Protein AF-A0A2V8KY90-F1 (afdb_monomer_lite)

Structure (mmCIF, N/CA/C/O backbone):
data_AF-A0A2V8KY90-F1
#
_entry.id   AF-A0A2V8KY90-F1
#
loop_
_atom_site.group_PDB
_atom_site.id
_atom_site.type_symbol
_atom_site.label_atom_id
_atom_site.label_alt_id
_atom_site.label_comp_id
_atom_site.label_asym_id
_atom_site.label_entity_id
_atom_site.label_seq_id
_atom_site.pdbx_PDB_ins_code
_atom_site.Cartn_x
_atom_site.Cartn_y
_atom_site.Cartn_z
_atom_site.occupancy
_atom_site.B_iso_or_equiv
_atom_site.auth_seq_id
_atom_site.auth_comp_id
_atom_site.auth_asym_id
_atom_site.auth_atom_id
_atom_site.pdbx_PDB_model_num
ATOM 1 N N . MET A 1 1 ? -24.526 45.557 12.669 1.00 57.31 1 MET A N 1
ATOM 2 C CA . MET A 1 1 ? -23.939 46.901 12.485 1.00 57.31 1 MET A CA 1
ATOM 3 C C . MET A 1 1 ? -22.847 46.798 11.429 1.00 57.31 1 MET A C 1
ATOM 5 O O . MET A 1 1 ? -22.158 45.778 11.434 1.00 57.31 1 MET A O 1
ATOM 9 N N . PRO A 1 2 ? -22.718 47.756 10.496 1.00 69.75 2 PRO A N 1
ATOM 10 C CA . PRO A 1 2 ? -21.631 47.750 9.523 1.00 69.75 2 PRO A CA 1
ATOM 11 C C . PRO A 1 2 ? -20.271 47.929 10.214 1.00 69.75 2 PRO A C 1
ATOM 13 O O . PRO A 1 2 ? -20.158 48.574 11.260 1.00 69.75 2 PRO A O 1
ATOM 16 N N . ASN A 1 3 ? -19.237 47.310 9.644 1.00 78.56 3 ASN A N 1
ATOM 17 C CA . ASN A 1 3 ? -17.874 47.364 10.166 1.00 78.56 3 ASN A CA 1
ATOM 18 C C . ASN A 1 3 ? -17.046 48.286 9.264 1.00 78.56 3 ASN A C 1
ATOM 20 O O . ASN A 1 3 ? -16.980 48.077 8.051 1.00 78.56 3 ASN A O 1
ATOM 24 N N . PHE A 1 4 ? -16.435 49.314 9.844 1.00 81.50 4 PHE A N 1
ATOM 25 C CA . PHE A 1 4 ? -15.629 50.290 9.118 1.00 81.50 4 PHE A CA 1
ATOM 26 C C . PHE A 1 4 ? -14.148 50.059 9.411 1.00 81.50 4 PHE A C 1
ATOM 28 O O . PHE A 1 4 ? -13.755 49.978 10.578 1.00 81.50 4 PHE A O 1
ATOM 35 N N . SER A 1 5 ? -13.314 50.017 8.370 1.00 83.50 5 SER A N 1
ATOM 36 C CA . SER A 1 5 ? -11.869 50.189 8.547 1.00 83.50 5 SER A CA 1
ATOM 37 C C . SER A 1 5 ? -11.549 51.676 8.516 1.00 83.50 5 SER A C 1
ATOM 39 O O . SER A 1 5 ? -11.931 52.375 7.573 1.00 83.50 5 SER A O 1
ATOM 41 N N . PHE A 1 6 ? -10.850 52.157 9.539 1.00 85.12 6 PHE A N 1
ATOM 42 C CA . PHE A 1 6 ? -10.474 53.556 9.670 1.00 85.12 6 PHE A CA 1
ATOM 43 C C . PHE A 1 6 ? -8.957 53.733 9.670 1.00 85.12 6 PHE A C 1
ATOM 45 O O . PHE A 1 6 ? -8.216 52.908 10.206 1.00 85.12 6 PHE A O 1
ATOM 52 N N . LYS A 1 7 ? -8.507 54.865 9.129 1.00 85.06 7 LYS A N 1
ATOM 53 C CA . LYS A 1 7 ? -7.215 55.474 9.444 1.00 85.06 7 LYS A CA 1
ATOM 54 C C . LYS A 1 7 ? -7.483 56.815 10.102 1.00 85.06 7 LYS A C 1
ATOM 56 O O . LYS A 1 7 ? -8.262 57.627 9.598 1.00 85.06 7 LYS A O 1
ATOM 61 N N . GLY A 1 8 ? -6.839 57.057 11.229 1.00 85.44 8 GLY A N 1
ATOM 62 C CA . GLY A 1 8 ? -6.908 58.313 11.953 1.00 85.44 8 GLY A CA 1
ATOM 63 C C . GLY A 1 8 ? -5.538 58.755 12.440 1.00 85.44 8 GLY A C 1
ATOM 64 O O . GLY A 1 8 ? -4.544 58.050 12.278 1.00 85.44 8 GLY A O 1
ATOM 65 N N . ARG A 1 9 ? -5.490 59.945 13.030 1.00 86.75 9 ARG A N 1
ATOM 66 C CA . ARG A 1 9 ? -4.274 60.535 13.583 1.00 86.75 9 ARG A CA 1
ATOM 67 C C . ARG A 1 9 ? -4.475 60.884 15.050 1.00 86.75 9 ARG A C 1
ATOM 69 O O . ARG A 1 9 ? -5.457 61.547 15.384 1.00 86.75 9 ARG A O 1
ATOM 76 N N . THR A 1 10 ? -3.571 60.452 15.922 1.00 81.81 10 THR A N 1
ATOM 77 C CA . THR A 1 10 ? -3.588 60.869 17.332 1.00 81.81 10 THR A CA 1
ATOM 78 C C . THR A 1 10 ? -3.185 62.337 17.451 1.00 81.81 10 THR A C 1
ATOM 80 O O . THR A 1 10 ? -2.571 62.916 16.550 1.00 81.81 10 THR A O 1
ATOM 83 N N . ARG A 1 11 ? -3.474 62.952 18.602 1.00 78.94 11 ARG A N 1
ATOM 84 C CA . ARG A 1 11 ? -3.048 64.328 18.909 1.00 78.94 11 ARG A CA 1
ATOM 85 C C . ARG A 1 11 ? -1.519 64.523 18.900 1.00 78.94 11 ARG A C 1
ATOM 87 O O . ARG A 1 11 ? -1.067 65.649 18.733 1.00 78.94 11 ARG A O 1
ATOM 94 N N . GLN A 1 12 ? -0.741 63.446 19.043 1.00 77.56 12 GLN A N 1
ATOM 95 C CA . GLN A 1 12 ? 0.727 63.448 18.940 1.00 77.56 12 GLN A CA 1
ATOM 96 C C . GLN A 1 12 ? 1.236 63.303 17.492 1.00 77.56 12 GLN A C 1
ATOM 98 O O . GLN A 1 12 ? 2.432 63.398 17.243 1.00 77.56 12 GLN A O 1
ATOM 103 N N . GLY A 1 13 ? 0.338 63.125 16.517 1.00 73.50 13 GLY A N 1
ATOM 104 C CA . GLY A 1 13 ? 0.682 63.076 15.098 1.00 73.50 13 GLY A CA 1
ATOM 105 C C . GLY A 1 13 ? 0.955 61.676 14.543 1.00 73.50 13 GLY A C 1
ATOM 106 O O . GLY A 1 13 ? 1.253 61.570 13.350 1.00 73.50 13 GLY A O 1
ATOM 107 N N . GLU A 1 14 ? 0.802 60.621 15.342 1.00 79.62 14 GLU A N 1
ATOM 108 C CA . GLU A 1 14 ? 0.932 59.229 14.898 1.00 79.62 14 GLU A CA 1
ATOM 109 C C . GLU A 1 14 ? -0.298 58.782 14.103 1.00 79.62 14 GLU A C 1
ATOM 111 O O . GLU A 1 14 ? -1.426 59.170 14.417 1.00 79.62 14 GLU A O 1
ATOM 116 N N . GLN A 1 15 ? -0.092 57.960 13.072 1.00 83.81 15 GLN A N 1
ATOM 117 C CA . GLN A 1 15 ? -1.186 57.346 12.321 1.00 83.81 15 GLN A CA 1
ATOM 118 C C . GLN A 1 15 ? -1.618 56.044 12.998 1.00 83.81 15 GLN A C 1
ATOM 120 O O . GLN A 1 15 ? -0.809 55.142 13.194 1.00 83.81 15 GLN A O 1
ATOM 125 N N . VAL A 1 16 ? -2.907 55.935 13.312 1.00 80.12 16 VAL A N 1
ATOM 126 C CA . VAL A 1 16 ? -3.525 54.742 13.900 1.00 80.12 16 VAL A CA 1
ATOM 127 C C . VAL A 1 16 ? -4.562 54.214 12.922 1.00 80.12 16 VAL A C 1
ATOM 129 O O . VAL A 1 16 ? -5.424 54.961 12.458 1.00 80.12 16 VAL A O 1
ATOM 132 N N . SER A 1 17 ? -4.483 52.924 12.608 1.00 82.25 17 SER A N 1
ATOM 133 C CA . SER A 1 17 ? -5.432 52.246 11.725 1.00 82.25 17 SER A CA 1
ATOM 134 C C . SER A 1 17 ? -6.036 51.030 12.413 1.00 82.25 17 SER A C 1
ATOM 136 O O . SER A 1 17 ? -5.353 50.358 13.184 1.00 82.25 17 SER A O 1
ATOM 138 N N . GLY A 1 18 ? -7.313 50.757 12.157 1.00 79.25 18 GLY A N 1
ATOM 139 C CA . GLY A 1 18 ? -8.019 49.641 12.779 1.00 79.25 18 GLY A CA 1
ATOM 140 C C . GLY A 1 18 ? -9.434 49.457 12.244 1.00 79.25 18 GLY A C 1
ATOM 141 O O . GLY A 1 18 ? -9.874 50.170 11.344 1.00 79.25 18 GLY A O 1
ATOM 142 N N . GLU A 1 19 ? -10.160 48.498 12.817 1.00 82.44 19 GLU A N 1
ATOM 143 C CA . GLU A 1 19 ? -11.565 48.235 12.492 1.00 82.44 19 GLU A CA 1
ATOM 144 C C . GLU A 1 19 ? -12.468 48.520 13.698 1.00 82.44 19 GLU A C 1
ATOM 146 O O . GLU A 1 19 ? -12.129 48.207 14.847 1.00 82.44 19 GLU A O 1
ATOM 151 N N . ARG A 1 20 ? -13.622 49.140 13.439 1.00 80.69 20 ARG A N 1
ATOM 152 C CA . ARG A 1 20 ? -14.644 49.466 14.441 1.00 80.69 20 ARG A CA 1
ATOM 153 C C . ARG A 1 20 ? -16.040 49.332 13.835 1.00 80.69 20 ARG A C 1
ATOM 155 O O . ARG A 1 20 ? -16.292 49.789 12.719 1.00 80.69 20 ARG A O 1
ATOM 162 N N . GLN A 1 21 ? -16.958 48.767 14.614 1.00 80.44 21 GLN A N 1
ATOM 163 C CA . GLN A 1 21 ? -18.380 48.757 14.283 1.00 80.44 21 GLN A CA 1
ATOM 164 C C . GLN A 1 21 ? -18.995 50.114 14.626 1.00 80.44 21 GLN A C 1
ATOM 166 O O . GLN A 1 21 ? -18.732 50.670 15.692 1.00 80.44 21 GLN A O 1
ATOM 171 N N . ALA A 1 22 ? -19.795 50.647 13.709 1.00 79.69 22 ALA A N 1
ATOM 172 C CA . ALA A 1 22 ? -20.506 51.910 13.864 1.00 79.69 22 ALA A CA 1
ATOM 173 C C . ALA A 1 22 ? -21.684 51.933 12.885 1.00 79.69 22 ALA A C 1
ATOM 175 O O . ALA A 1 22 ? -21.568 51.389 11.792 1.00 79.69 22 ALA A O 1
ATOM 176 N N . ASP A 1 23 ? -22.797 52.579 13.226 1.00 80.12 23 ASP A N 1
ATOM 177 C CA . ASP A 1 23 ? -23.975 52.599 12.342 1.00 80.12 23 ASP A CA 1
ATOM 178 C C . ASP A 1 23 ? -23.810 53.547 11.146 1.00 80.12 23 ASP A C 1
ATOM 180 O O . ASP A 1 23 ? -24.405 53.352 10.091 1.00 80.12 23 ASP A O 1
ATOM 184 N N . THR A 1 24 ? -22.969 54.572 11.293 1.00 81.19 24 THR A N 1
ATOM 185 C CA . THR A 1 24 ? -22.617 55.533 10.237 1.00 81.19 24 THR A CA 1
ATOM 186 C C . THR A 1 24 ? -21.166 56.003 10.363 1.00 81.19 24 THR A C 1
ATOM 188 O O . THR A 1 24 ? -20.610 56.061 11.465 1.00 81.19 24 THR A O 1
ATOM 191 N N . ARG A 1 25 ? -20.577 56.489 9.259 1.00 80.12 25 ARG A N 1
ATOM 192 C CA . ARG A 1 25 ? -19.259 57.160 9.264 1.00 80.12 25 ARG A CA 1
ATOM 193 C C . ARG A 1 25 ? -19.189 58.342 10.248 1.00 80.12 25 ARG A C 1
ATOM 195 O O . ARG A 1 25 ? -18.125 58.612 10.798 1.00 80.12 25 ARG A O 1
ATOM 202 N N . GLN A 1 26 ? -20.310 59.021 10.509 1.00 80.62 26 GLN A N 1
ATOM 203 C CA . GLN A 1 26 ? -20.392 60.095 11.507 1.00 80.62 26 GLN A CA 1
ATOM 204 C C . GLN A 1 26 ? -20.322 59.556 12.944 1.00 80.62 26 GLN A C 1
ATOM 206 O O . GLN A 1 26 ? -19.550 60.077 13.747 1.00 80.62 26 GLN A O 1
ATOM 211 N N . SER A 1 27 ? -21.049 58.478 13.264 1.00 81.81 27 SER A N 1
ATOM 212 C CA . SER A 1 27 ? -20.951 57.827 14.582 1.00 81.81 27 SER A CA 1
ATOM 213 C C . SER A 1 27 ? -19.553 57.249 14.852 1.00 81.81 27 SER A C 1
ATOM 215 O O . SER A 1 27 ? -19.038 57.403 15.959 1.00 81.81 27 SER A O 1
ATOM 217 N N . LEU A 1 28 ? -18.883 56.708 13.825 1.00 82.56 28 LEU A N 1
ATOM 218 C CA . LEU A 1 28 ? -17.482 56.282 13.898 1.00 82.56 28 LEU A CA 1
ATOM 219 C C . LEU A 1 28 ? -16.544 57.455 14.215 1.00 82.56 28 LEU A C 1
ATOM 221 O O . LEU A 1 28 ? -15.723 57.365 15.124 1.00 82.56 28 LEU A O 1
ATOM 225 N N . ALA A 1 29 ? -16.681 58.572 13.491 1.00 81.62 29 ALA A N 1
ATOM 226 C CA . ALA A 1 29 ? -15.874 59.767 13.724 1.00 81.62 29 ALA A CA 1
ATOM 227 C C . ALA A 1 29 ? -16.068 60.328 15.144 1.00 81.62 29 ALA A C 1
ATOM 229 O O . ALA A 1 29 ? -15.104 60.771 15.765 1.00 81.62 29 ALA A O 1
ATOM 230 N N . LEU A 1 30 ? -17.292 60.279 15.682 1.00 83.31 30 LEU A N 1
ATOM 231 C CA . LEU A 1 30 ? -17.589 60.687 17.058 1.00 83.31 30 LEU A CA 1
ATOM 232 C C . LEU A 1 30 ? -16.983 59.734 18.099 1.00 83.31 30 LEU A C 1
ATOM 234 O O . LEU A 1 30 ? -16.443 60.213 19.096 1.00 83.31 30 LEU A O 1
ATOM 238 N N . ALA A 1 31 ? -17.030 58.418 17.871 1.00 83.06 31 ALA A N 1
ATOM 239 C CA . ALA A 1 31 ? -16.404 57.428 18.748 1.00 83.06 31 ALA A CA 1
ATOM 240 C C . ALA A 1 31 ? -14.876 57.609 18.801 1.00 83.06 31 ALA A C 1
ATOM 242 O O . ALA A 1 31 ? -14.312 57.801 19.876 1.00 83.06 31 ALA A O 1
ATOM 243 N N . LEU A 1 32 ? -14.219 57.679 17.641 1.00 84.19 32 LEU A N 1
ATOM 244 C CA . LEU A 1 32 ? -12.770 57.888 17.542 1.00 84.19 32 LEU A CA 1
ATOM 245 C C . LEU A 1 32 ? -12.327 59.236 18.130 1.00 84.19 32 LEU A C 1
ATOM 247 O O . LEU A 1 32 ? -11.290 59.322 18.786 1.00 84.19 32 LEU A O 1
ATOM 251 N N . ARG A 1 33 ? -13.146 60.287 17.988 1.00 81.94 33 ARG A N 1
ATOM 252 C CA . ARG A 1 33 ? -12.870 61.599 18.589 1.00 81.94 33 ARG A CA 1
ATOM 253 C C . ARG A 1 33 ? -12.944 61.582 20.121 1.00 81.94 33 ARG A C 1
ATOM 255 O O . ARG A 1 33 ? -12.224 62.358 20.748 1.00 81.94 33 ARG A O 1
ATOM 262 N N . ARG A 1 34 ? -13.749 60.700 20.736 1.00 84.38 34 ARG A N 1
ATOM 263 C CA . ARG A 1 34 ? -13.697 60.447 22.194 1.00 84.38 34 ARG A CA 1
ATOM 264 C C . ARG A 1 34 ? -12.370 59.794 22.591 1.00 84.38 34 ARG A C 1
ATOM 266 O O . ARG A 1 34 ? -11.787 60.196 23.591 1.00 84.38 34 ARG A O 1
ATOM 273 N N . GLU A 1 35 ? -11.850 58.891 21.760 1.00 81.38 35 GLU A N 1
ATOM 274 C CA . GLU A 1 35 ? -10.532 58.244 21.906 1.00 81.38 35 GLU A CA 1
ATOM 275 C C . GLU A 1 35 ? -9.339 59.161 21.512 1.00 81.38 35 GLU A C 1
ATOM 277 O O . GLU A 1 35 ? -8.209 58.696 21.419 1.00 81.38 35 GLU A O 1
ATOM 282 N N . GLN A 1 36 ? -9.549 60.473 21.292 1.00 82.75 36 GLN A N 1
ATOM 283 C CA . GLN A 1 36 ? -8.531 61.446 20.827 1.00 82.75 36 GLN A CA 1
ATOM 284 C C . GLN A 1 36 ? -7.892 61.119 19.454 1.00 82.75 36 GLN A C 1
ATOM 286 O O . GLN A 1 36 ? -6.832 61.655 19.113 1.00 82.75 36 GLN A O 1
ATOM 291 N N . ILE A 1 37 ? -8.553 60.293 18.637 1.00 84.81 37 ILE A N 1
ATOM 292 C CA . ILE A 1 37 ? -8.133 59.940 17.276 1.00 84.81 37 ILE A CA 1
ATOM 293 C C . ILE A 1 37 ? -8.954 60.755 16.270 1.00 84.81 37 ILE A C 1
ATOM 295 O O . ILE A 1 37 ? -10.178 60.644 16.187 1.00 84.81 37 ILE A O 1
ATOM 299 N N . PHE A 1 38 ? -8.280 61.576 15.466 1.00 83.94 38 PHE A N 1
ATOM 300 C CA . PHE A 1 38 ? -8.914 62.339 14.395 1.00 83.94 38 PHE A CA 1
ATOM 301 C C . PHE A 1 38 ? -9.042 61.473 13.141 1.00 83.94 38 PHE A C 1
ATOM 303 O O . PHE A 1 38 ? -8.036 61.048 12.577 1.00 83.94 38 PHE A O 1
ATOM 310 N N . LEU A 1 39 ? -10.269 61.196 12.700 1.00 82.12 39 LEU A N 1
ATOM 311 C CA . LEU A 1 39 ? -10.524 60.357 11.530 1.00 82.12 39 LEU A CA 1
ATOM 312 C C . LEU A 1 39 ? -10.030 61.036 10.238 1.00 82.12 39 LEU A C 1
ATOM 314 O O . LEU A 1 39 ? -10.493 62.125 9.908 1.00 82.12 39 LEU A O 1
ATOM 318 N N . LEU A 1 40 ? -9.140 60.371 9.496 1.00 83.00 40 LEU A N 1
ATOM 319 C CA . LEU A 1 40 ? -8.686 60.796 8.166 1.00 83.00 40 LEU A CA 1
ATOM 320 C C . LEU A 1 40 ? -9.510 60.100 7.075 1.00 83.00 40 LEU A C 1
ATOM 322 O O . LEU A 1 40 ? -10.089 60.740 6.202 1.00 83.00 40 LEU A O 1
ATOM 326 N N . GLU A 1 41 ? -9.602 58.775 7.162 1.00 77.12 41 GLU A N 1
ATOM 327 C CA . GLU A 1 41 ? -10.137 57.910 6.115 1.00 77.12 41 GLU A CA 1
ATOM 328 C C . GLU A 1 41 ? -11.004 56.827 6.767 1.00 77.12 41 GLU A C 1
ATOM 330 O O . GLU A 1 41 ? -10.594 56.225 7.757 1.00 77.12 41 GLU A O 1
ATOM 335 N N . ALA A 1 42 ? -12.215 56.604 6.254 1.00 79.25 42 ALA A N 1
ATOM 336 C CA . ALA A 1 42 ? -13.097 55.527 6.700 1.00 79.25 42 ALA A CA 1
ATOM 337 C C . ALA A 1 42 ? -13.794 54.916 5.493 1.00 79.25 42 ALA A C 1
ATOM 339 O O . ALA A 1 42 ? -14.561 55.603 4.811 1.00 79.25 42 ALA A O 1
ATOM 340 N N . GLU A 1 43 ? -13.555 53.627 5.285 1.00 78.38 43 GLU A N 1
ATOM 341 C CA . GLU A 1 43 ? -14.234 52.820 4.280 1.00 78.38 43 GLU A CA 1
ATOM 342 C C . GLU A 1 43 ? -15.200 51.855 4.966 1.00 78.38 43 GLU A C 1
ATOM 344 O O . GLU A 1 43 ? -14.864 51.198 5.955 1.00 78.38 43 GLU A O 1
ATOM 349 N N . GLU A 1 44 ? -16.423 51.783 4.444 1.00 75.25 44 GLU A N 1
ATOM 350 C CA . GLU A 1 44 ? -17.399 50.788 4.871 1.00 75.25 44 GLU A CA 1
ATOM 351 C C . GLU A 1 44 ? -17.040 49.447 4.232 1.00 75.25 44 GLU A C 1
ATOM 353 O O . GLU A 1 44 ? -17.085 49.294 3.006 1.00 75.25 44 GLU A O 1
ATOM 358 N N . LYS A 1 45 ? -16.694 48.455 5.057 1.00 63.97 45 LYS A N 1
ATOM 359 C CA . LYS A 1 45 ? -16.360 47.119 4.570 1.00 63.97 45 LYS A CA 1
ATOM 360 C C . LYS A 1 45 ? -17.655 46.413 4.163 1.00 63.97 45 LYS A C 1
ATOM 362 O O . LYS A 1 45 ? -18.294 45.734 4.968 1.00 63.97 45 LYS A O 1
ATOM 367 N N . LYS A 1 46 ? -18.056 46.582 2.897 1.00 55.34 46 LYS A N 1
ATOM 368 C CA . LYS A 1 46 ? -19.153 45.808 2.295 1.00 55.34 46 LYS A CA 1
ATOM 369 C C . LYS A 1 46 ? -18.890 44.315 2.545 1.00 55.34 46 LYS A C 1
ATOM 371 O O . LYS A 1 46 ? -17.767 43.868 2.299 1.00 55.34 46 LYS A O 1
ATOM 376 N N . PRO A 1 47 ? -19.880 43.531 3.008 1.00 46.00 47 PRO A N 1
ATOM 377 C CA . PRO A 1 47 ? -19.672 42.114 3.265 1.00 46.00 47 PRO A CA 1
ATOM 378 C C . PRO A 1 47 ? -19.284 41.413 1.960 1.00 46.00 47 PRO A C 1
ATOM 380 O O . PRO A 1 47 ? -20.048 41.413 0.990 1.00 46.00 47 PRO A O 1
ATOM 383 N N . SER A 1 48 ? -18.087 40.823 1.932 1.00 40.75 48 SER A N 1
ATOM 384 C CA . SER A 1 48 ? -17.648 40.016 0.796 1.00 40.75 48 SER A CA 1
ATOM 385 C C . SER A 1 48 ? -18.621 38.855 0.612 1.00 40.75 48 SER A C 1
ATOM 387 O O . SER A 1 48 ? -18.755 38.005 1.492 1.00 40.75 48 SER A O 1
ATOM 389 N N . ARG A 1 49 ? -19.270 38.776 -0.557 1.00 44.56 49 ARG A N 1
ATOM 390 C CA . ARG A 1 49 ? -20.060 37.592 -0.948 1.00 44.56 49 ARG A CA 1
ATOM 391 C C . ARG A 1 49 ? -19.192 36.341 -1.145 1.00 44.56 49 ARG A C 1
ATOM 393 O O . ARG A 1 49 ? -19.734 35.251 -1.270 1.00 44.56 49 ARG A O 1
ATOM 400 N N . PHE A 1 50 ? -17.868 36.496 -1.135 1.00 39.75 50 PHE A N 1
ATOM 401 C CA . PHE A 1 50 ? -16.885 35.422 -1.067 1.00 39.75 50 PHE A CA 1
ATOM 402 C C . PHE A 1 50 ? -16.136 35.489 0.270 1.00 39.75 50 PHE A C 1
ATOM 404 O O . PHE A 1 50 ? -14.949 35.811 0.332 1.00 39.75 50 PHE A O 1
ATOM 411 N N . ASN A 1 51 ? -16.830 35.153 1.359 1.00 35.97 51 ASN A N 1
ATOM 412 C CA . ASN A 1 51 ? -16.153 34.616 2.535 1.00 35.97 51 ASN A CA 1
ATOM 413 C C . ASN A 1 51 ? -15.864 33.136 2.250 1.00 35.97 51 ASN A C 1
ATOM 415 O O . ASN A 1 51 ? -16.633 32.243 2.603 1.00 35.97 51 ASN A O 1
ATOM 419 N N . MET A 1 52 ? -14.756 32.887 1.548 1.00 41.72 52 MET A N 1
ATOM 420 C CA . MET A 1 52 ? -14.176 31.553 1.427 1.00 41.72 52 MET A CA 1
ATOM 421 C C . MET A 1 52 ? -13.638 31.181 2.813 1.00 41.72 52 MET A C 1
ATOM 423 O O . MET A 1 52 ? -12.478 31.437 3.126 1.00 41.72 52 MET A O 1
ATOM 427 N N . GLU A 1 53 ? -14.504 30.663 3.687 1.00 43.31 53 GLU A N 1
ATOM 428 C CA . GLU A 1 53 ? -14.109 30.217 5.022 1.00 43.31 53 GLU A CA 1
ATOM 429 C C . GLU A 1 53 ? -13.089 29.082 4.897 1.00 43.31 53 GLU A C 1
ATOM 431 O O . GLU A 1 53 ? -13.459 27.912 4.753 1.00 43.31 53 GLU A O 1
ATOM 436 N N . PHE A 1 54 ? -11.806 29.446 4.992 1.00 40.91 54 PHE A N 1
ATOM 437 C CA . PHE A 1 54 ? -10.640 28.562 5.079 1.00 40.91 54 PHE A CA 1
ATOM 438 C C . PHE A 1 54 ? -10.599 27.826 6.435 1.00 40.91 54 PHE A C 1
ATOM 440 O O . PHE A 1 54 ? -9.646 27.893 7.204 1.00 40.91 54 PHE A O 1
ATOM 447 N N . GLY A 1 55 ? -11.684 27.117 6.728 1.00 51.47 55 GLY A N 1
ATOM 448 C CA . GLY A 1 55 ? -11.757 26.017 7.673 1.00 51.47 55 GLY A CA 1
ATOM 449 C C . GLY A 1 55 ? -12.296 24.814 6.910 1.00 51.47 55 GLY A C 1
ATOM 450 O O . GLY A 1 55 ? -13.400 24.878 6.356 1.00 51.47 55 GLY A O 1
ATOM 451 N N . GLY A 1 56 ? -11.516 23.736 6.840 1.00 65.62 56 GLY A N 1
ATOM 452 C CA . GLY A 1 56 ? -11.996 22.467 6.296 1.00 65.62 56 GLY A CA 1
ATOM 453 C C . GLY A 1 56 ? -13.186 21.946 7.105 1.00 65.62 56 GLY A C 1
ATOM 454 O O . GLY A 1 56 ? -13.370 22.318 8.266 1.00 65.62 56 GLY A O 1
ATOM 455 N N . ASN A 1 57 ? -14.004 21.077 6.510 1.00 75.19 57 ASN A N 1
ATOM 456 C CA . ASN A 1 57 ? -15.011 20.361 7.298 1.00 75.19 57 ASN A CA 1
ATOM 457 C C . ASN A 1 57 ? -14.310 19.558 8.416 1.00 75.19 57 ASN A C 1
ATOM 459 O O . ASN A 1 57 ? -13.194 19.086 8.178 1.00 75.19 57 ASN A O 1
ATOM 463 N N . PRO A 1 58 ? -14.927 19.400 9.603 1.00 80.75 58 PRO A N 1
ATOM 464 C CA . PRO A 1 58 ? -14.336 18.641 10.704 1.00 80.75 58 PRO A CA 1
ATOM 465 C C . PRO A 1 58 ? -13.923 17.241 10.256 1.00 80.75 58 PRO A C 1
ATOM 467 O O . PRO A 1 58 ? -14.669 16.554 9.552 1.00 80.75 58 PRO A O 1
ATOM 470 N N . THR A 1 59 ? -12.711 16.827 10.617 1.00 85.44 59 THR A N 1
ATOM 471 C CA . THR A 1 59 ? -12.213 15.500 10.266 1.00 85.44 59 THR A CA 1
ATOM 472 C C . THR A 1 59 ? -12.677 14.469 11.291 1.00 85.44 59 THR A C 1
ATOM 474 O O . THR A 1 59 ? -12.921 14.778 12.456 1.00 85.44 59 THR A O 1
ATOM 477 N N . ALA A 1 60 ? -12.733 13.198 10.886 1.00 84.81 60 ALA A N 1
ATOM 478 C CA . ALA A 1 60 ? -13.041 12.112 11.817 1.00 84.81 60 ALA A CA 1
ATOM 479 C C . ALA A 1 60 ? -11.995 11.987 12.950 1.00 84.81 60 ALA A C 1
ATOM 481 O O . ALA A 1 60 ? -12.322 11.495 14.025 1.00 84.81 60 ALA A O 1
ATOM 482 N N . LYS A 1 61 ? -10.754 12.467 12.742 1.00 87.06 61 LYS A N 1
ATOM 483 C CA . LYS A 1 61 ? -9.737 12.562 13.805 1.00 87.06 61 LYS A CA 1
ATOM 484 C C . LYS A 1 61 ? -10.142 13.606 14.846 1.00 87.06 61 LYS A C 1
ATOM 486 O O . LYS A 1 61 ? -10.017 13.331 16.032 1.00 87.06 61 LYS A O 1
ATOM 491 N N . ASP A 1 62 ? -10.620 14.766 14.402 1.00 89.75 62 ASP A N 1
ATOM 492 C CA . ASP A 1 62 ? -11.003 15.873 15.283 1.00 89.75 62 ASP A CA 1
ATOM 493 C C . ASP A 1 62 ? -12.143 15.415 16.205 1.00 89.75 62 ASP A C 1
ATOM 495 O O . ASP A 1 62 ? -12.051 15.565 17.421 1.00 89.75 62 ASP A O 1
ATOM 499 N N . LEU A 1 63 ? -13.164 14.753 15.638 1.00 91.50 63 LEU A N 1
ATOM 500 C CA . LEU A 1 63 ? -14.274 14.168 16.397 1.00 91.50 63 LEU A CA 1
ATOM 501 C C . LEU A 1 63 ? -13.803 13.092 17.392 1.00 91.50 63 LEU A C 1
ATOM 503 O O . LEU A 1 63 ? -14.277 13.074 18.527 1.00 91.50 63 LEU A O 1
ATOM 507 N N . ALA A 1 64 ? -12.857 12.226 17.009 1.00 90.88 64 ALA A N 1
ATOM 508 C CA . ALA A 1 64 ? -12.291 11.220 17.914 1.00 90.88 64 ALA A CA 1
ATOM 509 C C . ALA A 1 64 ? -11.589 11.863 19.123 1.00 90.88 64 ALA A C 1
ATOM 511 O O . ALA A 1 64 ? -11.839 11.472 20.260 1.00 90.88 64 ALA A O 1
ATOM 512 N N . VAL A 1 65 ? -10.751 12.880 18.882 1.00 91.12 65 VAL A N 1
ATOM 513 C CA . VAL A 1 65 ? -10.031 13.609 19.940 1.00 91.12 65 VAL A CA 1
ATOM 514 C C . VAL A 1 65 ? -11.007 14.355 20.850 1.00 91.12 65 VAL A C 1
ATOM 516 O O . VAL A 1 65 ? -10.913 14.216 22.067 1.00 91.12 65 VAL A O 1
ATOM 519 N N . PHE A 1 66 ? -11.980 15.069 20.272 1.00 94.50 66 PHE A N 1
ATOM 520 C CA . PHE A 1 66 ? -13.054 15.731 21.016 1.00 94.50 66 PHE A CA 1
ATOM 521 C C . PHE A 1 66 ? -13.790 14.745 21.929 1.00 94.50 66 PHE A C 1
ATOM 523 O O . PHE A 1 66 ? -13.882 14.977 23.129 1.00 94.50 66 PHE A O 1
ATOM 530 N N . THR A 1 67 ? -14.259 13.619 21.384 1.00 94.19 67 THR A N 1
ATOM 531 C CA . THR A 1 67 ? -15.049 12.632 22.139 1.00 94.19 67 THR A CA 1
ATOM 532 C C . THR A 1 67 ? -14.223 11.987 23.250 1.00 94.19 67 THR A C 1
ATOM 534 O O . THR A 1 67 ? -14.724 11.813 24.359 1.00 94.19 67 THR A O 1
ATOM 537 N N . ARG A 1 68 ? -12.938 11.696 22.995 1.00 93.62 68 ARG A N 1
ATOM 538 C CA . ARG A 1 68 ? -12.018 11.164 24.009 1.00 93.62 68 ARG A CA 1
ATOM 539 C C . ARG A 1 68 ? -11.810 12.144 25.160 1.00 93.62 68 ARG A C 1
ATOM 541 O O . ARG A 1 68 ? -11.902 11.750 26.318 1.00 93.62 68 ARG A O 1
ATOM 548 N N . GLN A 1 69 ? -11.539 13.412 24.855 1.00 94.00 69 GLN A N 1
ATOM 549 C CA . GLN A 1 69 ? -11.347 14.452 25.870 1.00 94.00 69 GLN A CA 1
ATOM 550 C C . GLN A 1 69 ? -12.642 14.735 26.644 1.00 94.00 69 GLN A C 1
ATOM 552 O O . GLN A 1 69 ? -12.607 14.875 27.864 1.00 94.00 69 GLN A O 1
ATOM 557 N N . PHE A 1 70 ? -13.787 14.761 25.957 1.00 95.06 70 PHE A N 1
ATOM 558 C CA . PHE A 1 70 ? -15.102 14.958 26.568 1.00 95.06 70 PHE A CA 1
ATOM 559 C C . PHE A 1 70 ? -15.459 13.824 27.532 1.00 95.06 70 PHE A C 1
ATOM 561 O O . PHE A 1 70 ? -15.856 14.092 28.662 1.00 95.06 70 PHE A O 1
ATOM 568 N N . SER A 1 71 ? -15.220 12.573 27.121 1.00 94.31 71 SER A N 1
ATOM 569 C CA . SER A 1 71 ? -15.372 11.392 27.974 1.00 94.31 71 SER A CA 1
ATOM 570 C C . SER A 1 71 ? -14.551 11.511 29.258 1.00 94.31 71 SER A C 1
ATOM 572 O O . SER A 1 71 ? -15.120 11.382 30.333 1.00 94.31 71 SER A O 1
ATOM 574 N N . VAL A 1 72 ? -13.253 11.830 29.165 1.00 93.50 72 VAL A N 1
ATOM 575 C CA . VAL A 1 72 ? -12.366 11.936 30.341 1.00 93.50 72 VAL A CA 1
ATOM 576 C C . VAL A 1 72 ? -12.802 13.045 31.307 1.00 93.50 72 VAL A C 1
ATOM 578 O O . VAL A 1 72 ? -12.721 12.862 32.519 1.00 93.50 72 VAL A O 1
ATOM 581 N N . MET A 1 73 ? -13.278 14.190 30.809 1.00 93.88 73 MET A N 1
ATOM 582 C CA . MET A 1 73 ? -13.734 15.278 31.685 1.00 93.88 73 MET A CA 1
ATOM 583 C C . MET A 1 73 ? -15.073 14.972 32.370 1.00 93.88 73 MET A C 1
ATOM 585 O O . MET A 1 73 ? -15.224 15.289 33.548 1.00 93.88 73 MET A O 1
ATOM 589 N N . ILE A 1 74 ? -16.014 14.324 31.671 1.00 92.75 74 ILE A N 1
ATOM 590 C CA . ILE A 1 74 ? -17.288 13.876 32.258 1.00 92.75 74 ILE A CA 1
ATOM 591 C C . ILE A 1 74 ? -17.040 12.789 33.314 1.00 92.75 74 ILE A C 1
ATOM 593 O O . ILE A 1 74 ? -17.588 12.875 34.408 1.00 92.75 74 ILE A O 1
ATOM 597 N N . ASP A 1 75 ? -16.157 11.831 33.025 1.00 90.44 75 ASP A N 1
ATOM 598 C CA . ASP A 1 75 ? -15.698 10.788 33.958 1.00 90.44 75 ASP A CA 1
ATOM 599 C C . ASP A 1 75 ? -15.024 11.389 35.210 1.00 90.44 75 ASP A C 1
ATOM 601 O O . ASP A 1 75 ? -15.205 10.914 36.328 1.00 90.44 75 ASP A O 1
ATOM 605 N N . SER A 1 76 ? -14.328 12.521 35.041 1.00 92.19 76 SER A N 1
ATOM 606 C CA . SER A 1 76 ? -13.742 13.318 36.133 1.00 92.19 76 SER A CA 1
ATOM 607 C C . SER A 1 76 ? -14.755 14.206 36.882 1.00 92.19 76 SER A C 1
ATOM 609 O O . SER A 1 76 ? -14.355 15.004 37.730 1.00 92.19 76 SER A O 1
ATOM 611 N N . GLY A 1 77 ? -16.053 14.127 36.564 1.00 88.44 77 GLY A N 1
ATOM 612 C CA . GLY A 1 77 ? -17.116 14.904 37.211 1.00 88.44 77 GLY A CA 1
ATOM 613 C C . GLY A 1 77 ? -17.154 16.395 36.851 1.00 88.44 77 GLY A C 1
ATOM 614 O O . GLY A 1 77 ? -17.800 17.176 37.554 1.00 88.44 77 GLY A O 1
ATOM 615 N N . VAL A 1 78 ? -16.475 16.826 35.781 1.00 92.56 78 VAL A N 1
ATOM 616 C CA . VAL A 1 78 ? -16.493 18.232 35.344 1.00 92.56 78 VAL A CA 1
ATOM 617 C C . VAL A 1 78 ? -17.872 18.568 34.742 1.00 92.56 78 VAL A C 1
ATOM 619 O O . VAL A 1 78 ? -18.378 17.803 33.917 1.00 92.56 78 VAL A O 1
ATOM 622 N N . PRO A 1 79 ? -18.502 19.710 35.091 1.00 92.62 79 PRO A N 1
ATOM 623 C CA . PRO A 1 79 ? -19.818 20.081 34.571 1.00 92.62 79 PRO A CA 1
ATOM 624 C C . PRO A 1 79 ? -19.896 20.094 33.038 1.00 92.62 79 PRO A C 1
ATOM 626 O O . PRO A 1 79 ? -19.032 20.650 32.357 1.00 92.62 79 PRO A O 1
ATOM 629 N N . LEU A 1 80 ? -20.981 19.537 32.491 1.00 90.62 80 LEU A N 1
ATOM 630 C CA . LEU A 1 80 ? -21.184 19.314 31.053 1.00 90.62 80 LEU A CA 1
ATOM 631 C C . LEU A 1 80 ? -20.952 20.569 30.190 1.00 90.62 80 LEU A C 1
ATOM 633 O O . LEU A 1 80 ? -20.231 20.524 29.193 1.00 90.62 80 LEU A O 1
ATOM 637 N N . VAL A 1 81 ? -21.532 21.703 30.595 1.00 92.94 81 VAL A N 1
ATOM 638 C CA . VAL A 1 81 ? -21.393 22.992 29.896 1.00 92.94 81 VAL A CA 1
ATOM 639 C C . VAL A 1 81 ? -19.938 23.473 29.910 1.00 92.94 81 VAL A C 1
ATOM 641 O O . VAL A 1 81 ? -19.419 23.892 28.878 1.00 92.94 81 VAL A O 1
ATOM 644 N N . GLN A 1 82 ? -19.246 23.339 31.045 1.00 92.88 82 GLN A N 1
ATOM 645 C CA . GLN A 1 82 ? -17.840 23.725 31.183 1.00 92.88 82 GLN A CA 1
ATOM 646 C C . GLN A 1 82 ? -16.930 22.857 30.299 1.00 92.88 82 GLN A C 1
ATOM 648 O O . GLN A 1 82 ? -16.040 23.382 29.631 1.00 92.88 82 GLN A O 1
ATOM 653 N N . CYS A 1 83 ? -17.199 21.550 30.218 1.00 93.19 83 CYS A N 1
ATOM 654 C CA . CYS A 1 83 ? -16.514 20.641 29.298 1.00 93.19 83 CYS A CA 1
ATOM 655 C C . CYS A 1 83 ? -16.663 21.089 27.833 1.00 93.19 83 CYS A C 1
ATOM 657 O O . CYS A 1 83 ? -15.678 21.142 27.095 1.00 93.19 83 CYS A O 1
ATOM 659 N N . LEU A 1 84 ? -17.885 21.442 27.412 1.00 93.62 84 LEU A N 1
ATOM 660 C CA . LEU A 1 84 ? -18.157 21.918 26.052 1.00 93.62 84 LEU A CA 1
ATOM 661 C C . LEU A 1 84 ? -17.470 23.263 25.759 1.00 93.62 84 LEU A C 1
ATOM 663 O O . LEU A 1 84 ? -16.937 23.436 24.665 1.00 93.62 84 LEU A O 1
ATOM 667 N N . GLN A 1 85 ? -17.434 24.195 26.719 1.00 93.50 85 GLN A N 1
ATOM 668 C CA . GLN A 1 85 ? -16.723 25.475 26.584 1.00 93.50 85 GLN A CA 1
ATOM 669 C C . GLN A 1 85 ? -15.205 25.270 26.413 1.00 93.50 85 GLN A C 1
ATOM 671 O O . GLN A 1 85 ? -14.628 25.759 25.441 1.00 93.50 85 GLN A O 1
ATOM 676 N N . ILE A 1 86 ? -14.568 24.472 27.282 1.00 93.50 86 ILE A N 1
ATOM 677 C CA . ILE A 1 86 ? -13.127 24.157 27.200 1.00 93.50 86 ILE A CA 1
ATOM 678 C C . ILE A 1 86 ? -12.779 23.506 25.851 1.00 93.50 86 ILE A C 1
ATOM 680 O O . ILE A 1 86 ? -11.777 23.858 25.222 1.00 93.50 86 ILE A O 1
ATOM 684 N N . LEU A 1 87 ? -13.615 22.584 25.364 1.00 93.06 87 LEU A N 1
ATOM 685 C CA . LEU A 1 87 ? -13.402 21.944 24.063 1.00 93.06 87 LEU A CA 1
ATOM 686 C C . LEU A 1 87 ? -13.621 22.909 22.897 1.00 93.06 87 LEU A C 1
ATOM 688 O O . LEU A 1 87 ? -12.838 22.907 21.952 1.00 93.06 87 LEU A O 1
ATOM 692 N N . ALA A 1 88 ? -14.632 23.774 22.959 1.00 92.31 88 ALA A N 1
ATOM 693 C CA . ALA A 1 88 ? -14.872 24.779 21.928 1.00 92.31 88 ALA A CA 1
ATOM 694 C C . ALA A 1 88 ? -13.702 25.764 21.750 1.00 92.31 88 ALA A C 1
ATOM 696 O O . ALA A 1 88 ? -13.448 26.212 20.629 1.00 92.31 88 ALA A O 1
ATOM 697 N N . ASP A 1 89 ? -12.997 26.097 22.832 1.00 90.75 89 ASP A N 1
ATOM 698 C CA . ASP A 1 89 ? -11.869 27.033 22.807 1.00 90.75 89 ASP A CA 1
ATOM 699 C C . ASP A 1 89 ? -10.524 26.357 22.486 1.00 90.75 89 ASP A C 1
ATOM 701 O O . ASP A 1 89 ? -9.626 27.012 21.958 1.00 90.75 89 ASP A O 1
ATOM 705 N N . THR A 1 90 ? -10.397 25.045 22.715 1.00 87.44 90 THR A N 1
ATOM 706 C CA . THR A 1 90 ? -9.209 24.251 22.336 1.00 87.44 90 THR A CA 1
ATOM 707 C C . THR A 1 90 ? -9.282 23.636 20.931 1.00 87.44 90 THR A C 1
ATOM 709 O O . THR A 1 90 ? -8.256 23.200 20.409 1.00 87.44 90 THR A O 1
ATOM 712 N N . GLN A 1 91 ? -10.449 23.611 20.274 1.00 88.81 91 GLN A N 1
ATOM 713 C CA . GLN A 1 91 ? -10.578 23.097 18.904 1.00 88.81 91 GLN A CA 1
ATOM 714 C C . GLN A 1 91 ? -9.935 24.015 17.849 1.00 88.81 91 GLN A C 1
ATOM 716 O O . GLN A 1 91 ? -10.425 25.106 17.557 1.00 88.81 91 GLN A O 1
ATOM 721 N N . GLU A 1 92 ? -8.902 23.504 17.170 1.00 86.94 92 GLU A N 1
ATOM 722 C CA . GLU A 1 92 ? -8.231 24.174 16.043 1.00 86.94 92 GLU A CA 1
ATOM 723 C C . GLU A 1 92 ? -9.176 24.436 14.854 1.00 86.94 92 GLU A C 1
ATOM 725 O O . GLU A 1 92 ? -9.088 25.463 14.170 1.00 86.94 92 GLU A O 1
ATOM 730 N N . ASN A 1 93 ? -10.107 23.511 14.585 1.00 88.62 93 ASN A N 1
ATOM 731 C CA . ASN A 1 93 ? -11.037 23.650 13.471 1.00 88.62 93 ASN A CA 1
ATOM 732 C C . ASN A 1 93 ? -12.172 24.621 13.827 1.00 88.62 93 ASN A C 1
ATOM 734 O O . ASN A 1 93 ? -13.139 24.259 14.495 1.00 88.62 93 ASN A O 1
ATOM 738 N N . LYS A 1 94 ? -12.105 25.840 13.279 1.00 86.94 94 LYS A N 1
ATOM 739 C CA . LYS A 1 94 ? -13.096 26.913 13.487 1.00 86.94 94 LYS A CA 1
ATOM 740 C C . LYS A 1 94 ? -14.552 26.492 13.240 1.00 86.94 94 LYS A C 1
ATOM 742 O O . LYS A 1 94 ? -15.433 26.964 13.954 1.00 86.94 94 LYS A O 1
ATOM 747 N N . LYS A 1 95 ? -14.822 25.608 12.269 1.00 87.56 95 LYS A N 1
ATOM 748 C CA . LYS A 1 95 ? -16.185 25.109 11.996 1.00 87.56 95 LYS A CA 1
ATOM 749 C C . LYS A 1 95 ? -16.645 24.096 13.040 1.00 87.56 95 LYS A C 1
ATOM 751 O O . LYS A 1 95 ? -17.821 24.093 13.391 1.00 87.56 95 LYS A O 1
ATOM 756 N N . PHE A 1 96 ? -15.731 23.281 13.569 1.00 91.38 96 PHE A N 1
ATOM 757 C CA . PHE A 1 96 ? -16.042 22.381 14.677 1.00 91.38 96 PHE A CA 1
ATOM 758 C C . PHE A 1 96 ? -16.252 23.168 15.976 1.00 91.38 96 PHE A C 1
ATOM 760 O O . PHE A 1 96 ? -17.284 23.012 16.618 1.00 91.38 96 PHE A O 1
ATOM 767 N N . ALA A 1 97 ? -15.347 24.097 16.296 1.00 90.56 97 ALA A N 1
ATOM 768 C CA . ALA A 1 97 ? -15.477 25.007 17.431 1.00 90.56 97 ALA A CA 1
ATOM 769 C C . ALA A 1 97 ? -16.815 25.771 17.408 1.00 90.56 97 ALA A C 1
ATOM 771 O O . ALA A 1 97 ? -17.496 25.853 18.425 1.00 90.56 97 ALA A O 1
ATOM 772 N N . ALA A 1 98 ? -17.240 26.284 16.246 1.00 89.94 98 ALA A N 1
ATOM 773 C CA . ALA A 1 98 ? -18.547 26.927 16.091 1.00 89.94 98 ALA A CA 1
ATOM 774 C C . ALA A 1 98 ? -19.725 25.965 16.341 1.00 89.94 98 ALA A C 1
ATOM 776 O O . ALA A 1 98 ? -20.678 26.343 17.019 1.00 89.94 98 ALA A O 1
ATOM 777 N N . ALA A 1 99 ? -19.654 24.722 15.851 1.00 91.25 99 ALA A N 1
ATOM 778 C CA . ALA A 1 99 ? -20.672 23.708 16.128 1.00 91.25 99 ALA A CA 1
ATOM 779 C C . ALA A 1 99 ? -20.746 23.359 17.626 1.00 91.25 99 ALA A C 1
ATOM 781 O O . ALA A 1 99 ? -21.844 23.284 18.168 1.00 91.25 99 ALA A O 1
ATOM 782 N N . ILE A 1 100 ? -19.605 23.225 18.314 1.00 93.44 100 ILE A N 1
ATOM 783 C CA . ILE A 1 100 ? -19.575 22.982 19.765 1.00 93.44 100 ILE A CA 1
ATOM 784 C C . ILE A 1 100 ? -20.162 24.184 20.513 1.00 93.44 100 ILE A C 1
ATOM 786 O O . ILE A 1 100 ? -21.041 23.974 21.335 1.00 93.44 100 ILE A O 1
ATOM 790 N N . ARG A 1 101 ? -19.790 25.435 20.185 1.00 93.88 101 ARG A N 1
ATOM 791 C CA . ARG A 1 101 ? -20.390 26.633 20.818 1.00 93.88 101 ARG A CA 1
ATOM 792 C C . ARG A 1 101 ? -21.905 26.714 20.621 1.00 93.88 101 ARG A C 1
ATOM 794 O O . ARG A 1 101 ? -22.604 27.132 21.539 1.00 93.88 101 ARG A O 1
ATOM 801 N N . ASN A 1 102 ? -22.420 26.295 19.462 1.00 92.88 102 ASN A N 1
ATOM 802 C CA . ASN A 1 102 ? -23.864 26.176 19.252 1.00 92.88 102 ASN A CA 1
ATOM 803 C C . ASN A 1 102 ? -24.473 25.120 20.189 1.00 92.88 102 ASN A C 1
ATOM 805 O O . ASN A 1 102 ? -25.465 25.413 20.844 1.00 92.88 102 ASN A O 1
ATOM 809 N N . VAL A 1 103 ? -23.863 23.933 20.310 1.00 94.31 103 VAL A N 1
ATOM 810 C CA . VAL A 1 103 ? -24.314 22.894 21.258 1.00 94.31 103 VAL A CA 1
ATOM 811 C C . VAL A 1 103 ? -24.285 23.409 22.701 1.00 94.31 103 VAL A C 1
ATOM 813 O O . VAL A 1 103 ? -25.281 23.263 23.401 1.00 94.31 103 VAL A O 1
ATOM 816 N N . THR A 1 104 ? -23.202 24.069 23.130 1.00 93.62 104 THR A N 1
ATOM 817 C CA . THR A 1 104 ? -23.093 24.694 24.458 1.00 93.62 104 THR A CA 1
ATOM 818 C C . THR A 1 104 ? -24.263 25.636 24.719 1.00 93.62 104 THR A C 1
ATOM 820 O O . THR A 1 104 ? -24.930 25.506 25.738 1.00 93.62 104 THR A O 1
ATOM 823 N N . LYS A 1 105 ? -24.549 26.543 23.778 1.00 94.25 105 LYS A N 1
ATOM 824 C CA . LYS A 1 105 ? -25.609 27.546 23.912 1.00 94.25 105 LYS A CA 1
ATOM 825 C C . LYS A 1 105 ? -27.006 26.922 24.008 1.00 94.25 105 LYS A C 1
ATOM 827 O O . LYS A 1 105 ? -27.836 27.405 24.772 1.00 94.25 105 LYS A O 1
ATOM 832 N N . GLU A 1 106 ? -27.275 25.866 23.243 1.00 94.44 106 GLU A N 1
ATOM 833 C CA . GLU A 1 106 ? -28.566 25.171 23.292 1.00 94.44 106 GLU A CA 1
ATOM 834 C C . GLU A 1 106 ? -28.751 24.415 24.622 1.00 94.44 106 GLU A C 1
ATOM 836 O O . GLU A 1 106 ? -29.831 24.474 25.214 1.00 94.44 106 GLU A O 1
ATOM 841 N N . VAL A 1 107 ? -27.686 23.800 25.152 1.00 93.38 107 VAL A N 1
ATOM 842 C CA . VAL A 1 107 ? -27.691 23.172 26.489 1.00 93.38 107 VAL A CA 1
ATOM 843 C C . VAL A 1 107 ? -27.837 24.226 27.597 1.00 93.38 107 VAL A C 1
ATOM 845 O O . VAL A 1 107 ? -28.625 24.038 28.520 1.00 93.38 107 VAL A O 1
ATOM 848 N N . GLU A 1 108 ? -27.168 25.377 27.480 1.00 92.25 108 GLU A N 1
ATOM 849 C CA . GLU A 1 108 ? -27.353 26.537 28.372 1.00 92.25 108 GLU A CA 1
ATOM 850 C C . GLU A 1 108 ? -28.786 27.101 28.323 1.00 92.25 108 GLU A C 1
ATOM 852 O O . GLU A 1 108 ? -29.279 27.595 29.336 1.00 92.25 108 GLU A O 1
ATOM 857 N N . SER A 1 109 ? -29.486 27.001 27.184 1.00 91.62 109 SER A N 1
ATOM 858 C CA . SER A 1 109 ? -30.909 27.367 27.076 1.00 91.62 109 SER A CA 1
ATOM 859 C C . SER A 1 109 ? -31.888 26.294 27.572 1.00 91.62 109 SER A C 1
ATOM 861 O O . SER A 1 109 ? -33.097 26.520 27.541 1.00 91.62 109 SER A O 1
ATOM 863 N N . GLY A 1 110 ? -31.388 25.149 28.048 1.00 89.69 110 GLY A N 1
ATOM 864 C CA . GLY A 1 110 ? -32.193 24.069 28.622 1.00 89.69 110 GLY A CA 1
ATOM 865 C C . GLY A 1 110 ? -32.647 22.988 27.636 1.00 89.69 110 GLY A C 1
ATOM 866 O O . GLY A 1 110 ? -33.470 22.153 28.007 1.00 89.69 110 GLY A O 1
ATOM 867 N N . ASN A 1 111 ? -32.128 22.968 26.402 1.00 91.88 111 ASN A N 1
ATOM 868 C CA . ASN A 1 111 ? -32.330 21.833 25.502 1.00 91.88 111 ASN A CA 1
ATOM 869 C C . ASN A 1 111 ? -31.453 20.646 25.930 1.00 91.88 111 ASN A C 1
ATOM 871 O O . ASN A 1 111 ? -30.347 20.820 26.440 1.00 91.88 111 ASN A O 1
ATOM 875 N N . SER A 1 112 ? -31.939 19.429 25.674 1.00 93.44 112 SER A N 1
ATOM 876 C CA . SER A 1 112 ? -31.170 18.201 25.906 1.00 93.44 112 SER A CA 1
ATOM 877 C C . SER A 1 112 ? -29.883 18.192 25.067 1.00 93.44 112 SER A C 1
ATOM 879 O O . SER A 1 112 ? -29.852 18.707 23.942 1.00 93.44 112 SER A O 1
ATOM 881 N N . LEU A 1 113 ? -28.820 17.575 25.585 1.00 93.56 113 LEU A N 1
ATOM 882 C CA . LEU A 1 113 ? -27.534 17.438 24.902 1.00 93.56 113 LEU A CA 1
ATOM 883 C C . LEU A 1 113 ? -27.695 16.735 23.548 1.00 93.56 113 LEU A C 1
ATOM 885 O O . LEU A 1 113 ? -27.129 17.177 22.545 1.00 93.56 113 LEU A O 1
ATOM 889 N N . ALA A 1 114 ? -28.510 15.678 23.500 1.00 92.00 114 ALA A N 1
ATOM 890 C CA . ALA A 1 114 ? -28.818 14.976 22.260 1.00 92.00 114 ALA A CA 1
ATOM 891 C C . ALA A 1 114 ? -29.551 15.871 21.244 1.00 92.00 114 ALA A C 1
ATOM 893 O O . ALA A 1 114 ? -29.202 15.873 20.060 1.00 92.00 114 ALA A O 1
ATOM 894 N N . ALA A 1 115 ? -30.528 16.667 21.694 1.00 91.88 115 ALA A N 1
ATOM 895 C CA . ALA A 1 115 ? -31.260 17.602 20.839 1.00 91.88 115 ALA A CA 1
ATOM 896 C C . ALA A 1 115 ? -30.337 18.694 20.267 1.00 91.88 115 ALA A C 1
ATOM 898 O O . ALA A 1 115 ? -30.334 18.931 19.056 1.00 91.88 115 ALA A O 1
ATOM 899 N N . ALA A 1 116 ? -29.489 19.286 21.111 1.00 93.81 116 ALA A N 1
ATOM 900 C CA . ALA A 1 116 ? -28.497 20.287 20.726 1.00 93.81 116 ALA A CA 1
ATOM 901 C C . ALA A 1 116 ? -27.488 19.747 19.690 1.00 93.81 116 ALA A C 1
ATOM 903 O O . ALA A 1 116 ? -27.200 20.396 18.676 1.00 93.81 116 ALA A O 1
ATOM 904 N N . MET A 1 117 ? -26.978 18.526 19.890 1.00 92.75 117 MET A N 1
ATOM 905 C CA . MET A 1 117 ? -26.075 17.866 18.937 1.00 92.75 117 MET A CA 1
ATOM 906 C C . MET A 1 117 ? -26.766 17.543 17.604 1.00 92.75 117 MET A C 1
ATOM 908 O O . MET A 1 117 ? -26.170 17.750 16.544 1.00 92.75 117 MET A O 1
ATOM 912 N N . LYS A 1 118 ? -28.042 17.132 17.628 1.00 91.81 118 LYS A N 1
ATOM 913 C CA . LYS A 1 118 ? -28.843 16.809 16.432 1.00 91.81 118 LYS A CA 1
ATOM 914 C C . LYS A 1 118 ? -29.075 18.001 15.497 1.00 91.81 118 LYS A C 1
ATOM 916 O O . LYS A 1 118 ? -29.266 17.802 14.298 1.00 91.81 118 LYS A O 1
ATOM 921 N N . MET A 1 119 ? -28.975 19.236 15.994 1.00 90.06 119 MET A N 1
ATOM 922 C CA . MET A 1 119 ? -28.992 20.450 15.162 1.00 90.06 119 MET A CA 1
ATOM 923 C C . MET A 1 119 ? -27.721 20.619 14.304 1.00 90.06 119 MET A C 1
ATOM 925 O O . MET A 1 119 ? -27.713 21.418 13.367 1.00 90.06 119 MET A O 1
ATOM 929 N N . ASN A 1 120 ? -26.656 19.851 14.573 1.00 89.62 120 ASN A N 1
ATOM 930 C CA . ASN A 1 120 ? -25.363 19.925 13.885 1.00 89.62 120 ASN A CA 1
ATOM 931 C C . ASN A 1 120 ? -24.981 18.587 13.189 1.00 89.62 120 ASN A C 1
ATOM 933 O O . ASN A 1 120 ? -23.877 18.073 13.402 1.00 89.62 120 ASN A O 1
ATOM 937 N N . PRO A 1 121 ? -25.824 18.036 12.283 1.00 84.31 121 PRO A N 1
ATOM 938 C CA . PRO A 1 121 ? -25.689 16.672 11.741 1.00 84.31 121 PRO A CA 1
ATOM 939 C C . PRO A 1 121 ? -24.478 16.452 10.814 1.00 84.31 121 PRO A C 1
ATOM 941 O O . PRO A 1 121 ? -24.215 15.342 10.363 1.00 84.31 121 PRO A O 1
ATOM 944 N N . LYS A 1 122 ? -23.735 17.517 10.484 1.00 83.31 122 LYS A N 1
ATOM 945 C CA . LYS A 1 122 ? -22.464 17.438 9.737 1.00 83.31 122 LYS A CA 1
ATOM 946 C C . LYS A 1 122 ? -21.266 17.086 10.626 1.00 83.31 122 LYS A C 1
ATOM 948 O O . LYS A 1 122 ? -20.169 16.910 10.101 1.00 83.31 122 LYS A O 1
ATOM 953 N N . VAL A 1 123 ? -21.464 17.074 11.944 1.00 86.56 123 VAL A N 1
ATOM 954 C CA . VAL A 1 123 ? -20.426 16.882 12.965 1.00 86.56 123 VAL A CA 1
ATOM 955 C C . VAL A 1 123 ? -20.769 15.685 13.843 1.00 86.56 123 VAL A C 1
ATOM 957 O O . VAL A 1 123 ? -19.939 14.796 14.002 1.00 86.56 123 VAL A O 1
ATOM 960 N N . PHE A 1 124 ? -21.999 15.648 14.356 1.00 90.06 124 PHE A N 1
ATOM 961 C CA . PHE A 1 124 ? -22.532 14.541 15.145 1.00 90.06 124 PHE A CA 1
ATOM 962 C C . PHE A 1 124 ? -23.500 13.754 14.265 1.00 90.06 124 PHE A C 1
ATOM 964 O O . PHE A 1 124 ? -24.480 14.317 13.779 1.00 90.06 124 PHE A O 1
ATOM 971 N N . ASP A 1 125 ? -23.201 12.483 14.004 1.00 86.25 125 ASP A N 1
ATOM 972 C CA . ASP A 1 125 ? -24.060 11.633 13.182 1.00 86.25 125 ASP A CA 1
ATOM 973 C C . ASP A 1 125 ? -25.255 11.073 13.979 1.00 86.25 125 ASP A C 1
ATOM 975 O O . ASP A 1 125 ? -25.390 11.268 15.190 1.00 86.25 125 ASP A O 1
ATOM 979 N N . GLU A 1 126 ? -26.163 10.395 13.275 1.00 82.56 126 GLU A N 1
ATOM 980 C CA . GLU A 1 126 ? -27.391 9.847 13.863 1.00 82.56 126 GLU A CA 1
ATOM 981 C C . GLU A 1 126 ? -27.085 8.833 14.982 1.00 82.56 126 GLU A C 1
ATOM 983 O O . GLU A 1 126 ? -27.744 8.845 16.022 1.00 82.56 126 GLU A O 1
ATOM 988 N N . LEU A 1 127 ? -26.014 8.044 14.828 1.00 83.56 127 LEU A N 1
ATOM 989 C CA . LEU A 1 127 ? -25.507 7.123 15.847 1.00 83.56 127 LEU A CA 1
ATOM 990 C C . LEU A 1 127 ? -25.049 7.867 17.110 1.00 83.56 127 LEU A C 1
ATOM 992 O O . LEU A 1 127 ? -25.504 7.536 18.205 1.00 83.56 127 LEU A O 1
ATOM 996 N N . TYR A 1 128 ? -24.205 8.892 16.961 1.00 89.56 128 TYR A N 1
ATOM 997 C CA . TYR A 1 128 ? -23.719 9.718 18.068 1.00 89.56 128 TYR A CA 1
ATOM 998 C C . TYR A 1 128 ? -24.888 10.330 18.846 1.00 89.56 128 TYR A C 1
ATOM 1000 O O . TYR A 1 128 ? -24.965 10.202 20.067 1.00 89.56 128 TYR A O 1
ATOM 1008 N N . THR A 1 129 ? -25.837 10.953 18.141 1.00 89.50 129 THR A N 1
ATOM 1009 C CA . THR A 1 129 ? -26.972 11.635 18.781 1.00 89.50 129 THR A CA 1
ATOM 1010 C C . THR A 1 129 ? -27.925 10.678 19.497 1.00 89.50 129 THR A C 1
ATOM 1012 O O . THR A 1 129 ? -28.374 10.995 20.596 1.00 89.50 129 THR A O 1
ATOM 1015 N N . ASN A 1 130 ? -28.193 9.494 18.935 1.00 84.31 130 ASN A N 1
ATOM 1016 C CA . ASN A 1 130 ? -29.089 8.515 19.554 1.00 84.31 130 ASN A CA 1
ATOM 1017 C C . ASN A 1 130 ? -28.436 7.808 20.755 1.00 84.31 130 ASN A C 1
ATOM 1019 O O . ASN A 1 130 ? -29.112 7.565 21.753 1.00 84.31 130 ASN A O 1
ATOM 1023 N N . MET A 1 131 ? -27.123 7.548 20.716 1.00 87.06 131 MET A N 1
ATOM 1024 C CA . MET A 1 131 ? -26.392 7.059 21.892 1.00 87.06 131 MET A CA 1
ATOM 1025 C C . MET A 1 131 ? -26.400 8.081 23.031 1.00 87.06 131 MET A C 1
ATOM 1027 O O . MET A 1 131 ? -26.673 7.716 24.173 1.00 87.06 131 MET A O 1
ATOM 1031 N N . VAL A 1 132 ? -26.157 9.363 22.730 1.00 91.75 132 VAL A N 1
ATOM 1032 C CA . VAL A 1 132 ? -26.240 10.437 23.733 1.00 91.75 132 VAL A CA 1
ATOM 1033 C C . VAL A 1 132 ? -27.658 10.566 24.292 1.00 91.75 132 VAL A C 1
ATOM 1035 O O . VAL A 1 132 ? -27.793 10.714 25.500 1.00 91.75 132 VAL A O 1
ATOM 1038 N N . ALA A 1 133 ? -28.706 10.425 23.473 1.00 88.38 133 ALA A N 1
ATOM 1039 C CA . ALA A 1 133 ? -30.094 10.443 23.949 1.00 88.38 133 ALA A CA 1
ATOM 1040 C C . ALA A 1 133 ? -30.388 9.310 24.948 1.00 88.38 133 ALA A C 1
ATOM 1042 O O . ALA A 1 133 ? -31.001 9.550 25.987 1.00 88.38 133 ALA A O 1
ATOM 1043 N N . ALA A 1 134 ? -29.916 8.090 24.668 1.00 85.50 134 ALA A N 1
ATOM 1044 C CA . ALA A 1 134 ? -30.051 6.959 25.586 1.00 85.50 134 ALA A CA 1
ATOM 1045 C C . ALA A 1 134 ? -29.248 7.167 26.884 1.00 85.50 134 ALA A C 1
ATOM 1047 O O . ALA A 1 134 ? -29.751 6.890 27.971 1.00 85.50 134 ALA A O 1
ATOM 1048 N N . GLY A 1 135 ? -28.034 7.723 26.791 1.00 86.75 135 GLY A N 1
ATOM 1049 C CA . GLY A 1 135 ? -27.215 8.071 27.956 1.00 86.75 135 GLY A CA 1
ATOM 1050 C C . GLY A 1 135 ? -27.803 9.182 28.820 1.00 86.75 135 GLY A C 1
ATOM 1051 O O . GLY A 1 135 ? -27.728 9.109 30.042 1.00 86.75 135 GLY A O 1
ATOM 1052 N N . GLU A 1 136 ? -28.414 10.185 28.193 1.00 89.31 136 GLU A N 1
ATOM 1053 C CA . GLU A 1 136 ? -29.081 11.312 28.846 1.00 89.31 136 GLU A CA 1
ATOM 1054 C C . GLU A 1 136 ? -30.367 10.859 29.555 1.00 89.31 136 GLU A C 1
ATOM 1056 O O . GLU A 1 136 ? -30.581 11.209 30.713 1.00 89.31 136 GLU A O 1
ATOM 1061 N N . ALA A 1 137 ? -31.173 10.004 28.915 1.00 84.50 137 ALA A N 1
ATOM 1062 C CA . ALA A 1 137 ? -32.361 9.405 29.525 1.00 84.50 137 ALA A CA 1
ATOM 1063 C C . ALA A 1 137 ? -32.028 8.388 30.637 1.00 84.50 137 ALA A C 1
ATOM 1065 O O . ALA A 1 137 ? -32.771 8.278 31.611 1.00 84.50 137 ALA A O 1
ATOM 1066 N N . GLY A 1 138 ? -30.924 7.646 30.496 1.00 81.38 138 GLY A N 1
ATOM 1067 C CA . GLY A 1 138 ? -30.460 6.651 31.468 1.00 81.38 138 GLY A CA 1
ATOM 1068 C C . GLY A 1 138 ? -29.563 7.197 32.586 1.00 81.38 138 GLY A C 1
ATOM 1069 O O . GLY A 1 138 ? -29.251 6.456 33.512 1.00 81.38 138 GLY A O 1
ATOM 1070 N N . GLY A 1 139 ? -29.126 8.459 32.511 1.00 85.00 139 GLY A N 1
ATOM 1071 C CA . GLY A 1 139 ? -28.209 9.070 33.483 1.00 85.00 139 GLY A CA 1
ATOM 1072 C C . GLY A 1 139 ? -26.766 8.537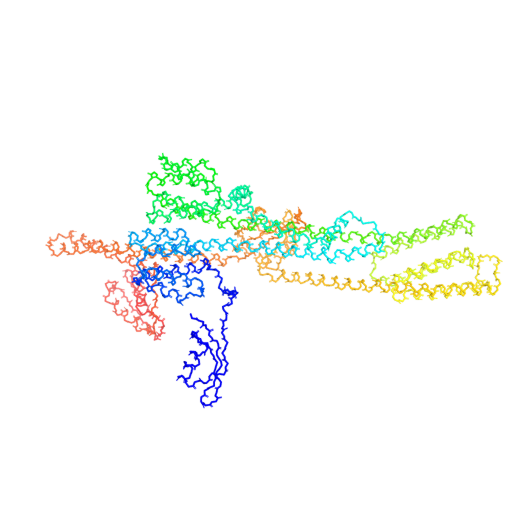 33.450 1.00 85.00 139 GLY A C 1
ATOM 1073 O O . GLY A 1 139 ? -26.048 8.715 34.427 1.00 85.00 139 GLY A O 1
ATOM 1074 N N . ILE A 1 140 ? -26.344 7.899 32.351 1.00 87.94 140 ILE A N 1
ATOM 1075 C CA . ILE A 1 140 ? -25.064 7.168 32.199 1.00 87.94 140 ILE A CA 1
ATOM 1076 C C . ILE A 1 140 ? -24.159 7.772 31.105 1.00 87.94 140 ILE A C 1
ATOM 1078 O O . ILE A 1 140 ? -23.549 7.066 30.293 1.00 87.94 140 ILE A O 1
ATOM 1082 N N . LEU A 1 141 ? -24.126 9.106 31.015 1.00 88.31 141 LEU A N 1
ATOM 1083 C CA . LEU A 1 141 ? -23.394 9.836 29.969 1.00 88.31 141 LEU A CA 1
ATOM 1084 C C . LEU A 1 141 ? -21.882 9.553 29.978 1.00 88.31 141 LEU A C 1
ATOM 1086 O O . LEU A 1 141 ? -21.281 9.486 28.909 1.00 88.31 141 LEU A O 1
ATOM 1090 N N . ASP A 1 142 ? -21.287 9.341 31.150 1.00 88.19 142 ASP A N 1
ATOM 1091 C CA . ASP A 1 142 ? -19.907 8.883 31.357 1.00 88.19 142 ASP A CA 1
ATOM 1092 C C . ASP A 1 142 ? -19.593 7.632 30.510 1.00 88.19 142 ASP A C 1
ATOM 1094 O O . ASP A 1 142 ? -18.762 7.665 29.596 1.00 88.19 142 ASP A O 1
ATOM 1098 N N . THR A 1 143 ? -20.348 6.558 30.736 1.00 86.75 143 THR A N 1
ATOM 1099 C CA . THR A 1 143 ? -20.199 5.250 30.106 1.00 86.75 143 THR A CA 1
ATOM 1100 C C . THR A 1 143 ? -20.511 5.324 28.610 1.00 86.75 143 THR A C 1
ATOM 1102 O O . THR A 1 143 ? -19.829 4.700 27.790 1.00 86.75 143 THR A O 1
ATOM 1105 N N . ILE A 1 144 ? -21.501 6.131 28.216 1.00 90.44 144 ILE A N 1
ATOM 1106 C CA . ILE A 1 144 ? -21.820 6.367 26.803 1.00 90.44 144 ILE A CA 1
ATOM 1107 C C . ILE A 1 144 ? -20.692 7.104 26.077 1.00 90.44 144 ILE A C 1
ATOM 1109 O O . ILE A 1 144 ? -20.326 6.689 24.974 1.00 90.44 144 ILE A O 1
ATOM 1113 N N . PHE A 1 145 ? -20.086 8.137 26.668 1.00 91.44 145 PHE A N 1
ATOM 1114 C CA . PHE A 1 145 ? -18.963 8.829 26.033 1.00 91.44 145 PHE A CA 1
ATOM 1115 C C . PHE A 1 145 ? -17.685 7.986 26.009 1.00 91.44 145 PHE A C 1
ATOM 1117 O O . PHE A 1 145 ? -16.963 8.044 25.011 1.00 91.44 145 PHE A O 1
ATOM 1124 N N . GLN A 1 146 ? -17.444 7.127 27.008 1.00 89.81 146 GLN A N 1
ATOM 1125 C CA . GLN A 1 146 ? -16.369 6.128 26.937 1.00 89.81 146 GLN A CA 1
ATOM 1126 C C . GLN A 1 146 ? -16.578 5.166 25.749 1.00 89.81 146 GLN A C 1
ATOM 1128 O O . GLN A 1 146 ? -15.661 4.939 24.954 1.00 89.81 146 GLN A O 1
ATOM 1133 N N . ARG A 1 147 ? -17.801 4.648 25.562 1.00 86.50 147 ARG A N 1
ATOM 1134 C CA . ARG A 1 147 ? -18.152 3.760 24.436 1.00 86.50 147 ARG A CA 1
ATOM 1135 C C . ARG A 1 147 ? -18.060 4.461 23.079 1.00 86.50 147 ARG A C 1
ATOM 1137 O O . ARG A 1 147 ? -17.473 3.897 22.156 1.00 86.50 147 ARG A O 1
ATOM 1144 N N . LEU A 1 148 ? -18.570 5.690 22.961 1.00 89.38 148 LEU A N 1
ATOM 1145 C CA . LEU A 1 148 ? -18.432 6.517 21.755 1.00 89.38 148 LEU A CA 1
ATOM 1146 C C . LEU A 1 148 ? -16.958 6.790 21.430 1.00 89.38 148 LEU A C 1
ATOM 1148 O O . LEU A 1 148 ? -16.561 6.650 20.277 1.00 89.38 148 LEU A O 1
ATOM 1152 N N . SER A 1 149 ? -16.128 7.106 22.430 1.00 91.12 149 SER A N 1
ATOM 1153 C CA . SER A 1 149 ? -14.681 7.288 22.254 1.00 91.12 149 SER A CA 1
ATOM 1154 C C . SER A 1 149 ? -14.033 6.041 21.647 1.00 91.12 149 SER A C 1
ATOM 1156 O O . SER A 1 149 ? -13.360 6.145 20.623 1.00 91.12 149 SER A O 1
ATOM 1158 N N . ILE A 1 150 ? -14.273 4.858 22.226 1.00 87.88 150 ILE A N 1
ATOM 1159 C CA . ILE A 1 150 ? -13.710 3.587 21.737 1.00 87.88 150 ILE A CA 1
ATOM 1160 C C . ILE A 1 150 ? -14.203 3.274 20.315 1.00 87.88 150 ILE A C 1
ATOM 1162 O O . ILE A 1 150 ? -13.403 2.906 19.450 1.00 87.88 150 ILE A O 1
ATOM 1166 N N . TYR A 1 151 ? -15.501 3.450 20.051 1.00 86.25 151 TYR A N 1
ATOM 1167 C CA . TYR A 1 151 ? -16.099 3.215 18.735 1.00 86.25 151 TYR A CA 1
ATOM 1168 C C . TYR A 1 151 ? -15.501 4.132 17.656 1.00 86.25 151 TYR A C 1
ATOM 1170 O O . TYR A 1 151 ? -15.050 3.647 16.616 1.00 86.25 151 TYR A O 1
ATOM 1178 N N . ILE A 1 152 ? -15.441 5.445 17.903 1.00 88.38 152 ILE A N 1
ATOM 1179 C CA . ILE A 1 152 ? -14.931 6.419 16.927 1.00 88.38 152 ILE A CA 1
ATOM 1180 C C . ILE A 1 152 ? -13.426 6.218 16.710 1.00 88.38 152 ILE A C 1
ATOM 1182 O O . ILE A 1 152 ? -12.963 6.278 15.571 1.00 88.38 152 ILE A O 1
ATOM 1186 N N . GLU A 1 153 ? -12.654 5.903 17.754 1.00 87.12 153 GLU A N 1
ATOM 1187 C CA . GLU A 1 153 ? -11.239 5.548 17.611 1.00 87.12 153 GLU A CA 1
ATOM 1188 C C . GLU A 1 153 ? -11.032 4.310 16.731 1.00 87.12 153 GLU A C 1
ATOM 1190 O O . GLU A 1 153 ? -10.204 4.354 15.816 1.00 87.12 153 GLU A O 1
ATOM 1195 N N . LYS A 1 154 ? -11.789 3.224 16.957 1.00 83.25 154 LYS A N 1
ATOM 1196 C CA . LYS A 1 154 ? -11.748 2.026 16.100 1.00 83.25 154 LYS A CA 1
ATOM 1197 C C . LYS A 1 154 ? -12.148 2.355 14.658 1.00 83.25 154 LYS A C 1
ATOM 1199 O O . LYS A 1 154 ? -11.420 2.001 13.733 1.00 83.25 154 LYS A O 1
ATOM 1204 N N . ALA A 1 155 ? -13.227 3.111 14.452 1.00 82.69 155 ALA A N 1
ATOM 1205 C CA . ALA A 1 155 ? -13.679 3.522 13.122 1.00 82.69 155 ALA A CA 1
ATOM 1206 C C . ALA A 1 155 ? -12.638 4.387 12.379 1.00 82.69 155 ALA A C 1
ATOM 1208 O O . ALA A 1 155 ? -12.429 4.217 11.175 1.00 82.69 155 ALA A O 1
ATOM 1209 N N . VAL A 1 156 ? -11.939 5.287 13.083 1.00 86.69 156 VAL A N 1
ATOM 1210 C CA . VAL A 1 156 ? -10.844 6.096 12.520 1.00 86.69 156 VAL A CA 1
ATOM 1211 C C . VAL A 1 156 ? -9.612 5.246 12.208 1.00 86.69 156 VAL A C 1
ATOM 1213 O O . VAL A 1 156 ? -9.003 5.461 11.159 1.00 86.69 156 VAL A O 1
ATOM 1216 N N . LYS A 1 157 ? -9.251 4.282 13.067 1.00 82.31 157 LYS A N 1
ATOM 1217 C CA . LYS A 1 157 ? -8.158 3.326 12.810 1.00 82.31 157 LYS A CA 1
ATOM 1218 C C . LYS A 1 157 ? -8.442 2.494 11.558 1.00 82.31 157 LYS A C 1
ATOM 1220 O O . LYS A 1 157 ? -7.643 2.545 10.628 1.00 82.31 157 LYS A O 1
ATOM 1225 N N . LEU A 1 158 ? -9.612 1.858 11.477 1.00 77.75 158 LEU A N 1
ATOM 1226 C CA . LEU A 1 158 ? -10.038 1.066 10.318 1.00 77.75 158 LEU A CA 1
ATOM 1227 C C . LEU A 1 158 ? -10.051 1.901 9.028 1.00 77.75 158 LEU A C 1
ATOM 1229 O O . LEU A 1 158 ? -9.489 1.504 8.007 1.00 77.75 158 LEU A O 1
ATOM 1233 N N . LYS A 1 159 ? -10.634 3.109 9.070 1.00 81.00 159 LYS A N 1
ATOM 1234 C CA . LYS A 1 159 ? -10.633 4.021 7.917 1.00 81.00 159 LYS A CA 1
ATOM 1235 C C . LYS A 1 159 ? -9.213 4.380 7.474 1.00 81.00 159 LYS A C 1
ATOM 1237 O O . LYS A 1 159 ? -8.965 4.450 6.273 1.00 81.00 159 LYS A O 1
ATOM 1242 N N . ARG A 1 160 ? -8.290 4.602 8.417 1.00 83.06 160 ARG A N 1
ATOM 1243 C CA . ARG A 1 160 ? -6.881 4.868 8.103 1.00 83.06 160 ARG A CA 1
ATOM 1244 C C . ARG A 1 160 ? -6.181 3.660 7.506 1.00 83.06 160 ARG A C 1
ATOM 1246 O O . ARG A 1 160 ? -5.497 3.869 6.519 1.00 83.06 160 ARG A O 1
ATOM 1253 N N . ALA A 1 161 ? -6.378 2.454 8.038 1.00 76.62 161 ALA A N 1
ATOM 1254 C CA . ALA A 1 161 ? -5.776 1.229 7.507 1.00 76.62 161 ALA A CA 1
ATOM 1255 C C . ALA A 1 161 ? -6.162 1.010 6.032 1.00 76.62 161 ALA A C 1
ATOM 1257 O O . ALA A 1 161 ? -5.293 0.872 5.169 1.00 76.62 161 ALA A O 1
ATOM 1258 N N . VAL A 1 162 ? -7.460 1.120 5.720 1.00 78.44 162 VAL A N 1
ATOM 1259 C CA . VAL A 1 162 ? -7.970 1.056 4.339 1.00 78.44 162 VAL A CA 1
ATOM 1260 C C . VAL A 1 162 ? -7.390 2.184 3.472 1.00 78.44 162 VAL A C 1
ATOM 1262 O O . VAL A 1 162 ? -6.990 1.944 2.335 1.00 78.44 162 VAL A O 1
ATOM 1265 N N . GLN A 1 163 ? -7.307 3.415 3.990 1.00 77.69 163 GLN A N 1
ATOM 1266 C CA . GLN A 1 163 ? -6.720 4.537 3.250 1.00 77.69 163 GLN A CA 1
ATOM 1267 C C . GLN A 1 163 ? -5.221 4.350 2.981 1.00 77.69 163 GLN A C 1
ATOM 1269 O O . GLN A 1 163 ? -4.803 4.557 1.847 1.00 77.69 163 GLN A O 1
ATOM 1274 N N . SER A 1 164 ? -4.419 3.948 3.972 1.00 78.12 164 SER A N 1
ATOM 1275 C CA . SER A 1 164 ? -2.973 3.748 3.817 1.00 78.12 164 SER A CA 1
ATOM 1276 C C . SER A 1 164 ? -2.651 2.608 2.862 1.00 78.12 164 SER A C 1
ATOM 1278 O O . SER A 1 164 ? -1.735 2.749 2.059 1.00 78.12 164 SER A O 1
ATOM 1280 N N . ALA A 1 165 ? -3.434 1.526 2.891 1.00 77.31 165 ALA A N 1
ATOM 1281 C CA . ALA A 1 165 ? -3.305 0.443 1.926 1.00 77.31 165 ALA A CA 1
ATOM 1282 C C . ALA A 1 165 ? -3.569 0.955 0.496 1.00 77.31 165 ALA A C 1
ATOM 1284 O O . ALA A 1 165 ? -2.734 0.803 -0.390 1.00 77.31 165 ALA A O 1
ATOM 1285 N N . MET A 1 166 ? -4.667 1.687 0.276 1.00 77.44 166 MET A N 1
ATOM 1286 C CA . MET A 1 166 ? -5.003 2.217 -1.053 1.00 77.44 166 MET A CA 1
ATOM 1287 C C . MET A 1 166 ? -4.014 3.255 -1.617 1.00 77.44 166 MET A C 1
ATOM 1289 O O . MET A 1 166 ? -4.008 3.461 -2.831 1.00 77.44 166 MET A O 1
ATOM 1293 N N . VAL A 1 167 ? -3.176 3.904 -0.796 1.00 83.69 167 VAL A N 1
ATOM 1294 C CA . VAL A 1 167 ? -2.196 4.899 -1.282 1.00 83.69 167 VAL A CA 1
ATOM 1295 C C . VAL A 1 167 ? -1.194 4.280 -2.257 1.00 83.69 167 VAL A C 1
ATOM 1297 O O . VAL A 1 167 ? -0.926 4.888 -3.294 1.00 83.69 167 VAL A O 1
ATOM 1300 N N . TYR A 1 168 ? -0.659 3.090 -1.965 1.00 81.31 168 TYR A N 1
ATOM 1301 C CA . TYR A 1 168 ? 0.402 2.493 -2.782 1.00 81.31 168 TYR A CA 1
ATOM 1302 C C . TYR A 1 168 ? -0.077 2.101 -4.197 1.00 81.31 168 TYR A C 1
ATOM 1304 O O . TYR A 1 168 ? 0.501 2.622 -5.155 1.00 81.31 168 TYR A O 1
ATOM 1312 N N . PRO A 1 169 ? -1.164 1.319 -4.389 1.00 83.12 169 PRO A N 1
ATOM 1313 C CA . PRO A 1 169 ? -1.650 0.991 -5.732 1.00 83.12 169 PRO A CA 1
ATOM 1314 C C . PRO A 1 169 ? -2.037 2.227 -6.551 1.00 83.12 169 PRO A C 1
ATOM 1316 O O . PRO A 1 169 ? -1.743 2.300 -7.742 1.00 83.12 169 PRO A O 1
ATOM 1319 N N . ILE A 1 170 ? -2.648 3.238 -5.919 1.00 86.19 170 ILE A N 1
ATOM 1320 C CA . ILE A 1 170 ? -3.006 4.489 -6.603 1.00 86.19 170 ILE A CA 1
ATOM 1321 C C . ILE A 1 170 ? -1.744 5.239 -7.052 1.00 86.19 170 ILE A C 1
ATOM 1323 O O . ILE A 1 170 ? -1.690 5.701 -8.191 1.00 86.19 170 ILE A O 1
ATOM 1327 N N . ALA A 1 171 ? -0.719 5.341 -6.200 1.00 86.75 171 ALA A N 1
ATOM 1328 C CA . ALA A 1 171 ? 0.538 5.999 -6.548 1.00 86.75 171 ALA A CA 1
ATOM 1329 C C . ALA A 1 171 ? 1.257 5.291 -7.709 1.00 86.75 171 ALA A C 1
ATOM 1331 O O . ALA A 1 171 ? 1.661 5.956 -8.665 1.00 86.75 171 ALA A O 1
ATOM 1332 N N . VAL A 1 172 ? 1.357 3.956 -7.668 1.00 85.75 172 VAL A N 1
ATOM 1333 C CA . VAL A 1 172 ? 1.972 3.150 -8.738 1.00 85.75 172 VAL A CA 1
ATOM 1334 C C . VAL A 1 172 ? 1.226 3.337 -10.058 1.00 85.75 172 VAL A C 1
ATOM 1336 O O . VAL A 1 172 ? 1.852 3.685 -11.057 1.00 85.75 172 VAL A O 1
ATOM 1339 N N . VAL A 1 173 ? -0.106 3.202 -10.071 1.00 86.62 173 VAL A N 1
ATOM 1340 C CA . VAL A 1 173 ? -0.919 3.370 -11.290 1.00 86.62 173 VAL A CA 1
ATOM 1341 C C . VAL A 1 173 ? -0.805 4.786 -11.865 1.00 86.62 173 VAL A C 1
ATOM 1343 O O . VAL A 1 173 ? -0.712 4.939 -13.085 1.00 86.62 173 VAL A O 1
ATOM 1346 N N . VAL A 1 174 ? -0.765 5.826 -11.024 1.00 89.56 174 VAL A N 1
ATOM 1347 C CA . VAL A 1 174 ? -0.593 7.219 -11.475 1.00 89.56 174 VAL A CA 1
ATOM 1348 C C . VAL A 1 174 ? 0.792 7.442 -12.092 1.00 89.56 174 VAL A C 1
ATOM 1350 O O . VAL A 1 174 ? 0.882 8.019 -13.177 1.00 89.56 174 VAL A O 1
ATOM 1353 N N . ILE A 1 175 ? 1.863 6.958 -11.452 1.00 88.12 175 ILE A N 1
ATOM 1354 C CA . ILE A 1 175 ? 3.237 7.087 -11.965 1.00 88.12 175 ILE A CA 1
ATOM 1355 C C . ILE A 1 175 ? 3.402 6.290 -13.267 1.00 88.12 175 ILE A C 1
ATOM 1357 O O . ILE A 1 175 ? 3.883 6.839 -14.258 1.00 88.12 175 ILE A O 1
ATOM 1361 N N . ALA A 1 176 ? 2.939 5.038 -13.304 1.00 84.19 176 ALA A N 1
ATOM 1362 C CA . ALA A 1 176 ? 2.939 4.194 -14.497 1.00 84.19 176 ALA A CA 1
ATOM 1363 C C . ALA A 1 176 ? 2.205 4.864 -15.669 1.00 84.19 176 ALA A C 1
ATOM 1365 O O . ALA A 1 176 ? 2.764 5.000 -16.758 1.00 84.19 176 ALA A O 1
ATOM 1366 N N . SER A 1 177 ? 0.987 5.364 -15.432 1.00 87.12 177 SER A N 1
ATOM 1367 C CA . SER A 1 177 ? 0.191 6.063 -16.448 1.00 87.12 177 SER A CA 1
ATOM 1368 C C . SER A 1 177 ? 0.897 7.318 -16.967 1.00 87.12 177 SER A C 1
ATOM 1370 O O . SER A 1 177 ? 0.870 7.582 -18.170 1.00 87.12 177 SER A O 1
ATOM 1372 N N . ALA A 1 178 ? 1.566 8.076 -16.092 1.00 87.50 178 ALA A N 1
ATOM 1373 C CA . ALA A 1 178 ? 2.344 9.250 -16.481 1.00 87.50 178 ALA A CA 1
ATOM 1374 C C . ALA A 1 178 ? 3.566 8.881 -17.343 1.00 87.50 178 ALA A C 1
ATOM 1376 O O . ALA A 1 178 ? 3.801 9.523 -18.367 1.00 87.50 178 ALA A O 1
ATOM 1377 N N . VAL A 1 179 ? 4.304 7.823 -16.985 1.00 87.12 179 VAL A N 1
ATOM 1378 C CA . VAL A 1 179 ? 5.458 7.324 -17.757 1.00 87.12 179 VAL A CA 1
ATOM 1379 C C . VAL A 1 179 ? 5.023 6.803 -19.130 1.00 87.12 179 VAL A C 1
ATOM 1381 O O . VAL A 1 179 ? 5.596 7.208 -20.140 1.00 87.12 179 VAL A O 1
ATOM 1384 N N . ILE A 1 180 ? 3.974 5.977 -19.195 1.00 88.69 180 ILE A N 1
ATOM 1385 C CA . ILE A 1 180 ? 3.419 5.464 -20.459 1.00 88.69 180 ILE A CA 1
ATOM 1386 C C . ILE A 1 180 ? 2.952 6.626 -21.347 1.00 88.69 180 ILE A C 1
ATOM 1388 O O . ILE A 1 180 ? 3.289 6.675 -22.531 1.00 88.69 180 ILE A O 1
ATOM 1392 N N . THR A 1 181 ? 2.245 7.607 -20.774 1.00 87.75 181 THR A N 1
ATOM 1393 C CA . THR A 1 181 ? 1.799 8.805 -21.505 1.00 87.75 181 THR A CA 1
ATOM 1394 C C . THR A 1 181 ? 2.986 9.610 -22.034 1.00 87.75 181 THR A C 1
ATOM 1396 O O . THR A 1 181 ? 2.963 10.020 -23.190 1.00 87.75 181 THR A O 1
ATOM 1399 N N . LEU A 1 182 ? 4.051 9.800 -21.246 1.00 87.19 182 LEU A N 1
ATOM 1400 C CA . LEU A 1 182 ? 5.262 10.510 -21.673 1.00 87.19 182 LEU A CA 1
ATOM 1401 C C . LEU A 1 182 ? 5.975 9.795 -22.834 1.00 87.19 182 LEU A C 1
ATOM 1403 O O . LEU A 1 182 ? 6.380 10.444 -23.802 1.00 87.19 182 LEU A O 1
ATOM 1407 N N . ILE A 1 183 ? 6.101 8.467 -22.761 1.00 86.94 183 ILE A N 1
ATOM 1408 C CA . ILE A 1 183 ? 6.710 7.647 -23.817 1.00 86.94 183 ILE A CA 1
ATOM 1409 C C . ILE A 1 183 ? 5.886 7.748 -25.110 1.00 86.94 183 ILE A C 1
ATOM 1411 O O . ILE A 1 183 ? 6.441 8.058 -26.167 1.00 86.94 183 ILE A O 1
ATOM 1415 N N . LEU A 1 184 ? 4.565 7.567 -25.033 1.00 89.00 184 LEU A N 1
ATOM 1416 C CA . LEU A 1 184 ? 3.670 7.653 -26.191 1.00 89.00 184 LEU A CA 1
ATOM 1417 C C . LEU A 1 184 ? 3.561 9.075 -26.764 1.00 89.00 184 LEU A C 1
ATOM 1419 O O . LEU A 1 184 ? 3.448 9.222 -27.977 1.00 89.00 184 LEU A O 1
ATOM 1423 N N . TRP A 1 185 ? 3.613 10.120 -25.937 1.00 87.56 185 TRP A N 1
ATOM 1424 C CA . TRP A 1 185 ? 3.465 11.508 -26.387 1.00 87.56 185 TRP A CA 1
ATOM 1425 C C . TRP A 1 185 ? 4.753 12.115 -26.953 1.00 87.56 185 TRP A C 1
ATOM 1427 O O . TRP A 1 185 ? 4.676 12.968 -27.834 1.00 87.56 185 TRP A O 1
ATOM 1437 N N . LYS A 1 186 ? 5.933 11.704 -26.464 1.00 85.19 186 LYS A N 1
ATOM 1438 C CA . LYS A 1 186 ? 7.209 12.352 -26.819 1.00 85.19 186 LYS A CA 1
ATOM 1439 C C . LYS A 1 186 ? 8.276 11.423 -27.395 1.00 85.19 186 LYS A C 1
ATOM 1441 O O . LYS A 1 186 ? 9.010 11.848 -28.281 1.00 85.19 186 LYS A O 1
ATOM 1446 N N . VAL A 1 187 ? 8.382 10.180 -26.922 1.00 85.88 187 VAL A N 1
ATOM 1447 C CA . VAL A 1 187 ? 9.449 9.262 -27.365 1.00 85.88 187 VAL A CA 1
ATOM 1448 C C . VAL A 1 187 ? 9.071 8.587 -28.684 1.00 85.88 187 VAL A C 1
ATOM 1450 O O . VAL A 1 187 ? 9.823 8.667 -29.652 1.00 85.88 187 VAL A O 1
ATOM 1453 N N . VAL A 1 188 ? 7.885 7.976 -28.759 1.00 88.56 188 VAL A N 1
ATOM 1454 C CA . VAL A 1 188 ? 7.426 7.260 -29.965 1.00 88.56 188 VAL A CA 1
ATOM 1455 C C . VAL A 1 188 ? 7.312 8.166 -31.208 1.00 88.56 188 VAL A C 1
ATOM 1457 O O . VAL A 1 188 ? 7.731 7.717 -32.278 1.00 88.56 188 VAL A O 1
ATOM 1460 N N . PRO A 1 189 ? 6.844 9.432 -31.134 1.00 86.56 189 PRO A N 1
ATOM 1461 C CA . PRO A 1 189 ? 6.820 10.318 -32.301 1.00 86.56 189 PRO A CA 1
ATOM 1462 C C . PRO A 1 189 ? 8.208 10.601 -32.886 1.00 86.56 189 PRO A C 1
ATOM 1464 O O . PRO A 1 189 ? 8.365 10.540 -34.101 1.00 86.56 189 PRO A O 1
ATOM 1467 N N . ALA A 1 190 ? 9.233 10.799 -32.049 1.00 84.00 190 ALA A N 1
ATOM 1468 C CA . ALA A 1 190 ? 10.600 11.042 -32.519 1.00 84.00 190 ALA A CA 1
ATOM 1469 C C . ALA A 1 190 ? 11.167 9.844 -33.310 1.00 84.00 190 ALA A C 1
ATOM 1471 O O . ALA A 1 190 ? 11.786 10.018 -34.360 1.00 84.00 190 ALA A O 1
ATOM 1472 N N . PHE A 1 191 ? 10.893 8.613 -32.860 1.00 78.69 191 PHE A N 1
ATOM 1473 C CA . PHE A 1 191 ? 11.213 7.405 -33.632 1.00 78.69 191 PHE A CA 1
ATOM 1474 C C . PHE A 1 191 ? 10.344 7.261 -34.891 1.00 78.69 191 PHE A C 1
ATOM 1476 O O . PHE A 1 191 ? 10.820 6.771 -35.912 1.00 78.69 191 PHE A O 1
ATOM 1483 N N . THR A 1 192 ? 9.088 7.715 -34.852 1.00 81.38 192 THR A N 1
ATOM 1484 C CA . THR A 1 192 ? 8.178 7.685 -36.009 1.00 81.38 192 THR A CA 1
ATOM 1485 C C . THR A 1 192 ? 8.687 8.574 -37.141 1.00 81.38 192 THR A C 1
ATOM 1487 O O . THR A 1 192 ? 8.757 8.111 -38.277 1.00 81.38 192 THR A O 1
ATOM 1490 N N . GLU A 1 193 ? 9.089 9.812 -36.842 1.00 80.38 193 GLU A N 1
ATOM 1491 C CA . GLU A 1 193 ? 9.689 10.737 -37.814 1.00 80.38 193 GLU A CA 1
ATOM 1492 C C . GLU A 1 193 ? 10.974 10.152 -38.420 1.00 80.38 193 GLU A C 1
ATOM 1494 O O . GLU A 1 193 ? 11.147 10.151 -39.642 1.00 80.38 193 GLU A O 1
ATOM 1499 N N . LEU A 1 194 ? 11.833 9.561 -37.579 1.00 75.75 194 LEU A N 1
ATOM 1500 C CA . LEU A 1 194 ? 13.048 8.881 -38.023 1.00 75.75 194 LEU A CA 1
ATOM 1501 C C . LEU A 1 194 ? 12.730 7.732 -38.992 1.00 75.75 194 LEU A C 1
ATOM 1503 O O . LEU A 1 194 ? 13.284 7.698 -40.089 1.00 75.75 194 LEU A O 1
ATOM 1507 N N . PHE A 1 195 ? 11.801 6.832 -38.662 1.00 78.56 195 PHE A N 1
ATOM 1508 C CA . PHE A 1 195 ? 11.459 5.715 -39.550 1.00 78.56 195 PHE A CA 1
ATOM 1509 C C . PHE A 1 195 ? 10.731 6.148 -40.832 1.00 78.56 195 PHE A C 1
ATOM 1511 O O . PHE A 1 195 ? 10.983 5.572 -41.893 1.00 78.56 195 PHE A O 1
ATOM 1518 N N . GLN A 1 196 ? 9.882 7.179 -40.770 1.00 74.56 196 GLN A N 1
ATOM 1519 C CA . GLN A 1 196 ? 9.241 7.758 -41.957 1.00 74.56 196 GLN A CA 1
ATOM 1520 C C . GLN A 1 196 ? 10.274 8.350 -42.923 1.00 74.56 196 GLN A C 1
ATOM 1522 O O . GLN A 1 196 ? 10.164 8.131 -44.129 1.00 74.56 196 GLN A O 1
ATOM 1527 N N . SER A 1 197 ? 11.326 9.006 -42.415 1.00 73.81 197 SER A N 1
ATOM 1528 C CA . SER A 1 197 ? 12.414 9.537 -43.254 1.00 73.81 197 SER A CA 1
ATOM 1529 C C . SER A 1 197 ? 13.186 8.457 -44.029 1.00 73.81 197 SER A C 1
ATOM 1531 O O . SER A 1 197 ? 13.754 8.738 -45.083 1.00 73.81 197 SER A O 1
ATOM 1533 N N . MET A 1 198 ? 13.181 7.211 -43.538 1.00 65.25 198 MET A N 1
ATOM 1534 C CA . MET A 1 198 ? 13.895 6.080 -44.143 1.00 65.25 198 MET A CA 1
ATOM 1535 C C . MET A 1 198 ? 13.035 5.254 -45.113 1.00 65.25 198 MET A C 1
ATOM 1537 O O . MET A 1 198 ? 13.568 4.374 -45.789 1.00 65.25 198 MET A O 1
ATOM 1541 N N . ASN A 1 199 ? 11.724 5.523 -45.186 1.00 67.75 199 ASN A N 1
ATOM 1542 C CA . ASN A 1 199 ? 10.752 4.843 -46.052 1.00 67.75 199 ASN A CA 1
ATOM 1543 C C . ASN A 1 199 ? 10.829 3.296 -45.970 1.00 67.75 199 ASN A C 1
ATOM 1545 O O . ASN A 1 199 ? 10.910 2.595 -46.982 1.00 67.75 199 ASN A O 1
ATOM 1549 N N . VAL A 1 200 ? 10.872 2.771 -44.739 1.00 68.19 200 VAL A N 1
ATOM 1550 C CA . VAL A 1 200 ? 10.982 1.333 -44.424 1.00 68.19 200 VAL A CA 1
ATOM 1551 C C . VAL A 1 200 ? 9.622 0.768 -44.016 1.00 68.19 200 VAL A C 1
ATOM 1553 O O . VAL A 1 200 ? 8.915 1.373 -43.212 1.00 68.19 200 VAL A O 1
ATOM 1556 N N . ASP A 1 201 ? 9.287 -0.430 -44.501 1.00 74.25 201 ASP A N 1
ATOM 1557 C CA . ASP A 1 201 ? 8.096 -1.164 -44.065 1.00 74.25 201 ASP A CA 1
ATOM 1558 C C . ASP A 1 201 ? 8.163 -1.510 -42.571 1.00 74.25 201 ASP A C 1
ATOM 1560 O O . ASP A 1 201 ? 9.004 -2.292 -42.119 1.00 74.25 201 ASP A O 1
ATOM 1564 N N . LEU A 1 202 ? 7.252 -0.928 -41.788 1.00 81.62 202 LEU A N 1
ATOM 1565 C CA . LEU A 1 202 ? 7.250 -1.085 -40.337 1.00 81.62 202 LEU A CA 1
ATOM 1566 C C . LEU A 1 202 ? 6.599 -2.410 -39.892 1.00 81.62 202 LEU A C 1
ATOM 1568 O O . LEU A 1 202 ? 5.475 -2.725 -40.318 1.00 81.62 202 LEU A O 1
ATOM 1572 N N . PRO A 1 203 ? 7.236 -3.162 -38.969 1.00 81.81 203 PRO A N 1
ATOM 1573 C CA . PRO A 1 203 ? 6.632 -4.329 -38.337 1.00 81.81 203 PRO A CA 1
ATOM 1574 C C . PRO A 1 203 ? 5.276 -4.018 -37.690 1.00 81.81 203 PRO A C 1
ATOM 1576 O O . PRO A 1 203 ? 4.986 -2.889 -37.287 1.00 81.81 203 PRO A O 1
ATOM 1579 N N . LEU A 1 204 ? 4.425 -5.039 -37.582 1.00 84.88 204 LEU A N 1
ATOM 1580 C CA . LEU A 1 204 ? 3.069 -4.890 -37.046 1.00 84.88 204 LEU A CA 1
ATOM 1581 C C . LEU A 1 204 ? 3.040 -4.360 -35.591 1.00 84.88 204 LEU A C 1
ATOM 1583 O O . LEU A 1 204 ? 2.263 -3.433 -35.351 1.00 84.88 204 LEU A O 1
ATOM 1587 N N . PRO A 1 205 ? 3.891 -4.825 -34.647 1.00 85.06 205 PRO A N 1
ATOM 1588 C CA . PRO A 1 205 ? 3.945 -4.260 -33.292 1.00 85.06 205 PRO A CA 1
ATOM 1589 C C . PRO A 1 205 ? 4.297 -2.764 -33.286 1.00 85.06 205 PRO A C 1
ATOM 1591 O O . PRO A 1 205 ? 3.601 -1.957 -32.670 1.00 85.06 205 PRO A O 1
ATOM 1594 N N . THR A 1 206 ? 5.303 -2.370 -34.077 1.00 85.81 206 THR A N 1
ATOM 1595 C CA . THR A 1 206 ? 5.721 -0.974 -34.274 1.00 85.81 206 THR A CA 1
ATOM 1596 C C . THR A 1 206 ? 4.563 -0.100 -34.756 1.00 85.81 206 THR A C 1
ATOM 1598 O O . THR A 1 206 ? 4.341 0.980 -34.214 1.00 85.81 206 THR A O 1
ATOM 1601 N N . ARG A 1 207 ? 3.759 -0.581 -35.717 1.00 86.62 207 ARG A N 1
ATOM 1602 C CA . ARG A 1 207 ? 2.582 0.151 -36.219 1.00 86.62 207 ARG A CA 1
ATOM 1603 C C . ARG A 1 207 ? 1.479 0.335 -35.172 1.00 86.62 207 ARG A C 1
ATOM 1605 O O . ARG A 1 207 ? 0.879 1.407 -35.139 1.00 86.62 207 ARG A O 1
ATOM 1612 N N . ILE A 1 208 ? 1.234 -0.651 -34.305 1.00 89.81 208 ILE A N 1
ATOM 1613 C CA . ILE A 1 208 ? 0.252 -0.523 -33.209 1.00 89.81 208 ILE A CA 1
ATOM 1614 C C . ILE A 1 208 ? 0.690 0.569 -32.223 1.00 89.81 208 ILE A C 1
ATOM 1616 O O . ILE A 1 208 ? -0.104 1.447 -31.885 1.00 89.81 208 ILE A O 1
ATOM 1620 N N . VAL A 1 209 ? 1.960 0.554 -31.806 1.00 89.62 209 VAL A N 1
ATOM 1621 C CA . VAL A 1 209 ? 2.511 1.532 -30.852 1.00 89.62 209 VAL A CA 1
ATOM 1622 C C . VAL A 1 209 ? 2.493 2.955 -31.424 1.00 89.62 209 VAL A C 1
ATOM 1624 O O . VAL A 1 209 ? 2.127 3.895 -30.718 1.00 89.62 209 VAL A O 1
ATOM 1627 N N . ILE A 1 210 ? 2.801 3.122 -32.714 1.00 89.06 210 ILE A N 1
ATOM 1628 C CA . ILE A 1 210 ? 2.701 4.417 -33.408 1.00 89.06 210 ILE A CA 1
ATOM 1629 C C . ILE A 1 210 ? 1.242 4.894 -33.490 1.00 89.06 210 ILE A C 1
ATOM 1631 O O . ILE A 1 210 ? 0.971 6.062 -33.221 1.00 89.06 210 ILE A O 1
ATOM 1635 N N . GLY A 1 211 ? 0.283 4.007 -33.782 1.00 88.44 211 GLY A N 1
ATOM 1636 C CA . GLY A 1 211 ? -1.144 4.353 -33.778 1.00 88.44 211 GLY A CA 1
ATOM 1637 C C . GLY A 1 211 ? -1.646 4.802 -32.399 1.00 88.44 211 GLY A C 1
ATOM 1638 O O . GLY A 1 211 ? -2.347 5.809 -32.290 1.00 88.44 211 GLY A O 1
ATOM 1639 N N . ALA A 1 212 ? -1.227 4.116 -31.331 1.00 88.25 212 ALA A N 1
ATOM 1640 C CA . ALA A 1 212 ? -1.523 4.514 -29.952 1.00 88.25 212 ALA A CA 1
ATOM 1641 C C . ALA A 1 212 ? -0.880 5.863 -29.577 1.00 88.25 212 ALA A C 1
ATOM 1643 O O . ALA A 1 212 ? -1.530 6.711 -28.966 1.00 88.25 212 ALA A O 1
ATOM 1644 N N . SER A 1 213 ? 0.367 6.096 -29.992 1.00 89.62 213 SER A N 1
ATOM 1645 C CA . SER A 1 213 ? 1.066 7.375 -29.825 1.00 89.62 213 SER A CA 1
ATOM 1646 C C . SER A 1 213 ? 0.335 8.528 -30.521 1.00 89.62 213 SER A C 1
ATOM 1648 O O . SER A 1 213 ? 0.062 9.553 -29.893 1.00 89.62 213 SER A O 1
ATOM 1650 N N . GLN A 1 214 ? -0.080 8.339 -31.778 1.00 87.19 214 GLN A N 1
ATOM 1651 C CA . GLN A 1 214 ? -0.864 9.327 -32.522 1.00 87.19 214 GLN A CA 1
ATOM 1652 C C . GLN A 1 214 ? -2.215 9.608 -31.854 1.00 87.19 214 GLN A C 1
ATOM 1654 O O . GLN A 1 214 ? -2.611 10.770 -31.757 1.00 87.19 214 GLN A O 1
ATOM 1659 N N . PHE A 1 215 ? -2.899 8.582 -31.336 1.00 86.88 215 PHE A N 1
ATOM 1660 C CA . PHE A 1 215 ? -4.144 8.749 -30.582 1.00 86.88 215 PHE A CA 1
ATOM 1661 C C . PHE A 1 215 ? -3.943 9.573 -29.299 1.00 86.88 215 PHE A C 1
ATOM 1663 O O . PHE A 1 215 ? -4.692 10.518 -29.061 1.00 86.88 215 PHE A O 1
ATOM 1670 N N . VAL A 1 216 ? -2.905 9.285 -28.506 1.00 87.25 216 VAL A N 1
ATOM 1671 C CA . VAL A 1 216 ? -2.578 10.061 -27.294 1.00 87.25 216 VAL A CA 1
ATOM 1672 C C . VAL A 1 216 ? -2.206 11.507 -27.642 1.00 87.25 216 VAL A C 1
ATOM 1674 O O . VAL A 1 216 ? -2.712 12.433 -27.010 1.00 87.25 216 VAL A O 1
ATOM 1677 N N . GLY A 1 217 ? -1.380 11.721 -28.670 1.00 82.00 217 GLY A N 1
ATOM 1678 C CA . GLY A 1 217 ? -0.935 13.055 -29.083 1.00 82.00 217 GLY A CA 1
ATOM 1679 C C . GLY A 1 217 ? -2.039 13.945 -29.666 1.00 82.00 217 GLY A C 1
ATOM 1680 O O . GLY A 1 217 ? -2.006 15.155 -29.458 1.00 82.00 217 GLY A O 1
ATOM 1681 N N . SER A 1 218 ? -3.026 13.366 -30.360 1.00 83.38 218 SER A N 1
ATOM 1682 C CA . SER A 1 218 ? -4.127 14.117 -30.992 1.00 83.38 218 SER A CA 1
ATOM 1683 C C . SER A 1 218 ? -5.403 14.192 -30.144 1.00 83.38 218 SER A C 1
ATOM 1685 O O . SER A 1 218 ? -6.058 15.235 -30.124 1.00 83.38 218 SER A O 1
ATOM 1687 N N . TYR A 1 219 ? -5.746 13.131 -29.405 1.00 85.75 219 TYR A N 1
ATOM 1688 C CA . TYR A 1 219 ? -6.991 13.038 -28.633 1.00 85.75 219 TYR A CA 1
ATOM 1689 C C . TYR A 1 219 ? -6.805 13.030 -27.109 1.00 85.75 219 TYR A C 1
ATOM 1691 O O . TYR A 1 219 ? -7.803 13.046 -26.392 1.00 85.75 219 TYR A O 1
ATOM 1699 N N . GLY A 1 220 ? -5.577 13.066 -26.577 1.00 78.19 220 GLY A N 1
ATOM 1700 C CA . GLY A 1 220 ? -5.314 12.950 -25.133 1.00 78.19 220 GLY A CA 1
ATOM 1701 C C . GLY A 1 220 ? -6.086 13.945 -24.251 1.00 78.19 220 GLY A C 1
ATOM 1702 O O . GLY A 1 220 ? -6.611 13.564 -23.205 1.00 78.19 220 GLY A O 1
ATOM 1703 N N . ILE A 1 221 ? -6.255 15.195 -24.701 1.00 83.00 221 ILE A N 1
ATOM 1704 C CA . ILE A 1 221 ? -7.069 16.205 -23.995 1.00 83.00 221 ILE A CA 1
ATOM 1705 C C . ILE A 1 221 ? -8.557 15.815 -23.987 1.00 83.00 221 ILE A C 1
ATOM 1707 O O . ILE A 1 221 ? -9.218 15.928 -22.954 1.00 83.00 221 ILE A O 1
ATOM 1711 N N . PHE A 1 222 ? -9.087 15.302 -25.101 1.00 86.31 222 PHE A N 1
ATOM 1712 C CA . PHE A 1 222 ? -10.471 14.826 -25.185 1.00 86.31 222 PHE A CA 1
ATOM 1713 C C . PHE A 1 222 ? -10.702 13.570 -24.335 1.00 86.31 222 PHE A C 1
ATOM 1715 O O . PHE A 1 222 ? -11.756 13.451 -23.716 1.00 86.31 222 PHE A O 1
ATOM 1722 N N . VAL A 1 223 ? -9.713 12.674 -24.232 1.00 84.38 223 VAL A N 1
ATOM 1723 C CA . VAL A 1 223 ? -9.754 11.511 -23.327 1.00 84.38 223 VAL A CA 1
ATOM 1724 C C . VAL A 1 223 ? -9.781 11.962 -21.863 1.00 84.38 223 VAL A C 1
ATOM 1726 O O . VAL A 1 223 ? -10.617 11.486 -21.098 1.00 84.38 223 VAL A O 1
ATOM 1729 N N . ALA A 1 224 ? -8.940 12.926 -21.474 1.00 82.69 224 ALA A N 1
ATOM 1730 C CA . ALA A 1 224 ? -8.934 13.476 -20.117 1.00 82.69 224 ALA A CA 1
ATOM 1731 C C . ALA A 1 224 ? -10.270 14.157 -19.755 1.00 82.69 224 ALA A C 1
ATOM 1733 O O . ALA A 1 224 ? -10.835 13.890 -18.694 1.00 82.69 224 ALA A O 1
ATOM 1734 N N . ILE A 1 225 ? -10.822 14.978 -20.657 1.00 87.31 225 ILE A N 1
ATOM 1735 C CA . ILE A 1 225 ? -12.152 15.589 -20.491 1.00 87.31 225 ILE A CA 1
ATOM 1736 C C . ILE A 1 225 ? -13.241 14.506 -20.419 1.00 87.31 225 ILE A C 1
ATOM 1738 O O . ILE A 1 225 ? -14.117 14.571 -19.556 1.00 87.31 225 ILE A O 1
ATOM 1742 N N . GLY A 1 226 ? -13.159 13.478 -21.267 1.00 90.19 226 GLY A N 1
ATOM 1743 C CA . GLY A 1 226 ? -14.065 12.331 -21.268 1.00 90.19 226 GLY A CA 1
ATOM 1744 C C . GLY A 1 226 ? -14.076 11.584 -19.935 1.00 90.19 226 GLY A C 1
ATOM 1745 O O . GLY A 1 226 ? -15.152 11.300 -19.416 1.00 90.19 226 GLY A O 1
ATOM 1746 N N . LEU A 1 227 ? -12.910 11.341 -19.328 1.00 86.62 227 LEU A N 1
ATOM 1747 C CA . LEU A 1 227 ? -12.792 10.723 -18.001 1.00 86.62 227 LEU A CA 1
ATOM 1748 C C . LEU A 1 227 ? -13.408 11.589 -16.890 1.00 86.62 227 LEU A C 1
ATOM 1750 O O . LEU A 1 227 ? -14.082 11.059 -16.007 1.00 86.62 227 LEU A O 1
ATOM 1754 N N . VAL A 1 228 ? -13.244 12.916 -16.946 1.00 88.88 228 VAL A N 1
ATOM 1755 C CA . VAL A 1 228 ? -13.877 13.842 -15.986 1.00 88.88 228 VAL A CA 1
ATOM 1756 C C . VAL A 1 228 ? -15.403 13.838 -16.132 1.00 88.88 228 VAL A C 1
ATOM 1758 O O . VAL A 1 228 ? -16.116 13.757 -15.128 1.00 88.88 228 VAL A O 1
ATOM 1761 N N . ILE A 1 229 ? -15.920 13.865 -17.366 1.00 90.88 229 ILE A N 1
ATOM 1762 C CA . ILE A 1 229 ? -17.362 13.777 -17.646 1.00 90.88 229 ILE A CA 1
ATOM 1763 C C . ILE A 1 229 ? -17.916 12.419 -17.196 1.00 90.88 229 ILE A C 1
ATOM 1765 O O . ILE A 1 229 ? -18.946 12.377 -16.526 1.00 90.88 229 ILE A O 1
ATOM 1769 N N . LEU A 1 230 ? -17.219 11.318 -17.491 1.00 91.31 230 LEU A N 1
ATOM 1770 C CA . LEU A 1 230 ? -17.592 9.971 -17.057 1.00 91.31 230 LEU A CA 1
ATOM 1771 C C . LEU A 1 230 ? -17.644 9.876 -15.525 1.00 91.31 230 LEU A C 1
ATOM 1773 O O . LEU A 1 230 ? -18.608 9.346 -14.979 1.00 91.31 230 LEU A O 1
ATOM 1777 N N . GLY A 1 231 ? -16.660 10.450 -14.825 1.00 89.12 231 GLY A N 1
ATOM 1778 C CA . GLY A 1 231 ? -16.645 10.529 -13.363 1.00 89.12 231 GLY A CA 1
ATOM 1779 C C . GLY A 1 231 ? -17.814 11.340 -12.792 1.00 89.12 231 GLY A C 1
ATOM 1780 O O . GLY A 1 231 ? -18.413 10.942 -11.790 1.00 89.12 231 GLY A O 1
ATOM 1781 N N . PHE A 1 232 ? -18.200 12.441 -13.445 1.00 91.00 232 PHE A N 1
ATOM 1782 C CA . PHE A 1 232 ? -19.377 13.224 -13.057 1.00 91.00 232 PHE A CA 1
ATOM 1783 C C . PHE A 1 232 ? -20.690 12.462 -13.301 1.00 91.00 232 PHE A C 1
ATOM 1785 O O . PHE A 1 232 ? -21.545 12.423 -12.415 1.00 91.00 232 PHE A O 1
ATOM 1792 N N . LEU A 1 233 ? -20.834 11.806 -14.457 1.00 91.00 233 LEU A N 1
ATOM 1793 C CA . LEU A 1 233 ? -21.990 10.964 -14.786 1.00 91.00 233 LEU A CA 1
ATOM 1794 C C . LEU A 1 233 ? -22.118 9.782 -13.819 1.00 91.00 233 LEU A C 1
ATOM 1796 O O . LEU A 1 233 ? -23.204 9.536 -13.301 1.00 91.00 233 LEU A O 1
ATOM 1800 N N . PHE A 1 234 ? -21.011 9.105 -13.503 1.00 90.94 234 PHE A N 1
ATOM 1801 C CA . PHE A 1 234 ? -20.977 8.022 -12.521 1.00 90.94 234 PHE A CA 1
ATOM 1802 C C . PHE A 1 234 ? -21.394 8.511 -11.129 1.00 90.94 234 PHE A C 1
ATOM 1804 O O . PHE A 1 234 ? -22.261 7.909 -10.499 1.00 90.94 234 PHE A O 1
ATOM 1811 N N . LYS A 1 235 ? -20.857 9.653 -10.674 1.00 90.38 235 LYS A N 1
ATOM 1812 C CA . LYS A 1 235 ? -21.255 10.287 -9.406 1.00 90.38 235 LYS A CA 1
ATOM 1813 C C . LYS A 1 235 ? -22.743 10.654 -9.384 1.00 90.38 235 LYS A C 1
ATOM 1815 O O . LYS A 1 235 ? -23.400 10.461 -8.364 1.00 90.38 235 LYS A O 1
ATOM 1820 N N . SER A 1 236 ? -23.277 11.174 -10.489 1.00 89.75 236 SER A N 1
ATOM 1821 C CA . SER A 1 236 ? -24.694 11.531 -10.616 1.00 89.75 236 SER A CA 1
ATOM 1822 C C . SER A 1 236 ? -25.601 10.296 -10.613 1.00 89.75 236 SER A C 1
ATOM 1824 O O . SER A 1 236 ? -26.618 10.301 -9.924 1.00 89.75 236 SER A O 1
ATOM 1826 N N . TYR A 1 237 ? -25.212 9.219 -11.299 1.00 91.19 237 TYR A N 1
ATOM 1827 C CA . TYR A 1 237 ? -25.935 7.947 -11.292 1.00 91.19 237 TYR A CA 1
ATOM 1828 C C . TYR A 1 237 ? -25.917 7.287 -9.905 1.00 91.19 237 TYR A C 1
ATOM 1830 O O . TYR A 1 237 ? -26.972 6.902 -9.400 1.00 91.19 237 TYR A O 1
ATOM 1838 N N . TYR A 1 238 ? -24.753 7.229 -9.250 1.00 89.25 238 TYR A N 1
ATOM 1839 C CA . TYR A 1 238 ? -24.588 6.670 -7.903 1.00 89.25 238 TYR A CA 1
ATOM 1840 C C . TYR A 1 238 ? -25.370 7.443 -6.826 1.00 89.25 238 TYR A C 1
ATOM 1842 O O . TYR A 1 238 ? -25.786 6.860 -5.831 1.00 89.25 238 TYR A O 1
ATOM 1850 N N . ALA A 1 239 ? -25.637 8.738 -7.031 1.00 87.31 239 ALA A N 1
ATOM 1851 C CA . ALA A 1 239 ? -26.503 9.519 -6.146 1.00 87.31 239 ALA A CA 1
ATOM 1852 C C . ALA A 1 239 ? -27.996 9.125 -6.228 1.00 87.31 239 ALA A C 1
ATOM 1854 O O . ALA A 1 239 ? -28.777 9.523 -5.365 1.00 87.31 239 ALA A O 1
ATOM 1855 N N . THR A 1 240 ? -28.417 8.355 -7.240 1.00 90.50 240 THR A N 1
ATOM 1856 C CA . THR A 1 240 ? -29.794 7.839 -7.328 1.00 90.50 240 THR A CA 1
ATOM 1857 C C . THR A 1 240 ? -29.950 6.543 -6.516 1.00 90.50 240 THR A C 1
ATOM 1859 O O . THR A 1 240 ? -29.036 5.717 -6.537 1.00 90.50 240 THR A O 1
ATOM 1862 N N . PRO A 1 241 ? -31.103 6.276 -5.865 1.00 86.12 241 PRO A N 1
ATOM 1863 C CA . PRO A 1 241 ? -31.282 5.063 -5.054 1.00 86.12 241 PRO A CA 1
ATOM 1864 C C . PRO A 1 241 ? -31.052 3.760 -5.837 1.00 86.12 241 PRO A C 1
ATOM 1866 O O . PRO A 1 241 ? -30.345 2.866 -5.378 1.00 86.12 241 PRO A O 1
ATOM 1869 N N . LYS A 1 242 ? -31.585 3.682 -7.067 1.00 86.12 242 LYS A N 1
ATOM 1870 C CA . LYS A 1 242 ? -31.384 2.532 -7.966 1.00 86.12 242 LYS A CA 1
ATOM 1871 C C . LYS A 1 242 ? -29.930 2.408 -8.431 1.00 86.12 242 LYS A C 1
ATOM 1873 O O . LYS A 1 242 ? -29.423 1.296 -8.535 1.00 86.12 242 LYS A O 1
ATOM 1878 N N . GLY A 1 243 ? -29.259 3.530 -8.702 1.00 88.50 243 GLY A N 1
ATOM 1879 C CA . GLY A 1 243 ? -27.853 3.538 -9.100 1.00 88.50 243 GLY A CA 1
ATOM 1880 C C . GLY A 1 243 ? -26.933 3.072 -7.977 1.00 88.50 243 GLY A C 1
ATOM 1881 O O . GLY A 1 243 ? -26.108 2.194 -8.218 1.00 88.50 243 GLY A O 1
ATOM 1882 N N . ARG A 1 244 ? -27.137 3.571 -6.748 1.00 87.88 244 ARG A N 1
ATOM 1883 C CA . ARG A 1 244 ? -26.429 3.115 -5.543 1.00 87.88 244 ARG A CA 1
ATOM 1884 C C . ARG A 1 244 ? -26.577 1.604 -5.356 1.00 87.88 244 ARG A C 1
ATOM 1886 O O . ARG A 1 244 ? -25.568 0.913 -5.323 1.00 87.88 244 ARG A O 1
ATOM 1893 N N . TYR A 1 245 ? -27.808 1.080 -5.348 1.00 88.75 245 TYR A N 1
ATOM 1894 C CA . TYR A 1 245 ? -28.057 -0.362 -5.207 1.00 88.75 245 TYR A CA 1
ATOM 1895 C C . TYR A 1 245 ? -27.376 -1.195 -6.305 1.00 88.75 245 TYR A C 1
ATOM 1897 O O . TYR A 1 245 ? -26.689 -2.168 -6.006 1.00 88.75 245 TYR A O 1
ATOM 1905 N N . ASN A 1 246 ? -27.516 -0.804 -7.577 1.00 90.88 246 ASN A N 1
ATOM 1906 C CA . ASN A 1 246 ? -26.932 -1.544 -8.701 1.00 90.88 246 ASN A CA 1
ATOM 1907 C C . ASN A 1 246 ? -25.395 -1.559 -8.668 1.00 90.88 246 ASN A C 1
ATOM 1909 O O . ASN A 1 246 ? -24.786 -2.590 -8.955 1.00 90.88 246 ASN A O 1
ATOM 1913 N N . VAL A 1 247 ? -24.767 -0.430 -8.325 1.00 88.50 247 VAL A N 1
ATOM 1914 C CA . VAL A 1 247 ? -23.307 -0.317 -8.202 1.00 88.50 247 VAL A CA 1
ATOM 1915 C C . VAL A 1 247 ? -22.811 -1.114 -6.996 1.00 88.50 247 VAL A C 1
ATOM 1917 O O . VAL A 1 247 ? -21.913 -1.940 -7.148 1.00 88.50 247 VAL A O 1
ATOM 1920 N N . ASP A 1 248 ? -23.442 -0.955 -5.833 1.00 88.25 248 ASP A N 1
ATOM 1921 C CA . ASP A 1 248 ? -23.093 -1.671 -4.602 1.00 88.25 248 ASP A CA 1
ATOM 1922 C C . ASP A 1 248 ? -23.241 -3.196 -4.757 1.00 88.25 248 ASP A C 1
ATOM 1924 O O . ASP A 1 248 ? -22.390 -3.954 -4.283 1.00 88.25 248 ASP A O 1
ATOM 1928 N N . ALA A 1 249 ? -24.269 -3.653 -5.482 1.00 87.56 249 ALA A N 1
ATOM 1929 C CA . ALA A 1 249 ? -24.488 -5.061 -5.812 1.00 87.56 249 ALA A CA 1
ATOM 1930 C C . ALA A 1 249 ? -23.469 -5.617 -6.820 1.00 87.56 249 ALA A C 1
ATOM 1932 O O . ALA A 1 249 ? -23.090 -6.786 -6.722 1.00 87.56 249 ALA A O 1
ATOM 1933 N N . LEU A 1 250 ? -23.021 -4.810 -7.789 1.00 87.69 250 LEU A N 1
ATOM 1934 C CA . LEU A 1 250 ? -21.967 -5.202 -8.730 1.00 87.69 250 LEU A CA 1
ATOM 1935 C C . LEU A 1 250 ? -20.615 -5.317 -8.014 1.00 87.69 250 LEU A C 1
ATOM 1937 O O . LEU A 1 250 ? -19.901 -6.301 -8.192 1.00 87.69 250 LEU A O 1
ATOM 1941 N N . ILE A 1 251 ? -20.298 -4.347 -7.154 1.00 86.56 251 ILE A N 1
ATOM 1942 C CA . ILE A 1 251 ? -19.069 -4.321 -6.359 1.00 86.56 251 ILE A CA 1
ATOM 1943 C C . ILE A 1 251 ? -19.021 -5.508 -5.379 1.00 86.56 251 ILE A C 1
ATOM 1945 O O . ILE A 1 251 ? -17.993 -6.177 -5.288 1.00 86.56 251 ILE A O 1
ATOM 1949 N N . LEU A 1 252 ? -20.133 -5.853 -4.714 1.00 85.31 252 LEU A N 1
ATOM 1950 C CA . LEU A 1 252 ? -20.227 -7.040 -3.844 1.00 85.31 252 LEU A CA 1
ATOM 1951 C C . LEU A 1 252 ? -20.040 -8.384 -4.574 1.00 85.31 252 LEU A C 1
ATOM 1953 O O . LEU A 1 252 ? -19.775 -9.396 -3.920 1.00 85.31 252 LEU A O 1
ATOM 1957 N N . LYS A 1 253 ? -20.182 -8.405 -5.906 1.00 84.75 253 LYS A N 1
ATOM 1958 C CA . LYS A 1 253 ? -19.934 -9.572 -6.769 1.00 84.75 253 LYS A CA 1
ATOM 1959 C C . LYS A 1 253 ? -18.524 -9.597 -7.368 1.00 84.75 253 LYS A C 1
ATOM 1961 O O . LYS A 1 253 ? -18.160 -10.599 -7.978 1.00 84.75 253 LYS A O 1
ATOM 1966 N N . ALA A 1 254 ? -17.729 -8.535 -7.216 1.00 84.44 254 ALA A N 1
ATOM 1967 C CA . ALA A 1 254 ? -16.352 -8.519 -7.699 1.00 84.44 254 ALA A CA 1
ATOM 1968 C C . ALA A 1 254 ? -15.508 -9.544 -6.912 1.00 84.44 254 ALA A C 1
ATOM 1970 O O . ALA A 1 254 ? -15.545 -9.519 -5.681 1.00 84.44 254 ALA A O 1
ATOM 1971 N N . PRO A 1 255 ? -14.722 -10.418 -7.569 1.00 76.19 255 PRO A N 1
ATOM 1972 C CA . PRO A 1 255 ? -14.061 -11.543 -6.896 1.00 76.19 255 PRO A CA 1
ATOM 1973 C C . PRO A 1 255 ? -13.025 -11.109 -5.849 1.00 76.19 255 PRO A C 1
ATOM 1975 O O . PRO A 1 255 ? -12.845 -11.796 -4.852 1.00 76.19 255 PRO A O 1
ATOM 1978 N N . ILE A 1 256 ? -12.382 -9.956 -6.058 1.00 73.94 256 ILE A N 1
ATOM 1979 C CA . ILE A 1 256 ? -11.325 -9.423 -5.187 1.00 73.94 256 ILE A CA 1
ATOM 1980 C C . ILE A 1 256 ? -11.913 -8.491 -4.109 1.00 73.94 256 ILE A C 1
ATOM 1982 O O . ILE A 1 256 ? -11.726 -8.707 -2.916 1.00 73.94 256 ILE A O 1
ATOM 1986 N N . PHE A 1 257 ? -12.678 -7.468 -4.509 1.00 80.38 257 PHE A N 1
ATOM 1987 C CA . PHE A 1 257 ? -13.206 -6.457 -3.578 1.00 80.38 257 PHE A CA 1
ATOM 1988 C C . PHE A 1 257 ? -14.498 -6.876 -2.855 1.00 80.38 257 PHE A C 1
ATOM 1990 O O . PHE A 1 257 ? -14.767 -6.396 -1.753 1.00 80.38 257 PHE A O 1
ATOM 1997 N N . GLY A 1 258 ? -15.303 -7.764 -3.444 1.00 84.19 258 GLY A N 1
ATOM 1998 C CA . GLY A 1 258 ? -16.597 -8.187 -2.904 1.00 84.19 258 GLY A CA 1
ATOM 1999 C C . GLY A 1 258 ? -16.508 -8.905 -1.551 1.00 84.19 258 GLY A C 1
ATOM 2000 O O . GLY A 1 258 ? -17.239 -8.519 -0.633 1.00 84.19 258 GLY A O 1
ATOM 2001 N N . PRO A 1 259 ? -15.610 -9.898 -1.367 1.00 84.94 259 PRO A N 1
ATOM 2002 C CA . PRO A 1 259 ? -15.394 -10.545 -0.072 1.00 84.94 259 PRO A CA 1
ATOM 2003 C C . PRO A 1 259 ? -14.954 -9.560 1.017 1.00 84.94 259 PRO A C 1
ATOM 2005 O O . PRO A 1 259 ? -15.528 -9.560 2.106 1.00 84.94 259 PRO A O 1
ATOM 2008 N N . LEU A 1 260 ? -14.004 -8.669 0.708 1.00 85.94 260 LEU A N 1
ATOM 2009 C CA . LEU A 1 260 ? -13.513 -7.645 1.635 1.00 85.94 260 LEU A CA 1
ATOM 2010 C C . LEU A 1 260 ? -14.632 -6.684 2.068 1.00 85.94 260 LEU A C 1
ATOM 2012 O O . LEU A 1 260 ? -14.838 -6.465 3.259 1.00 85.94 260 LEU A O 1
ATOM 2016 N N . LEU A 1 261 ? -15.405 -6.142 1.124 1.00 85.69 261 LEU A N 1
ATOM 2017 C CA . LEU A 1 261 ? -16.487 -5.199 1.436 1.00 85.69 261 LEU A CA 1
ATOM 2018 C C . LEU A 1 261 ? -17.638 -5.847 2.213 1.00 85.69 261 LEU A C 1
ATOM 2020 O O . LEU A 1 261 ? -18.255 -5.195 3.062 1.00 85.69 261 LEU A O 1
ATOM 2024 N N . ARG A 1 262 ? -17.887 -7.142 1.982 1.00 87.12 262 ARG A N 1
ATOM 2025 C CA . ARG A 1 262 ? -18.808 -7.944 2.792 1.00 87.12 262 ARG A CA 1
ATOM 2026 C C . ARG A 1 262 ? -18.299 -8.079 4.229 1.00 87.12 262 ARG A C 1
ATOM 2028 O O . ARG A 1 262 ? -19.059 -7.770 5.142 1.00 87.12 262 ARG A O 1
ATOM 2035 N N . LYS A 1 263 ? -17.025 -8.447 4.438 1.00 87.50 263 LYS A N 1
ATOM 2036 C CA . LYS A 1 263 ? -16.401 -8.493 5.775 1.00 87.50 263 LYS A CA 1
ATOM 2037 C C . LYS A 1 263 ? -16.483 -7.131 6.488 1.00 87.50 263 LYS A C 1
ATOM 2039 O O . LYS A 1 263 ? -16.968 -7.077 7.613 1.00 87.50 263 LYS A O 1
ATOM 2044 N N . ILE A 1 264 ? -16.128 -6.030 5.811 1.00 86.12 264 ILE A N 1
ATOM 2045 C CA . ILE A 1 264 ? -16.200 -4.652 6.351 1.00 86.12 264 ILE A CA 1
ATOM 2046 C C . ILE A 1 264 ? -17.616 -4.296 6.816 1.00 86.12 264 ILE A C 1
ATOM 2048 O O . ILE A 1 264 ? -17.797 -3.728 7.894 1.00 86.12 264 ILE A O 1
ATOM 2052 N N . SER A 1 265 ? -18.627 -4.605 6.003 1.00 88.00 265 SER A N 1
ATOM 2053 C CA . SER A 1 265 ? -20.013 -4.243 6.317 1.00 88.00 265 SER A CA 1
ATOM 2054 C C . SER A 1 265 ? -20.600 -5.122 7.423 1.00 88.00 265 SER A C 1
ATOM 2056 O O . SER A 1 265 ? -21.355 -4.618 8.249 1.00 88.00 265 SER A O 1
ATOM 2058 N N . VAL A 1 266 ? -20.211 -6.403 7.490 1.00 88.19 266 VAL A N 1
ATOM 2059 C CA . VAL A 1 266 ? -20.538 -7.306 8.607 1.00 88.19 266 VAL A CA 1
ATOM 2060 C C . VAL A 1 266 ? -19.910 -6.803 9.907 1.00 88.19 266 VAL A C 1
ATOM 2062 O O . VAL A 1 266 ? -20.642 -6.618 10.875 1.00 88.19 266 VAL A O 1
ATOM 2065 N N . ALA A 1 267 ? -18.603 -6.509 9.915 1.00 87.88 267 ALA A N 1
ATOM 2066 C CA . ALA A 1 267 ? -17.890 -5.978 11.080 1.00 87.88 267 ALA A CA 1
ATOM 2067 C C . ALA A 1 267 ? -18.539 -4.690 11.606 1.00 87.88 267 ALA A C 1
ATOM 2069 O O . ALA A 1 267 ? -18.778 -4.543 12.803 1.00 87.88 267 ALA A O 1
ATOM 2070 N N . ARG A 1 268 ? -18.880 -3.762 10.700 1.00 86.06 268 ARG A N 1
ATOM 2071 C CA . ARG A 1 268 ? -19.543 -2.508 11.070 1.00 86.06 268 ARG A CA 1
ATOM 2072 C C . ARG A 1 268 ? -20.956 -2.739 11.598 1.00 86.06 268 ARG A C 1
ATOM 2074 O O . ARG A 1 268 ? -21.301 -2.163 12.622 1.00 86.06 268 ARG A O 1
ATOM 2081 N N . PHE A 1 269 ? -21.751 -3.583 10.935 1.00 89.69 269 PHE A N 1
ATOM 2082 C CA . PHE A 1 269 ? -23.087 -3.947 11.406 1.00 89.69 269 PHE A CA 1
ATOM 2083 C C . PHE A 1 269 ? -23.030 -4.504 12.832 1.00 89.69 269 PHE A C 1
ATOM 2085 O O . PHE A 1 269 ? -23.690 -3.961 13.714 1.00 89.69 269 PHE A O 1
ATOM 2092 N N . THR A 1 270 ? -22.207 -5.525 13.089 1.00 90.50 270 THR A N 1
ATOM 2093 C CA . THR A 1 270 ? -22.155 -6.155 14.414 1.00 90.50 270 THR A CA 1
ATOM 2094 C C . THR A 1 270 ? -21.541 -5.247 15.472 1.00 90.50 270 THR A C 1
ATOM 2096 O O . THR A 1 270 ? -22.065 -5.210 16.584 1.00 90.50 270 THR A O 1
ATOM 2099 N N . ARG A 1 271 ? -20.514 -4.446 15.141 1.00 89.31 271 ARG A N 1
ATOM 2100 C CA . ARG A 1 271 ? -19.941 -3.449 16.062 1.00 89.31 271 ARG A CA 1
ATOM 2101 C C . ARG A 1 271 ? -20.980 -2.412 16.474 1.00 89.31 271 ARG A C 1
ATOM 2103 O O . ARG A 1 271 ? -21.190 -2.212 17.667 1.00 89.31 271 ARG A O 1
ATOM 2110 N N . THR A 1 272 ? -21.633 -1.765 15.509 1.00 88.31 272 THR A N 1
ATOM 2111 C CA . THR A 1 272 ? -22.618 -0.713 15.786 1.00 88.31 272 THR A CA 1
ATOM 2112 C C . THR A 1 272 ? -23.847 -1.286 16.500 1.00 88.31 272 THR A C 1
ATOM 2114 O O . THR A 1 272 ? -24.318 -0.680 17.460 1.00 88.31 272 THR A O 1
ATOM 2117 N N . MET A 1 273 ? -24.313 -2.482 16.118 1.00 90.25 273 MET A N 1
ATOM 2118 C CA . MET A 1 273 ? -25.427 -3.166 16.785 1.00 90.25 273 MET A CA 1
ATOM 2119 C C . MET A 1 273 ? -25.091 -3.516 18.243 1.00 90.25 273 MET A C 1
ATOM 2121 O O . MET A 1 273 ? -25.886 -3.222 19.133 1.00 90.25 273 MET A O 1
ATOM 2125 N N . ALA A 1 274 ? -23.902 -4.075 18.508 1.00 90.38 274 ALA A N 1
ATOM 2126 C CA . ALA A 1 274 ? -23.433 -4.361 19.865 1.00 90.38 274 ALA A CA 1
ATOM 2127 C C . ALA A 1 274 ? -23.381 -3.089 20.719 1.00 90.38 274 ALA A C 1
ATOM 2129 O O . ALA A 1 274 ? -23.925 -3.058 21.817 1.00 90.38 274 ALA A O 1
ATOM 2130 N N . THR A 1 275 ? -22.769 -2.019 20.199 1.00 86.44 275 THR A N 1
ATOM 2131 C CA . THR A 1 275 ? -22.611 -0.748 20.918 1.00 86.44 275 THR A CA 1
ATOM 2132 C C . THR A 1 275 ? -23.952 -0.073 21.234 1.00 86.44 275 THR A C 1
ATOM 2134 O O . THR A 1 275 ? -24.088 0.518 22.307 1.00 86.44 275 THR A O 1
ATOM 2137 N N . LEU A 1 276 ? -24.951 -0.184 20.353 1.00 87.19 276 LEU A N 1
ATOM 2138 C CA . LEU A 1 276 ? -26.298 0.344 20.587 1.00 87.19 276 LEU A CA 1
ATOM 2139 C C . LEU A 1 276 ? -27.086 -0.487 21.614 1.00 87.19 276 LEU A C 1
ATOM 2141 O O . LEU A 1 276 ? -27.626 0.092 22.556 1.00 87.19 276 LEU A O 1
ATOM 2145 N N . ILE A 1 277 ? -27.087 -1.823 21.493 1.00 89.25 277 ILE A N 1
ATOM 2146 C CA . ILE A 1 277 ? -27.741 -2.724 22.464 1.00 89.25 277 ILE A CA 1
ATOM 2147 C C . ILE A 1 277 ? -27.139 -2.538 23.861 1.00 89.25 277 ILE A C 1
ATOM 2149 O O . ILE A 1 277 ? -27.879 -2.332 24.819 1.00 89.25 277 ILE A O 1
ATOM 2153 N N . ALA A 1 278 ? -25.805 -2.522 23.966 1.00 84.81 278 ALA A N 1
ATOM 2154 C CA . ALA A 1 278 ? -25.089 -2.273 25.220 1.00 84.81 278 ALA A CA 1
ATOM 2155 C C . ALA A 1 278 ? -25.537 -0.975 25.904 1.00 84.81 278 ALA A C 1
ATOM 2157 O O . ALA A 1 278 ? -25.503 -0.845 27.129 1.00 84.81 278 ALA A O 1
ATOM 2158 N N . SER A 1 279 ? -25.908 0.018 25.093 1.00 83.31 279 SER A N 1
ATOM 2159 C CA . SER A 1 279 ? -26.316 1.365 25.498 1.00 83.31 279 SER A CA 1
ATOM 2160 C C . SER A 1 279 ? -27.817 1.491 25.772 1.00 83.31 279 SER A C 1
ATOM 2162 O O . SER A 1 279 ? -28.307 2.604 25.925 1.00 83.31 279 SER A O 1
ATOM 2164 N N . GLY A 1 280 ? -28.547 0.372 25.835 1.00 80.06 280 GLY A N 1
ATOM 2165 C CA . GLY A 1 280 ? -29.973 0.340 26.165 1.00 80.06 280 GLY A CA 1
ATOM 2166 C C . GLY A 1 280 ? -30.898 0.837 25.051 1.00 80.06 280 GLY A C 1
ATOM 2167 O O . GLY A 1 280 ? -32.078 1.069 25.306 1.00 80.06 280 GLY A O 1
ATOM 2168 N N . VAL A 1 281 ? -30.395 1.008 23.824 1.00 84.69 281 VAL A N 1
ATOM 2169 C CA . VAL A 1 281 ? -31.219 1.441 22.686 1.00 84.69 281 VAL A CA 1
ATOM 2170 C C . VAL A 1 281 ? -32.152 0.287 22.262 1.00 84.69 281 VAL A C 1
ATOM 2172 O O . VAL A 1 281 ? -31.692 -0.856 22.166 1.00 84.69 281 VAL A O 1
ATOM 2175 N N . PRO A 1 282 ? -33.455 0.534 22.003 1.00 87.31 282 PRO A N 1
ATOM 2176 C CA . P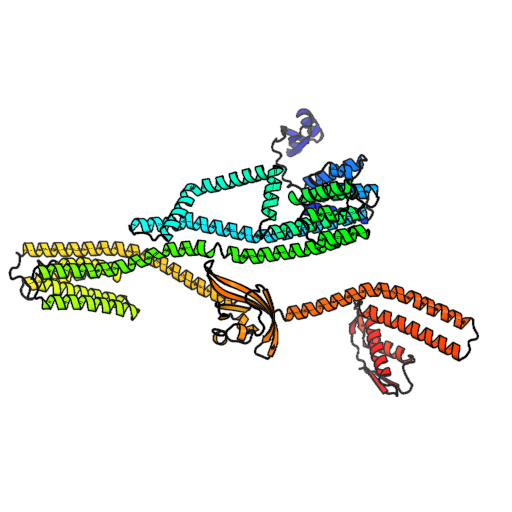RO A 1 282 ? -34.389 -0.509 21.581 1.00 87.31 282 PRO A CA 1
ATOM 2177 C C . PRO A 1 282 ? -33.971 -1.186 20.271 1.00 87.31 282 PRO A C 1
ATOM 2179 O O . PRO A 1 282 ? -33.537 -0.530 19.327 1.00 87.31 282 PRO A O 1
ATOM 2182 N N . ILE A 1 283 ? -34.159 -2.506 20.170 1.00 88.56 283 ILE A N 1
ATOM 2183 C CA . ILE A 1 283 ? -33.616 -3.302 19.054 1.00 88.56 283 ILE A CA 1
ATOM 2184 C C . ILE A 1 283 ? -34.101 -2.854 17.660 1.00 88.56 283 ILE A C 1
ATOM 2186 O O . ILE A 1 283 ? -33.340 -2.928 16.697 1.00 88.56 283 ILE A O 1
ATOM 2190 N N . LEU A 1 284 ? -35.328 -2.334 17.546 1.00 89.06 284 LEU A N 1
ATOM 2191 C CA . LEU A 1 284 ? -35.884 -1.809 16.289 1.00 89.06 284 LEU A CA 1
ATOM 2192 C C . LEU A 1 284 ? -35.231 -0.489 15.848 1.00 89.06 284 LEU A C 1
ATOM 2194 O O . LEU A 1 284 ? -35.091 -0.245 14.645 1.00 89.06 284 LEU A O 1
ATOM 2198 N N . ASP A 1 285 ? -34.797 0.334 16.804 1.00 87.44 285 ASP A N 1
ATOM 2199 C CA . ASP A 1 285 ? -34.028 1.555 16.550 1.00 87.44 285 ASP A CA 1
ATOM 2200 C C . ASP A 1 285 ? -32.567 1.205 16.247 1.00 87.44 285 ASP A C 1
ATOM 2202 O O . ASP A 1 285 ? -31.975 1.755 15.317 1.00 87.44 285 ASP A O 1
ATOM 2206 N N . CYS A 1 286 ? -32.006 0.206 16.944 1.00 89.81 286 CYS A N 1
ATOM 2207 C CA . CYS A 1 286 ? -30.690 -0.350 16.632 1.00 89.81 286 CYS A CA 1
ATOM 2208 C C . CYS A 1 286 ? -30.605 -0.830 15.177 1.00 89.81 286 CYS A C 1
ATOM 2210 O O . CYS A 1 286 ? -29.632 -0.525 14.486 1.00 89.81 286 CYS A O 1
ATOM 2212 N N . LEU A 1 287 ? -31.626 -1.539 14.684 1.00 90.00 287 LEU A N 1
ATOM 2213 C CA . LEU A 1 287 ? -31.685 -1.993 13.290 1.00 90.00 287 LEU A CA 1
ATOM 2214 C C . LEU A 1 287 ? -31.817 -0.833 12.295 1.00 90.00 287 LEU A C 1
ATOM 2216 O O . LEU A 1 287 ? -31.185 -0.870 11.244 1.00 90.00 287 LEU A O 1
ATOM 2220 N N . ASP A 1 288 ? -32.570 0.218 12.629 1.00 89.25 288 ASP A N 1
ATOM 2221 C CA . ASP A 1 288 ? -32.711 1.398 11.765 1.00 89.25 288 ASP A CA 1
ATOM 2222 C C . ASP A 1 288 ? -31.381 2.151 11.597 1.00 89.25 288 ASP A C 1
ATOM 2224 O O . ASP A 1 288 ? -30.950 2.452 10.481 1.00 89.25 288 ASP A O 1
ATOM 2228 N N . ILE A 1 289 ? -30.688 2.393 12.714 1.00 85.69 289 ILE A N 1
ATOM 2229 C CA . ILE A 1 289 ? -29.396 3.087 12.741 1.00 85.69 289 ILE A CA 1
ATOM 2230 C C . ILE A 1 289 ? -28.326 2.229 12.049 1.00 85.69 289 ILE A C 1
ATOM 2232 O O . ILE A 1 289 ? -27.585 2.726 11.198 1.00 85.69 289 ILE A O 1
ATOM 2236 N N . THR A 1 290 ? -28.261 0.929 12.363 1.00 88.25 290 THR A N 1
ATOM 2237 C CA . THR A 1 290 ? -27.257 0.024 11.777 1.00 88.25 290 THR A CA 1
ATOM 2238 C C . THR A 1 290 ? -27.449 -0.181 10.278 1.00 88.25 290 THR A C 1
ATOM 2240 O O . THR A 1 290 ? -26.443 -0.200 9.563 1.00 88.25 290 THR A O 1
ATOM 2243 N N . ALA A 1 291 ? -28.693 -0.245 9.781 1.00 87.12 291 ALA A N 1
ATOM 2244 C CA . ALA A 1 291 ? -28.993 -0.289 8.349 1.00 87.12 291 ALA A CA 1
ATOM 2245 C C . ALA A 1 291 ? -28.341 0.892 7.619 1.00 87.12 291 ALA A C 1
ATOM 2247 O O . ALA A 1 291 ? -27.514 0.685 6.725 1.00 87.12 291 ALA A O 1
ATOM 2248 N N . ARG A 1 292 ? -28.621 2.122 8.070 1.00 84.00 292 ARG A N 1
ATOM 2249 C CA . ARG A 1 292 ? -28.103 3.366 7.472 1.00 84.00 292 ARG A CA 1
ATOM 2250 C C . ARG A 1 292 ? -26.579 3.492 7.574 1.00 84.00 292 ARG A C 1
ATOM 2252 O O . ARG A 1 292 ? -25.941 4.024 6.666 1.00 84.00 292 ARG A O 1
ATOM 2259 N N . THR A 1 293 ? -25.962 2.991 8.650 1.00 80.81 293 THR A N 1
ATOM 2260 C CA . THR A 1 293 ? -24.497 3.067 8.837 1.00 80.81 293 THR A CA 1
ATOM 2261 C C . THR A 1 293 ? -23.707 1.937 8.165 1.00 80.81 293 THR A C 1
ATOM 2263 O O . THR A 1 293 ? -22.498 2.090 7.952 1.00 80.81 293 THR A O 1
ATOM 2266 N N . SER A 1 294 ? -24.359 0.826 7.790 1.00 78.75 294 SER A N 1
ATOM 2267 C CA . SER A 1 294 ? -23.735 -0.369 7.182 1.00 78.75 294 SER A CA 1
ATOM 2268 C C . SER A 1 294 ? -22.839 -0.045 5.977 1.00 78.75 294 SER A C 1
ATOM 2270 O O . SER A 1 294 ? -21.784 -0.651 5.799 1.00 78.75 294 SER A O 1
ATOM 2272 N N . GLY A 1 295 ? -23.198 0.990 5.209 1.00 75.75 295 GLY A N 1
ATOM 2273 C CA . GLY A 1 295 ? -22.370 1.591 4.163 1.00 75.75 295 GLY A CA 1
ATOM 2274 C C . GLY A 1 295 ? -22.523 0.987 2.769 1.00 75.75 295 GLY A C 1
ATOM 2275 O O . GLY A 1 295 ? -21.891 1.491 1.846 1.00 75.75 295 GLY A O 1
ATOM 2276 N N . ASN A 1 296 ? -23.364 -0.033 2.597 1.00 86.31 296 ASN A N 1
ATOM 2277 C CA . ASN A 1 296 ? -23.665 -0.655 1.307 1.00 86.31 296 ASN A CA 1
ATOM 2278 C C . ASN A 1 296 ? -25.183 -0.851 1.178 1.00 86.31 296 ASN A C 1
ATOM 2280 O O . ASN A 1 296 ? -25.799 -1.454 2.053 1.00 86.31 296 ASN A O 1
ATOM 2284 N N . ALA A 1 297 ? -25.782 -0.366 0.090 1.00 86.25 297 ALA A N 1
ATOM 2285 C CA . ALA A 1 297 ? -27.233 -0.332 -0.094 1.00 86.25 297 ALA A CA 1
ATOM 2286 C C . ALA A 1 297 ? -27.900 -1.721 -0.137 1.00 86.25 297 ALA A C 1
ATOM 2288 O O . ALA A 1 297 ? -29.065 -1.846 0.226 1.00 86.25 297 ALA A O 1
ATOM 2289 N N . VAL A 1 298 ? -27.181 -2.775 -0.541 1.00 87.06 298 VAL A N 1
ATOM 2290 C CA . VAL A 1 298 ? -27.708 -4.155 -0.522 1.00 87.06 298 VAL A CA 1
ATOM 2291 C C . VAL A 1 298 ? -27.835 -4.671 0.914 1.00 87.06 298 VAL A C 1
ATOM 2293 O O . VAL A 1 298 ? -28.738 -5.440 1.232 1.00 87.06 298 VAL A O 1
ATOM 2296 N N . ILE A 1 299 ? -26.925 -4.238 1.785 1.00 86.19 299 ILE A N 1
ATOM 2297 C CA . ILE A 1 299 ? -26.834 -4.663 3.185 1.00 86.19 299 ILE A CA 1
ATOM 2298 C C . ILE A 1 299 ? -27.785 -3.828 4.049 1.00 86.19 299 ILE A C 1
ATOM 2300 O O . ILE A 1 299 ? -28.458 -4.371 4.916 1.00 86.19 299 ILE A O 1
ATOM 2304 N N . GLU A 1 300 ? -27.910 -2.538 3.741 1.00 89.06 300 GLU A N 1
ATOM 2305 C CA . GLU A 1 300 ? -28.937 -1.635 4.264 1.00 89.06 300 GLU A CA 1
ATOM 2306 C C . GLU A 1 300 ? -30.353 -2.199 4.022 1.00 89.06 300 GLU A C 1
ATOM 2308 O O . GLU A 1 300 ? -31.095 -2.401 4.981 1.00 89.06 300 GLU A O 1
ATOM 2313 N N . GLU A 1 301 ? -30.690 -2.575 2.780 1.00 88.38 301 GLU A N 1
ATOM 2314 C CA . GLU A 1 301 ? -31.976 -3.212 2.436 1.00 88.38 301 GLU A CA 1
ATOM 2315 C C . GLU A 1 301 ? -32.182 -4.556 3.164 1.00 88.38 301 GLU A C 1
ATOM 2317 O O . GLU A 1 301 ? -33.264 -4.837 3.684 1.00 88.38 301 GLU A O 1
ATOM 2322 N N . ALA A 1 302 ? -31.132 -5.381 3.267 1.00 87.56 302 ALA A N 1
ATOM 2323 C CA . ALA A 1 302 ? -31.185 -6.635 4.018 1.00 87.56 302 ALA A CA 1
ATOM 2324 C C . ALA A 1 302 ? -31.520 -6.405 5.502 1.00 87.56 302 ALA A C 1
ATOM 2326 O O . ALA A 1 302 ? -32.396 -7.086 6.035 1.00 87.56 302 ALA A O 1
ATOM 2327 N N . ILE A 1 303 ? -30.889 -5.427 6.161 1.00 90.94 303 ILE A N 1
ATOM 2328 C CA . ILE A 1 303 ? -31.167 -5.094 7.566 1.00 90.94 303 ILE A CA 1
ATOM 2329 C C . ILE A 1 303 ? -32.586 -4.516 7.723 1.00 90.94 303 ILE A C 1
ATOM 2331 O O . ILE A 1 303 ? -33.284 -4.886 8.667 1.00 90.94 303 ILE A O 1
ATOM 2335 N N . PHE A 1 304 ? -33.074 -3.700 6.780 1.00 90.75 304 PHE A N 1
ATOM 2336 C CA . PHE A 1 304 ? -34.470 -3.238 6.794 1.00 90.75 304 PHE A CA 1
ATOM 2337 C C . PHE A 1 304 ? -35.479 -4.393 6.662 1.00 90.75 304 PHE A C 1
ATOM 2339 O O . PHE A 1 304 ? -36.496 -4.399 7.358 1.00 90.75 304 PHE A O 1
ATOM 2346 N N . SER A 1 305 ? -35.185 -5.415 5.849 1.00 87.94 305 SER A N 1
ATOM 2347 C CA . SER A 1 305 ? -36.024 -6.623 5.775 1.00 87.94 305 SER A CA 1
ATOM 2348 C C . SER A 1 305 ? -36.043 -7.422 7.088 1.00 87.94 305 SER A C 1
ATOM 2350 O O . SER A 1 305 ? -37.093 -7.932 7.480 1.00 87.94 305 SER A O 1
ATOM 2352 N N . VAL A 1 306 ? -34.915 -7.465 7.810 1.00 89.69 306 VAL A N 1
ATOM 2353 C CA . VAL A 1 306 ? -34.804 -8.081 9.144 1.00 89.69 306 VAL A CA 1
ATOM 2354 C C . VAL A 1 306 ? -35.625 -7.294 10.168 1.00 89.69 306 VAL A C 1
ATOM 2356 O O . VAL A 1 306 ? -36.407 -7.894 10.900 1.00 89.69 306 VAL A O 1
ATOM 2359 N N . LYS A 1 307 ? -35.522 -5.956 10.174 1.00 91.31 307 LYS A N 1
ATOM 2360 C CA . LYS A 1 307 ? -36.336 -5.078 11.031 1.00 91.31 307 LYS A CA 1
ATOM 2361 C C . LYS A 1 307 ? -37.829 -5.349 10.854 1.00 91.31 307 LYS A C 1
ATOM 2363 O O . LYS A 1 307 ? -38.511 -5.634 11.834 1.00 91.31 307 LYS A O 1
ATOM 2368 N N . LYS A 1 308 ? -38.312 -5.350 9.610 1.00 90.62 308 LYS A N 1
ATOM 2369 C CA . LYS A 1 308 ? -39.721 -5.628 9.305 1.00 90.62 308 LYS A CA 1
ATOM 2370 C C . LYS A 1 308 ? -40.162 -7.023 9.770 1.00 90.62 308 LYS A C 1
ATOM 2372 O O . LYS A 1 308 ? -41.258 -7.177 10.297 1.00 90.62 308 LYS A O 1
ATOM 2377 N N . ALA A 1 309 ? -39.318 -8.043 9.615 1.00 88.75 309 ALA A N 1
ATOM 2378 C CA . ALA A 1 309 ? -39.634 -9.391 10.086 1.00 88.75 309 ALA A CA 1
ATOM 2379 C C . ALA A 1 309 ? -39.773 -9.472 11.621 1.00 88.75 309 ALA A C 1
ATOM 2381 O O . ALA A 1 309 ? -40.605 -10.234 12.111 1.00 88.75 309 ALA A O 1
ATOM 2382 N N . ILE A 1 310 ? -39.013 -8.668 12.370 1.00 89.06 310 ILE A N 1
ATOM 2383 C CA . ILE A 1 310 ? -39.093 -8.585 13.839 1.00 89.06 310 ILE A CA 1
ATOM 2384 C C . ILE A 1 310 ? -40.316 -7.768 14.282 1.00 89.06 310 ILE A C 1
ATOM 2386 O O . ILE A 1 310 ? -40.975 -8.142 15.249 1.00 89.06 310 ILE A O 1
ATOM 2390 N N . GLU A 1 311 ? -40.689 -6.715 13.546 1.00 90.12 311 GLU A N 1
ATOM 2391 C CA . GLU A 1 311 ? -41.976 -6.014 13.721 1.00 90.12 311 GLU A CA 1
ATOM 2392 C C . GLU A 1 311 ? -43.178 -6.955 13.486 1.00 90.12 311 GLU A C 1
ATOM 2394 O O . GLU A 1 311 ? -44.196 -6.846 14.165 1.00 90.12 311 GLU A O 1
ATOM 2399 N N . GLU A 1 312 ? -43.041 -7.930 12.578 1.00 90.69 312 GLU A N 1
ATOM 2400 C CA . GLU A 1 312 ? -43.991 -9.034 12.357 1.00 90.69 312 GLU A CA 1
ATOM 2401 C C . GLU A 1 312 ? -43.878 -10.181 13.395 1.00 90.69 312 GLU A C 1
ATOM 2403 O O . GLU A 1 312 ? -44.600 -11.174 13.289 1.00 90.69 312 GLU A O 1
ATOM 2408 N N . GLY A 1 313 ? -42.993 -10.077 14.395 1.00 85.38 313 GLY A N 1
ATOM 2409 C CA . GLY A 1 313 ? -42.839 -11.055 15.481 1.00 85.38 313 GLY A CA 1
ATOM 2410 C C . GLY A 1 313 ? -42.001 -12.299 15.153 1.00 85.38 313 GLY A C 1
ATOM 2411 O O . GLY A 1 313 ? -42.107 -13.305 15.856 1.00 85.38 313 GLY A O 1
ATOM 2412 N N . ARG A 1 314 ? -41.182 -12.269 14.093 1.00 86.88 314 ARG A N 1
ATOM 2413 C CA . ARG A 1 314 ? -40.248 -13.357 13.736 1.00 86.88 314 ARG A CA 1
ATOM 2414 C C . ARG A 1 314 ? -38.879 -13.158 14.397 1.00 86.88 314 ARG A C 1
ATOM 2416 O O . ARG A 1 314 ? -38.518 -12.045 14.768 1.00 86.88 314 ARG A O 1
ATOM 2423 N N . THR A 1 315 ? -38.105 -14.238 14.500 1.00 87.12 315 THR A N 1
ATOM 2424 C CA . THR A 1 315 ? -36.720 -14.200 15.000 1.00 87.12 315 THR A CA 1
ATOM 2425 C C . THR A 1 315 ? -35.783 -13.481 14.026 1.00 87.12 315 THR A C 1
ATOM 2427 O O . THR A 1 315 ? -36.069 -13.354 12.832 1.00 87.12 315 THR A O 1
ATOM 2430 N N . ILE A 1 316 ? -34.624 -13.036 14.518 1.00 86.25 316 ILE A N 1
ATOM 2431 C CA . ILE A 1 316 ? -33.629 -12.309 13.707 1.00 86.25 316 ILE A CA 1
ATOM 2432 C C . ILE A 1 316 ? -32.939 -13.254 12.695 1.00 86.25 316 ILE A C 1
ATOM 2434 O O . ILE A 1 316 ? -32.522 -12.843 11.609 1.00 86.25 316 ILE A O 1
ATOM 2438 N N . VAL A 1 317 ? -32.828 -14.541 13.043 1.00 87.44 317 VAL A N 1
ATOM 2439 C CA . VAL A 1 317 ? -32.032 -15.563 12.335 1.00 87.44 317 VAL A CA 1
ATOM 2440 C C . VAL A 1 317 ? -32.503 -15.829 10.903 1.00 87.44 317 VAL A C 1
ATOM 2442 O O . VAL A 1 317 ? -31.693 -15.800 9.973 1.00 87.44 317 VAL A O 1
ATOM 2445 N N . ASP A 1 318 ? -33.794 -16.098 10.707 1.00 85.00 318 ASP A N 1
ATOM 2446 C CA . ASP A 1 318 ? -34.348 -16.487 9.405 1.00 85.00 318 ASP A CA 1
ATOM 2447 C C . ASP A 1 318 ? -34.214 -15.399 8.320 1.00 85.00 318 ASP A C 1
ATOM 2449 O O . ASP A 1 318 ? -33.702 -15.713 7.238 1.00 85.00 318 ASP A O 1
ATOM 2453 N N . PRO A 1 319 ? -34.589 -14.121 8.554 1.00 86.56 319 PRO A N 1
ATOM 2454 C CA . PRO A 1 319 ? -34.402 -13.065 7.558 1.00 86.56 319 PRO A CA 1
ATOM 2455 C C . PRO A 1 319 ? -32.915 -12.747 7.314 1.00 86.56 319 PRO A C 1
ATOM 2457 O O . PRO A 1 319 ? -32.525 -12.522 6.166 1.00 86.56 319 PRO A O 1
ATOM 2460 N N . LEU A 1 320 ? -32.052 -12.821 8.342 1.00 86.94 320 LEU A N 1
ATOM 2461 C CA . LEU A 1 320 ? -30.598 -12.699 8.158 1.00 86.94 320 LEU A CA 1
ATOM 2462 C C . LEU A 1 320 ? -30.064 -13.784 7.214 1.00 86.94 320 LEU A C 1
ATOM 2464 O O . LEU A 1 320 ? -29.300 -13.476 6.296 1.00 86.94 320 LEU A O 1
ATOM 2468 N N . LYS A 1 321 ? -30.494 -15.037 7.398 1.00 86.94 321 LYS A N 1
ATOM 2469 C CA . LYS A 1 321 ? -30.105 -16.170 6.549 1.00 86.94 321 LYS A CA 1
ATOM 2470 C C . LYS A 1 321 ? -30.619 -16.019 5.116 1.00 86.94 321 LYS A C 1
ATOM 2472 O O . LYS A 1 321 ? -29.864 -16.245 4.171 1.00 86.94 321 LYS A O 1
ATOM 2477 N N . ALA A 1 322 ? -31.876 -15.604 4.954 1.00 84.44 322 ALA A N 1
ATOM 2478 C CA . ALA A 1 322 ? -32.507 -15.403 3.650 1.00 84.44 322 ALA A CA 1
ATOM 2479 C C . ALA A 1 322 ? -31.826 -14.308 2.808 1.00 84.44 322 ALA A C 1
ATOM 2481 O O . ALA A 1 322 ? -31.847 -14.384 1.581 1.00 84.44 322 ALA A O 1
ATOM 2482 N N . SER A 1 323 ? -31.177 -13.324 3.443 1.00 82.50 323 SER A N 1
ATOM 2483 C CA . SER A 1 323 ? -30.473 -12.241 2.739 1.00 82.50 323 SER A CA 1
ATOM 2484 C C . SER A 1 323 ? -29.278 -12.698 1.885 1.00 82.50 323 SER A C 1
ATOM 2486 O O . SER A 1 323 ? -28.889 -11.995 0.954 1.00 82.50 323 SER A O 1
ATOM 2488 N N . GLY A 1 324 ? -28.634 -13.827 2.219 1.00 79.94 324 GLY A N 1
ATOM 2489 C CA . GLY A 1 324 ? -27.409 -14.311 1.557 1.00 79.94 324 GLY A CA 1
ATOM 2490 C C . GLY A 1 324 ? -26.163 -13.413 1.704 1.00 79.94 324 GLY A C 1
ATOM 2491 O O . GLY A 1 324 ? -25.092 -13.747 1.186 1.00 79.94 324 GLY A O 1
ATOM 2492 N N . VAL A 1 325 ? -26.277 -12.278 2.404 1.00 81.69 325 VAL A N 1
ATOM 2493 C CA . VAL A 1 325 ? -25.180 -11.332 2.663 1.00 81.69 325 VAL A CA 1
ATOM 2494 C C . VAL A 1 325 ? -24.323 -11.810 3.832 1.00 81.69 325 VAL A C 1
ATOM 2496 O O . VAL A 1 325 ? -23.095 -11.838 3.727 1.00 81.69 325 VAL A O 1
ATOM 2499 N N . PHE A 1 326 ? -24.965 -12.180 4.940 1.00 86.19 326 PHE A N 1
ATOM 2500 C CA . PHE A 1 326 ? -24.293 -12.517 6.191 1.00 86.19 326 PHE A CA 1
ATOM 2501 C C . PHE A 1 326 ? -23.750 -13.957 6.161 1.00 86.19 326 PHE A C 1
ATOM 2503 O O . PHE A 1 326 ? -24.500 -14.884 5.850 1.00 86.19 326 PHE A O 1
ATOM 2510 N N . PRO A 1 327 ? -22.463 -14.183 6.489 1.00 87.31 327 PRO A N 1
ATOM 2511 C CA . PRO A 1 327 ? -21.905 -15.529 6.597 1.00 87.31 327 PRO A CA 1
ATOM 2512 C C . PRO A 1 327 ? -22.634 -16.377 7.647 1.00 87.31 327 PRO A C 1
ATOM 2514 O O . PRO A 1 327 ? -23.045 -15.870 8.690 1.00 87.31 327 PRO A O 1
ATOM 2517 N N . GLN A 1 328 ? -22.729 -17.690 7.412 1.00 88.62 328 GLN A N 1
ATOM 2518 C CA . GLN A 1 328 ? -23.484 -18.610 8.276 1.00 88.62 328 GLN A CA 1
ATOM 2519 C C . GLN A 1 328 ? -23.025 -18.584 9.747 1.00 88.62 328 GLN A C 1
ATOM 2521 O O . GLN A 1 328 ? -23.856 -18.752 10.632 1.00 88.62 328 GLN A O 1
ATOM 2526 N N . MET A 1 329 ? -21.741 -18.317 10.022 1.00 90.00 329 MET A N 1
ATOM 2527 C CA . MET A 1 329 ? -21.229 -18.126 11.387 1.00 90.00 329 MET A CA 1
ATOM 2528 C C . MET A 1 329 ? -21.953 -16.983 12.120 1.00 90.00 329 MET A C 1
ATOM 2530 O O . MET A 1 329 ? -22.418 -17.173 13.240 1.00 90.00 329 MET A O 1
ATOM 2534 N N . VAL A 1 330 ? -22.095 -15.823 11.468 1.00 91.31 330 VAL A N 1
ATOM 2535 C CA . VAL A 1 330 ? -22.741 -14.622 12.026 1.00 91.31 330 VAL A CA 1
ATOM 2536 C C . VAL A 1 330 ? -24.200 -14.912 12.357 1.00 91.31 330 VAL A C 1
ATOM 2538 O O . VAL A 1 330 ? -24.649 -14.648 13.468 1.00 91.31 330 VAL A O 1
ATOM 2541 N N . VAL A 1 331 ? -24.914 -15.523 11.406 1.00 90.94 331 VAL A N 1
ATOM 2542 C CA . VAL A 1 331 ? -26.315 -15.939 11.554 1.00 90.94 331 VAL A CA 1
ATOM 2543 C C . VAL A 1 331 ? -26.483 -16.886 12.750 1.00 90.94 331 VAL A C 1
ATOM 2545 O O . VAL A 1 331 ? -27.373 -16.690 13.575 1.00 90.94 331 VAL A O 1
ATOM 2548 N N . SER A 1 332 ? -25.600 -17.882 12.882 1.00 90.19 332 SER A N 1
ATOM 2549 C CA . SER A 1 332 ? -25.647 -18.856 13.976 1.00 90.19 332 SER A CA 1
ATOM 2550 C C . SER A 1 332 ? -25.327 -18.234 15.341 1.00 90.19 332 SER A C 1
ATOM 2552 O O . SER A 1 332 ? -26.032 -18.505 16.309 1.00 90.19 332 SER A O 1
ATOM 2554 N N . MET A 1 333 ? -24.299 -17.383 15.439 1.00 91.25 333 MET A N 1
ATOM 2555 C CA . MET A 1 333 ? -23.932 -16.725 16.701 1.00 91.25 333 MET A CA 1
ATOM 2556 C C . MET A 1 333 ? -24.980 -15.702 17.157 1.00 91.25 333 MET A C 1
ATOM 2558 O O . MET A 1 333 ? -25.233 -15.595 18.356 1.00 91.25 333 MET A O 1
ATOM 2562 N N . ILE A 1 334 ? -25.633 -14.999 16.224 1.00 92.25 334 ILE A N 1
ATOM 2563 C CA . ILE A 1 334 ? -26.782 -14.136 16.533 1.00 92.25 334 ILE A CA 1
ATOM 2564 C C . ILE A 1 334 ? -27.942 -14.972 17.079 1.00 92.25 334 ILE A C 1
ATOM 2566 O O . ILE A 1 334 ? -28.482 -14.612 18.117 1.00 92.25 334 ILE A O 1
ATOM 2570 N N . GLY A 1 335 ? -28.267 -16.118 16.469 1.00 90.25 335 GLY A N 1
ATOM 2571 C CA . GLY A 1 335 ? -29.326 -17.004 16.971 1.00 90.25 335 GLY A CA 1
ATOM 2572 C C . GLY A 1 335 ? -29.056 -17.574 18.366 1.00 90.25 335 GLY A C 1
ATOM 2573 O O . GLY A 1 335 ? -29.958 -17.620 19.199 1.00 90.25 335 GLY A O 1
ATOM 2574 N N . VAL A 1 336 ? -27.805 -17.946 18.662 1.00 91.31 336 VAL A N 1
ATOM 2575 C CA . VAL A 1 336 ? -27.398 -18.350 20.020 1.00 91.31 336 VAL A CA 1
ATOM 2576 C C . VAL A 1 336 ? -27.498 -17.171 20.996 1.00 91.31 336 VAL A C 1
ATOM 2578 O O . VAL A 1 336 ? -27.985 -17.346 22.109 1.00 91.31 336 VAL A O 1
ATOM 2581 N N . GLY A 1 337 ? -27.085 -15.967 20.588 1.00 90.94 337 GLY A N 1
ATOM 2582 C CA . GLY A 1 337 ? -27.194 -14.751 21.400 1.00 90.94 337 GLY A CA 1
ATOM 2583 C C . GLY A 1 337 ? -28.638 -14.319 21.675 1.00 90.94 337 GLY A C 1
ATOM 2584 O O . GLY A 1 337 ? -28.938 -13.905 22.790 1.00 90.94 337 GLY A O 1
ATOM 2585 N N . GLU A 1 338 ? -29.529 -14.457 20.693 1.00 89.44 338 GLU A N 1
ATOM 2586 C CA . GLU A 1 338 ? -30.972 -14.204 20.798 1.00 89.44 338 GLU A CA 1
ATOM 2587 C C . GLU A 1 338 ? -31.620 -15.194 21.779 1.00 89.44 338 GLU A C 1
ATOM 2589 O O . GLU A 1 338 ? -32.242 -14.775 22.753 1.00 89.44 338 GLU A O 1
ATOM 2594 N N . ALA A 1 339 ? -31.386 -16.500 21.602 1.00 89.12 339 ALA A N 1
ATOM 2595 C CA . ALA A 1 339 ? -31.941 -17.542 22.469 1.00 89.12 339 ALA A CA 1
ATOM 2596 C C . ALA A 1 339 ? -31.396 -17.510 23.912 1.00 89.12 339 ALA A C 1
ATOM 2598 O O . ALA A 1 339 ? -32.114 -17.862 24.846 1.00 89.12 339 ALA A O 1
ATOM 2599 N N . ALA A 1 340 ? -30.140 -17.094 24.106 1.00 88.94 340 ALA A N 1
ATOM 2600 C CA . ALA A 1 340 ? -29.506 -16.991 25.423 1.00 88.94 340 ALA A CA 1
ATOM 2601 C C . ALA A 1 340 ? -29.663 -15.610 26.092 1.00 88.94 340 ALA A C 1
ATOM 2603 O O . ALA A 1 340 ? -29.143 -15.410 27.188 1.00 88.94 340 ALA A O 1
ATOM 2604 N N . GLY A 1 341 ? -30.304 -14.633 25.436 1.00 87.94 341 GLY A N 1
ATOM 2605 C CA . GLY A 1 341 ? -30.380 -13.245 25.918 1.00 87.94 341 GLY A CA 1
ATOM 2606 C C . GLY A 1 341 ? -29.033 -12.500 25.963 1.00 87.94 341 GLY A C 1
ATOM 2607 O O . GLY A 1 341 ? -28.948 -11.411 26.520 1.00 87.94 341 GLY A O 1
ATOM 2608 N N . ALA A 1 342 ? -27.977 -13.063 25.367 1.00 91.31 342 ALA A N 1
ATOM 2609 C CA . ALA A 1 342 ? -26.594 -12.576 25.408 1.00 91.31 342 ALA A CA 1
ATOM 2610 C C . ALA A 1 342 ? -26.147 -11.938 24.074 1.00 91.31 342 ALA A C 1
ATOM 2612 O O . ALA A 1 342 ? -24.984 -12.039 23.668 1.00 91.31 342 ALA A O 1
ATOM 2613 N N . LEU A 1 343 ? -27.083 -11.301 23.362 1.00 90.62 343 LEU A N 1
ATOM 2614 C CA . LEU A 1 343 ? -26.885 -10.798 21.999 1.00 90.62 343 LEU A CA 1
ATOM 2615 C C . LEU A 1 343 ? -25.752 -9.757 21.894 1.00 90.62 343 LEU A C 1
ATOM 2617 O O . LEU A 1 343 ? -24.969 -9.818 20.950 1.00 90.62 343 LEU A O 1
ATOM 2621 N N . GLU A 1 344 ? -25.602 -8.864 22.880 1.00 90.81 344 GLU A N 1
ATOM 2622 C CA . GLU A 1 344 ? -24.493 -7.893 22.958 1.00 90.81 344 GLU A CA 1
ATOM 2623 C C . GLU A 1 344 ? -23.116 -8.578 22.935 1.00 90.81 344 GLU A C 1
ATOM 2625 O O . GLU A 1 344 ? -22.232 -8.202 22.158 1.00 90.81 344 GLU A O 1
ATOM 2630 N N . VAL A 1 345 ? -22.939 -9.608 23.769 1.00 90.81 345 VAL A N 1
ATOM 2631 C CA . VAL A 1 345 ? -21.668 -10.330 23.923 1.00 90.81 345 VAL A CA 1
ATOM 2632 C C . VAL A 1 345 ? -21.321 -11.065 22.630 1.00 90.81 345 VAL A C 1
ATOM 2634 O O . VAL A 1 345 ? -20.187 -10.979 22.154 1.00 90.81 345 VAL A O 1
ATOM 2637 N N . MET A 1 346 ? -22.306 -11.734 22.020 1.00 93.62 346 MET A N 1
ATOM 2638 C CA . MET A 1 346 ? -22.112 -12.435 20.749 1.00 93.62 346 MET A CA 1
ATOM 2639 C C . MET A 1 346 ? -21.778 -11.462 19.616 1.00 93.62 346 MET A C 1
ATOM 2641 O O . MET A 1 346 ? -20.788 -11.670 18.919 1.00 93.62 346 MET A O 1
ATOM 2645 N N . LEU A 1 347 ? -22.525 -10.363 19.465 1.00 93.00 347 LEU A N 1
ATOM 2646 C CA . LEU A 1 347 ? -22.241 -9.342 18.450 1.00 93.00 347 LEU A CA 1
ATOM 2647 C C . LEU A 1 347 ? -20.862 -8.698 18.639 1.00 93.00 347 LEU A C 1
ATOM 2649 O O . LEU A 1 347 ? -20.168 -8.477 17.650 1.00 93.00 347 LEU A O 1
ATOM 2653 N N . THR A 1 348 ? -20.432 -8.464 19.883 1.00 91.31 348 THR A N 1
ATOM 2654 C CA . THR A 1 348 ? -19.090 -7.941 20.186 1.00 91.31 348 THR A CA 1
ATOM 2655 C C . THR A 1 348 ? -18.001 -8.910 19.726 1.00 91.31 348 THR A C 1
ATOM 2657 O O . THR A 1 348 ? -17.074 -8.493 19.036 1.00 91.31 348 THR A O 1
ATOM 2660 N N . LYS A 1 349 ? -18.141 -10.212 20.016 1.00 91.44 349 LYS A N 1
ATOM 2661 C CA . LYS A 1 349 ? -17.185 -11.236 19.560 1.00 91.44 349 LYS A CA 1
ATOM 2662 C C . LYS A 1 349 ? -17.157 -11.396 18.041 1.00 91.44 349 LYS A C 1
ATOM 2664 O O . LYS A 1 349 ? -16.076 -11.528 17.476 1.00 91.44 349 LYS A O 1
ATOM 2669 N N . ILE A 1 350 ? -18.312 -11.324 17.376 1.00 93.12 350 ILE A N 1
ATOM 2670 C CA . ILE A 1 350 ? -18.374 -11.318 15.907 1.00 93.12 350 ILE A CA 1
ATOM 2671 C C . ILE A 1 350 ? -17.690 -10.058 15.353 1.00 93.12 350 ILE A C 1
ATOM 2673 O O . ILE A 1 350 ? -16.966 -10.144 14.369 1.00 93.12 350 ILE A O 1
ATOM 2677 N N . ALA A 1 351 ? -17.898 -8.890 15.969 1.00 90.06 351 ALA A N 1
ATOM 2678 C CA . ALA A 1 351 ? -17.274 -7.636 15.549 1.00 90.06 351 ALA A CA 1
ATOM 2679 C C . ALA A 1 351 ? -15.747 -7.655 15.689 1.00 90.06 351 ALA A C 1
ATOM 2681 O O . ALA A 1 351 ? -15.063 -7.244 14.760 1.00 90.06 351 ALA A O 1
ATOM 2682 N N . ASP A 1 352 ? -15.215 -8.148 16.813 1.00 89.50 352 ASP A N 1
ATOM 2683 C CA . ASP A 1 352 ? -13.766 -8.289 17.011 1.00 89.50 352 ASP A CA 1
ATOM 2684 C C . ASP A 1 352 ? -13.159 -9.244 15.961 1.00 89.50 352 ASP A C 1
ATOM 2686 O O . ASP A 1 352 ? -12.221 -8.865 15.263 1.00 89.50 352 ASP A O 1
ATOM 2690 N N . PHE A 1 353 ? -13.758 -10.426 15.756 1.00 91.44 353 PHE A N 1
ATOM 2691 C CA . PHE A 1 353 ? -13.297 -11.400 14.756 1.00 91.44 353 PHE A CA 1
ATOM 2692 C C . PHE A 1 353 ? -13.349 -10.855 13.316 1.00 91.44 353 PHE A C 1
ATOM 2694 O O . PHE A 1 353 ? -12.397 -11.009 12.553 1.00 91.44 353 PHE A O 1
ATOM 2701 N N . TYR A 1 354 ? -14.447 -10.197 12.924 1.00 90.19 354 TYR A N 1
ATOM 2702 C CA . TYR A 1 354 ? -14.558 -9.640 11.573 1.00 90.19 354 TYR A CA 1
ATOM 2703 C C . TYR A 1 354 ? -13.734 -8.360 11.365 1.00 90.19 354 TYR A C 1
ATOM 2705 O O . TYR A 1 354 ? -13.429 -8.052 10.218 1.00 90.19 354 TYR A O 1
ATOM 2713 N N . GLU A 1 355 ? -13.345 -7.627 12.415 1.00 87.12 355 GLU A N 1
ATOM 2714 C CA . GLU A 1 355 ? -12.340 -6.555 12.309 1.00 87.12 355 GLU A CA 1
ATOM 2715 C C . GLU A 1 355 ? -10.953 -7.136 11.977 1.00 87.12 355 GLU A C 1
ATOM 2717 O O . GLU A 1 355 ? -10.328 -6.679 11.021 1.00 87.12 355 GLU A O 1
ATOM 2722 N N . GLU A 1 356 ? -10.517 -8.194 12.670 1.00 88.94 356 GLU A N 1
ATOM 2723 C CA . GLU A 1 356 ? -9.251 -8.891 12.376 1.00 88.94 356 GLU A CA 1
ATOM 2724 C C . GLU A 1 356 ? -9.240 -9.482 10.951 1.00 88.94 356 GLU A C 1
ATOM 2726 O O . GLU A 1 356 ? -8.322 -9.234 10.170 1.00 88.94 356 GLU A O 1
ATOM 2731 N N . GLU A 1 357 ? -10.315 -10.171 10.553 1.00 89.31 357 GLU A N 1
ATOM 2732 C CA . GLU A 1 357 ? -10.488 -10.716 9.196 1.00 89.31 357 GLU A CA 1
ATOM 2733 C C . GLU A 1 357 ? -10.513 -9.647 8.087 1.00 89.31 357 GLU A C 1
ATOM 2735 O O . GLU A 1 357 ? -10.269 -9.975 6.917 1.00 89.31 357 GLU A O 1
ATOM 2740 N N . VAL A 1 358 ? -10.860 -8.396 8.415 1.00 86.19 358 VAL A N 1
ATOM 2741 C CA . VAL A 1 358 ? -10.780 -7.250 7.497 1.00 86.19 358 VAL A CA 1
ATOM 2742 C C . VAL A 1 358 ? -9.346 -6.758 7.384 1.00 86.19 358 VAL A C 1
ATOM 2744 O O . VAL A 1 358 ? -8.885 -6.578 6.259 1.00 86.19 358 VAL A O 1
ATOM 2747 N N . ASP A 1 359 ? -8.639 -6.579 8.499 1.00 83.25 359 ASP A N 1
ATOM 2748 C CA . ASP A 1 359 ? -7.243 -6.131 8.487 1.00 83.25 359 ASP A CA 1
ATOM 2749 C C . ASP A 1 359 ? -6.346 -7.134 7.732 1.00 83.25 359 ASP A C 1
ATOM 2751 O O . ASP A 1 359 ? -5.561 -6.724 6.872 1.00 83.25 359 ASP A O 1
ATOM 2755 N N . SER A 1 360 ? -6.543 -8.447 7.930 1.00 86.12 360 SER A N 1
ATOM 2756 C CA . SER A 1 360 ? -5.886 -9.489 7.122 1.00 86.12 360 SER A CA 1
ATOM 2757 C C . SER A 1 360 ? -6.241 -9.387 5.635 1.00 86.12 360 SER A C 1
ATOM 2759 O O . SER A 1 360 ? -5.345 -9.313 4.798 1.00 86.12 360 SER A O 1
ATOM 2761 N N . ALA A 1 361 ? -7.530 -9.284 5.288 1.00 84.19 361 ALA A N 1
ATOM 2762 C CA . ALA A 1 361 ? -7.959 -9.213 3.887 1.00 84.19 361 ALA A CA 1
ATOM 2763 C C . ALA A 1 361 ? -7.500 -7.930 3.163 1.00 84.19 361 ALA A C 1
ATOM 2765 O O . ALA A 1 361 ? -7.346 -7.935 1.940 1.00 84.19 361 ALA A O 1
ATOM 2766 N N . VAL A 1 362 ? -7.266 -6.829 3.888 1.00 82.19 362 VAL A N 1
ATOM 2767 C CA . VAL A 1 362 ? -6.616 -5.624 3.346 1.00 82.19 362 VAL A CA 1
ATOM 2768 C C . VAL A 1 362 ? -5.136 -5.894 3.043 1.00 82.19 362 VAL A C 1
ATOM 2770 O O . VAL A 1 362 ? -4.647 -5.439 2.010 1.00 82.19 362 VAL A O 1
ATOM 2773 N N . GLY A 1 363 ? -4.436 -6.660 3.886 1.00 80.69 363 GLY A N 1
ATOM 2774 C CA . GLY A 1 363 ? -3.060 -7.107 3.635 1.00 80.69 363 GLY A CA 1
ATOM 2775 C C . GLY A 1 363 ? -2.939 -8.055 2.434 1.00 80.69 363 GLY A C 1
ATOM 2776 O O . GLY A 1 363 ? -2.106 -7.833 1.550 1.00 80.69 363 GLY A O 1
ATOM 2777 N N . ASP A 1 364 ? -3.814 -9.059 2.352 1.00 82.19 364 ASP A N 1
ATOM 2778 C CA . ASP A 1 364 ? -3.866 -10.014 1.235 1.00 82.19 364 ASP A CA 1
ATOM 2779 C C . ASP A 1 364 ? -4.111 -9.297 -0.101 1.00 82.19 364 ASP A C 1
ATOM 2781 O O . ASP A 1 364 ? -3.449 -9.572 -1.104 1.00 82.19 364 ASP A O 1
ATOM 2785 N N . LEU A 1 365 ? -5.018 -8.311 -0.104 1.00 79.25 365 LEU A N 1
ATOM 2786 C CA . LEU A 1 365 ? -5.316 -7.479 -1.269 1.00 79.25 365 LEU A CA 1
ATOM 2787 C C . LEU A 1 365 ? -4.085 -6.714 -1.777 1.00 79.25 365 LEU A C 1
ATOM 2789 O O . LEU A 1 365 ? -3.899 -6.608 -2.988 1.00 79.25 365 LEU A O 1
ATOM 2793 N N . MET A 1 366 ? -3.245 -6.188 -0.881 1.00 77.19 366 MET A N 1
ATOM 2794 C CA . MET A 1 366 ? -2.000 -5.513 -1.273 1.00 77.19 366 MET A CA 1
ATOM 2795 C C . MET A 1 366 ? -1.025 -6.493 -1.929 1.00 77.19 366 MET A C 1
ATOM 2797 O O . MET A 1 366 ? -0.524 -6.221 -3.020 1.00 77.19 366 MET A O 1
ATOM 2801 N N . THR A 1 367 ? -0.833 -7.658 -1.306 1.00 81.00 367 THR A N 1
ATOM 2802 C CA . THR A 1 367 ? 0.076 -8.712 -1.789 1.00 81.00 367 THR A CA 1
ATOM 2803 C C . THR A 1 367 ? -0.373 -9.287 -3.138 1.00 81.00 367 THR A C 1
ATOM 2805 O O . THR A 1 367 ? 0.462 -9.644 -3.962 1.00 81.00 367 THR A O 1
ATOM 2808 N N . ALA A 1 368 ? -1.682 -9.340 -3.408 1.00 79.19 368 ALA A N 1
ATOM 2809 C CA . ALA A 1 368 ? -2.225 -9.780 -4.694 1.00 79.19 368 ALA A CA 1
ATOM 2810 C C . ALA A 1 368 ? -2.153 -8.702 -5.797 1.00 79.19 368 ALA A C 1
ATOM 2812 O O . ALA A 1 368 ? -1.974 -9.032 -6.972 1.00 79.19 368 ALA A O 1
ATOM 2813 N N . LEU A 1 369 ? -2.299 -7.417 -5.447 1.00 81.12 369 LEU A N 1
ATOM 2814 C CA . LEU A 1 369 ? -2.243 -6.315 -6.415 1.00 81.12 369 LEU A CA 1
ATOM 2815 C C . LEU A 1 369 ? -0.819 -6.011 -6.896 1.00 81.12 369 LEU A C 1
ATOM 2817 O O . LEU A 1 369 ? -0.655 -5.610 -8.044 1.00 81.12 369 LEU A O 1
ATOM 2821 N N . GLU A 1 370 ? 0.202 -6.189 -6.056 1.00 78.94 370 GLU A N 1
ATOM 2822 C CA . GLU A 1 370 ? 1.592 -5.859 -6.403 1.00 78.94 370 GLU A CA 1
ATOM 2823 C C . GLU A 1 370 ? 2.120 -6.653 -7.620 1.00 78.94 370 GLU A C 1
ATOM 2825 O O . GLU A 1 370 ? 2.486 -6.007 -8.608 1.00 78.94 370 GLU A O 1
ATOM 2830 N N . PRO A 1 371 ? 2.057 -8.003 -7.669 1.00 83.38 371 PRO A N 1
ATOM 2831 C CA . PRO A 1 371 ? 2.397 -8.754 -8.876 1.00 83.38 371 PRO A CA 1
ATOM 2832 C C . PRO A 1 371 ? 1.546 -8.326 -10.069 1.00 83.38 371 PRO A C 1
ATOM 2834 O O . PRO A 1 371 ? 2.085 -8.130 -11.151 1.00 83.38 371 PRO A O 1
ATOM 2837 N N . ALA A 1 372 ? 0.241 -8.099 -9.872 1.00 83.50 372 ALA A N 1
ATOM 2838 C CA . ALA A 1 372 ? -0.688 -7.693 -10.926 1.00 83.50 372 ALA A CA 1
ATOM 2839 C C . ALA A 1 372 ? -0.379 -6.311 -11.554 1.00 83.50 372 ALA A C 1
ATOM 2841 O O . ALA A 1 372 ? -0.849 -6.054 -12.661 1.00 83.50 372 ALA A O 1
ATOM 2842 N N . MET A 1 373 ? 0.385 -5.447 -10.867 1.00 83.75 373 MET A N 1
ATOM 2843 C CA . MET A 1 373 ? 0.860 -4.133 -11.343 1.00 83.75 373 MET A CA 1
ATOM 2844 C C . MET A 1 373 ? 2.291 -4.143 -11.912 1.00 83.75 373 MET A C 1
ATOM 2846 O O . MET A 1 373 ? 2.687 -3.185 -12.579 1.00 83.75 373 MET A O 1
ATOM 2850 N N . ILE A 1 374 ? 3.062 -5.205 -11.664 1.00 84.06 374 ILE A N 1
ATOM 2851 C CA . ILE A 1 374 ? 4.334 -5.493 -12.354 1.00 84.06 374 ILE A CA 1
ATOM 2852 C C . ILE A 1 374 ? 4.024 -6.228 -13.676 1.00 84.06 374 ILE A C 1
ATOM 2854 O O . ILE A 1 374 ? 4.545 -5.880 -14.740 1.00 84.06 374 ILE A O 1
ATOM 2858 N N . VAL A 1 375 ? 3.050 -7.147 -13.616 1.00 87.25 375 VAL A N 1
ATOM 2859 C CA . VAL A 1 375 ? 2.058 -7.430 -14.672 1.00 87.25 375 VAL A CA 1
ATOM 2860 C C . VAL A 1 375 ? 1.327 -6.116 -15.051 1.00 87.25 375 VAL A C 1
ATOM 2862 O O . VAL A 1 375 ? 1.352 -5.161 -14.293 1.00 87.25 375 VAL A O 1
ATOM 2865 N N . VAL A 1 376 ? 0.717 -5.974 -16.229 1.00 84.00 376 VAL A N 1
ATOM 2866 C CA . VAL A 1 376 ? 0.177 -4.698 -16.777 1.00 84.00 376 VAL A CA 1
ATOM 2867 C C . VAL A 1 376 ? 1.213 -3.573 -17.039 1.00 84.00 376 VAL A C 1
ATOM 2869 O O . VAL A 1 376 ? 0.981 -2.756 -17.935 1.00 84.00 376 VAL A O 1
ATOM 2872 N N . LEU A 1 377 ? 2.364 -3.514 -16.348 1.00 83.25 377 LEU A N 1
ATOM 2873 C CA . LEU A 1 377 ? 3.452 -2.566 -16.647 1.00 83.25 377 LEU A CA 1
ATOM 2874 C C . LEU A 1 377 ? 4.540 -3.153 -17.567 1.00 83.25 377 LEU A C 1
ATOM 2876 O O . LEU A 1 377 ? 4.991 -2.463 -18.483 1.00 83.25 377 LEU A O 1
ATOM 2880 N N . GLY A 1 378 ? 4.975 -4.397 -17.338 1.00 83.19 378 GLY A N 1
ATOM 2881 C CA . GLY A 1 378 ? 6.143 -4.996 -18.003 1.00 83.19 378 GLY A CA 1
ATOM 2882 C C . GLY A 1 378 ? 6.047 -5.173 -19.530 1.00 83.19 378 GLY A C 1
ATOM 2883 O O . GLY A 1 378 ? 6.996 -4.854 -20.228 1.00 83.19 378 GLY A O 1
ATOM 2884 N N . VAL A 1 379 ? 4.904 -5.602 -20.069 1.00 88.94 379 VAL A N 1
ATOM 2885 C CA . VAL A 1 379 ? 4.598 -5.832 -21.496 1.00 88.94 379 VAL A CA 1
ATOM 2886 C C . VAL A 1 379 ? 4.057 -4.549 -22.092 1.00 88.94 379 VAL A C 1
ATOM 2888 O O . VAL A 1 379 ? 4.316 -4.282 -23.261 1.00 88.94 379 VAL A O 1
ATOM 2891 N N . THR A 1 380 ? 3.379 -3.702 -21.314 1.00 85.62 380 THR A N 1
ATOM 2892 C CA . THR A 1 380 ? 3.068 -2.350 -21.786 1.00 85.62 380 THR A CA 1
ATOM 2893 C C . THR A 1 380 ? 4.359 -1.581 -22.095 1.00 85.62 380 THR A C 1
ATOM 2895 O O . THR A 1 380 ? 4.508 -1.063 -23.199 1.00 85.62 380 THR A O 1
ATOM 2898 N N . VAL A 1 381 ? 5.337 -1.548 -21.182 1.00 84.50 381 VAL A N 1
ATOM 2899 C CA . VAL A 1 381 ? 6.619 -0.850 -21.404 1.00 84.50 381 VAL A CA 1
ATOM 2900 C C . VAL A 1 381 ? 7.559 -1.660 -22.303 1.00 84.50 381 VAL A C 1
ATOM 2902 O O . VAL A 1 381 ? 8.048 -1.137 -23.304 1.00 84.50 381 VAL A O 1
ATOM 2905 N N . GLY A 1 382 ? 7.785 -2.939 -22.004 1.00 79.00 382 GLY A N 1
ATOM 2906 C CA . GLY A 1 382 ? 8.649 -3.840 -22.773 1.00 79.00 382 GLY A CA 1
ATOM 2907 C C . GLY A 1 382 ? 8.159 -4.046 -24.204 1.00 79.00 382 GLY A C 1
ATOM 2908 O O . GLY A 1 382 ? 8.943 -3.950 -25.146 1.00 79.00 382 GLY A O 1
ATOM 2909 N N . GLY A 1 383 ? 6.848 -4.191 -24.407 1.00 85.69 383 GLY A N 1
ATOM 2910 C CA . GLY A 1 383 ? 6.229 -4.262 -25.730 1.00 85.69 383 GLY A CA 1
ATOM 2911 C C . GLY A 1 383 ? 6.405 -2.979 -26.544 1.00 85.69 383 GLY A C 1
ATOM 2912 O O . GLY A 1 383 ? 6.646 -3.066 -27.750 1.00 85.69 383 GLY A O 1
ATOM 2913 N N . ILE A 1 384 ? 6.380 -1.795 -25.913 1.00 85.00 384 ILE A N 1
ATOM 2914 C CA . ILE A 1 384 ? 6.761 -0.536 -26.576 1.00 85.00 384 ILE A CA 1
ATOM 2915 C C . ILE A 1 384 ? 8.246 -0.567 -26.971 1.00 85.00 384 ILE A C 1
ATOM 2917 O O . ILE A 1 384 ? 8.568 -0.292 -28.127 1.00 85.00 384 ILE A O 1
ATOM 2921 N N . VAL A 1 385 ? 9.147 -0.941 -26.057 1.00 81.25 385 VAL A N 1
ATOM 2922 C CA . VAL A 1 385 ? 10.602 -0.967 -26.302 1.00 81.25 385 VAL A CA 1
ATOM 2923 C C . VAL A 1 385 ? 10.974 -1.946 -27.423 1.00 81.25 385 VAL A C 1
ATOM 2925 O O . VAL A 1 385 ? 11.623 -1.549 -28.392 1.00 81.25 385 VAL A O 1
ATOM 2928 N N . ILE A 1 386 ? 10.511 -3.198 -27.358 1.00 81.31 386 ILE A N 1
ATOM 2929 C CA . ILE A 1 386 ? 10.743 -4.229 -28.385 1.00 81.31 386 ILE A CA 1
ATOM 2930 C C . ILE A 1 386 ? 10.233 -3.752 -29.753 1.00 81.31 386 ILE A C 1
ATOM 2932 O O . ILE A 1 386 ? 10.922 -3.897 -30.768 1.00 81.31 386 ILE A O 1
ATOM 2936 N N . SER A 1 387 ? 9.058 -3.114 -29.781 1.00 83.94 387 SER A N 1
ATOM 2937 C CA . SER A 1 387 ? 8.474 -2.555 -31.004 1.00 83.94 387 SER A CA 1
ATOM 2938 C C . SER A 1 387 ? 9.313 -1.432 -31.625 1.00 83.94 387 SER A C 1
ATOM 2940 O O . SER A 1 387 ? 9.259 -1.259 -32.843 1.00 83.94 387 SER A O 1
ATOM 2942 N N . MET A 1 388 ? 10.089 -0.681 -30.834 1.00 79.38 388 MET A N 1
ATOM 2943 C CA . MET A 1 388 ? 10.973 0.384 -31.331 1.00 79.38 388 MET A CA 1
ATOM 2944 C C . MET A 1 388 ? 12.334 -0.134 -31.825 1.00 79.38 388 MET A C 1
ATOM 2946 O O . MET A 1 388 ? 12.881 0.431 -32.768 1.00 79.38 388 MET A O 1
ATOM 2950 N N . TYR A 1 389 ? 12.879 -1.212 -31.249 1.00 74.06 389 TYR A N 1
ATOM 2951 C CA . TYR A 1 389 ? 14.183 -1.758 -31.666 1.00 74.06 389 TYR A CA 1
ATOM 2952 C C . TYR A 1 389 ? 14.127 -2.626 -32.933 1.00 74.06 389 TYR A C 1
ATOM 2954 O O . TYR A 1 389 ? 15.095 -2.663 -33.696 1.00 74.06 389 TYR A O 1
ATOM 2962 N N . MET A 1 390 ? 13.007 -3.313 -33.184 1.00 70.94 390 MET A N 1
ATOM 2963 C CA . MET A 1 390 ? 12.873 -4.280 -34.284 1.00 70.94 390 MET A CA 1
ATOM 2964 C C . MET A 1 390 ? 13.274 -3.751 -35.686 1.00 70.94 390 MET A C 1
ATOM 2966 O O . MET A 1 390 ? 13.942 -4.493 -36.411 1.00 70.94 390 MET A O 1
ATOM 2970 N N . PRO A 1 391 ? 12.956 -2.500 -36.095 1.00 70.06 391 PRO A N 1
ATOM 2971 C CA . PRO A 1 391 ? 13.351 -1.981 -37.410 1.00 70.06 391 PRO A CA 1
ATOM 2972 C C . PRO A 1 391 ? 14.866 -1.806 -37.606 1.00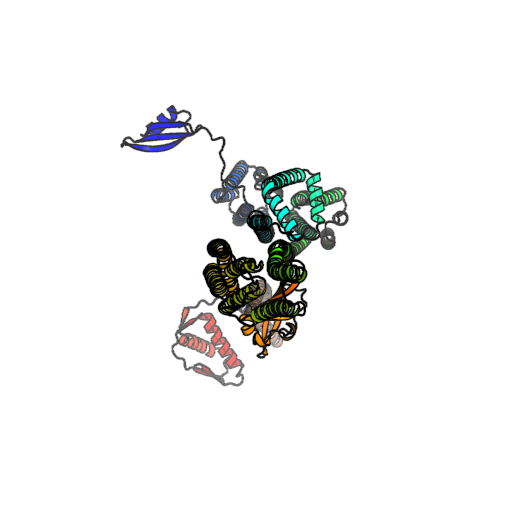 70.06 391 PRO A C 1
ATOM 2974 O O . PRO A 1 391 ? 15.335 -1.837 -38.739 1.00 70.06 391 PRO A O 1
ATOM 2977 N N . ILE A 1 392 ? 15.653 -1.636 -36.537 1.00 68.12 392 ILE A N 1
ATOM 2978 C CA . ILE A 1 392 ? 17.084 -1.289 -36.641 1.00 68.12 392 ILE A CA 1
ATOM 2979 C C . ILE A 1 392 ? 17.902 -2.454 -37.222 1.00 68.12 392 ILE A C 1
ATOM 2981 O O . ILE A 1 392 ? 18.771 -2.249 -38.071 1.00 68.12 392 ILE A O 1
ATOM 2985 N N . PHE A 1 393 ? 17.590 -3.693 -36.831 1.00 63.28 393 PHE A N 1
ATOM 2986 C CA . PHE A 1 393 ? 18.296 -4.882 -37.323 1.00 63.28 393 PHE A CA 1
ATOM 2987 C C . PHE A 1 393 ? 18.096 -5.135 -38.826 1.00 63.28 393 PHE A C 1
ATOM 2989 O O . PHE A 1 393 ? 19.004 -5.644 -39.486 1.00 63.28 393 PHE A O 1
ATOM 2996 N N . SER A 1 394 ? 16.943 -4.755 -39.393 1.00 63.72 394 SER A N 1
ATOM 2997 C CA . SER A 1 394 ? 16.661 -4.966 -40.822 1.00 63.72 394 SER A CA 1
ATOM 2998 C C . SER A 1 394 ? 17.514 -4.070 -41.732 1.00 63.72 394 SER A C 1
ATOM 3000 O O . SER A 1 394 ? 17.847 -4.460 -42.852 1.00 63.72 394 SER A O 1
ATOM 3002 N N . LEU A 1 395 ? 17.929 -2.899 -41.237 1.00 63.12 395 LEU A N 1
ATOM 3003 C CA . LEU A 1 395 ? 18.720 -1.917 -41.981 1.00 63.12 395 LEU A CA 1
ATOM 3004 C C . LEU A 1 395 ? 20.171 -2.366 -42.205 1.00 63.12 395 LEU A C 1
ATOM 3006 O O . LEU A 1 395 ? 20.675 -2.271 -43.324 1.00 63.12 395 LEU A O 1
ATOM 3010 N N . ILE A 1 396 ? 20.831 -2.895 -41.170 1.00 59.81 396 ILE A N 1
ATOM 3011 C CA . ILE A 1 396 ? 22.251 -3.292 -41.227 1.00 59.81 396 ILE A CA 1
ATOM 3012 C C . ILE A 1 396 ? 22.464 -4.428 -42.242 1.00 59.81 396 ILE A C 1
ATOM 3014 O O . ILE A 1 396 ? 23.374 -4.369 -43.071 1.00 59.81 396 ILE A O 1
ATOM 3018 N N . LEU A 1 397 ? 21.579 -5.430 -42.233 1.00 62.84 397 LEU A N 1
ATOM 3019 C CA . LEU A 1 397 ? 21.607 -6.548 -43.184 1.00 62.84 397 LEU A CA 1
ATOM 3020 C C . LEU A 1 397 ? 21.422 -6.082 -44.639 1.00 62.84 397 LEU A C 1
ATOM 3022 O O . LEU A 1 397 ? 22.051 -6.624 -45.552 1.00 62.84 397 LEU A O 1
ATOM 3026 N N . ARG A 1 398 ? 20.603 -5.045 -44.862 1.00 62.78 398 ARG A N 1
ATOM 3027 C CA . ARG A 1 398 ? 20.312 -4.501 -46.197 1.00 62.78 398 ARG A CA 1
ATOM 3028 C C . ARG A 1 398 ? 21.546 -3.870 -46.854 1.00 62.78 398 ARG A C 1
ATOM 3030 O O . ARG A 1 398 ? 21.719 -4.019 -48.061 1.00 62.78 398 ARG A O 1
ATOM 3037 N N . LEU A 1 399 ? 22.424 -3.221 -46.083 1.00 60.91 399 LEU A N 1
ATOM 3038 C CA . LEU A 1 399 ? 23.628 -2.555 -46.607 1.00 60.91 399 LEU A CA 1
ATOM 3039 C C . LEU A 1 399 ? 24.667 -3.546 -47.157 1.00 60.91 399 LEU A C 1
ATOM 3041 O O . LEU A 1 399 ? 25.181 -3.353 -48.260 1.00 60.91 399 LEU A O 1
ATOM 3045 N N . ILE A 1 400 ? 24.935 -4.637 -46.430 1.00 63.97 400 ILE A N 1
ATOM 3046 C CA . ILE A 1 400 ? 25.875 -5.689 -46.863 1.00 63.97 400 ILE A CA 1
ATOM 3047 C C . ILE A 1 400 ? 25.381 -6.344 -48.162 1.00 63.97 400 ILE A C 1
ATOM 3049 O O . ILE A 1 400 ? 26.160 -6.568 -49.091 1.00 63.97 400 ILE A O 1
ATOM 3053 N N . TYR A 1 401 ? 24.073 -6.599 -48.246 1.00 67.12 401 TYR A N 1
ATOM 3054 C CA . TYR A 1 401 ? 23.434 -7.174 -49.426 1.00 67.12 401 TYR A CA 1
ATOM 3055 C C . TYR A 1 401 ? 23.572 -6.275 -50.667 1.00 67.12 401 TYR A C 1
ATOM 3057 O O . TYR A 1 401 ? 23.951 -6.759 -51.734 1.00 67.12 401 TYR A O 1
ATOM 3065 N N . VAL A 1 402 ? 23.344 -4.960 -50.532 1.00 64.56 402 VAL A N 1
ATOM 3066 C CA . VAL A 1 402 ? 23.458 -4.002 -51.649 1.00 64.56 402 VAL A CA 1
ATOM 3067 C C . VAL A 1 402 ? 24.864 -3.997 -52.262 1.00 64.56 402 VAL A C 1
ATOM 3069 O O . VAL A 1 402 ? 24.971 -4.056 -53.487 1.00 64.56 402 VAL A O 1
ATOM 3072 N N . ARG A 1 403 ? 25.937 -4.007 -51.453 1.00 67.94 403 ARG A N 1
ATOM 3073 C CA . ARG A 1 403 ? 27.328 -4.062 -51.956 1.00 67.94 403 ARG A CA 1
ATOM 3074 C C . ARG A 1 403 ? 27.559 -5.277 -52.862 1.00 67.94 403 ARG A C 1
ATOM 3076 O O . ARG A 1 403 ? 28.075 -5.132 -53.969 1.00 67.94 403 ARG A O 1
ATOM 3083 N N . LEU A 1 404 ? 27.160 -6.464 -52.397 1.00 69.44 404 LEU A N 1
ATOM 3084 C CA . LEU A 1 404 ? 27.347 -7.720 -53.131 1.00 69.44 404 LEU A CA 1
ATOM 3085 C C . LEU A 1 404 ? 26.523 -7.753 -54.423 1.00 69.44 404 LEU A C 1
ATOM 3087 O O . LEU A 1 404 ? 27.037 -8.160 -55.465 1.00 69.44 404 LEU A O 1
ATOM 3091 N N . VAL A 1 405 ? 25.270 -7.287 -54.383 1.00 71.94 405 VAL A N 1
ATOM 3092 C CA . VAL A 1 405 ? 24.408 -7.218 -55.573 1.00 71.94 405 VAL A CA 1
ATOM 3093 C C . VAL A 1 405 ? 24.992 -6.274 -56.621 1.00 71.94 405 VAL A C 1
ATOM 3095 O O . VAL A 1 405 ? 25.113 -6.675 -57.775 1.00 71.94 405 VAL A O 1
ATOM 3098 N N . VAL A 1 406 ? 25.408 -5.060 -56.240 1.00 69.00 406 VAL A N 1
ATOM 3099 C CA . VAL A 1 406 ? 25.986 -4.088 -57.186 1.00 69.00 406 VAL A CA 1
ATOM 3100 C C . VAL A 1 406 ? 27.226 -4.668 -57.866 1.00 69.00 406 VAL A C 1
ATOM 3102 O O . VAL A 1 406 ? 27.285 -4.680 -59.095 1.00 69.00 406 VAL A O 1
ATOM 3105 N N . PHE A 1 407 ? 28.171 -5.235 -57.108 1.00 68.31 407 PHE A N 1
ATOM 3106 C CA . PHE A 1 407 ? 29.371 -5.841 -57.695 1.00 68.31 407 PHE A CA 1
ATOM 3107 C C . PHE A 1 407 ? 29.033 -6.975 -58.681 1.00 68.31 407 PHE A C 1
ATOM 3109 O O . PHE A 1 407 ? 29.582 -7.043 -59.782 1.00 68.31 407 PHE A O 1
ATOM 3116 N N . THR A 1 408 ? 28.069 -7.828 -58.323 1.00 72.44 408 THR A N 1
ATOM 3117 C CA . THR A 1 408 ? 27.630 -8.961 -59.156 1.00 72.44 408 THR A CA 1
ATOM 3118 C C . THR A 1 408 ? 26.947 -8.505 -60.444 1.00 72.44 408 THR A C 1
ATOM 3120 O O . THR A 1 408 ? 27.185 -9.085 -61.501 1.00 72.44 408 THR A O 1
ATOM 3123 N N . VAL A 1 409 ? 26.132 -7.446 -60.387 1.00 72.25 409 VAL A N 1
ATOM 3124 C CA . VAL A 1 409 ? 25.458 -6.868 -61.562 1.00 72.25 409 VAL A CA 1
ATOM 3125 C C . VAL A 1 409 ? 26.473 -6.269 -62.538 1.00 72.25 409 VAL A C 1
ATOM 3127 O O . VAL A 1 409 ? 26.388 -6.545 -63.733 1.00 72.25 409 VAL A O 1
ATOM 3130 N N . PHE A 1 410 ? 27.462 -5.514 -62.048 1.00 67.12 410 PHE A N 1
ATOM 3131 C CA . PHE A 1 410 ? 28.526 -4.963 -62.896 1.00 67.12 410 PHE A CA 1
ATOM 3132 C C . PHE A 1 410 ? 29.390 -6.065 -63.533 1.00 67.12 410 PHE A C 1
ATOM 3134 O O . PHE A 1 410 ? 29.692 -5.989 -64.723 1.00 67.12 410 PHE A O 1
ATOM 3141 N N . ALA A 1 411 ? 29.724 -7.125 -62.791 1.00 68.06 411 ALA A N 1
ATOM 3142 C CA . ALA A 1 411 ? 30.437 -8.276 -63.345 1.00 68.06 411 ALA A CA 1
ATOM 3143 C C . ALA A 1 411 ? 29.612 -9.018 -64.420 1.00 68.06 411 ALA A C 1
ATOM 3145 O O . ALA A 1 411 ? 30.128 -9.325 -65.496 1.00 68.06 411 ALA A O 1
ATOM 3146 N N . ALA A 1 412 ? 28.320 -9.264 -64.171 1.00 67.75 412 ALA A N 1
ATOM 3147 C CA . ALA A 1 412 ? 27.433 -9.954 -65.111 1.00 67.75 412 ALA A CA 1
ATOM 3148 C C . ALA A 1 412 ? 27.202 -9.158 -66.408 1.00 67.75 412 ALA A C 1
ATOM 3150 O O . ALA A 1 412 ? 27.240 -9.737 -67.496 1.00 67.75 412 ALA A O 1
ATOM 3151 N N . ALA A 1 413 ? 27.020 -7.836 -66.309 1.00 67.69 413 ALA A N 1
ATOM 3152 C CA . ALA A 1 413 ? 26.870 -6.950 -67.465 1.00 67.69 413 ALA A CA 1
ATOM 3153 C C . ALA A 1 413 ? 28.078 -7.011 -68.417 1.00 67.69 413 ALA A C 1
ATOM 3155 O O . ALA A 1 413 ? 27.921 -6.875 -69.630 1.00 67.69 413 ALA A O 1
ATOM 3156 N N . GLU A 1 414 ? 29.274 -7.262 -67.883 1.00 64.88 414 GLU A N 1
ATOM 3157 C CA . GLU A 1 414 ? 30.501 -7.325 -68.673 1.00 64.88 414 GLU A CA 1
ATOM 3158 C C . GLU A 1 414 ? 30.773 -8.708 -69.278 1.00 64.88 414 GLU A C 1
ATOM 3160 O O . GLU A 1 414 ? 31.243 -8.791 -70.415 1.00 64.88 414 GLU A O 1
ATOM 3165 N N . VAL A 1 415 ? 30.390 -9.795 -68.591 1.00 65.31 415 VAL A N 1
ATOM 3166 C CA . VAL A 1 415 ? 30.376 -11.150 -69.183 1.00 65.31 415 VAL A CA 1
ATOM 3167 C C . VAL A 1 415 ? 29.525 -11.170 -70.456 1.00 65.31 415 VAL A C 1
ATOM 3169 O O . VAL A 1 415 ? 29.937 -11.739 -71.461 1.00 65.31 415 VAL A O 1
ATOM 3172 N N . ILE A 1 416 ? 28.374 -10.490 -70.444 1.00 68.12 416 ILE A N 1
ATOM 3173 C CA . ILE A 1 416 ? 27.467 -10.390 -71.600 1.00 68.12 416 ILE A CA 1
ATOM 3174 C C . ILE A 1 416 ? 28.116 -9.650 -72.786 1.00 68.12 416 ILE A C 1
ATOM 3176 O O . ILE A 1 416 ? 27.795 -9.941 -73.938 1.00 68.12 416 ILE A O 1
ATOM 3180 N N . ARG A 1 417 ? 29.045 -8.717 -72.533 1.00 64.62 417 ARG A N 1
ATOM 3181 C CA . ARG A 1 417 ? 29.715 -7.919 -73.576 1.00 64.62 417 ARG A CA 1
ATOM 3182 C C . ARG A 1 417 ? 31.021 -8.528 -74.103 1.00 64.62 417 ARG A C 1
ATOM 3184 O O . ARG A 1 417 ? 31.610 -7.954 -75.013 1.00 64.62 417 ARG A O 1
ATOM 3191 N N . ASN A 1 418 ? 31.458 -9.686 -73.591 1.00 59.75 418 ASN A N 1
ATOM 3192 C CA . ASN A 1 418 ? 32.662 -10.415 -74.035 1.00 59.75 418 ASN A CA 1
ATOM 3193 C C . ASN A 1 418 ? 33.973 -9.588 -74.036 1.00 59.75 418 ASN A C 1
ATOM 3195 O O . ASN A 1 418 ? 34.897 -9.884 -74.792 1.00 59.75 418 ASN A O 1
ATOM 3199 N N . VAL A 1 419 ? 34.079 -8.563 -73.181 1.00 58.09 419 VAL A N 1
ATOM 3200 C CA . VAL A 1 419 ? 35.252 -7.662 -73.120 1.00 58.09 419 VAL A CA 1
ATOM 3201 C C . VAL A 1 419 ? 36.438 -8.297 -72.371 1.00 58.09 419 VAL A C 1
ATOM 3203 O O . VAL A 1 419 ? 37.597 -8.007 -72.670 1.00 58.09 419 VAL A O 1
ATOM 3206 N N . MET A 1 420 ? 36.167 -9.205 -71.424 1.00 57.44 420 MET A N 1
ATOM 3207 C CA . MET A 1 420 ? 37.178 -9.967 -70.677 1.00 57.44 420 MET A CA 1
ATOM 3208 C C . MET A 1 420 ? 37.280 -11.433 -71.134 1.00 57.44 420 MET A C 1
ATOM 3210 O O . MET A 1 420 ? 36.265 -12.040 -71.485 1.00 57.44 420 MET A O 1
ATOM 3214 N N . PRO A 1 421 ? 38.458 -12.076 -70.990 1.00 60.50 421 PRO A N 1
ATOM 3215 C CA . PRO A 1 421 ? 38.555 -13.533 -70.964 1.00 60.50 421 PRO A CA 1
ATOM 3216 C C . PRO A 1 421 ? 37.703 -14.096 -69.817 1.00 60.50 421 PRO A C 1
ATOM 3218 O O . PRO A 1 421 ? 37.846 -13.666 -68.671 1.00 60.50 421 PRO A O 1
ATOM 3221 N N . SER A 1 422 ? 36.866 -15.101 -70.095 1.00 62.16 422 SER A N 1
ATOM 3222 C CA . SER A 1 422 ? 35.942 -15.692 -69.107 1.00 62.16 422 SER A CA 1
ATOM 3223 C C . SER A 1 422 ? 36.633 -16.117 -67.803 1.00 62.16 422 SER A C 1
ATOM 3225 O O . SER A 1 422 ? 36.096 -15.913 -66.715 1.00 62.16 422 SER A O 1
ATOM 3227 N N . ARG A 1 423 ? 37.864 -16.634 -67.905 1.00 69.19 423 ARG A N 1
ATOM 3228 C CA . ARG A 1 423 ? 38.706 -17.020 -66.768 1.00 69.19 423 ARG A CA 1
ATOM 3229 C C . ARG A 1 423 ? 39.029 -15.846 -65.836 1.00 69.19 423 ARG A C 1
ATOM 3231 O O . ARG A 1 423 ? 38.857 -15.985 -64.627 1.00 69.19 423 ARG A O 1
ATOM 3238 N N . ASP A 1 424 ? 39.453 -14.704 -66.373 1.00 68.69 424 ASP A N 1
ATOM 3239 C CA . ASP A 1 424 ? 39.893 -13.557 -65.565 1.00 68.69 424 ASP A CA 1
ATOM 3240 C C . ASP A 1 424 ? 38.716 -12.956 -64.779 1.00 68.69 424 ASP A C 1
ATOM 3242 O O . ASP A 1 424 ? 38.860 -12.652 -63.594 1.00 68.69 424 ASP A O 1
ATOM 3246 N N . MET A 1 425 ? 37.524 -12.909 -65.385 1.00 68.19 425 MET A N 1
ATOM 3247 C CA . MET A 1 425 ? 36.298 -12.485 -64.701 1.00 68.19 425 MET A CA 1
ATOM 3248 C C . MET A 1 425 ? 35.864 -13.472 -63.603 1.00 68.19 425 MET A C 1
ATOM 3250 O O . MET A 1 425 ? 35.491 -13.046 -62.512 1.00 68.19 425 MET A O 1
ATOM 3254 N N . THR A 1 426 ? 35.946 -14.792 -63.832 1.00 70.88 426 THR A N 1
ATOM 3255 C CA . THR A 1 426 ? 35.626 -15.772 -62.770 1.00 70.88 426 THR A CA 1
ATOM 3256 C C . THR A 1 426 ? 36.588 -15.696 -61.583 1.00 70.88 426 THR A C 1
ATOM 3258 O O . THR A 1 426 ? 36.157 -15.852 -60.441 1.00 70.88 426 THR A O 1
ATOM 3261 N N . ILE A 1 427 ? 37.870 -15.401 -61.832 1.00 76.00 427 ILE A N 1
ATOM 3262 C CA . ILE A 1 427 ? 38.872 -15.189 -60.779 1.00 76.00 427 ILE A CA 1
ATOM 3263 C C . ILE A 1 427 ? 38.566 -13.902 -60.005 1.00 76.00 427 ILE A C 1
ATOM 3265 O O . ILE A 1 427 ? 38.590 -13.928 -58.779 1.00 76.00 427 ILE A O 1
ATOM 3269 N N . LEU A 1 428 ? 38.223 -12.808 -60.693 1.00 75.38 428 LEU A N 1
ATOM 3270 C CA . LEU A 1 428 ? 37.838 -11.537 -60.071 1.00 75.38 428 LEU A CA 1
ATOM 3271 C C . LEU A 1 428 ? 36.602 -11.681 -59.172 1.00 75.38 428 LEU A C 1
ATOM 3273 O O . LEU A 1 428 ? 36.620 -11.263 -58.015 1.00 75.38 428 LEU A O 1
ATOM 3277 N N . LEU A 1 429 ? 35.543 -12.311 -59.689 1.00 72.81 429 LEU A N 1
ATOM 3278 C CA . LEU A 1 429 ? 34.304 -12.541 -58.947 1.00 72.81 429 LEU A CA 1
ATOM 3279 C C . LEU A 1 429 ? 34.565 -13.423 -57.714 1.00 72.81 429 LEU A C 1
ATOM 3281 O O . LEU A 1 429 ? 34.170 -13.070 -56.603 1.00 72.81 429 LEU A O 1
ATOM 3285 N N . GLY A 1 430 ? 35.291 -14.533 -57.895 1.00 76.19 430 GLY A N 1
ATOM 3286 C CA . GLY A 1 430 ? 35.697 -15.415 -56.802 1.00 76.19 430 GLY A CA 1
ATOM 3287 C C . GLY A 1 430 ? 36.539 -14.693 -55.748 1.00 76.19 430 GLY A C 1
ATOM 3288 O O . GLY A 1 430 ? 36.269 -14.835 -54.557 1.00 76.19 430 GLY A O 1
ATOM 3289 N N . ALA A 1 431 ? 37.498 -13.863 -56.168 1.00 79.62 431 ALA A N 1
ATOM 3290 C CA . ALA A 1 431 ? 38.324 -13.066 -55.270 1.00 79.62 431 ALA A CA 1
ATOM 3291 C C . ALA A 1 431 ? 37.488 -12.087 -54.437 1.00 79.62 431 ALA A C 1
ATOM 3293 O O . ALA A 1 431 ? 37.681 -12.034 -53.229 1.00 79.62 431 ALA A O 1
ATOM 3294 N N . VAL A 1 432 ? 36.523 -11.368 -55.022 1.00 79.12 432 VAL A N 1
ATOM 3295 C CA . VAL A 1 432 ? 35.687 -10.417 -54.262 1.00 79.12 432 VAL A CA 1
ATOM 3296 C C . VAL A 1 432 ? 34.717 -11.114 -53.311 1.00 79.12 432 VAL A C 1
ATOM 3298 O O . VAL A 1 432 ? 34.537 -10.640 -52.187 1.00 79.12 432 VAL A O 1
ATOM 3301 N N . TYR A 1 433 ? 34.140 -12.259 -53.684 1.00 80.50 433 TYR A N 1
ATOM 3302 C CA . TYR A 1 433 ? 33.326 -13.049 -52.752 1.00 80.50 433 TYR A CA 1
ATOM 3303 C C . TYR A 1 433 ? 34.158 -13.628 -51.602 1.00 80.50 433 TYR A C 1
ATOM 3305 O O . TYR A 1 433 ? 33.745 -13.524 -50.446 1.00 80.50 433 TYR A O 1
ATOM 3313 N N . VAL A 1 434 ? 35.340 -14.185 -51.890 1.00 82.31 434 VAL A N 1
ATOM 3314 C CA . VAL A 1 434 ? 36.246 -14.724 -50.864 1.00 82.31 434 VAL A CA 1
ATOM 3315 C C . VAL A 1 434 ? 36.783 -13.609 -49.971 1.00 82.31 434 VAL A C 1
ATOM 3317 O O . VAL A 1 434 ? 36.723 -13.752 -48.758 1.00 82.31 434 VAL A O 1
ATOM 3320 N N . LEU A 1 435 ? 37.222 -12.473 -50.520 1.00 81.81 435 LEU A N 1
ATOM 3321 C CA . LEU A 1 435 ? 37.646 -11.311 -49.733 1.00 81.81 435 LEU A CA 1
ATOM 3322 C C . LEU A 1 435 ? 36.498 -10.776 -48.873 1.00 81.81 435 LEU A C 1
ATOM 3324 O O . LEU A 1 435 ? 36.702 -10.541 -47.690 1.00 81.81 435 LEU A O 1
ATOM 3328 N N . SER A 1 436 ? 35.277 -10.665 -49.403 1.00 79.69 436 SER A N 1
ATOM 3329 C CA . SER A 1 436 ? 34.106 -10.243 -48.616 1.00 79.69 436 SER A CA 1
ATOM 3330 C C . SER A 1 436 ? 33.787 -11.213 -47.472 1.00 79.69 436 SER A C 1
ATOM 3332 O O . SER A 1 436 ? 33.485 -10.772 -46.364 1.00 79.69 436 SER A O 1
ATOM 3334 N N . ALA A 1 437 ? 33.896 -12.525 -47.706 1.00 78.62 437 ALA A N 1
ATOM 3335 C CA . ALA A 1 437 ? 33.727 -13.545 -46.672 1.00 78.62 437 ALA A CA 1
ATOM 3336 C C . ALA A 1 437 ? 34.872 -13.525 -45.641 1.00 78.62 437 ALA A C 1
ATOM 3338 O O . ALA A 1 437 ? 34.616 -13.637 -44.443 1.00 78.62 437 ALA A O 1
ATOM 3339 N N . CYS A 1 438 ? 36.116 -13.319 -46.080 1.00 79.19 438 CYS A N 1
ATOM 3340 C CA . CYS A 1 438 ? 37.282 -13.153 -45.216 1.00 79.19 438 CYS A CA 1
ATOM 3341 C C . CYS A 1 438 ? 37.177 -11.888 -44.363 1.00 79.19 438 CYS A C 1
ATOM 3343 O O . CYS A 1 438 ? 37.430 -11.962 -43.169 1.00 79.19 438 CYS A O 1
ATOM 3345 N N . TRP A 1 439 ? 36.737 -10.753 -44.913 1.00 77.81 439 TRP A N 1
ATOM 3346 C CA . TRP A 1 439 ? 36.488 -9.536 -44.137 1.00 77.81 439 TRP A CA 1
ATOM 3347 C C . TRP A 1 439 ? 35.335 -9.723 -43.144 1.00 77.81 439 TRP A C 1
ATOM 3349 O O . TRP A 1 439 ? 35.459 -9.299 -41.998 1.00 77.81 439 TRP A O 1
ATOM 3359 N N . PHE A 1 440 ? 34.262 -10.429 -43.520 1.00 74.69 440 PHE A N 1
ATOM 3360 C CA . PHE A 1 440 ? 33.183 -10.811 -42.599 1.00 74.69 440 PHE A CA 1
ATOM 3361 C C . PHE A 1 440 ? 33.649 -11.768 -41.485 1.00 74.69 440 PHE A C 1
ATOM 3363 O O . PHE A 1 440 ? 33.149 -11.696 -40.364 1.00 74.69 440 PHE A O 1
ATOM 3370 N N . ALA A 1 441 ? 34.621 -12.641 -41.763 1.00 73.38 441 ALA A N 1
ATOM 3371 C CA . ALA A 1 441 ? 35.247 -13.503 -40.763 1.00 73.38 441 ALA A CA 1
ATOM 3372 C C . ALA A 1 441 ? 36.253 -12.742 -39.877 1.00 73.38 441 ALA A C 1
ATOM 3374 O O . ALA A 1 441 ? 36.240 -12.933 -38.665 1.00 73.38 441 ALA A O 1
ATOM 3375 N N . LEU A 1 442 ? 37.067 -11.836 -40.434 1.00 70.19 442 LEU A N 1
ATOM 3376 C CA . LEU A 1 442 ? 37.973 -10.967 -39.670 1.00 70.19 442 LEU A CA 1
ATOM 3377 C C . LEU A 1 442 ? 37.210 -10.014 -38.742 1.00 70.19 442 LEU A C 1
ATOM 3379 O O . LEU A 1 442 ? 37.630 -9.827 -37.604 1.00 70.19 442 LEU A O 1
ATOM 3383 N N . LEU A 1 443 ? 36.044 -9.515 -39.173 1.00 67.00 443 LEU A N 1
ATOM 3384 C CA . LEU A 1 443 ? 35.106 -8.759 -38.331 1.00 67.00 443 LEU A CA 1
ATOM 3385 C C . LEU A 1 443 ? 34.601 -9.555 -37.109 1.00 67.00 443 LEU A C 1
ATOM 3387 O O . LEU A 1 443 ? 34.049 -8.960 -36.188 1.00 67.00 443 LEU A O 1
ATOM 3391 N N . LYS A 1 444 ? 34.780 -10.885 -37.077 1.00 65.12 444 LYS A N 1
ATOM 3392 C CA . LYS A 1 444 ? 34.519 -11.737 -35.903 1.00 65.12 444 LYS A CA 1
ATOM 3393 C C . LYS A 1 444 ? 35.777 -12.085 -35.090 1.00 65.12 444 LYS A C 1
ATOM 3395 O O . LYS A 1 444 ? 35.642 -12.764 -34.075 1.00 65.12 444 LYS A O 1
ATOM 3400 N N . LEU A 1 445 ? 36.975 -11.691 -35.533 1.00 63.97 445 LEU A N 1
ATOM 3401 C CA . LEU A 1 445 ? 38.261 -12.160 -34.994 1.00 63.97 445 LEU A CA 1
ATOM 3402 C C . LEU A 1 445 ? 39.140 -11.049 -34.398 1.00 63.97 445 LEU A C 1
ATOM 3404 O O . LEU A 1 445 ? 39.730 -11.271 -33.344 1.00 63.97 445 LEU A O 1
ATOM 3408 N N . ASP A 1 446 ? 39.243 -9.881 -35.040 1.00 51.34 446 ASP A N 1
ATOM 3409 C CA . ASP A 1 446 ? 40.100 -8.773 -34.582 1.00 51.34 446 ASP A CA 1
ATOM 3410 C C . ASP A 1 446 ? 39.263 -7.606 -34.021 1.00 51.34 446 ASP A C 1
ATOM 3412 O O . ASP A 1 446 ? 38.125 -7.383 -34.425 1.00 51.34 446 ASP A O 1
ATOM 3416 N N . LYS A 1 447 ? 39.828 -6.856 -33.070 1.00 54.44 447 LYS A N 1
ATOM 3417 C CA . LYS A 1 447 ? 39.228 -5.660 -32.459 1.00 54.44 447 LYS A CA 1
ATOM 3418 C C . LYS A 1 447 ? 39.668 -4.354 -33.132 1.00 54.44 447 LYS A C 1
ATOM 3420 O O . LYS A 1 447 ? 39.035 -3.325 -32.904 1.00 54.44 447 LYS A O 1
ATOM 3425 N N . SER A 1 448 ? 40.741 -4.359 -33.931 1.00 56.28 448 SER A N 1
ATOM 3426 C CA . SER A 1 448 ? 41.274 -3.151 -34.585 1.00 56.28 448 SER A CA 1
ATOM 3427 C C . SER A 1 448 ? 40.764 -2.980 -36.021 1.00 56.28 448 SER A C 1
ATOM 3429 O O . SER A 1 448 ? 41.517 -3.031 -36.998 1.00 56.28 448 SER A O 1
ATOM 3431 N N . TYR A 1 449 ? 39.462 -2.717 -36.157 1.00 70.06 449 TYR A N 1
ATOM 3432 C CA . TYR A 1 449 ? 38.796 -2.559 -37.459 1.00 70.06 449 TYR A CA 1
ATOM 3433 C C . TYR A 1 449 ? 39.385 -1.441 -38.333 1.00 70.06 449 TYR A C 1
ATOM 3435 O O . TYR A 1 449 ? 39.214 -1.453 -39.545 1.00 70.06 449 TYR A O 1
ATOM 3443 N N . VAL A 1 450 ? 40.103 -0.478 -37.749 1.00 70.44 450 VAL A N 1
ATOM 3444 C CA . VAL A 1 450 ? 40.688 0.655 -38.480 1.00 70.44 450 VAL A CA 1
ATOM 3445 C C . VAL A 1 450 ? 41.770 0.190 -39.458 1.00 70.44 450 VAL A C 1
ATOM 3447 O O . VAL A 1 450 ? 41.710 0.532 -40.637 1.00 70.44 450 VAL A O 1
ATOM 3450 N N . LEU A 1 451 ? 42.738 -0.622 -39.009 1.00 73.19 451 LEU A N 1
ATOM 3451 C CA . LEU A 1 451 ? 43.794 -1.139 -39.891 1.00 73.19 451 LEU A CA 1
ATOM 3452 C C . LEU A 1 451 ? 43.216 -2.112 -40.928 1.00 73.19 451 LEU A C 1
ATOM 3454 O O . LEU A 1 451 ? 43.622 -2.076 -42.089 1.00 73.19 451 LEU A O 1
ATOM 3458 N N . GLN A 1 452 ? 42.226 -2.917 -40.525 1.00 76.75 452 GLN A N 1
ATOM 3459 C CA . GLN A 1 452 ? 41.474 -3.791 -41.424 1.00 76.75 452 GLN A CA 1
ATOM 3460 C C . GLN A 1 452 ? 40.783 -2.989 -42.538 1.00 76.75 452 GLN A C 1
ATOM 3462 O O . GLN A 1 452 ? 40.947 -3.324 -43.705 1.00 76.75 452 GLN A O 1
ATOM 3467 N N . SER A 1 453 ? 40.070 -1.910 -42.205 1.00 76.81 453 SER A N 1
ATOM 3468 C CA . SER A 1 453 ? 39.396 -1.050 -43.182 1.00 76.81 453 SER A CA 1
ATOM 3469 C C . SER A 1 453 ? 40.384 -0.343 -44.115 1.00 76.81 453 SER A C 1
ATOM 3471 O O . SER A 1 453 ? 40.145 -0.309 -45.318 1.00 76.81 453 SER A O 1
ATOM 3473 N N . TYR A 1 454 ? 41.526 0.157 -43.616 1.00 81.38 454 TYR A N 1
ATOM 3474 C CA . TYR A 1 454 ? 42.588 0.699 -44.483 1.00 81.38 454 TYR A CA 1
ATOM 3475 C C . TYR A 1 454 ? 43.130 -0.359 -45.457 1.00 81.38 454 TYR A C 1
ATOM 3477 O O . TYR A 1 454 ? 43.316 -0.058 -46.635 1.00 81.38 454 TYR A O 1
ATOM 3485 N N . ALA A 1 455 ? 43.350 -1.593 -44.994 1.00 82.19 455 ALA A N 1
ATOM 3486 C CA . ALA A 1 455 ? 43.796 -2.692 -45.847 1.00 82.19 455 ALA A CA 1
ATOM 3487 C C . ALA A 1 455 ? 42.721 -3.112 -46.864 1.00 82.19 455 ALA A C 1
ATOM 3489 O O . ALA A 1 455 ? 43.045 -3.313 -48.032 1.00 82.19 455 ALA A O 1
ATOM 3490 N N . GLN A 1 456 ? 41.452 -3.190 -46.452 1.00 82.88 456 GLN A N 1
ATOM 3491 C CA . GLN A 1 456 ? 40.322 -3.478 -47.334 1.00 82.88 456 GLN A CA 1
ATOM 3492 C C . GLN A 1 456 ? 40.220 -2.441 -48.451 1.00 82.88 456 GLN A C 1
ATOM 3494 O O . GLN A 1 456 ? 40.225 -2.821 -49.613 1.00 82.88 456 GLN A O 1
ATOM 3499 N N . ILE A 1 457 ? 40.200 -1.152 -48.114 1.00 83.94 457 ILE A N 1
ATOM 3500 C CA . ILE A 1 457 ? 40.057 -0.067 -49.093 1.00 83.94 457 ILE A CA 1
ATOM 3501 C C . ILE A 1 457 ? 41.270 -0.015 -50.030 1.00 83.94 457 ILE A C 1
ATOM 3503 O O . ILE A 1 457 ? 41.114 0.176 -51.232 1.00 83.94 457 ILE A O 1
ATOM 3507 N N . ALA A 1 458 ? 42.487 -0.263 -49.532 1.00 84.75 458 ALA A N 1
ATOM 3508 C CA . ALA A 1 458 ? 43.667 -0.370 -50.390 1.00 84.75 458 ALA A CA 1
ATOM 3509 C C . ALA A 1 458 ? 43.583 -1.561 -51.369 1.00 84.75 458 ALA A C 1
ATOM 3511 O O . ALA A 1 458 ? 43.919 -1.412 -52.544 1.00 84.75 458 ALA A O 1
ATOM 3512 N N . VAL A 1 459 ? 43.118 -2.729 -50.910 1.00 86.31 459 VAL A N 1
ATOM 3513 C CA . VAL A 1 459 ? 42.926 -3.922 -51.754 1.00 86.31 459 VAL A CA 1
ATOM 3514 C C . VAL A 1 459 ? 41.799 -3.713 -52.765 1.00 86.31 459 VAL A C 1
ATOM 3516 O O . VAL A 1 459 ? 41.995 -4.009 -53.942 1.00 86.31 459 VAL A O 1
ATOM 3519 N N . ASP A 1 460 ? 40.663 -3.159 -52.345 1.00 85.00 460 ASP A N 1
ATOM 3520 C CA . ASP A 1 460 ? 39.505 -2.907 -53.202 1.00 85.00 460 ASP A CA 1
ATOM 3521 C C . ASP A 1 460 ? 39.846 -1.838 -54.265 1.00 85.00 460 ASP A C 1
ATOM 3523 O O . ASP A 1 460 ? 39.568 -2.047 -55.446 1.00 85.00 460 ASP A O 1
ATOM 3527 N N . LEU A 1 461 ? 40.584 -0.770 -53.920 1.00 86.62 461 LEU A N 1
ATOM 3528 C CA . LEU A 1 461 ? 41.113 0.202 -54.894 1.00 86.62 461 LEU A CA 1
ATOM 3529 C C . LEU A 1 461 ? 42.085 -0.430 -55.903 1.00 86.62 461 LEU A C 1
ATOM 3531 O O . LEU A 1 461 ? 41.996 -0.146 -57.102 1.00 86.62 461 LEU A O 1
ATOM 3535 N N . LEU A 1 462 ? 43.005 -1.294 -55.462 1.00 87.12 462 LEU A N 1
ATOM 3536 C CA . LEU A 1 462 ? 43.915 -2.012 -56.366 1.00 87.12 462 LEU A CA 1
ATOM 3537 C C . LEU A 1 462 ? 43.155 -2.979 -57.285 1.00 87.12 462 LEU A C 1
ATOM 3539 O O . LEU A 1 462 ? 43.467 -3.067 -58.472 1.00 87.12 462 LEU A O 1
ATOM 3543 N N . LEU A 1 463 ? 42.132 -3.658 -56.766 1.00 83.00 463 LEU A N 1
ATOM 3544 C CA . LEU A 1 463 ? 41.283 -4.589 -57.506 1.00 83.00 463 LEU A CA 1
ATOM 3545 C C . LEU A 1 463 ? 40.402 -3.866 -58.537 1.00 83.00 463 LEU A C 1
ATOM 3547 O O . LEU A 1 463 ? 40.299 -4.325 -59.677 1.00 83.00 463 LEU A O 1
ATOM 3551 N N . ILE A 1 464 ? 39.844 -2.699 -58.198 1.00 83.75 464 ILE A N 1
ATOM 3552 C CA . ILE A 1 464 ? 39.152 -1.815 -59.149 1.00 83.75 464 ILE A CA 1
ATOM 3553 C C . ILE A 1 464 ? 40.131 -1.353 -60.238 1.00 83.75 464 ILE A C 1
ATOM 3555 O O . ILE A 1 464 ? 39.828 -1.492 -61.420 1.00 83.75 464 ILE A O 1
ATOM 3559 N N . THR A 1 465 ? 41.335 -0.901 -59.870 1.00 85.94 465 THR A N 1
ATOM 3560 C CA . THR A 1 465 ? 42.367 -0.451 -60.830 1.00 85.94 465 THR A CA 1
ATOM 3561 C C . THR A 1 465 ? 42.795 -1.567 -61.788 1.00 85.94 465 THR A C 1
ATOM 3563 O O . THR A 1 465 ? 42.888 -1.363 -62.999 1.00 85.94 465 THR A O 1
ATOM 3566 N N . TRP A 1 466 ? 42.999 -2.779 -61.267 1.00 82.94 466 TRP A N 1
ATOM 3567 C CA . TRP A 1 466 ? 43.299 -3.972 -62.059 1.00 82.94 466 TRP A CA 1
ATOM 3568 C C . TRP A 1 466 ? 42.147 -4.335 -63.007 1.00 82.94 466 TRP A C 1
ATOM 3570 O O . TRP A 1 466 ? 42.374 -4.651 -64.176 1.00 82.94 466 TRP A O 1
ATOM 3580 N N . THR A 1 467 ? 40.903 -4.216 -62.538 1.00 77.31 467 THR A N 1
ATOM 3581 C CA . THR A 1 467 ? 39.704 -4.443 -63.357 1.00 77.31 467 THR A CA 1
ATOM 3582 C C . THR A 1 467 ? 39.616 -3.415 -64.486 1.00 77.31 467 THR A C 1
ATOM 3584 O O . THR A 1 467 ? 39.463 -3.797 -65.645 1.00 77.31 467 THR A O 1
ATOM 3587 N N . VAL A 1 468 ? 39.801 -2.126 -64.184 1.00 78.25 468 VAL A N 1
ATOM 3588 C CA . VAL A 1 468 ? 39.818 -1.014 -65.152 1.00 78.25 468 VAL A CA 1
ATOM 3589 C C . VAL A 1 468 ? 40.901 -1.213 -66.217 1.00 78.25 468 VAL A C 1
ATOM 3591 O O . VAL A 1 468 ? 40.621 -1.104 -67.411 1.00 78.25 468 VAL A O 1
ATOM 3594 N N . ASN A 1 469 ? 42.115 -1.612 -65.819 1.00 78.25 469 ASN A N 1
ATOM 3595 C CA . ASN A 1 469 ? 43.207 -1.943 -66.742 1.00 78.25 469 ASN A CA 1
ATOM 3596 C C . ASN A 1 469 ? 42.843 -3.037 -67.759 1.00 78.25 469 ASN A C 1
ATOM 3598 O O . ASN A 1 469 ? 43.254 -2.960 -68.919 1.00 78.25 469 ASN A O 1
ATOM 3602 N N . ARG A 1 470 ? 42.088 -4.051 -67.324 1.00 74.62 470 ARG A N 1
ATOM 3603 C CA . ARG A 1 470 ? 41.726 -5.218 -68.137 1.00 74.62 470 ARG A CA 1
ATOM 3604 C C . ARG A 1 470 ? 40.444 -5.053 -68.964 1.00 74.62 470 ARG A C 1
ATOM 3606 O O . ARG A 1 470 ? 40.236 -5.863 -69.861 1.00 74.62 470 ARG A O 1
ATOM 3613 N N . THR A 1 471 ? 39.614 -4.042 -68.692 1.00 70.38 471 THR A N 1
ATOM 3614 C CA . THR A 1 471 ? 38.250 -3.888 -69.263 1.00 70.38 471 THR A CA 1
ATOM 3615 C C . THR A 1 471 ? 38.061 -2.702 -70.211 1.00 70.38 471 THR A C 1
ATOM 3617 O O . THR A 1 471 ? 36.952 -2.488 -70.682 1.00 70.38 471 THR A O 1
ATOM 3620 N N . GLY A 1 472 ? 39.096 -1.912 -70.502 1.00 69.62 472 GLY A N 1
ATOM 3621 C CA . GLY A 1 472 ? 38.952 -0.754 -71.400 1.00 69.62 472 GLY A CA 1
ATOM 3622 C C . GLY A 1 472 ? 39.790 0.468 -71.039 1.00 69.62 472 GLY A C 1
ATOM 3623 O O . GLY A 1 472 ? 39.758 1.445 -71.779 1.00 69.62 472 GLY A O 1
ATOM 3624 N N . GLY A 1 473 ? 40.517 0.459 -69.913 1.00 73.44 473 GLY A N 1
ATOM 3625 C CA . GLY A 1 473 ? 41.313 1.608 -69.482 1.00 73.44 473 GLY A CA 1
ATOM 3626 C C . GLY A 1 473 ? 40.445 2.861 -69.350 1.00 73.44 473 GLY A C 1
ATOM 3627 O O . GLY A 1 473 ? 39.613 2.934 -68.448 1.00 73.44 473 GLY A O 1
ATOM 3628 N N . VAL A 1 474 ? 40.630 3.810 -70.272 1.00 67.94 474 VAL A N 1
ATOM 3629 C CA . VAL A 1 474 ? 39.882 5.076 -70.355 1.00 67.94 474 VAL A CA 1
ATOM 3630 C C . VAL A 1 474 ? 38.373 4.854 -70.522 1.00 67.94 474 VAL A C 1
ATOM 3632 O O . VAL A 1 474 ? 37.586 5.537 -69.872 1.00 67.94 474 VAL A O 1
ATOM 3635 N N . ASP A 1 475 ? 37.969 3.859 -71.319 1.00 68.06 475 ASP A N 1
ATOM 3636 C CA . ASP A 1 475 ? 36.558 3.561 -71.619 1.00 68.06 475 ASP A CA 1
ATOM 3637 C C . ASP A 1 475 ? 35.927 2.557 -70.632 1.00 68.06 475 ASP A C 1
ATOM 3639 O O . ASP A 1 475 ? 34.792 2.108 -70.809 1.00 68.06 475 ASP A O 1
ATOM 3643 N N . SER A 1 476 ? 36.650 2.163 -69.576 1.00 75.00 476 SER A N 1
ATOM 3644 C CA . SER A 1 476 ? 36.154 1.166 -68.627 1.00 75.00 476 SER A CA 1
ATOM 3645 C C . SER A 1 476 ? 35.028 1.719 -67.750 1.00 75.00 476 SER A C 1
ATOM 3647 O O . SER A 1 476 ? 35.237 2.596 -66.908 1.00 75.00 476 SER A O 1
ATOM 3649 N N . TYR A 1 477 ? 33.850 1.099 -67.836 1.00 71.62 477 TYR A N 1
ATOM 3650 C CA . TYR A 1 477 ? 32.722 1.350 -66.928 1.00 71.62 477 TYR A CA 1
ATOM 3651 C C . TYR A 1 477 ? 33.058 1.085 -65.449 1.00 71.62 477 TYR A C 1
ATOM 3653 O O . TYR A 1 477 ? 32.434 1.667 -64.562 1.00 71.62 477 TYR A O 1
ATOM 3661 N N . PHE A 1 478 ? 34.068 0.255 -65.162 1.00 74.12 478 PHE A N 1
ATOM 3662 C CA . PHE A 1 478 ? 34.508 -0.043 -63.796 1.00 74.12 478 PHE A CA 1
ATOM 3663 C C . PHE A 1 478 ? 35.224 1.136 -63.123 1.00 74.12 478 PHE A C 1
ATOM 3665 O O . PHE A 1 478 ? 35.352 1.137 -61.901 1.00 74.12 478 PHE A O 1
ATOM 3672 N N . SER A 1 479 ? 35.578 2.189 -63.871 1.00 73.75 479 SER A N 1
ATOM 3673 C CA . SER A 1 479 ? 35.956 3.492 -63.301 1.00 73.75 479 SER A CA 1
ATOM 3674 C C . SER A 1 479 ? 34.864 4.060 -62.380 1.00 73.75 479 SER A C 1
ATOM 3676 O O . SER A 1 479 ? 35.162 4.757 -61.412 1.00 73.75 479 SER A O 1
ATOM 3678 N N . SER A 1 480 ? 33.598 3.684 -62.598 1.00 77.38 480 SER A N 1
ATOM 3679 C CA . SER A 1 480 ? 32.498 4.079 -61.717 1.00 77.38 480 SER A CA 1
ATOM 3680 C C . SER A 1 480 ? 32.550 3.415 -60.332 1.00 77.38 480 SER A C 1
ATOM 3682 O O . SER A 1 480 ? 31.972 3.944 -59.382 1.00 77.38 480 SER A O 1
ATOM 3684 N N . LEU A 1 481 ? 33.259 2.288 -60.169 1.00 80.94 481 LEU A N 1
ATOM 3685 C CA . LEU A 1 481 ? 33.382 1.620 -58.867 1.00 80.94 481 LEU A CA 1
ATOM 3686 C C . LEU A 1 481 ? 34.254 2.403 -57.877 1.00 80.94 481 LEU A C 1
ATOM 3688 O O . LEU A 1 481 ? 34.033 2.275 -56.675 1.00 80.94 481 LEU A O 1
ATOM 3692 N N . TYR A 1 482 ? 35.166 3.268 -58.341 1.00 82.94 482 TYR A N 1
ATOM 3693 C CA . TYR A 1 482 ? 35.903 4.169 -57.446 1.00 82.94 482 TYR A CA 1
ATOM 3694 C C . TYR A 1 482 ? 34.953 5.077 -56.648 1.00 82.94 482 TYR A C 1
ATOM 3696 O O . TYR A 1 482 ? 35.174 5.288 -55.460 1.00 82.94 482 TYR A O 1
ATOM 3704 N N . PHE A 1 483 ? 33.848 5.558 -57.237 1.00 82.12 483 PHE A N 1
ATOM 3705 C CA . PHE A 1 483 ? 32.850 6.344 -56.497 1.00 82.12 483 PHE A CA 1
ATOM 3706 C C . PHE A 1 483 ? 32.186 5.537 -55.379 1.00 82.12 483 PHE A C 1
ATOM 3708 O O . PHE A 1 483 ? 32.007 6.050 -54.274 1.00 82.12 483 PHE A O 1
ATOM 3715 N N . LEU A 1 484 ? 31.839 4.275 -55.654 1.00 80.88 484 LEU A N 1
ATOM 3716 C CA . LEU A 1 484 ? 31.260 3.379 -54.654 1.00 80.88 484 LEU A CA 1
ATOM 3717 C C . LEU A 1 484 ? 32.259 3.126 -53.519 1.00 80.88 484 LEU A C 1
ATOM 3719 O O . LEU A 1 484 ? 31.884 3.206 -52.353 1.00 80.88 484 LEU A O 1
ATOM 3723 N N . GLU A 1 485 ? 33.531 2.906 -53.852 1.00 84.50 485 GLU A N 1
ATOM 3724 C CA . GLU A 1 485 ? 34.590 2.675 -52.869 1.00 84.50 485 GLU A CA 1
ATOM 3725 C C . GLU A 1 485 ? 34.877 3.917 -52.013 1.00 84.50 485 GLU A C 1
ATOM 3727 O O . GLU A 1 485 ? 35.056 3.806 -50.804 1.00 84.50 485 GLU A O 1
ATOM 3732 N N . ILE A 1 486 ? 34.813 5.123 -52.586 1.00 82.88 486 ILE A N 1
ATOM 3733 C CA . ILE A 1 486 ? 34.917 6.394 -51.847 1.00 82.88 486 ILE A CA 1
ATOM 3734 C C . ILE A 1 486 ? 33.752 6.568 -50.853 1.00 82.88 486 ILE A C 1
ATOM 3736 O O . ILE A 1 486 ? 33.961 7.042 -49.733 1.00 82.88 486 ILE A O 1
ATOM 3740 N N . VAL A 1 487 ? 32.528 6.177 -51.227 1.00 80.81 487 VAL A N 1
ATOM 3741 C CA . VAL A 1 487 ? 31.361 6.200 -50.322 1.00 80.81 487 VAL A CA 1
ATOM 3742 C C . VAL A 1 487 ? 31.493 5.139 -49.225 1.00 80.81 487 VAL A C 1
ATOM 3744 O O . VAL A 1 487 ? 31.285 5.446 -48.054 1.00 80.81 487 VAL A O 1
ATOM 3747 N N . MET A 1 488 ? 31.908 3.916 -49.562 1.00 77.62 488 MET A N 1
ATOM 3748 C CA . MET A 1 488 ? 32.187 2.872 -48.568 1.00 77.62 488 MET A CA 1
ATOM 3749 C C . MET A 1 488 ? 33.306 3.300 -47.605 1.00 77.62 488 MET A C 1
ATOM 3751 O O . MET A 1 488 ? 33.200 3.095 -46.396 1.00 77.62 488 MET A O 1
ATOM 3755 N N . SER A 1 489 ? 34.330 3.987 -48.110 1.00 80.25 489 SER A N 1
ATOM 3756 C CA . SER A 1 489 ? 35.440 4.525 -47.318 1.00 80.25 489 SER A CA 1
ATOM 3757 C C . SER A 1 489 ? 35.017 5.613 -46.331 1.00 80.25 489 SER A C 1
ATOM 3759 O O . SER A 1 489 ? 35.605 5.705 -45.253 1.00 80.25 489 SER A O 1
ATOM 3761 N N . SER A 1 490 ? 33.998 6.424 -46.644 1.00 78.00 490 SER A N 1
ATOM 3762 C CA . SER A 1 490 ? 33.471 7.408 -45.685 1.00 78.00 490 SER A CA 1
ATOM 3763 C C . SER A 1 490 ? 32.754 6.742 -44.510 1.00 78.00 490 SER A C 1
ATOM 3765 O O . SER A 1 490 ? 32.869 7.201 -43.373 1.00 78.00 490 SER A O 1
ATOM 3767 N N . ILE A 1 491 ? 32.072 5.626 -44.776 1.00 74.81 491 ILE A N 1
ATOM 3768 C CA . ILE A 1 491 ? 31.354 4.827 -43.779 1.00 74.81 491 ILE A CA 1
ATOM 3769 C C . ILE A 1 491 ? 32.338 4.017 -42.912 1.00 74.81 491 ILE A C 1
ATOM 3771 O O . ILE A 1 491 ? 32.137 3.911 -41.704 1.00 74.81 491 ILE A O 1
ATOM 3775 N N . LEU A 1 492 ? 33.410 3.472 -43.502 1.00 75.50 492 LEU A N 1
ATOM 3776 C CA . LEU A 1 492 ? 34.343 2.545 -42.838 1.00 75.50 492 LEU A CA 1
ATOM 3777 C C . LEU A 1 492 ? 35.537 3.204 -42.122 1.00 75.50 492 LEU A C 1
ATOM 3779 O O . LEU A 1 492 ? 36.053 2.630 -41.165 1.00 75.50 492 LEU A O 1
ATOM 3783 N N . LEU A 1 493 ? 36.011 4.366 -42.590 1.00 73.19 493 LEU A N 1
ATOM 3784 C CA . LEU A 1 493 ? 37.243 5.022 -42.107 1.00 73.19 493 LEU A CA 1
ATOM 3785 C C . LEU A 1 493 ? 37.035 6.459 -41.604 1.00 73.19 493 LEU A C 1
ATOM 3787 O O . LEU A 1 493 ? 37.986 7.238 -41.461 1.00 73.19 493 LEU A O 1
ATOM 3791 N N . GLU A 1 494 ? 35.792 6.804 -41.275 1.00 68.62 494 GLU A N 1
ATOM 3792 C CA . GLU A 1 494 ? 35.457 8.034 -40.562 1.00 68.62 494 GLU A CA 1
ATOM 3793 C C . GLU A 1 494 ? 35.941 9.306 -41.303 1.00 68.62 494 GLU A C 1
ATOM 3795 O O . GLU A 1 494 ? 36.054 9.347 -42.528 1.00 68.62 494 GLU A O 1
ATOM 3800 N N . ARG A 1 495 ? 36.270 10.363 -40.545 1.00 62.50 495 ARG A N 1
ATOM 3801 C CA . ARG A 1 495 ? 36.563 11.730 -41.018 1.00 62.50 495 ARG A CA 1
ATOM 3802 C C . ARG A 1 495 ? 37.743 11.873 -41.993 1.00 62.50 495 ARG A C 1
ATOM 3804 O O . ARG A 1 495 ? 37.971 12.951 -42.535 1.00 62.50 495 ARG A O 1
ATOM 3811 N N . ARG A 1 496 ? 38.568 10.833 -42.136 1.00 68.81 496 ARG A N 1
ATOM 3812 C CA . ARG A 1 496 ? 39.722 10.811 -43.053 1.00 68.81 496 ARG A CA 1
ATOM 3813 C C . ARG A 1 496 ? 39.528 9.826 -44.202 1.00 68.81 496 ARG A C 1
ATOM 3815 O O . ARG A 1 496 ? 40.156 10.012 -45.239 1.00 68.81 496 ARG A O 1
ATOM 3822 N N . GLY A 1 497 ? 38.648 8.837 -44.041 1.00 75.25 497 GLY A N 1
ATOM 3823 C CA . GLY A 1 497 ? 38.423 7.751 -44.990 1.00 75.25 497 GLY A CA 1
ATOM 3824 C C . GLY A 1 497 ? 38.031 8.220 -46.379 1.00 75.25 497 GLY A C 1
ATOM 3825 O O . GLY A 1 497 ? 38.742 7.945 -47.340 1.00 75.25 497 GLY A O 1
ATOM 3826 N N . ALA A 1 498 ? 36.941 8.983 -46.483 1.00 80.25 498 ALA A N 1
ATOM 3827 C CA . ALA A 1 498 ? 36.437 9.452 -47.773 1.00 80.25 498 ALA A CA 1
ATOM 3828 C C . ALA A 1 498 ? 37.462 10.315 -48.521 1.00 80.25 498 ALA A C 1
ATOM 3830 O O . ALA A 1 498 ? 37.691 10.119 -49.710 1.00 80.25 498 ALA A O 1
ATOM 3831 N N . PHE A 1 499 ? 38.104 11.254 -47.816 1.00 83.06 499 PHE A N 1
ATOM 3832 C CA . PHE A 1 499 ? 39.111 12.140 -48.400 1.00 83.06 499 PHE A CA 1
ATOM 3833 C C . PHE A 1 499 ? 40.353 11.374 -48.855 1.00 83.06 499 PHE A C 1
ATOM 3835 O O . PHE A 1 499 ? 40.840 11.631 -49.951 1.00 83.06 499 PHE A O 1
ATOM 3842 N N . LEU A 1 500 ? 40.846 10.427 -48.052 1.00 85.31 500 LEU A N 1
ATOM 3843 C CA . LEU A 1 500 ? 42.015 9.616 -48.392 1.00 85.31 500 LEU A CA 1
ATOM 3844 C C . LEU A 1 500 ? 41.717 8.647 -49.543 1.00 85.31 500 LEU A C 1
ATOM 3846 O O . LEU A 1 500 ? 42.535 8.516 -50.447 1.00 85.31 500 LEU A O 1
ATOM 3850 N N . ALA A 1 501 ? 40.537 8.026 -49.565 1.00 85.25 501 ALA A N 1
ATOM 3851 C CA . ALA A 1 501 ? 40.098 7.200 -50.686 1.00 85.25 501 ALA A CA 1
ATOM 3852 C C . ALA A 1 501 ? 39.857 8.032 -51.954 1.00 85.25 501 ALA A C 1
ATOM 3854 O O . ALA A 1 501 ? 40.207 7.590 -53.044 1.00 85.25 501 ALA A O 1
ATOM 3855 N N . GLY A 1 502 ? 39.317 9.248 -51.834 1.00 85.94 502 GLY A N 1
ATOM 3856 C CA . GLY A 1 502 ? 39.102 10.170 -52.951 1.00 85.94 502 GLY A CA 1
ATOM 3857 C C . GLY A 1 502 ? 40.404 10.657 -53.583 1.00 85.94 502 GLY A C 1
ATOM 3858 O O . GLY A 1 502 ? 40.547 10.610 -54.806 1.00 85.94 502 GLY A O 1
ATOM 3859 N N . THR A 1 503 ? 41.385 11.064 -52.770 1.00 88.31 503 THR A N 1
ATOM 3860 C CA . THR A 1 503 ? 42.712 11.461 -53.267 1.00 88.31 503 THR A CA 1
ATOM 3861 C C . THR A 1 503 ? 43.496 10.269 -53.808 1.00 88.31 503 THR A C 1
ATOM 3863 O O . THR A 1 503 ? 44.083 10.390 -54.881 1.00 88.31 503 THR A O 1
ATOM 3866 N N . ALA A 1 504 ? 43.453 9.107 -53.146 1.00 89.00 504 ALA A N 1
ATOM 3867 C CA . ALA A 1 504 ? 44.076 7.882 -53.647 1.00 89.00 504 ALA A CA 1
ATOM 3868 C C . ALA A 1 504 ? 43.449 7.422 -54.972 1.00 89.00 504 ALA A C 1
ATOM 3870 O O . ALA A 1 504 ? 44.186 7.163 -55.915 1.00 89.00 504 ALA A O 1
ATOM 3871 N N . SER A 1 505 ? 42.116 7.396 -55.090 1.00 88.44 505 SER A N 1
ATOM 3872 C CA . SER A 1 505 ? 41.418 7.065 -56.345 1.00 88.44 505 SER A CA 1
ATOM 3873 C C . SER A 1 505 ? 41.805 8.026 -57.464 1.00 88.44 505 SER A C 1
ATOM 3875 O O . SER A 1 505 ? 42.140 7.588 -58.558 1.00 88.44 505 SER A O 1
ATOM 3877 N N . SER A 1 506 ? 41.830 9.331 -57.176 1.00 88.31 506 SER A N 1
ATOM 3878 C CA . SER A 1 506 ? 42.221 10.368 -58.139 1.00 88.31 506 SER A CA 1
ATOM 3879 C C . SER A 1 506 ? 43.659 10.192 -58.627 1.00 88.31 506 SER A C 1
ATOM 3881 O O . SER A 1 506 ? 43.911 10.244 -59.827 1.00 88.31 506 SER A O 1
ATOM 3883 N N . LEU A 1 507 ? 44.597 9.949 -57.709 1.00 90.12 507 LEU A N 1
ATOM 3884 C CA . LEU A 1 507 ? 46.022 9.820 -58.010 1.00 90.12 507 LEU A CA 1
ATOM 3885 C C . LEU A 1 507 ? 46.353 8.484 -58.692 1.00 90.12 507 LEU A C 1
ATOM 3887 O O . LEU A 1 507 ? 47.118 8.467 -59.652 1.00 90.12 507 LEU A O 1
ATOM 3891 N N . ILE A 1 508 ? 45.747 7.378 -58.251 1.00 88.81 508 ILE A N 1
ATOM 3892 C CA . ILE A 1 508 ? 45.908 6.060 -58.878 1.00 88.81 508 ILE A CA 1
ATOM 3893 C C . ILE A 1 508 ? 45.290 6.063 -60.278 1.00 88.81 508 ILE A C 1
ATOM 3895 O O . ILE A 1 508 ? 45.945 5.616 -61.213 1.00 88.81 508 ILE A O 1
ATOM 3899 N N . HIS A 1 509 ? 44.080 6.608 -60.452 1.00 85.75 509 HIS A N 1
ATOM 3900 C CA . HIS A 1 509 ? 43.446 6.715 -61.767 1.00 85.75 509 HIS A CA 1
ATOM 3901 C C . HIS A 1 509 ? 44.260 7.612 -62.711 1.00 85.75 509 HIS A C 1
ATOM 3903 O O . HIS A 1 509 ? 44.525 7.206 -63.839 1.00 85.75 509 HIS A O 1
ATOM 3909 N N . PHE A 1 510 ? 44.739 8.772 -62.242 1.00 87.38 510 PHE A N 1
ATOM 3910 C CA . PHE A 1 510 ? 45.634 9.646 -63.011 1.00 87.38 510 PHE A CA 1
ATOM 3911 C C . PHE A 1 510 ? 46.888 8.900 -63.492 1.00 87.38 510 PHE A C 1
ATOM 3913 O O . PHE A 1 510 ? 47.129 8.816 -64.694 1.00 87.38 510 PHE A O 1
ATOM 3920 N N . ILE A 1 511 ? 47.653 8.307 -62.566 1.00 86.62 511 ILE A N 1
ATOM 3921 C CA . ILE A 1 511 ? 48.900 7.589 -62.878 1.00 86.62 511 ILE A CA 1
ATOM 3922 C C . ILE A 1 511 ? 48.634 6.393 -63.800 1.00 86.62 511 ILE A C 1
ATOM 3924 O O . ILE A 1 511 ? 49.429 6.108 -64.692 1.00 86.62 511 ILE A O 1
ATOM 3928 N N . HIS A 1 512 ? 47.517 5.690 -63.605 1.00 85.44 512 HIS A N 1
ATOM 3929 C CA . HIS A 1 512 ? 47.145 4.532 -64.414 1.00 85.44 512 HIS A CA 1
ATOM 3930 C C . HIS A 1 512 ? 46.800 4.905 -65.861 1.00 85.44 512 HIS A C 1
ATOM 3932 O O . HIS A 1 512 ? 47.247 4.218 -66.781 1.00 85.44 512 HIS A O 1
ATOM 3938 N N . MET A 1 513 ? 46.059 5.997 -66.069 1.00 82.88 513 MET A N 1
ATOM 3939 C CA . MET A 1 513 ? 45.755 6.511 -67.408 1.00 82.88 513 MET A CA 1
ATOM 3940 C C . MET A 1 513 ? 47.012 7.062 -68.100 1.00 82.88 513 MET A C 1
ATOM 3942 O O . MET A 1 513 ? 47.247 6.747 -69.264 1.00 82.88 513 MET A O 1
ATOM 3946 N N . ASP A 1 514 ? 47.847 7.821 -67.386 1.00 82.75 514 ASP A N 1
ATOM 3947 C CA . ASP A 1 514 ? 49.062 8.448 -67.928 1.00 82.75 514 ASP A CA 1
ATOM 3948 C C . ASP A 1 514 ? 50.127 7.407 -68.336 1.00 82.75 514 ASP A C 1
ATOM 3950 O O . ASP A 1 514 ? 50.578 7.375 -69.484 1.00 82.75 514 ASP A O 1
ATOM 3954 N N . LEU A 1 515 ? 50.448 6.451 -67.452 1.00 82.94 515 LEU A N 1
ATOM 3955 C CA . LEU A 1 515 ? 51.369 5.346 -67.764 1.00 82.94 515 LEU A CA 1
ATOM 3956 C C . LEU A 1 515 ? 50.834 4.403 -68.851 1.00 82.94 515 LEU A C 1
ATOM 3958 O O . LEU A 1 515 ? 51.623 3.755 -69.544 1.00 82.94 515 LEU A O 1
ATOM 3962 N N . GLY A 1 516 ? 49.511 4.301 -68.995 1.00 77.50 516 GLY A N 1
ATOM 3963 C CA . GLY A 1 516 ? 48.884 3.594 -70.106 1.00 77.50 516 GLY A CA 1
ATOM 3964 C C . GLY A 1 516 ? 49.095 4.325 -71.436 1.00 77.50 516 GLY A C 1
ATOM 3965 O O . GLY A 1 516 ? 49.526 3.701 -72.405 1.00 77.50 516 GLY A O 1
ATOM 3966 N N . TYR A 1 517 ? 48.856 5.640 -71.470 1.00 80.19 517 TYR A N 1
ATOM 3967 C CA . TYR A 1 517 ? 48.977 6.470 -72.674 1.00 80.19 517 TYR A CA 1
ATOM 3968 C C . TYR A 1 517 ? 50.407 6.486 -73.229 1.00 80.19 517 TYR A C 1
ATOM 3970 O O . TYR A 1 517 ? 50.614 6.331 -74.431 1.00 80.19 517 TYR A O 1
ATOM 3978 N N . PHE A 1 518 ? 51.411 6.572 -72.350 1.00 79.94 518 PHE A N 1
ATOM 3979 C CA . PHE A 1 518 ? 52.824 6.452 -72.730 1.00 79.94 518 PHE A CA 1
ATOM 3980 C C . PHE A 1 518 ? 53.295 5.002 -72.978 1.00 79.94 518 PHE A C 1
ATOM 3982 O O . PHE A 1 518 ? 54.471 4.774 -73.259 1.00 79.94 518 PHE A O 1
ATOM 3989 N N . GLY A 1 519 ? 52.404 4.008 -72.897 1.00 72.94 519 GLY A N 1
ATOM 3990 C CA . GLY A 1 519 ? 52.686 2.611 -73.244 1.00 72.94 519 GLY A CA 1
ATOM 3991 C C . GLY A 1 519 ? 53.513 1.823 -72.220 1.00 72.94 519 GLY A C 1
ATOM 3992 O O . GLY A 1 519 ? 53.898 0.685 -72.499 1.00 72.94 519 GLY A O 1
ATOM 3993 N N . TYR A 1 520 ? 53.774 2.379 -71.031 1.00 78.00 520 TYR A N 1
ATOM 3994 C CA . TYR A 1 520 ? 54.496 1.689 -69.953 1.00 78.00 520 TYR A CA 1
ATOM 3995 C C . TYR A 1 520 ? 53.674 0.560 -69.317 1.00 78.00 520 TYR A C 1
ATOM 3997 O O . TYR A 1 520 ? 54.240 -0.425 -68.840 1.00 78.00 520 TYR A O 1
ATOM 4005 N N . ILE A 1 521 ? 52.343 0.676 -69.324 1.00 74.00 521 ILE A N 1
ATOM 4006 C CA . ILE A 1 521 ? 51.420 -0.358 -68.847 1.00 74.00 521 ILE A CA 1
ATOM 4007 C C . ILE A 1 521 ? 50.594 -0.868 -70.027 1.00 74.00 521 ILE A C 1
ATOM 4009 O O . ILE A 1 521 ? 49.958 -0.091 -70.732 1.00 74.00 521 ILE A O 1
ATOM 4013 N N . ARG A 1 522 ? 50.539 -2.195 -70.214 1.00 66.12 522 ARG A N 1
ATOM 4014 C CA . ARG A 1 522 ? 49.622 -2.795 -71.191 1.00 66.12 522 ARG A CA 1
ATOM 4015 C C . ARG A 1 522 ? 48.178 -2.582 -70.743 1.00 66.12 522 ARG A C 1
ATOM 4017 O O . ARG A 1 522 ? 47.750 -3.115 -69.720 1.00 66.12 522 ARG A O 1
ATOM 4024 N N . THR A 1 523 ? 47.436 -1.835 -71.540 1.00 63.72 523 THR A N 1
ATOM 4025 C CA . THR A 1 523 ? 45.992 -1.616 -71.443 1.00 63.72 523 THR A CA 1
ATOM 4026 C C . THR A 1 523 ? 45.315 -2.197 -72.677 1.00 63.72 523 THR A C 1
ATOM 4028 O O . THR A 1 523 ? 45.877 -2.176 -73.769 1.00 63.72 523 THR A O 1
ATOM 4031 N N . ASN A 1 524 ? 44.092 -2.685 -72.512 1.00 58.91 524 ASN A N 1
ATOM 4032 C CA . ASN A 1 524 ? 43.148 -2.872 -73.613 1.00 58.91 524 ASN A CA 1
ATOM 4033 C C . ASN A 1 524 ? 42.242 -1.624 -73.541 1.00 58.91 524 ASN A C 1
ATOM 4035 O O . ASN A 1 524 ? 41.701 -1.413 -72.454 1.00 58.91 524 ASN A O 1
ATOM 4039 N N . PRO A 1 525 ? 42.171 -0.742 -74.562 1.00 56.16 525 PRO A N 1
ATOM 4040 C CA . PRO A 1 525 ? 42.087 -1.043 -75.991 1.00 56.16 525 PRO A CA 1
ATOM 4041 C C . PRO A 1 525 ? 43.310 -0.578 -76.810 1.00 56.16 525 PRO A C 1
ATOM 4043 O O . PRO A 1 525 ? 44.166 0.162 -76.335 1.00 56.16 525 PRO A O 1
ATOM 4046 N N . ASN A 1 526 ? 43.364 -0.979 -78.087 1.00 55.22 526 ASN A N 1
ATOM 4047 C CA . ASN A 1 526 ? 44.450 -0.642 -79.027 1.00 55.22 526 ASN A CA 1
ATOM 4048 C C . ASN A 1 526 ? 44.428 0.809 -79.565 1.00 55.22 526 ASN A C 1
ATOM 4050 O O . ASN A 1 526 ? 45.238 1.142 -80.429 1.00 55.22 526 ASN A O 1
ATOM 4054 N N . VAL A 1 527 ? 43.498 1.657 -79.119 1.00 63.19 527 VAL A N 1
ATOM 4055 C CA . VAL A 1 527 ? 43.351 3.046 -79.582 1.00 63.19 527 VAL A CA 1
ATOM 4056 C C . VAL A 1 527 ? 43.187 3.944 -78.366 1.00 63.19 527 VAL A C 1
ATOM 4058 O O . VAL A 1 527 ? 42.240 3.780 -77.603 1.00 63.19 527 VAL A O 1
ATOM 4061 N N . TRP A 1 528 ? 44.109 4.889 -78.197 1.00 73.12 528 TRP A N 1
ATOM 4062 C CA . TRP A 1 528 ? 44.008 5.933 -77.182 1.00 73.12 528 TRP A CA 1
ATOM 4063 C C . TRP A 1 528 ? 43.322 7.177 -77.764 1.00 73.12 528 TRP A C 1
ATOM 4065 O O . TRP A 1 528 ? 43.573 7.510 -78.926 1.00 73.12 528 TRP A O 1
ATOM 4075 N N . PRO A 1 529 ? 42.466 7.870 -76.989 1.00 74.62 529 PRO A N 1
ATOM 4076 C CA . PRO A 1 529 ? 41.908 9.151 -77.401 1.00 74.62 529 PRO A CA 1
ATOM 4077 C C . PRO A 1 529 ? 42.998 10.227 -77.506 1.00 74.62 529 PRO A C 1
ATOM 4079 O O . PRO A 1 529 ? 44.066 10.110 -76.904 1.00 74.62 529 PRO A O 1
ATOM 4082 N N . ASP A 1 530 ? 42.702 11.298 -78.248 1.00 80.44 530 ASP A N 1
ATOM 4083 C CA . ASP A 1 530 ? 43.578 12.471 -78.331 1.00 80.44 530 ASP A CA 1
ATOM 4084 C C . ASP A 1 530 ? 43.866 13.059 -76.938 1.00 80.44 530 ASP A C 1
ATOM 4086 O O . ASP A 1 530 ? 43.020 13.012 -76.038 1.00 80.44 530 ASP A O 1
ATOM 4090 N N . LEU A 1 531 ? 45.053 13.645 -76.770 1.00 80.44 531 LEU A N 1
ATOM 4091 C CA . LEU A 1 531 ? 45.574 14.110 -75.486 1.00 80.44 531 LEU A CA 1
ATOM 4092 C C . LEU A 1 531 ? 44.616 15.088 -74.789 1.00 80.44 531 LEU A C 1
ATOM 4094 O O . LEU A 1 531 ? 44.449 15.013 -73.572 1.00 80.44 531 LEU A O 1
ATOM 4098 N N . GLY A 1 532 ? 43.940 15.961 -75.544 1.00 81.38 532 GLY A N 1
ATOM 4099 C CA . GLY A 1 532 ? 42.943 16.885 -74.994 1.00 81.38 532 GLY A CA 1
ATOM 4100 C C . GLY A 1 532 ? 41.698 16.180 -74.441 1.00 81.38 532 GLY A C 1
ATOM 4101 O O . GLY A 1 532 ? 41.188 16.562 -73.387 1.00 81.38 532 GLY A O 1
ATOM 4102 N N . LEU A 1 533 ? 41.232 15.115 -75.102 1.00 79.88 533 LEU A N 1
ATOM 4103 C CA . LEU A 1 533 ? 40.094 14.317 -74.637 1.00 79.88 533 LEU A CA 1
ATOM 4104 C C . LEU A 1 533 ? 40.483 13.436 -73.439 1.00 79.88 533 LEU A C 1
ATOM 4106 O O . LEU A 1 533 ? 39.715 13.335 -72.484 1.00 79.88 533 LEU A O 1
ATOM 4110 N N . LEU A 1 534 ? 41.695 12.870 -73.439 1.00 82.56 534 LEU A N 1
ATOM 4111 C CA . LEU A 1 534 ? 42.233 12.135 -72.293 1.00 82.56 534 LEU A CA 1
ATOM 4112 C C . LEU A 1 534 ? 42.353 13.038 -71.054 1.00 82.56 534 LEU A C 1
ATOM 4114 O O . LEU A 1 534 ? 41.863 12.684 -69.982 1.00 82.56 534 LEU A O 1
ATOM 4118 N N . GLN A 1 535 ? 42.940 14.230 -71.206 1.00 82.06 535 GLN A N 1
ATOM 4119 C CA . GLN A 1 535 ? 43.038 15.226 -70.133 1.00 82.06 535 GLN A CA 1
ATOM 4120 C C . GLN A 1 535 ? 41.658 15.649 -69.614 1.00 82.06 535 GLN A C 1
ATOM 4122 O O . GLN A 1 535 ? 41.487 15.801 -68.403 1.00 82.06 535 GLN A O 1
ATOM 4127 N N . TYR A 1 536 ? 40.664 15.795 -70.497 1.00 83.50 536 TYR A N 1
ATOM 4128 C CA . TYR A 1 536 ? 39.285 16.090 -70.106 1.00 83.50 536 TYR A CA 1
ATOM 4129 C C . TYR A 1 536 ? 38.663 14.966 -69.260 1.00 83.50 536 TYR A C 1
ATOM 4131 O O . TYR A 1 536 ? 38.145 15.246 -68.179 1.00 83.50 536 TYR A O 1
ATOM 4139 N N . ILE A 1 537 ? 38.764 13.703 -69.695 1.00 80.94 537 ILE A N 1
ATOM 4140 C CA . ILE A 1 537 ? 38.217 12.538 -68.972 1.00 80.94 537 ILE A CA 1
ATOM 4141 C C . ILE A 1 537 ? 38.876 12.391 -67.594 1.00 80.94 537 ILE A C 1
ATOM 4143 O O . ILE A 1 537 ? 38.184 12.262 -66.584 1.00 80.94 537 ILE A O 1
ATOM 4147 N N . ILE A 1 538 ? 40.207 12.490 -67.536 1.00 83.12 538 ILE A N 1
ATOM 4148 C CA . ILE A 1 538 ? 40.974 12.454 -66.285 1.00 83.12 538 ILE A CA 1
ATOM 4149 C C . ILE A 1 538 ? 40.532 13.588 -65.344 1.00 83.12 538 ILE A C 1
ATOM 4151 O O . ILE A 1 538 ? 40.246 13.338 -64.173 1.00 83.12 538 ILE A O 1
ATOM 4155 N N . SER A 1 539 ? 40.418 14.821 -65.848 1.00 81.31 539 SER A N 1
ATOM 4156 C CA . SER A 1 539 ? 40.001 15.983 -65.044 1.00 81.31 539 SER A CA 1
ATOM 4157 C C . SER A 1 539 ? 38.576 15.837 -64.505 1.00 81.31 539 SER A C 1
ATOM 4159 O O . SER A 1 539 ? 38.320 16.153 -63.342 1.00 81.31 539 SER A O 1
ATOM 4161 N N . LEU A 1 540 ? 37.655 15.325 -65.328 1.00 84.69 540 LEU A N 1
ATOM 4162 C CA . LEU A 1 540 ? 36.261 15.087 -64.955 1.00 84.69 540 LEU A CA 1
ATOM 4163 C C . LEU A 1 540 ? 36.146 14.017 -63.858 1.00 84.69 540 LEU A C 1
ATOM 4165 O O . LEU A 1 540 ? 35.440 14.230 -62.871 1.00 84.69 540 LEU A O 1
ATOM 4169 N N . ASN A 1 541 ? 36.882 12.909 -63.987 1.00 82.94 541 ASN A N 1
ATOM 4170 C CA . ASN A 1 541 ? 36.906 11.844 -62.983 1.00 82.94 541 ASN A CA 1
ATOM 4171 C C . ASN A 1 541 ? 37.535 12.315 -61.664 1.00 82.94 541 ASN A C 1
ATOM 4173 O O . ASN A 1 541 ? 36.949 12.088 -60.608 1.00 82.94 541 ASN A O 1
ATOM 4177 N N . ILE A 1 542 ? 38.656 13.047 -61.698 1.00 84.81 542 ILE A N 1
ATOM 4178 C CA . ILE A 1 542 ? 39.272 13.635 -60.492 1.00 84.81 542 ILE A CA 1
ATOM 4179 C C . ILE A 1 542 ? 38.303 14.600 -59.791 1.00 84.81 542 ILE A C 1
ATOM 4181 O O . ILE A 1 542 ? 38.123 14.526 -58.573 1.00 84.81 542 ILE A O 1
ATOM 4185 N N . PHE A 1 543 ? 37.636 15.484 -60.543 1.00 83.88 543 PHE A N 1
ATOM 4186 C CA . PHE A 1 543 ? 36.630 16.391 -59.982 1.00 83.88 543 PHE A CA 1
ATOM 4187 C C . PHE A 1 543 ? 35.463 15.622 -59.346 1.00 83.88 543 PHE A C 1
ATOM 4189 O O . PHE A 1 543 ? 35.033 15.948 -58.234 1.00 83.88 543 PHE A O 1
ATOM 4196 N N . GLY A 1 544 ? 34.988 14.568 -60.012 1.00 80.06 544 GLY A N 1
ATOM 4197 C CA . GLY A 1 544 ? 33.960 13.674 -59.494 1.00 80.06 544 GLY A CA 1
ATOM 4198 C C . GLY A 1 544 ? 34.378 12.995 -58.188 1.00 80.06 544 GLY A C 1
ATOM 4199 O O . GLY A 1 544 ? 33.643 13.070 -57.203 1.00 80.06 544 GLY A O 1
ATOM 4200 N N . PHE A 1 545 ? 35.541 12.339 -58.158 1.00 86.56 545 PHE A N 1
ATOM 4201 C CA . PHE A 1 545 ? 36.033 11.607 -56.987 1.00 86.56 545 PHE A CA 1
ATOM 4202 C C . PHE A 1 545 ? 36.194 12.530 -55.775 1.00 86.56 545 PHE A C 1
ATOM 4204 O O . PHE A 1 545 ? 35.721 12.200 -54.687 1.00 86.56 545 PHE A O 1
ATOM 4211 N N . CYS A 1 546 ? 36.769 13.722 -55.965 1.00 83.25 546 CYS A N 1
ATOM 4212 C CA . CYS A 1 546 ? 36.866 14.741 -54.918 1.00 83.25 546 CYS A CA 1
ATOM 4213 C C . CYS A 1 546 ? 35.488 15.227 -54.430 1.00 83.25 546 CYS A C 1
ATOM 4215 O O . CYS A 1 546 ? 35.281 15.379 -53.224 1.00 83.25 546 CYS A O 1
ATOM 4217 N N . SER A 1 547 ? 34.529 15.428 -55.340 1.00 78.88 547 SER A N 1
ATOM 4218 C CA . SER A 1 547 ? 33.170 15.871 -54.994 1.00 78.88 547 SER A CA 1
ATOM 4219 C C . SER A 1 547 ? 32.406 14.815 -54.187 1.00 78.88 547 SER A C 1
ATOM 4221 O O . SER A 1 547 ? 31.790 15.132 -53.168 1.00 78.88 547 SER A O 1
ATOM 4223 N N . VAL A 1 548 ? 32.487 13.545 -54.599 1.00 83.75 548 VAL A N 1
ATOM 4224 C CA . VAL A 1 548 ? 31.856 12.427 -53.883 1.00 83.75 548 VAL A CA 1
ATOM 4225 C C . VAL A 1 548 ? 32.533 12.183 -52.535 1.00 83.75 548 VAL A C 1
ATOM 4227 O O . VAL A 1 548 ? 31.822 11.984 -51.556 1.00 83.75 548 VAL A O 1
ATOM 4230 N N . ALA A 1 549 ? 33.863 12.294 -52.441 1.00 84.00 549 ALA A N 1
ATOM 4231 C CA . ALA A 1 549 ? 34.596 12.210 -51.175 1.00 84.00 549 ALA A CA 1
ATOM 4232 C C . ALA A 1 549 ? 34.161 13.283 -50.166 1.00 84.00 549 ALA A C 1
ATOM 4234 O O . ALA A 1 549 ? 33.950 12.985 -48.990 1.00 84.00 549 ALA A O 1
ATOM 4235 N N . PHE A 1 550 ? 33.988 14.529 -50.618 1.00 82.62 550 PHE A N 1
ATOM 4236 C CA . PHE A 1 550 ? 33.513 15.616 -49.764 1.00 82.62 550 PHE A CA 1
ATOM 4237 C C . PHE A 1 550 ? 32.087 15.355 -49.249 1.00 82.62 550 PHE A C 1
ATOM 4239 O O . PHE A 1 550 ? 31.831 15.432 -48.043 1.00 82.62 550 PHE A O 1
ATOM 4246 N N . LEU A 1 551 ? 31.162 15.008 -50.151 1.00 79.31 551 LEU A N 1
ATOM 4247 C CA . LEU A 1 551 ? 29.749 14.824 -49.814 1.00 79.31 551 LEU A CA 1
ATOM 4248 C C . LEU A 1 551 ? 29.515 13.580 -48.939 1.00 79.31 551 LEU A C 1
ATOM 4250 O O . LEU A 1 551 ? 28.752 13.637 -47.971 1.00 79.31 551 LEU A O 1
ATOM 4254 N N . SER A 1 552 ? 30.204 12.472 -49.230 1.00 79.06 552 SER A N 1
ATOM 4255 C CA . SER A 1 552 ? 30.101 11.234 -48.451 1.00 79.06 552 SER A CA 1
ATOM 4256 C C . SER A 1 552 ? 30.746 11.358 -47.068 1.00 79.06 552 SER A C 1
ATOM 4258 O O . SER A 1 552 ? 30.225 10.777 -46.113 1.00 79.06 552 SER A O 1
ATOM 4260 N N . ASN A 1 553 ? 31.817 12.153 -46.916 1.00 81.81 553 ASN A N 1
ATOM 4261 C CA . ASN A 1 553 ? 32.375 12.494 -45.603 1.00 81.81 553 ASN A CA 1
ATOM 4262 C C . ASN A 1 553 ? 31.386 13.302 -44.757 1.00 81.81 553 ASN A C 1
ATOM 4264 O O . ASN A 1 553 ? 31.204 13.005 -43.578 1.00 81.81 553 ASN A O 1
ATOM 4268 N N . TYR A 1 554 ? 30.751 14.322 -45.344 1.00 78.12 554 TYR A N 1
ATOM 4269 C CA . TYR A 1 554 ? 29.794 15.176 -44.634 1.00 78.12 554 TYR A CA 1
ATOM 4270 C C . TYR A 1 554 ? 28.616 14.366 -44.068 1.00 78.12 554 TYR A C 1
ATOM 4272 O O . TYR A 1 554 ? 28.278 14.495 -42.889 1.00 78.12 554 TYR A O 1
ATOM 4280 N N . LEU A 1 555 ? 28.045 13.471 -44.882 1.00 74.94 555 LEU A N 1
ATOM 4281 C CA . LEU A 1 555 ? 26.964 12.575 -44.463 1.00 74.94 555 LEU A CA 1
ATOM 4282 C C . LEU A 1 555 ? 27.417 11.587 -43.373 1.00 74.94 555 LEU A C 1
ATOM 4284 O O . LEU A 1 555 ? 26.735 11.451 -42.355 1.00 74.94 555 LEU A O 1
ATOM 4288 N N . ALA A 1 556 ? 28.582 10.951 -43.533 1.00 70.25 556 ALA A N 1
ATOM 4289 C CA . ALA A 1 556 ? 29.110 10.004 -42.548 1.00 70.25 556 ALA A CA 1
ATOM 4290 C C . ALA A 1 556 ? 29.459 10.667 -41.199 1.00 70.25 556 ALA A C 1
ATOM 4292 O O . ALA A 1 556 ? 29.166 10.108 -40.139 1.00 70.25 556 ALA A O 1
ATOM 4293 N N . GLU A 1 557 ? 30.032 11.878 -41.203 1.00 72.50 557 GLU A N 1
ATOM 4294 C CA . GLU A 1 557 ? 30.327 12.617 -39.966 1.00 72.50 557 GLU A CA 1
ATOM 4295 C C . GLU A 1 557 ? 29.041 13.006 -39.218 1.00 72.50 557 GLU A C 1
ATOM 4297 O O . GLU A 1 557 ? 29.011 12.943 -37.987 1.00 72.50 557 GLU A O 1
ATOM 4302 N N . SER A 1 558 ? 27.968 13.353 -39.940 1.00 72.00 558 SER A N 1
ATOM 4303 C CA . SER A 1 558 ? 26.660 13.636 -39.337 1.00 72.00 558 SER A CA 1
ATOM 4304 C C . SER A 1 558 ? 26.078 12.404 -38.633 1.00 72.00 558 SER A C 1
ATOM 4306 O O . SER A 1 558 ? 25.730 12.500 -37.457 1.00 72.00 558 SER A O 1
ATOM 4308 N N . TRP A 1 559 ? 26.072 11.240 -39.293 1.00 63.78 559 TRP A N 1
ATOM 4309 C CA . TRP A 1 559 ? 25.605 9.973 -38.708 1.00 63.78 559 TRP A CA 1
ATOM 4310 C C . TRP A 1 559 ? 26.414 9.556 -37.475 1.00 63.78 559 TRP A C 1
ATOM 4312 O O . TRP A 1 559 ? 25.860 9.105 -36.470 1.00 63.78 559 TRP A O 1
ATOM 4322 N N . ARG A 1 560 ? 27.741 9.720 -37.518 1.00 66.50 560 ARG A N 1
ATOM 4323 C CA . ARG A 1 560 ? 28.607 9.264 -36.428 1.00 66.50 560 ARG A CA 1
ATOM 4324 C C . ARG A 1 560 ? 28.469 10.093 -35.151 1.00 66.50 560 ARG A C 1
ATOM 4326 O O . ARG A 1 560 ? 28.617 9.532 -34.068 1.00 66.50 560 ARG A O 1
ATOM 4333 N N . ARG A 1 561 ? 28.149 11.391 -35.236 1.00 68.50 561 ARG A N 1
ATOM 4334 C CA . ARG A 1 561 ? 27.871 12.207 -34.035 1.00 68.50 561 ARG A CA 1
ATOM 4335 C C . ARG A 1 561 ? 26.708 11.629 -33.225 1.00 68.50 561 ARG A C 1
ATOM 4337 O O . ARG A 1 561 ? 26.838 11.487 -32.014 1.00 68.50 561 ARG A O 1
ATOM 4344 N N . THR A 1 562 ? 25.644 11.201 -33.903 1.00 64.38 562 THR A N 1
ATOM 4345 C CA . THR A 1 562 ? 24.506 10.500 -33.290 1.00 64.38 562 THR A CA 1
ATOM 4346 C C . THR A 1 562 ? 24.924 9.156 -32.674 1.00 64.38 562 THR A C 1
ATOM 4348 O O . THR A 1 562 ? 24.461 8.800 -31.594 1.00 64.38 562 THR A O 1
ATOM 4351 N N . GLY A 1 563 ? 25.858 8.433 -33.304 1.00 66.50 563 GLY A N 1
ATOM 4352 C CA . GLY A 1 563 ? 26.428 7.192 -32.760 1.00 66.50 563 GLY A CA 1
ATOM 4353 C C . GLY A 1 563 ? 27.234 7.377 -31.465 1.00 66.50 563 GLY A C 1
ATOM 4354 O O . GLY A 1 563 ? 27.088 6.584 -30.541 1.00 66.50 563 GLY A O 1
ATOM 4355 N N . VAL A 1 564 ? 28.034 8.443 -31.350 1.00 66.00 564 VAL A N 1
ATOM 4356 C CA . VAL A 1 564 ? 28.795 8.753 -30.117 1.00 66.00 564 VAL A CA 1
ATOM 4357 C C . VAL A 1 564 ? 27.860 9.135 -28.960 1.00 66.00 564 VAL A C 1
ATOM 4359 O O . VAL A 1 564 ? 28.119 8.810 -27.801 1.00 66.00 564 VAL A O 1
ATOM 4362 N N . GLU A 1 565 ? 26.741 9.795 -29.258 1.00 66.94 565 GLU A N 1
ATOM 4363 C CA . GLU A 1 565 ? 25.700 10.111 -28.273 1.00 66.94 565 GLU A CA 1
ATOM 4364 C C . GLU A 1 565 ? 24.957 8.850 -27.783 1.00 66.94 565 GLU A C 1
ATOM 4366 O O . GLU A 1 565 ? 24.632 8.729 -26.596 1.00 66.94 565 GLU A O 1
ATOM 4371 N N . LEU A 1 566 ? 24.797 7.854 -28.662 1.00 61.97 566 LEU A N 1
ATOM 4372 C CA . LEU A 1 566 ? 24.313 6.521 -28.302 1.00 61.97 566 LEU A CA 1
AT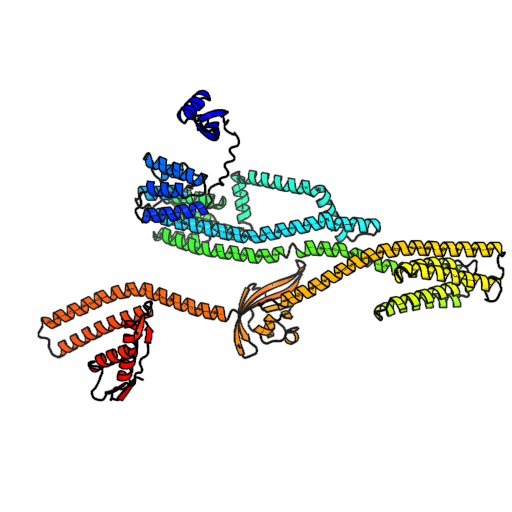OM 4373 C C . LEU A 1 566 ? 25.325 5.757 -27.427 1.00 61.97 566 LEU A C 1
ATOM 4375 O O . LEU A 1 566 ? 24.941 5.235 -26.385 1.00 61.97 566 LEU A O 1
ATOM 4379 N N . GLU A 1 567 ? 26.615 5.747 -27.781 1.00 61.59 567 GLU A N 1
ATOM 4380 C CA . GLU A 1 567 ? 27.677 5.084 -27.000 1.00 61.59 567 GLU A CA 1
ATOM 4381 C C . GLU A 1 567 ? 27.807 5.678 -25.588 1.00 61.59 567 GLU A C 1
ATOM 4383 O O . GLU A 1 567 ? 27.919 4.947 -24.601 1.00 61.59 567 GLU A O 1
ATOM 4388 N N . LYS A 1 568 ? 27.684 7.005 -25.459 1.00 64.69 568 LYS A N 1
ATOM 4389 C CA . LYS A 1 568 ? 27.614 7.693 -24.162 1.00 64.69 568 LYS A CA 1
ATOM 4390 C C . LYS A 1 568 ? 26.425 7.214 -23.317 1.00 64.69 568 LYS A C 1
ATOM 4392 O O . LYS A 1 568 ? 26.554 7.088 -22.100 1.00 64.69 568 LYS A O 1
ATOM 4397 N N . SER A 1 569 ? 25.297 6.906 -23.958 1.00 59.78 569 SER A N 1
ATOM 4398 C CA . SER A 1 569 ? 24.112 6.336 -23.305 1.00 59.78 569 SER A CA 1
ATOM 4399 C C . SER A 1 569 ? 24.325 4.860 -22.924 1.00 59.78 569 SER A C 1
ATOM 4401 O O . SER A 1 569 ? 23.935 4.442 -21.838 1.00 59.78 569 SER A O 1
ATOM 4403 N N . THR A 1 570 ? 25.033 4.070 -23.740 1.00 68.44 570 THR A N 1
ATOM 4404 C CA . THR A 1 570 ? 25.458 2.703 -23.375 1.00 68.44 570 THR A CA 1
ATOM 4405 C C . THR A 1 570 ? 26.428 2.704 -22.189 1.00 68.44 570 THR A C 1
ATOM 4407 O O . THR A 1 570 ? 26.296 1.882 -21.286 1.00 68.44 570 THR A O 1
ATOM 4410 N N . GLY A 1 571 ? 27.349 3.670 -22.125 1.00 70.69 571 GLY A N 1
ATOM 4411 C CA . GLY A 1 571 ? 28.222 3.881 -20.967 1.00 70.69 571 GLY A CA 1
ATOM 4412 C C . GLY A 1 571 ? 27.448 4.226 -19.688 1.00 70.69 571 GLY A C 1
ATOM 4413 O O . GLY A 1 571 ? 27.808 3.759 -18.608 1.00 70.69 571 GLY A O 1
ATOM 4414 N N . GLN A 1 572 ? 26.342 4.973 -19.799 1.00 69.94 572 GLN A N 1
ATOM 4415 C CA . GLN A 1 572 ? 25.419 5.194 -18.679 1.00 69.94 572 GLN A CA 1
ATOM 4416 C C . GLN A 1 572 ? 24.711 3.903 -18.246 1.00 69.94 572 GLN A C 1
ATOM 4418 O O . GLN A 1 572 ? 24.567 3.691 -17.046 1.00 69.94 572 GLN A O 1
ATOM 4423 N N . ILE A 1 573 ? 24.325 3.021 -19.177 1.00 70.31 573 ILE A N 1
ATOM 4424 C CA . ILE A 1 573 ? 23.749 1.701 -18.850 1.00 70.31 573 ILE A CA 1
ATOM 4425 C C . ILE A 1 573 ? 24.774 0.825 -18.115 1.00 70.31 573 ILE A C 1
ATOM 4427 O O . ILE A 1 573 ? 24.442 0.253 -17.082 1.00 70.31 573 ILE A O 1
ATOM 4431 N N . ALA A 1 574 ? 26.026 0.770 -18.577 1.00 71.75 574 ALA A N 1
ATOM 4432 C CA . ALA A 1 574 ? 27.086 0.014 -17.902 1.00 71.75 574 ALA A CA 1
ATOM 4433 C C . ALA A 1 574 ? 27.388 0.564 -16.492 1.00 71.75 574 ALA A C 1
ATOM 4435 O O . ALA A 1 574 ? 27.584 -0.202 -15.549 1.00 71.75 574 ALA A O 1
ATOM 4436 N N . PHE A 1 575 ? 27.366 1.891 -16.323 1.00 76.50 575 PHE A N 1
ATOM 4437 C CA . PHE A 1 575 ? 27.439 2.526 -15.005 1.00 76.50 575 PHE A CA 1
ATOM 4438 C C . PHE A 1 575 ? 26.231 2.167 -14.125 1.00 76.50 575 PHE A C 1
ATOM 4440 O O . PHE A 1 575 ? 26.417 1.844 -12.956 1.00 76.50 575 PHE A O 1
ATOM 4447 N N . LEU A 1 576 ? 25.012 2.173 -14.676 1.00 69.69 576 LEU A N 1
ATOM 4448 C CA . LEU A 1 576 ? 23.782 1.763 -13.987 1.00 69.69 576 LEU A CA 1
ATOM 4449 C C . LEU A 1 576 ? 23.818 0.293 -13.546 1.00 69.69 576 LEU A C 1
ATOM 4451 O O . LEU A 1 576 ? 23.387 0.002 -12.436 1.00 69.69 576 LEU A O 1
ATOM 4455 N N . GLN A 1 577 ? 24.370 -0.611 -14.360 1.00 74.88 577 GLN A N 1
ATOM 4456 C CA . GLN A 1 577 ? 24.578 -2.015 -13.991 1.00 74.88 577 GLN A CA 1
ATOM 4457 C C . GLN A 1 577 ? 25.580 -2.139 -12.837 1.00 74.88 577 GLN A C 1
ATOM 4459 O O . GLN A 1 577 ? 25.219 -2.635 -11.777 1.00 74.88 577 GLN A O 1
ATOM 4464 N N . ALA A 1 578 ? 26.781 -1.567 -12.970 1.00 76.19 578 ALA A N 1
ATOM 4465 C CA . ALA A 1 578 ? 27.787 -1.594 -11.902 1.00 76.19 578 ALA A CA 1
ATOM 4466 C C . ALA A 1 578 ? 27.328 -0.885 -10.607 1.00 76.19 578 ALA A C 1
ATOM 4468 O O . ALA A 1 578 ? 27.792 -1.206 -9.511 1.00 76.19 578 ALA A O 1
ATOM 4469 N N . PHE A 1 579 ? 26.425 0.092 -10.718 1.00 75.44 579 PHE A N 1
ATOM 4470 C CA . PHE A 1 579 ? 25.756 0.733 -9.588 1.00 75.44 579 PHE A CA 1
ATOM 4471 C C . PHE A 1 579 ? 24.690 -0.181 -8.963 1.00 75.44 579 PHE A C 1
ATOM 4473 O O . PHE A 1 579 ? 24.642 -0.287 -7.741 1.00 75.44 579 PHE A O 1
ATOM 4480 N N . SER A 1 580 ? 23.897 -0.885 -9.775 1.00 74.31 580 SER A N 1
ATOM 4481 C CA . SER A 1 580 ? 22.921 -1.888 -9.327 1.00 74.31 580 SER A CA 1
ATOM 4482 C C . SER A 1 580 ? 23.590 -3.050 -8.591 1.00 74.31 580 SER A C 1
ATOM 4484 O O . SER A 1 580 ? 23.155 -3.397 -7.497 1.00 74.31 580 SER A O 1
ATOM 4486 N N . ASP A 1 581 ? 24.682 -3.599 -9.128 1.00 79.69 581 ASP A N 1
ATOM 4487 C CA . ASP A 1 581 ? 25.439 -4.687 -8.494 1.00 79.69 581 ASP A CA 1
ATOM 4488 C C . ASP A 1 581 ? 25.967 -4.252 -7.116 1.00 79.69 581 ASP A C 1
ATOM 4490 O O . ASP A 1 581 ? 25.800 -4.948 -6.116 1.00 79.69 581 ASP A O 1
ATOM 4494 N N . ARG A 1 582 ? 26.513 -3.029 -7.028 1.00 79.38 582 ARG A N 1
ATOM 4495 C CA . ARG A 1 582 ? 26.948 -2.433 -5.754 1.00 79.38 582 ARG A CA 1
ATOM 4496 C C . ARG A 1 582 ? 25.803 -2.169 -4.782 1.00 79.38 582 ARG A C 1
ATOM 4498 O O . ARG A 1 582 ? 26.026 -2.289 -3.582 1.00 79.38 582 ARG A O 1
ATOM 4505 N N . ILE A 1 583 ? 24.611 -1.805 -5.260 1.00 80.88 583 ILE A N 1
ATOM 4506 C CA . ILE A 1 583 ? 23.426 -1.703 -4.399 1.00 80.88 583 ILE A CA 1
ATOM 4507 C C . ILE A 1 583 ? 23.119 -3.081 -3.816 1.00 80.88 583 ILE A C 1
ATOM 4509 O O . ILE A 1 583 ? 23.035 -3.198 -2.597 1.00 80.88 583 ILE A O 1
ATOM 4513 N N . ILE A 1 584 ? 23.024 -4.111 -4.660 1.00 83.56 584 ILE A N 1
ATOM 4514 C CA . ILE A 1 584 ? 22.687 -5.488 -4.275 1.00 83.56 584 ILE A CA 1
ATOM 4515 C C . ILE A 1 584 ? 23.665 -6.051 -3.230 1.00 83.56 584 ILE A C 1
ATOM 4517 O O . ILE A 1 584 ? 23.222 -6.644 -2.246 1.00 83.56 584 ILE A O 1
ATOM 4521 N N . ASP A 1 585 ? 24.968 -5.807 -3.390 1.00 81.12 585 ASP A N 1
ATOM 4522 C CA . ASP A 1 585 ? 26.002 -6.202 -2.418 1.00 81.12 585 ASP A CA 1
ATOM 4523 C C . ASP A 1 585 ? 26.062 -5.323 -1.157 1.00 81.12 585 ASP A C 1
ATOM 4525 O O . ASP A 1 585 ? 26.662 -5.725 -0.159 1.00 81.12 585 ASP A O 1
ATOM 4529 N N . SER A 1 586 ? 25.457 -4.130 -1.180 1.00 76.38 586 SER A N 1
ATOM 4530 C CA . SER A 1 586 ? 25.344 -3.242 -0.011 1.00 76.38 586 SER A CA 1
ATOM 4531 C C . SER A 1 586 ? 24.082 -3.473 0.829 1.00 76.38 586 SER A C 1
ATOM 4533 O O . SER A 1 586 ? 23.965 -2.905 1.917 1.00 76.38 586 SER A O 1
ATOM 4535 N N . LEU A 1 587 ? 23.136 -4.288 0.347 1.00 83.69 587 LEU A N 1
ATOM 4536 C CA . LEU A 1 587 ? 21.955 -4.680 1.115 1.00 83.69 587 LEU A CA 1
ATOM 4537 C C . LEU A 1 587 ? 22.373 -5.549 2.307 1.00 83.69 587 LEU A C 1
ATOM 4539 O O . LEU A 1 587 ? 23.083 -6.535 2.140 1.00 83.69 587 LEU A O 1
ATOM 4543 N N . GLY A 1 588 ? 21.884 -5.209 3.503 1.00 78.19 588 GLY A N 1
ATOM 4544 C CA . GLY A 1 588 ? 22.097 -6.018 4.712 1.00 78.19 588 GLY A CA 1
ATOM 4545 C C . GLY A 1 588 ? 21.275 -7.314 4.752 1.00 78.19 588 GLY A C 1
ATOM 4546 O O . GLY A 1 588 ? 21.588 -8.205 5.537 1.00 78.19 588 GLY A O 1
ATOM 4547 N N . SER A 1 589 ? 20.245 -7.425 3.909 1.00 89.19 589 SER A N 1
ATOM 4548 C CA . SER A 1 589 ? 19.414 -8.623 3.747 1.00 89.19 589 SER A CA 1
ATOM 4549 C C . SER A 1 589 ? 20.004 -9.549 2.681 1.00 89.19 589 SER A C 1
ATOM 4551 O O . SER A 1 589 ? 20.508 -9.087 1.650 1.00 89.19 589 SER A O 1
ATOM 4553 N N . GLY A 1 590 ? 19.914 -10.860 2.903 1.00 90.81 590 GLY A N 1
ATOM 4554 C CA . GLY A 1 590 ? 20.345 -11.858 1.930 1.00 90.81 590 GLY A CA 1
ATOM 4555 C C . GLY A 1 590 ? 19.451 -11.828 0.694 1.00 90.81 590 GLY A C 1
ATOM 4556 O O . GLY A 1 590 ? 18.233 -11.900 0.814 1.00 90.81 590 GLY A O 1
ATOM 4557 N N . LEU A 1 591 ? 20.042 -11.718 -0.493 1.00 91.31 591 LEU A N 1
ATOM 4558 C CA . LEU A 1 591 ? 19.334 -11.675 -1.768 1.00 91.31 591 LEU A CA 1
ATOM 4559 C C . LEU A 1 591 ? 19.824 -12.805 -2.668 1.00 91.31 591 LEU A C 1
ATOM 4561 O O . LEU A 1 591 ? 21.011 -12.891 -2.989 1.00 91.31 591 LEU A O 1
ATOM 4565 N N . VAL A 1 592 ? 18.891 -13.646 -3.097 1.00 91.00 592 VAL A N 1
ATOM 4566 C CA . VAL A 1 592 ? 19.138 -14.781 -3.985 1.00 91.00 592 VAL A CA 1
ATOM 4567 C C . VAL A 1 592 ? 18.162 -14.699 -5.149 1.00 91.00 592 VAL A C 1
ATOM 4569 O O . VAL A 1 592 ? 16.978 -14.475 -4.920 1.00 91.00 592 VAL A O 1
ATOM 4572 N N . THR A 1 593 ? 18.602 -14.886 -6.392 1.00 89.75 593 THR A N 1
ATOM 4573 C CA . THR A 1 593 ? 17.665 -15.080 -7.515 1.00 89.75 593 THR A CA 1
ATOM 4574 C C . THR A 1 593 ? 17.785 -16.484 -8.072 1.00 89.75 593 THR A C 1
ATOM 4576 O O . THR A 1 593 ? 18.894 -16.995 -8.225 1.00 89.75 593 THR A O 1
ATOM 4579 N N . THR A 1 594 ? 16.648 -17.109 -8.372 1.00 89.12 594 THR A N 1
ATOM 4580 C CA . THR A 1 594 ? 16.581 -18.417 -9.028 1.00 89.12 594 THR A CA 1
ATOM 4581 C C . THR A 1 594 ? 15.893 -18.345 -10.382 1.00 89.12 594 THR A C 1
ATOM 4583 O O . THR A 1 594 ? 15.185 -17.376 -10.651 1.00 89.12 594 THR A O 1
ATOM 4586 N N . ASP A 1 595 ? 16.033 -19.395 -11.192 1.00 87.12 595 ASP A N 1
ATOM 4587 C CA . ASP A 1 595 ? 15.097 -19.705 -12.281 1.00 87.12 595 ASP A CA 1
ATOM 4588 C C . ASP A 1 595 ? 13.784 -20.328 -11.750 1.00 87.12 595 ASP A C 1
ATOM 4590 O O . ASP A 1 595 ? 13.511 -20.354 -10.541 1.00 87.12 595 ASP A O 1
ATOM 4594 N N . LEU A 1 596 ? 12.965 -20.825 -12.683 1.00 82.75 596 LEU A N 1
ATOM 4595 C CA . LEU A 1 596 ? 11.741 -21.598 -12.447 1.00 82.75 596 LEU A CA 1
ATOM 4596 C C . LEU A 1 596 ? 11.989 -22.996 -11.850 1.00 82.75 596 LEU A C 1
ATOM 4598 O O . LEU A 1 596 ? 11.080 -23.566 -11.253 1.00 82.75 596 LEU A O 1
ATOM 4602 N N . GLU A 1 597 ? 13.191 -23.554 -12.012 1.00 81.69 597 GLU A N 1
ATOM 4603 C CA . GLU A 1 597 ? 13.593 -24.865 -11.480 1.00 81.69 597 GLU A CA 1
ATOM 4604 C C . GLU A 1 597 ? 14.207 -24.750 -10.069 1.00 81.69 597 GLU A C 1
ATOM 4606 O O . GLU A 1 597 ? 14.459 -25.755 -9.404 1.00 81.69 597 GLU A O 1
ATOM 4611 N N . GLY A 1 598 ? 14.421 -23.521 -9.585 1.00 83.00 598 GLY A N 1
ATOM 4612 C CA . GLY A 1 598 ? 15.002 -23.214 -8.281 1.00 83.00 598 GLY A CA 1
ATOM 4613 C C . GLY A 1 598 ? 16.532 -23.144 -8.267 1.00 83.00 598 GLY A C 1
ATOM 4614 O O . GLY A 1 598 ? 17.100 -23.086 -7.179 1.00 83.00 598 GLY A O 1
ATOM 4615 N N . ARG A 1 599 ? 17.209 -23.142 -9.424 1.00 88.44 599 ARG A N 1
ATOM 4616 C CA . ARG A 1 599 ? 18.675 -22.997 -9.538 1.00 88.44 599 ARG A CA 1
ATOM 4617 C C . ARG A 1 599 ? 19.082 -21.554 -9.289 1.00 88.44 599 ARG A C 1
ATOM 4619 O O . ARG A 1 599 ? 18.447 -20.660 -9.831 1.00 88.44 599 ARG A O 1
ATOM 4626 N N . ILE A 1 600 ? 20.136 -21.316 -8.515 1.00 90.56 600 ILE A N 1
ATOM 4627 C CA . ILE A 1 600 ? 20.585 -19.972 -8.121 1.00 90.56 600 ILE A CA 1
ATOM 4628 C C . ILE A 1 600 ? 21.434 -19.308 -9.222 1.00 90.56 600 ILE A C 1
ATOM 4630 O O . ILE A 1 600 ? 22.368 -19.918 -9.740 1.00 90.56 600 ILE A O 1
ATOM 4634 N N . TYR A 1 601 ? 21.155 -18.034 -9.522 1.00 87.69 601 TYR A N 1
ATOM 4635 C CA . TYR A 1 601 ? 21.869 -17.189 -10.498 1.00 87.69 601 TYR A CA 1
ATOM 4636 C C . TYR A 1 601 ? 22.552 -15.978 -9.863 1.00 87.69 601 TYR A C 1
ATOM 4638 O O . TYR A 1 601 ? 23.628 -15.576 -10.301 1.00 87.69 601 TYR A O 1
ATOM 4646 N N . LEU A 1 602 ? 21.933 -15.398 -8.836 1.00 89.19 602 LEU A N 1
ATOM 4647 C CA . LEU A 1 602 ? 22.488 -14.312 -8.036 1.00 89.19 602 LEU A CA 1
ATOM 4648 C C . LEU A 1 602 ? 22.477 -14.737 -6.574 1.00 89.19 602 LEU A C 1
ATOM 4650 O O . LEU A 1 602 ? 21.503 -15.327 -6.113 1.00 89.19 602 LEU A O 1
ATOM 4654 N N . PHE A 1 603 ? 23.547 -14.416 -5.856 1.00 90.88 603 PHE A N 1
ATOM 4655 C CA . PHE A 1 603 ? 23.696 -14.678 -4.430 1.00 90.88 603 PHE A CA 1
ATOM 4656 C C . PHE A 1 603 ? 24.538 -13.539 -3.849 1.00 90.88 603 PHE A C 1
ATOM 4658 O O . PHE A 1 603 ? 25.740 -13.479 -4.107 1.00 90.88 603 PHE A O 1
ATOM 4665 N N . ASN A 1 604 ? 23.903 -12.573 -3.178 1.00 91.56 604 ASN A N 1
ATOM 4666 C CA . ASN A 1 604 ? 24.594 -11.360 -2.733 1.00 91.56 604 ASN A CA 1
ATOM 4667 C C . ASN A 1 604 ? 25.498 -11.608 -1.516 1.00 91.56 604 ASN A C 1
ATOM 4669 O O . ASN A 1 604 ? 25.418 -12.631 -0.829 1.00 91.56 604 ASN A O 1
ATOM 4673 N N . ARG A 1 605 ? 26.327 -10.612 -1.203 1.00 89.38 605 ARG A N 1
ATOM 4674 C CA . ARG A 1 605 ? 27.223 -10.644 -0.043 1.00 89.38 605 ARG A CA 1
ATOM 4675 C C . ARG A 1 605 ? 26.545 -11.003 1.292 1.00 89.38 605 ARG A C 1
ATOM 4677 O O . ARG A 1 605 ? 27.080 -11.821 2.038 1.00 89.38 605 ARG A O 1
ATOM 4684 N N . ALA A 1 606 ? 25.385 -10.426 1.609 1.00 89.56 606 ALA A N 1
ATOM 4685 C CA . ALA A 1 606 ? 24.690 -10.711 2.868 1.00 89.56 606 ALA A CA 1
ATOM 4686 C C . ALA A 1 606 ? 24.170 -12.160 2.947 1.00 89.56 606 ALA A C 1
ATOM 4688 O O . ALA A 1 606 ? 24.134 -12.748 4.034 1.00 89.56 606 ALA A O 1
ATOM 4689 N N . ALA A 1 607 ? 23.834 -12.770 1.805 1.00 90.12 607 ALA A N 1
ATOM 4690 C CA . ALA A 1 607 ? 23.510 -14.188 1.734 1.00 90.12 607 ALA A CA 1
ATOM 4691 C C . ALA A 1 607 ? 24.744 -15.067 2.012 1.00 90.12 607 ALA A C 1
ATOM 4693 O O . ALA A 1 607 ? 24.614 -16.058 2.739 1.00 90.12 607 ALA A O 1
ATOM 4694 N N . GLU A 1 608 ? 25.944 -14.686 1.541 1.00 89.62 608 GLU A N 1
ATOM 4695 C CA . GLU A 1 608 ? 27.191 -15.376 1.921 1.00 89.62 608 GLU A CA 1
ATOM 4696 C C . GLU A 1 608 ? 27.441 -15.308 3.430 1.00 89.62 608 GLU A C 1
ATOM 4698 O O . GLU A 1 608 ? 27.657 -16.330 4.085 1.00 89.62 608 GLU A O 1
ATOM 4703 N N . GLU A 1 609 ? 27.398 -14.099 3.995 1.00 88.00 609 GLU A N 1
ATOM 4704 C CA . GLU A 1 609 ? 27.731 -13.857 5.401 1.00 88.00 609 GLU A CA 1
ATOM 4705 C C . GLU A 1 609 ? 26.735 -14.560 6.342 1.00 88.00 609 GLU A C 1
ATOM 4707 O O . GLU A 1 609 ? 27.143 -15.142 7.352 1.00 88.00 609 GLU A O 1
ATOM 4712 N N . THR A 1 610 ? 25.449 -14.606 5.980 1.00 86.94 610 THR A N 1
ATOM 4713 C CA . THR A 1 610 ? 24.409 -15.274 6.777 1.00 86.94 610 THR A CA 1
ATOM 4714 C C . THR A 1 610 ? 24.490 -16.802 6.694 1.00 86.94 610 THR A C 1
ATOM 4716 O O . THR A 1 610 ? 24.444 -17.468 7.727 1.00 86.94 610 THR A O 1
ATOM 4719 N N . THR A 1 611 ? 24.644 -17.379 5.496 1.00 85.88 611 THR A N 1
ATOM 4720 C CA . THR A 1 611 ? 24.572 -18.845 5.290 1.00 85.88 611 THR A CA 1
ATOM 4721 C C . THR A 1 611 ? 25.902 -19.579 5.483 1.00 85.88 611 THR A C 1
ATOM 4723 O O . THR A 1 611 ? 25.911 -20.755 5.850 1.00 85.88 611 THR A O 1
ATOM 4726 N N . GLY A 1 612 ? 27.033 -18.906 5.242 1.00 84.31 612 GLY A N 1
ATOM 4727 C CA . GLY A 1 612 ? 28.364 -19.519 5.188 1.00 84.31 612 GLY A CA 1
ATOM 4728 C C . GLY A 1 612 ? 28.723 -20.172 3.842 1.00 84.31 612 GLY A C 1
ATOM 4729 O O . GLY A 1 612 ? 29.771 -20.817 3.738 1.00 84.31 612 GLY A O 1
ATOM 4730 N N . TYR A 1 613 ? 27.891 -20.027 2.808 1.00 87.38 613 TYR A N 1
ATOM 4731 C CA . TYR A 1 613 ? 28.217 -20.423 1.431 1.00 87.38 613 TYR A CA 1
ATOM 4732 C C . TYR A 1 613 ? 28.857 -19.260 0.671 1.00 87.38 613 TYR A C 1
ATOM 4734 O O . TYR A 1 613 ? 28.491 -18.109 0.889 1.00 87.38 613 TYR A O 1
ATOM 4742 N N . ARG A 1 614 ? 29.791 -19.531 -0.246 1.00 88.81 614 ARG A N 1
ATOM 4743 C CA . ARG A 1 614 ? 30.245 -18.516 -1.209 1.00 88.81 614 ARG A CA 1
ATOM 4744 C C . ARG A 1 614 ? 29.344 -18.493 -2.436 1.00 8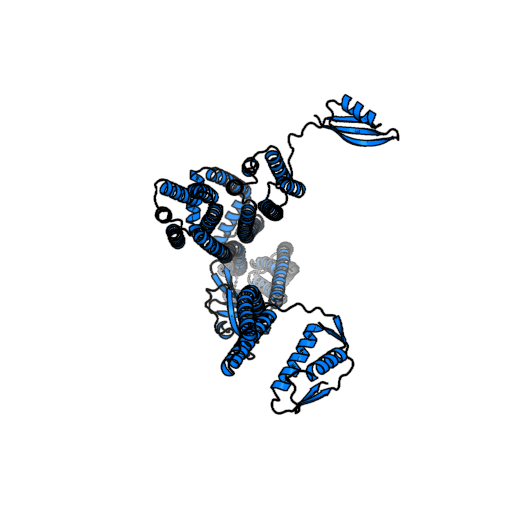8.81 614 ARG A C 1
ATOM 4746 O O . ARG A 1 614 ? 28.860 -19.534 -2.867 1.00 88.81 614 ARG A O 1
ATOM 4753 N N . ALA A 1 615 ? 29.185 -17.332 -3.060 1.00 86.00 615 ALA A N 1
ATOM 4754 C CA . ALA A 1 615 ? 28.340 -17.144 -4.234 1.00 86.00 615 ALA A CA 1
ATOM 4755 C C . ALA A 1 615 ? 28.734 -18.088 -5.381 1.00 86.00 615 ALA A C 1
ATOM 4757 O O . ALA A 1 615 ? 27.868 -18.683 -6.006 1.00 86.00 615 ALA A O 1
ATOM 4758 N N . HIS A 1 616 ? 30.032 -18.320 -5.604 1.00 86.31 616 HIS A N 1
ATOM 4759 C CA . HIS A 1 616 ? 30.510 -19.269 -6.620 1.00 86.31 616 HIS A CA 1
ATOM 4760 C C . HIS A 1 616 ? 30.275 -20.754 -6.272 1.00 86.31 616 HIS A C 1
ATOM 4762 O O . HIS A 1 616 ? 30.378 -21.594 -7.159 1.00 86.31 616 HIS A O 1
ATOM 4768 N N . GLU A 1 617 ? 30.000 -21.084 -5.005 1.00 86.88 617 GLU A N 1
ATOM 4769 C CA . GLU A 1 617 ? 29.571 -22.423 -4.574 1.00 86.88 617 GLU A CA 1
ATOM 4770 C C . GLU A 1 617 ? 28.041 -22.561 -4.627 1.00 86.88 617 GLU A C 1
ATOM 4772 O O . GLU A 1 617 ? 27.540 -23.653 -4.866 1.00 86.88 617 GLU A O 1
ATOM 4777 N N . ALA A 1 618 ? 27.305 -21.470 -4.380 1.00 83.88 618 ALA A N 1
ATOM 4778 C CA . ALA A 1 618 ? 25.844 -21.440 -4.348 1.00 83.88 618 ALA A CA 1
ATOM 4779 C C . ALA A 1 618 ? 25.208 -21.298 -5.743 1.00 83.88 618 ALA A C 1
ATOM 4781 O O . ALA A 1 618 ? 24.158 -21.883 -5.998 1.00 83.88 618 ALA A O 1
ATOM 4782 N N . ILE A 1 619 ? 25.822 -20.541 -6.657 1.00 88.44 619 ILE A N 1
ATOM 4783 C CA . ILE A 1 619 ? 25.335 -20.361 -8.032 1.00 88.44 619 ILE A CA 1
ATOM 4784 C C . ILE A 1 619 ? 25.360 -21.705 -8.771 1.00 88.44 619 ILE A C 1
ATOM 4786 O O . ILE A 1 619 ? 26.372 -22.402 -8.802 1.00 88.44 619 ILE A O 1
ATOM 4790 N N . GLY A 1 620 ? 24.232 -22.062 -9.385 1.00 83.06 620 GLY A N 1
ATOM 4791 C CA . GLY A 1 620 ? 24.014 -23.346 -10.053 1.00 83.06 620 GLY A CA 1
ATOM 4792 C C . GLY A 1 620 ? 23.489 -24.470 -9.150 1.00 83.06 620 GLY A C 1
ATOM 4793 O O . GLY A 1 620 ? 22.892 -25.408 -9.682 1.00 83.06 620 GLY A O 1
ATOM 4794 N N . LEU A 1 621 ? 23.626 -24.367 -7.820 1.00 88.31 621 LEU A N 1
ATOM 4795 C CA . LEU A 1 621 ? 22.886 -25.226 -6.887 1.00 88.31 621 LEU A CA 1
ATOM 4796 C C . LEU A 1 621 ? 21.407 -24.839 -6.871 1.00 88.31 621 LEU A C 1
ATOM 4798 O O . LEU A 1 621 ? 21.026 -23.716 -7.214 1.00 88.31 621 LEU A O 1
ATOM 4802 N N . THR A 1 622 ? 20.563 -25.772 -6.446 1.00 86.62 622 THR A N 1
ATOM 4803 C CA . THR A 1 622 ? 19.159 -25.484 -6.170 1.00 86.62 622 THR A CA 1
ATOM 4804 C C . THR A 1 622 ? 19.002 -24.848 -4.792 1.00 86.62 622 THR A C 1
ATOM 4806 O O . THR A 1 622 ? 19.723 -25.163 -3.843 1.00 86.62 622 THR A O 1
ATOM 4809 N N . ILE A 1 623 ? 18.024 -23.957 -4.645 1.00 87.19 623 ILE A N 1
ATOM 4810 C CA . ILE A 1 623 ? 17.782 -23.255 -3.379 1.00 87.19 623 ILE A CA 1
ATOM 4811 C C . ILE A 1 623 ? 17.462 -24.209 -2.216 1.00 87.19 623 ILE A C 1
ATOM 4813 O O . ILE A 1 623 ? 17.819 -23.933 -1.076 1.00 87.19 623 ILE A O 1
ATOM 4817 N N . TRP A 1 624 ? 16.890 -25.375 -2.522 1.00 86.94 624 TRP A N 1
ATOM 4818 C CA . TRP A 1 624 ? 16.583 -26.462 -1.590 1.00 86.94 624 TRP A CA 1
ATOM 4819 C C . TRP A 1 624 ? 17.827 -27.132 -0.985 1.00 86.94 624 TRP A C 1
ATOM 4821 O O . TRP A 1 624 ? 17.753 -27.663 0.120 1.00 86.94 624 TRP A O 1
ATOM 4831 N N . GLU A 1 625 ? 18.965 -27.103 -1.688 1.00 83.75 625 GLU A N 1
ATOM 4832 C CA . GLU A 1 625 ? 20.247 -27.640 -1.203 1.00 83.75 625 GLU A CA 1
ATOM 4833 C C . GLU A 1 625 ? 20.953 -26.665 -0.249 1.00 83.75 625 GLU A C 1
ATOM 4835 O O . GLU A 1 625 ? 21.670 -27.098 0.651 1.00 83.75 625 GLU A O 1
ATOM 4840 N N . VAL A 1 626 ? 20.731 -25.355 -0.420 1.00 84.06 626 VAL A N 1
ATOM 4841 C CA . VAL A 1 626 ? 21.254 -24.302 0.472 1.00 84.06 626 VAL A CA 1
ATOM 4842 C C . VAL A 1 626 ? 20.323 -24.075 1.674 1.00 84.06 626 VAL A C 1
ATOM 4844 O O . VAL A 1 626 ? 20.788 -23.799 2.779 1.00 84.06 626 VAL A O 1
ATOM 4847 N N . PHE A 1 627 ? 19.010 -24.225 1.477 1.00 85.56 627 PHE A N 1
ATOM 4848 C CA . PHE A 1 627 ? 17.968 -24.011 2.483 1.00 85.56 627 PHE A CA 1
ATOM 4849 C C . PHE A 1 627 ? 17.042 -25.237 2.597 1.00 85.56 627 PHE A C 1
ATOM 4851 O O . PHE A 1 627 ? 15.907 -25.220 2.103 1.00 85.56 627 PHE A O 1
ATOM 4858 N N . PRO A 1 628 ? 17.497 -26.318 3.258 1.00 76.88 628 PRO A N 1
ATOM 4859 C CA . PRO A 1 628 ? 16.665 -27.492 3.490 1.00 76.88 628 PRO A CA 1
ATOM 4860 C C . PRO A 1 628 ? 15.438 -27.129 4.340 1.00 76.88 628 PRO A C 1
ATOM 4862 O O . PRO A 1 628 ? 15.553 -26.464 5.367 1.00 76.88 628 PRO A O 1
ATOM 4865 N N . GLY A 1 629 ? 14.257 -27.590 3.922 1.00 69.81 629 GLY A N 1
ATOM 4866 C CA . GLY A 1 629 ? 12.996 -27.332 4.630 1.00 69.81 629 GLY A CA 1
ATOM 4867 C C . GLY A 1 629 ? 12.233 -26.074 4.199 1.00 69.81 629 GLY A C 1
ATOM 4868 O O . GLY A 1 629 ? 11.278 -25.700 4.878 1.00 69.81 629 GLY A O 1
ATOM 4869 N N . MET A 1 630 ? 12.594 -25.434 3.079 1.00 71.12 630 MET A N 1
ATOM 4870 C CA . MET A 1 630 ? 11.710 -24.448 2.443 1.00 71.12 630 MET A CA 1
ATOM 4871 C C . MET A 1 630 ? 10.311 -25.034 2.125 1.00 71.12 630 MET A C 1
ATOM 4873 O O . MET A 1 630 ? 10.185 -26.233 1.860 1.00 71.12 630 MET A O 1
ATOM 4877 N N . PRO A 1 631 ? 9.251 -24.205 2.117 1.00 67.50 631 PRO A N 1
ATOM 4878 C CA . PRO A 1 631 ? 7.974 -24.516 1.480 1.00 67.50 631 PRO A CA 1
ATOM 4879 C C . PRO A 1 631 ? 8.010 -24.223 -0.033 1.00 67.50 631 PRO A C 1
ATOM 4881 O O . PRO A 1 631 ? 8.914 -23.557 -0.533 1.00 67.50 631 PRO A O 1
ATOM 4884 N N . GLY A 1 632 ? 6.996 -24.701 -0.764 1.00 62.44 632 GLY A N 1
ATOM 4885 C CA . GLY A 1 632 ? 6.800 -24.414 -2.192 1.00 62.44 632 GLY A CA 1
ATOM 4886 C C . GLY A 1 632 ? 6.708 -22.917 -2.528 1.00 62.44 632 GLY A C 1
ATOM 4887 O O . GLY A 1 632 ? 6.361 -22.095 -1.679 1.00 62.44 632 GLY A O 1
ATOM 4888 N N . VAL A 1 633 ? 6.957 -22.588 -3.803 1.00 60.38 633 VAL A N 1
ATOM 4889 C CA . VAL A 1 633 ? 6.983 -21.215 -4.366 1.00 60.38 633 VAL A CA 1
ATOM 4890 C C . VAL A 1 633 ? 5.682 -20.422 -4.124 1.00 60.38 633 VAL A C 1
ATOM 4892 O O . VAL A 1 633 ? 5.694 -19.197 -4.164 1.00 60.38 633 VAL A O 1
ATOM 4895 N N . ASP A 1 634 ? 4.577 -21.096 -3.794 1.00 56.34 634 ASP A N 1
ATOM 4896 C CA . ASP A 1 634 ? 3.270 -20.491 -3.493 1.00 56.34 634 ASP A CA 1
ATOM 4897 C C . ASP A 1 634 ? 3.255 -19.576 -2.245 1.00 56.34 634 ASP A C 1
ATOM 4899 O O . ASP A 1 634 ? 2.285 -18.850 -2.023 1.00 56.34 634 ASP A O 1
ATOM 4903 N N . SER A 1 635 ? 4.302 -19.597 -1.408 1.00 58.78 635 SER A N 1
ATOM 4904 C CA . SER A 1 635 ? 4.393 -18.785 -0.182 1.00 58.78 635 SER A CA 1
ATOM 4905 C C . SER A 1 635 ? 5.218 -17.508 -0.390 1.00 58.78 635 SER A C 1
ATOM 4907 O O . SER A 1 635 ? 6.446 -17.540 -0.356 1.00 58.78 635 SER A O 1
ATOM 4909 N N . THR A 1 636 ? 4.556 -16.354 -0.533 1.00 66.06 636 THR A N 1
ATOM 4910 C CA . THR A 1 636 ? 5.218 -15.047 -0.746 1.00 66.06 636 THR A CA 1
ATOM 4911 C C . THR A 1 636 ? 6.026 -14.551 0.454 1.00 66.06 636 THR A C 1
ATOM 4913 O O . THR A 1 636 ? 7.009 -13.836 0.269 1.00 66.06 636 THR A O 1
ATOM 4916 N N . ARG A 1 637 ? 5.653 -14.923 1.686 1.00 77.25 637 ARG A N 1
ATOM 4917 C CA . ARG A 1 637 ? 6.460 -14.715 2.901 1.00 77.25 637 ARG A CA 1
ATOM 4918 C C . ARG A 1 637 ? 6.323 -15.890 3.855 1.00 77.25 637 ARG A C 1
ATOM 4920 O O . ARG A 1 637 ? 5.213 -16.335 4.129 1.00 77.25 637 ARG A O 1
ATOM 4927 N N . PHE A 1 638 ? 7.445 -16.352 4.393 1.00 82.75 638 PHE A N 1
ATOM 4928 C CA . PHE A 1 638 ? 7.497 -17.438 5.371 1.00 82.75 638 PHE A CA 1
ATOM 4929 C C . PHE A 1 638 ? 8.752 -17.326 6.245 1.00 82.75 638 PHE A C 1
ATOM 4931 O O . PHE A 1 638 ? 9.689 -16.599 5.922 1.00 82.75 638 PHE A O 1
ATOM 4938 N N . GLU A 1 639 ? 8.781 -18.045 7.363 1.00 86.12 639 GLU A N 1
ATOM 4939 C CA . GLU A 1 639 ? 9.953 -18.130 8.239 1.00 86.12 639 GLU A CA 1
ATOM 4940 C C . GLU A 1 639 ? 10.426 -19.583 8.318 1.00 86.12 639 GLU A C 1
ATOM 4942 O O . GLU A 1 639 ? 9.601 -20.487 8.450 1.00 86.12 639 GLU A O 1
ATOM 4947 N N . ILE A 1 640 ? 11.742 -19.805 8.252 1.00 85.50 640 ILE A N 1
ATOM 4948 C CA . ILE A 1 640 ? 12.359 -21.121 8.467 1.00 85.50 640 ILE A CA 1
ATOM 4949 C C . ILE A 1 640 ? 13.401 -21.054 9.586 1.00 85.50 640 ILE A C 1
ATOM 4951 O O . ILE A 1 640 ? 14.140 -20.075 9.713 1.00 85.50 640 ILE A O 1
ATOM 4955 N N . SER A 1 641 ? 13.488 -22.130 10.368 1.00 83.62 641 SER A N 1
ATOM 4956 C CA . SER A 1 641 ? 14.723 -22.497 11.064 1.00 83.62 641 SER A CA 1
ATOM 4957 C C . SER A 1 641 ? 15.569 -23.318 10.103 1.00 83.62 641 SER A C 1
ATOM 4959 O O . SER A 1 641 ? 15.099 -24.333 9.594 1.00 83.62 641 SER A O 1
ATOM 4961 N N . THR A 1 642 ? 16.812 -22.912 9.880 1.00 84.12 642 THR A N 1
ATOM 4962 C CA . THR A 1 642 ? 17.811 -23.726 9.181 1.00 84.12 642 THR A CA 1
ATOM 4963 C C . THR A 1 642 ? 19.129 -23.662 9.941 1.00 84.12 642 THR A C 1
ATOM 4965 O O . THR A 1 642 ? 19.315 -22.793 10.791 1.00 84.12 642 THR A O 1
ATOM 4968 N N . ASN A 1 643 ? 20.059 -24.562 9.644 1.00 83.19 643 ASN A N 1
ATOM 4969 C CA . ASN A 1 643 ? 21.409 -24.471 10.181 1.00 83.19 643 ASN A CA 1
ATOM 4970 C C . ASN A 1 643 ? 22.307 -23.742 9.184 1.00 83.19 643 ASN A C 1
ATOM 4972 O O . ASN A 1 643 ? 22.330 -24.057 7.994 1.00 83.19 643 ASN A O 1
ATOM 4976 N N . ARG A 1 644 ? 23.088 -22.791 9.690 1.00 83.00 644 ARG A N 1
ATOM 4977 C CA . ARG A 1 644 ? 24.240 -22.227 8.989 1.00 83.00 644 ARG A CA 1
ATOM 4978 C C . ARG A 1 644 ? 25.266 -23.338 8.725 1.00 83.00 644 ARG A C 1
ATOM 4980 O O . ARG A 1 644 ? 25.299 -24.341 9.439 1.00 83.00 644 ARG A O 1
ATOM 4987 N N . ARG A 1 645 ? 26.136 -23.169 7.722 1.00 77.31 645 ARG A N 1
ATOM 4988 C CA . ARG A 1 645 ? 27.139 -24.180 7.312 1.00 77.31 645 ARG A CA 1
ATOM 4989 C C . ARG A 1 645 ? 28.110 -24.615 8.430 1.00 77.31 645 ARG A C 1
ATOM 4991 O O . ARG A 1 645 ? 28.728 -25.668 8.320 1.00 77.31 645 ARG A O 1
ATOM 4998 N N . ASP A 1 646 ? 28.241 -23.823 9.494 1.00 76.00 646 ASP A N 1
ATOM 4999 C CA . ASP A 1 646 ? 29.030 -24.119 10.701 1.00 76.00 646 ASP A CA 1
ATOM 5000 C C . ASP A 1 646 ? 28.267 -24.921 11.780 1.00 76.00 646 ASP A C 1
ATOM 5002 O O . ASP A 1 646 ? 28.864 -25.335 12.773 1.00 76.00 646 ASP A O 1
ATOM 5006 N N . GLY A 1 647 ? 26.972 -25.184 11.578 1.00 74.88 647 GLY A N 1
ATOM 5007 C CA . GLY A 1 647 ? 26.111 -25.957 12.474 1.00 74.88 647 GLY A CA 1
ATOM 5008 C C . GLY A 1 647 ? 25.256 -25.129 13.439 1.00 74.88 647 GLY A C 1
ATOM 5009 O O . GLY A 1 647 ? 24.498 -25.721 14.206 1.00 74.88 647 GLY A O 1
ATOM 5010 N N . HIS A 1 648 ? 25.334 -23.794 13.419 1.00 80.44 648 HIS A N 1
ATOM 5011 C CA . HIS A 1 648 ? 24.479 -22.950 14.260 1.00 80.44 648 HIS A CA 1
ATOM 5012 C C . HIS A 1 648 ? 23.059 -22.802 13.686 1.00 80.44 648 HIS A C 1
ATOM 5014 O O . HIS A 1 648 ? 22.898 -22.477 12.509 1.00 80.44 648 HIS A O 1
ATOM 5020 N N . GLU A 1 649 ? 22.028 -22.988 14.521 1.00 82.62 649 GLU A N 1
ATOM 5021 C CA . GLU A 1 649 ? 20.635 -22.713 14.138 1.00 82.62 649 GLU A CA 1
ATOM 5022 C C . GLU A 1 649 ? 20.438 -21.205 13.913 1.00 82.62 649 GLU A C 1
ATOM 5024 O O . GLU A 1 649 ? 20.747 -20.382 14.779 1.00 82.62 649 GLU A O 1
ATOM 5029 N N . ILE A 1 650 ? 19.904 -20.855 12.745 1.00 87.50 650 ILE A N 1
ATOM 5030 C CA . ILE A 1 650 ? 19.535 -19.500 12.342 1.00 87.50 650 ILE A CA 1
ATOM 5031 C C . ILE A 1 650 ? 18.054 -19.460 11.950 1.00 87.50 650 ILE A C 1
ATOM 5033 O O . ILE A 1 650 ? 17.542 -20.329 11.241 1.00 87.50 650 ILE A O 1
ATOM 5037 N N . HIS A 1 651 ? 17.357 -18.422 12.404 1.00 87.38 651 HIS A N 1
ATOM 5038 C CA . HIS A 1 651 ? 15.976 -18.146 12.022 1.00 87.38 651 HIS A CA 1
ATOM 5039 C C . HIS A 1 651 ? 15.966 -17.094 10.913 1.00 87.38 651 HIS A C 1
ATOM 5041 O O . HIS A 1 651 ? 16.400 -15.957 11.119 1.00 87.38 651 HIS A O 1
ATOM 5047 N N . LEU A 1 652 ? 15.460 -17.471 9.741 1.00 89.62 652 LEU A N 1
ATOM 5048 C CA . LEU A 1 652 ? 15.413 -16.623 8.554 1.00 89.62 652 LEU A CA 1
ATOM 5049 C C . LEU A 1 652 ? 13.965 -16.336 8.165 1.00 89.62 652 LEU A C 1
ATOM 5051 O O . LEU A 1 652 ? 13.153 -17.256 8.046 1.00 89.62 652 LEU A O 1
ATOM 5055 N N . ARG A 1 653 ? 13.649 -15.063 7.921 1.00 90.44 653 ARG A N 1
ATOM 5056 C CA . ARG A 1 653 ? 12.380 -14.642 7.319 1.00 90.44 653 ARG A CA 1
ATOM 5057 C C . ARG A 1 653 ? 12.591 -14.420 5.834 1.00 90.44 653 ARG A C 1
ATOM 5059 O O . ARG A 1 653 ? 13.295 -13.489 5.468 1.00 90.44 653 ARG A O 1
ATOM 5066 N N . PHE A 1 654 ? 11.955 -15.235 5.004 1.00 88.94 654 PHE A N 1
ATOM 5067 C CA . PHE A 1 654 ? 11.975 -15.111 3.553 1.00 88.94 654 PHE A CA 1
ATOM 5068 C C . PHE A 1 654 ? 10.807 -14.261 3.044 1.00 88.94 654 PHE A C 1
ATOM 5070 O O . PHE A 1 654 ? 9.682 -14.344 3.542 1.00 88.94 654 PHE A O 1
ATOM 5077 N N . SER A 1 655 ? 11.081 -13.481 2.003 1.00 86.31 655 SER A N 1
ATOM 5078 C CA . SER A 1 655 ? 10.107 -12.843 1.124 1.00 86.31 655 SER A CA 1
ATOM 5079 C C . SER A 1 655 ? 10.458 -13.229 -0.309 1.00 86.31 655 SER A C 1
ATOM 5081 O O . SER A 1 655 ? 11.561 -12.944 -0.777 1.00 86.31 655 SER A O 1
ATOM 5083 N N . VAL A 1 656 ? 9.528 -13.894 -0.990 1.00 86.88 656 VAL A N 1
ATOM 5084 C CA . VAL A 1 656 ? 9.709 -14.426 -2.342 1.00 86.88 656 VAL A CA 1
ATOM 5085 C C . VAL A 1 656 ? 8.880 -13.601 -3.312 1.00 86.88 656 VAL A C 1
ATOM 5087 O O . VAL A 1 656 ? 7.655 -13.543 -3.202 1.00 86.88 656 VAL A O 1
ATOM 5090 N N . SER A 1 657 ? 9.560 -12.965 -4.259 1.00 84.31 657 SER A N 1
ATOM 5091 C CA . SER A 1 657 ? 8.959 -12.116 -5.283 1.00 84.31 657 SER A CA 1
ATOM 5092 C C . SER A 1 657 ? 9.368 -12.627 -6.667 1.00 84.31 657 SER A C 1
ATOM 5094 O O . SER A 1 657 ? 10.563 -12.639 -6.964 1.00 84.31 657 SER A O 1
ATOM 5096 N N . PRO A 1 658 ? 8.433 -13.045 -7.537 1.00 82.69 658 PRO A N 1
ATOM 5097 C CA . PRO A 1 658 ? 8.775 -13.515 -8.878 1.00 82.69 658 PRO A CA 1
ATOM 5098 C C . PRO A 1 658 ? 9.519 -12.444 -9.696 1.00 82.69 658 PRO A C 1
ATOM 5100 O O . PRO A 1 658 ? 9.080 -11.297 -9.785 1.00 82.69 658 PRO A O 1
ATOM 5103 N N . VAL A 1 659 ? 10.631 -12.824 -10.335 1.00 79.88 659 VAL A N 1
ATOM 5104 C CA . VAL A 1 659 ? 11.290 -12.001 -11.360 1.00 79.88 659 VAL A CA 1
ATOM 5105 C C . VAL A 1 659 ? 10.486 -12.147 -12.642 1.00 79.88 659 VAL A C 1
ATOM 5107 O O . VAL A 1 659 ? 10.450 -13.230 -13.219 1.00 79.88 659 VAL A O 1
ATOM 5110 N N . MET A 1 660 ? 9.877 -11.070 -13.126 1.00 73.88 660 MET A N 1
ATOM 5111 C CA . MET A 1 660 ? 9.174 -11.069 -14.412 1.00 73.88 660 MET A CA 1
ATOM 5112 C C . MET A 1 660 ? 10.137 -10.627 -15.523 1.00 73.88 660 MET A C 1
ATOM 5114 O O . MET A 1 660 ? 10.699 -9.538 -15.436 1.00 73.88 660 MET A O 1
ATOM 5118 N N . ILE A 1 661 ? 10.321 -11.445 -16.569 1.00 57.72 661 ILE A N 1
ATOM 5119 C CA . ILE A 1 661 ? 10.959 -10.996 -17.829 1.00 57.72 661 ILE A CA 1
ATOM 5120 C C . ILE A 1 661 ? 9.982 -10.080 -18.574 1.00 57.72 661 ILE A C 1
ATOM 5122 O O . ILE A 1 661 ? 10.350 -9.023 -19.068 1.00 57.72 661 ILE A O 1
ATOM 5126 N N . ASP A 1 662 ? 8.722 -10.511 -18.591 1.00 59.72 662 ASP A N 1
ATOM 5127 C CA . ASP A 1 662 ? 7.540 -9.846 -19.125 1.00 59.72 662 ASP A CA 1
ATOM 5128 C C . ASP A 1 662 ? 6.354 -10.232 -18.223 1.00 59.72 662 ASP A C 1
ATOM 5130 O O . ASP A 1 662 ? 6.404 -11.251 -17.538 1.00 59.72 662 ASP A O 1
ATOM 5134 N N . GLU A 1 663 ? 5.239 -9.499 -18.276 1.00 52.81 663 GLU A N 1
ATOM 5135 C CA . GLU A 1 663 ? 4.008 -9.695 -17.471 1.00 52.81 663 GLU A CA 1
ATOM 5136 C C . GLU A 1 663 ? 3.404 -11.113 -17.460 1.00 52.81 663 GLU A C 1
ATOM 5138 O O . GLU A 1 663 ? 2.479 -11.380 -16.698 1.00 52.81 663 GLU A O 1
ATOM 5143 N N . LYS A 1 664 ? 3.849 -12.019 -18.331 1.00 47.62 664 LYS A N 1
ATOM 5144 C CA . LYS A 1 664 ? 3.371 -13.410 -18.373 1.00 47.62 664 LYS A CA 1
ATOM 5145 C C . LYS A 1 664 ? 4.464 -14.460 -18.215 1.00 47.62 664 LYS A C 1
ATOM 5147 O O . LYS A 1 664 ? 4.123 -15.619 -18.010 1.00 47.62 664 LYS A O 1
ATOM 5152 N N . ASN A 1 665 ? 5.735 -14.067 -18.279 1.00 57.34 665 ASN A N 1
ATOM 5153 C CA . ASN A 1 665 ? 6.867 -14.974 -18.134 1.00 57.34 665 ASN A CA 1
ATOM 5154 C C . ASN A 1 665 ? 7.691 -14.575 -16.914 1.00 57.34 665 ASN A C 1
ATOM 5156 O O . ASN A 1 665 ? 8.469 -13.619 -16.946 1.00 57.34 665 ASN A O 1
ATOM 5160 N N . THR A 1 666 ? 7.555 -15.367 -15.858 1.00 68.44 666 THR A N 1
ATOM 5161 C CA . THR A 1 666 ? 8.533 -15.434 -14.780 1.00 68.44 666 THR A CA 1
ATOM 5162 C C . THR A 1 666 ? 9.874 -15.925 -15.332 1.00 68.44 666 THR A C 1
ATOM 5164 O O . THR A 1 666 ? 9.953 -16.989 -15.940 1.00 68.44 666 THR A O 1
ATOM 5167 N N . ALA A 1 667 ? 10.944 -15.163 -15.101 1.00 76.00 667 ALA A N 1
ATOM 5168 C CA . ALA A 1 667 ? 12.321 -15.648 -15.229 1.00 76.00 667 ALA A CA 1
ATOM 5169 C C . ALA A 1 667 ? 12.610 -16.728 -14.175 1.00 76.00 667 ALA A C 1
ATOM 5171 O O . ALA A 1 667 ? 13.410 -17.632 -14.392 1.00 76.00 667 ALA A O 1
ATOM 5172 N N . GLY A 1 668 ? 11.952 -16.580 -13.025 1.00 84.56 668 GLY A N 1
ATOM 5173 C CA . GLY A 1 668 ? 12.174 -17.308 -11.791 1.00 84.56 668 GLY A CA 1
ATOM 5174 C C . GLY A 1 668 ? 11.825 -16.400 -10.615 1.00 84.56 668 GLY A C 1
ATOM 5175 O O . GLY A 1 668 ? 10.891 -15.605 -10.728 1.00 84.56 668 GLY A O 1
ATOM 5176 N N . ASN A 1 669 ? 12.557 -16.480 -9.505 1.00 87.38 669 ASN A N 1
ATOM 5177 C CA . ASN A 1 669 ? 12.160 -15.855 -8.238 1.00 87.38 669 ASN A CA 1
ATOM 5178 C C . ASN A 1 669 ? 13.311 -15.093 -7.570 1.00 87.38 669 ASN A C 1
ATOM 5180 O O . ASN A 1 669 ? 14.430 -15.591 -7.511 1.00 87.38 669 ASN A O 1
ATOM 5184 N N . VAL A 1 670 ? 13.028 -13.908 -7.021 1.00 88.56 670 VAL A N 1
ATOM 5185 C CA . VAL A 1 670 ? 13.873 -13.235 -6.026 1.00 88.56 670 VAL A CA 1
ATOM 5186 C C . VAL A 1 670 ? 13.474 -13.741 -4.648 1.00 88.56 670 VAL A C 1
ATOM 5188 O O . VAL A 1 670 ? 12.324 -13.604 -4.245 1.00 88.56 670 VAL A O 1
ATOM 5191 N N . TRP A 1 671 ? 14.434 -14.263 -3.906 1.00 89.12 671 TRP A N 1
ATOM 5192 C CA . TRP A 1 671 ? 14.309 -14.667 -2.518 1.00 89.12 671 TRP A CA 1
ATOM 5193 C C . TRP A 1 671 ? 15.129 -13.673 -1.699 1.00 89.12 671 TRP A C 1
ATOM 5195 O O . TRP A 1 671 ? 16.360 -13.714 -1.697 1.00 89.12 671 TRP A O 1
ATOM 5205 N N . CYS A 1 672 ? 14.446 -12.738 -1.048 1.00 89.94 672 CYS A N 1
ATOM 5206 C CA . CYS A 1 672 ? 15.054 -11.870 -0.048 1.00 89.94 672 CYS A CA 1
ATOM 5207 C C . CYS A 1 672 ? 14.881 -12.521 1.326 1.00 89.94 672 CYS A C 1
ATOM 5209 O O . CYS A 1 672 ? 13.804 -13.052 1.603 1.00 89.94 672 CYS A O 1
ATOM 5211 N N . PHE A 1 673 ? 15.892 -12.486 2.191 1.00 91.06 673 PHE A N 1
ATOM 5212 C CA . PHE A 1 673 ? 15.761 -12.965 3.560 1.00 91.06 673 PHE A CA 1
ATOM 5213 C C . PHE A 1 673 ? 16.487 -12.116 4.600 1.00 91.06 673 PHE A C 1
ATOM 5215 O O . PHE A 1 673 ? 17.630 -11.694 4.419 1.00 91.06 673 PHE A O 1
ATOM 5222 N N . ASP A 1 674 ? 15.818 -11.940 5.736 1.00 90.25 674 ASP A N 1
ATOM 5223 C CA . ASP A 1 674 ? 16.358 -11.284 6.922 1.00 90.25 674 ASP A CA 1
ATOM 5224 C C . ASP A 1 674 ? 16.714 -12.327 7.984 1.00 90.25 674 ASP A C 1
ATOM 5226 O O . ASP A 1 674 ? 15.930 -13.240 8.269 1.00 90.25 674 ASP A O 1
ATOM 5230 N N . ASN A 1 675 ? 17.875 -12.166 8.621 1.00 88.25 675 ASN A N 1
ATOM 5231 C CA . ASN A 1 675 ? 18.218 -12.928 9.816 1.00 88.25 675 ASN A CA 1
ATOM 5232 C C . ASN A 1 675 ? 17.463 -12.351 11.022 1.00 88.25 675 ASN A C 1
ATOM 5234 O O . ASN A 1 675 ? 17.788 -11.277 11.523 1.00 88.25 675 ASN A O 1
ATOM 5238 N N . ILE A 1 676 ? 16.451 -13.080 11.493 1.00 86.75 676 ILE A N 1
ATOM 5239 C CA . ILE A 1 676 ? 15.588 -12.682 12.613 1.00 86.75 676 ILE A CA 1
ATOM 5240 C C . ILE A 1 676 ? 15.945 -13.409 13.916 1.00 86.75 676 ILE A C 1
ATOM 5242 O O . ILE A 1 676 ? 15.160 -13.388 14.863 1.00 86.75 676 ILE A O 1
ATOM 5246 N N . THR A 1 677 ? 17.110 -14.061 13.992 1.00 85.44 677 THR A N 1
ATOM 5247 C CA . THR A 1 677 ? 17.507 -14.885 15.150 1.00 85.44 677 THR A CA 1
ATOM 5248 C C . THR A 1 677 ? 17.534 -14.071 16.449 1.00 85.44 677 THR A C 1
ATOM 5250 O O . THR A 1 677 ? 16.915 -14.473 17.434 1.00 85.44 677 THR A O 1
ATOM 5253 N N . GLU A 1 678 ? 18.156 -12.887 16.440 1.00 83.25 678 GLU A N 1
ATOM 5254 C CA . GLU A 1 678 ? 18.172 -11.974 17.595 1.00 83.25 678 GLU A CA 1
ATOM 5255 C C . GLU A 1 678 ? 16.771 -11.436 17.926 1.00 83.25 678 GLU A C 1
ATOM 5257 O O . GLU A 1 678 ? 16.365 -11.420 19.089 1.00 83.25 678 GLU A O 1
ATOM 5262 N N . LEU A 1 679 ? 15.989 -11.067 16.904 1.00 80.06 679 LEU A N 1
ATOM 5263 C CA . LEU A 1 679 ? 14.622 -10.570 17.079 1.00 80.06 679 LEU A CA 1
ATOM 5264 C C . LEU A 1 679 ? 13.722 -11.629 17.734 1.00 80.06 679 LEU A C 1
ATOM 5266 O O . LEU A 1 679 ? 12.987 -11.313 18.666 1.00 80.06 679 LEU A O 1
ATOM 5270 N N . ARG A 1 680 ? 13.823 -12.899 17.320 1.00 79.38 680 ARG A N 1
ATOM 5271 C CA . ARG A 1 680 ? 13.092 -14.021 17.931 1.00 79.38 680 ARG A CA 1
ATOM 5272 C C . ARG A 1 680 ? 13.521 -14.292 19.372 1.00 79.38 680 ARG A C 1
ATOM 5274 O O . ARG A 1 680 ? 12.676 -14.657 20.191 1.00 79.38 680 ARG A O 1
ATOM 5281 N N . GLN A 1 681 ? 14.797 -14.106 19.711 1.00 79.12 681 GLN A N 1
ATOM 5282 C CA . GLN A 1 681 ? 15.259 -14.198 21.100 1.00 79.12 681 GLN A CA 1
ATOM 5283 C C . GLN A 1 681 ? 14.682 -13.059 21.957 1.00 79.12 681 GLN A C 1
ATOM 5285 O O . GLN A 1 681 ? 14.154 -13.323 23.039 1.00 79.12 681 GLN A O 1
ATOM 5290 N N . LEU A 1 682 ? 14.690 -11.822 21.449 1.00 77.38 682 LEU A N 1
ATOM 5291 C CA . LEU A 1 682 ? 14.098 -10.657 22.116 1.00 77.38 682 LEU A CA 1
ATOM 5292 C C . LEU A 1 682 ? 12.574 -10.781 22.276 1.00 77.38 682 LEU A C 1
ATOM 5294 O O . LEU A 1 682 ? 12.063 -10.538 23.367 1.00 77.38 682 LEU A O 1
ATOM 5298 N N . GLU A 1 683 ? 11.845 -11.224 21.248 1.00 75.69 683 GLU A N 1
ATOM 5299 C CA . GLU A 1 683 ? 10.401 -11.499 21.326 1.00 75.69 683 GLU A CA 1
ATOM 5300 C C . GLU A 1 683 ? 10.077 -12.533 22.411 1.00 75.69 683 GLU A C 1
ATOM 5302 O O . GLU A 1 683 ? 9.163 -12.321 23.209 1.00 75.69 683 GLU A O 1
ATOM 5307 N N . ARG A 1 684 ? 10.832 -13.642 22.477 1.00 75.94 684 ARG A N 1
ATOM 5308 C CA . ARG A 1 684 ? 10.649 -14.670 23.516 1.00 75.94 684 ARG A CA 1
ATOM 5309 C C . ARG A 1 684 ? 10.874 -14.087 24.914 1.00 75.94 684 ARG A C 1
ATOM 5311 O O . ARG A 1 684 ? 10.046 -14.313 25.793 1.00 75.94 684 ARG A O 1
ATOM 5318 N N . GLN A 1 685 ? 11.928 -13.290 25.108 1.00 75.50 685 GLN A N 1
ATOM 5319 C CA . GLN A 1 685 ? 12.204 -12.616 26.384 1.00 75.50 685 GLN A CA 1
ATOM 5320 C C . GLN A 1 685 ? 11.117 -11.598 26.768 1.00 75.50 685 GLN A C 1
ATOM 5322 O O . GLN A 1 685 ? 10.691 -11.560 27.923 1.00 75.50 685 GLN A O 1
ATOM 5327 N N . MET A 1 686 ? 10.645 -10.784 25.819 1.00 66.69 686 MET A N 1
ATOM 5328 C CA . MET A 1 686 ? 9.601 -9.780 26.057 1.00 66.69 686 MET A CA 1
ATOM 5329 C C . MET A 1 686 ? 8.258 -10.436 26.375 1.00 66.69 686 MET A C 1
ATOM 5331 O O . MET A 1 686 ? 7.650 -10.103 27.388 1.00 66.69 686 MET A O 1
ATOM 5335 N N . ARG A 1 687 ? 7.844 -11.445 25.602 1.00 71.81 687 ARG A N 1
ATOM 5336 C CA . ARG A 1 687 ? 6.600 -12.190 25.844 1.00 71.81 687 ARG A CA 1
ATOM 5337 C C . ARG A 1 687 ? 6.612 -12.905 27.197 1.00 71.81 687 ARG A C 1
ATOM 5339 O O . ARG A 1 687 ? 5.591 -12.950 27.875 1.00 71.81 687 ARG A O 1
ATOM 5346 N N . GLN A 1 688 ? 7.770 -13.412 27.625 1.00 69.19 688 GLN A N 1
ATOM 5347 C CA . GLN A 1 688 ? 7.945 -14.010 28.951 1.00 69.19 688 GLN A CA 1
ATOM 5348 C C . GLN A 1 688 ? 7.853 -12.961 30.078 1.00 69.19 688 GLN A C 1
ATOM 5350 O O . GLN A 1 688 ? 7.244 -13.238 31.112 1.00 69.19 688 GLN A O 1
ATOM 5355 N N . LYS A 1 689 ? 8.376 -11.740 29.873 1.00 67.12 689 LYS A N 1
ATOM 5356 C CA . LYS A 1 689 ? 8.193 -10.605 30.801 1.00 67.12 689 LYS A CA 1
ATOM 5357 C C . LYS A 1 689 ? 6.737 -10.137 30.877 1.00 67.12 689 LYS A C 1
ATOM 5359 O O . LYS A 1 689 ? 6.221 -9.969 31.978 1.00 67.12 689 LYS A O 1
ATOM 5364 N N . GLU A 1 690 ? 6.067 -9.956 29.739 1.00 63.25 690 GLU A N 1
ATOM 5365 C CA . GLU A 1 690 ? 4.653 -9.558 29.674 1.00 63.25 690 GLU A CA 1
ATOM 5366 C C . GLU A 1 690 ? 3.744 -10.592 30.339 1.00 63.25 690 GLU A C 1
ATOM 5368 O O . GLU A 1 690 ? 2.874 -10.232 31.131 1.00 63.25 690 GLU A O 1
ATOM 5373 N N . GLN A 1 691 ? 3.979 -11.882 30.080 1.00 68.31 691 GLN A N 1
ATOM 5374 C CA . GLN A 1 691 ? 3.230 -12.964 30.709 1.00 68.31 691 GLN A CA 1
ATOM 5375 C C . GLN A 1 691 ? 3.401 -12.956 32.234 1.00 68.31 691 GLN A C 1
ATOM 5377 O O . GLN A 1 691 ? 2.410 -13.094 32.949 1.00 68.31 691 GLN A O 1
ATOM 5382 N N . MET A 1 692 ? 4.616 -12.728 32.747 1.00 67.12 692 MET A N 1
ATOM 5383 C CA . MET A 1 692 ? 4.840 -12.597 34.192 1.00 67.12 692 MET A CA 1
ATOM 5384 C C . MET A 1 692 ? 4.177 -11.346 34.779 1.00 67.12 692 MET A C 1
ATOM 5386 O O . MET A 1 692 ? 3.542 -11.446 35.826 1.00 67.12 692 MET A O 1
ATOM 5390 N N . ALA A 1 693 ? 4.225 -10.202 34.090 1.00 65.31 693 ALA A N 1
ATOM 5391 C CA . ALA A 1 693 ? 3.551 -8.979 34.531 1.00 65.31 693 ALA A CA 1
ATOM 5392 C C . ALA A 1 693 ? 2.015 -9.127 34.567 1.00 65.31 693 ALA A C 1
ATOM 5394 O O . ALA A 1 693 ? 1.370 -8.681 35.519 1.00 65.31 693 ALA A O 1
ATOM 5395 N N . ALA A 1 694 ? 1.425 -9.798 33.571 1.00 64.25 694 ALA A N 1
ATOM 5396 C CA . ALA A 1 694 ? -0.005 -10.099 33.526 1.00 64.25 694 ALA A CA 1
ATOM 5397 C C . ALA A 1 694 ? -0.422 -11.072 34.644 1.00 64.25 694 ALA A C 1
ATOM 5399 O O . ALA A 1 694 ? -1.410 -10.825 35.342 1.00 64.25 694 ALA A O 1
ATOM 5400 N N . ILE A 1 695 ? 0.370 -12.129 34.873 1.00 66.94 695 ILE A N 1
ATOM 5401 C CA . ILE A 1 695 ? 0.190 -13.039 36.012 1.00 66.94 695 ILE A CA 1
ATOM 5402 C C . ILE A 1 695 ? 0.280 -12.256 37.327 1.00 66.94 695 ILE A C 1
ATOM 5404 O O . ILE A 1 695 ? -0.582 -12.436 38.183 1.00 66.94 695 ILE A O 1
ATOM 5408 N N . GLY A 1 696 ? 1.244 -11.345 37.487 1.00 64.25 696 GLY A N 1
ATOM 5409 C CA . GLY A 1 696 ? 1.397 -10.520 38.690 1.00 64.25 696 GLY A CA 1
ATOM 5410 C C . GLY A 1 696 ? 0.211 -9.596 38.962 1.00 64.25 696 GLY A C 1
ATOM 5411 O O . GLY A 1 696 ? -0.232 -9.493 40.107 1.00 64.25 696 GLY A O 1
ATOM 5412 N N . ALA A 1 697 ? -0.354 -8.979 37.921 1.00 62.31 697 ALA A N 1
ATOM 5413 C CA . ALA A 1 697 ? -1.534 -8.125 38.044 1.00 62.31 697 ALA A CA 1
ATOM 5414 C C . ALA A 1 697 ? -2.779 -8.903 38.512 1.00 62.31 697 ALA A C 1
ATOM 5416 O O . ALA A 1 697 ? -3.457 -8.463 39.440 1.00 62.31 697 ALA A O 1
ATOM 5417 N N . MET A 1 698 ? -3.055 -10.077 37.929 1.00 62.34 698 MET A N 1
ATOM 5418 C CA . MET A 1 698 ? -4.186 -10.922 38.349 1.00 62.34 698 MET A CA 1
ATOM 5419 C C . MET A 1 698 ? -3.949 -11.564 39.724 1.00 62.34 698 MET A C 1
ATOM 5421 O O . MET A 1 698 ? -4.855 -11.628 40.556 1.00 62.34 698 MET A O 1
ATOM 5425 N N . SER A 1 699 ? -2.712 -11.985 39.998 1.00 65.62 699 SER A N 1
ATOM 5426 C CA . SER A 1 699 ? -2.342 -12.627 41.263 1.00 65.62 699 SER A CA 1
ATOM 5427 C C . SER A 1 699 ? -2.460 -11.681 42.455 1.00 65.62 699 SER A C 1
ATOM 5429 O O . SER A 1 699 ? -2.747 -12.149 43.550 1.00 65.62 699 SER A O 1
ATOM 5431 N N . ALA A 1 700 ? -2.295 -10.366 42.270 1.00 67.12 700 ALA A N 1
ATOM 5432 C CA . ALA A 1 700 ? -2.465 -9.379 43.340 1.00 67.12 700 ALA A CA 1
ATOM 5433 C C . ALA A 1 700 ? -3.889 -9.367 43.930 1.00 67.12 700 ALA A C 1
ATOM 5435 O O . ALA A 1 700 ? -4.037 -9.260 45.148 1.00 67.12 700 ALA A O 1
ATOM 5436 N N . GLY A 1 701 ? -4.921 -9.532 43.093 1.00 64.88 701 GLY A N 1
ATOM 5437 C CA . GLY A 1 701 ? -6.310 -9.674 43.547 1.00 64.88 701 GLY A CA 1
ATOM 5438 C C . GLY A 1 701 ? -6.529 -10.993 44.289 1.00 64.88 701 GLY A C 1
ATOM 5439 O O . GLY A 1 701 ? -6.919 -10.994 45.455 1.00 64.88 701 GLY A O 1
ATOM 5440 N N . ILE A 1 702 ? -6.153 -12.107 43.652 1.00 68.44 702 ILE A N 1
ATOM 5441 C CA . ILE A 1 702 ? -6.275 -13.466 44.212 1.00 68.44 702 ILE A CA 1
ATOM 5442 C C . ILE A 1 702 ? -5.534 -13.588 45.556 1.00 68.44 702 ILE A C 1
ATOM 5444 O O . ILE A 1 702 ? -6.027 -14.194 46.502 1.00 68.44 702 ILE A O 1
ATOM 5448 N N . ALA A 1 703 ? -4.359 -12.974 45.688 1.00 72.81 703 ALA A N 1
ATOM 5449 C CA . ALA A 1 703 ? -3.590 -12.978 46.925 1.00 72.81 703 ALA A CA 1
ATOM 5450 C C . ALA A 1 703 ? -4.290 -12.231 48.070 1.00 72.81 703 ALA A C 1
ATOM 5452 O O . ALA A 1 703 ? -4.205 -12.677 49.213 1.00 72.81 703 ALA A O 1
ATOM 5453 N N . HIS A 1 704 ? -4.999 -11.131 47.793 1.00 72.81 704 HIS A N 1
ATOM 5454 C CA . HIS A 1 704 ? -5.853 -10.482 48.793 1.00 72.81 704 HIS A CA 1
ATOM 5455 C C . HIS A 1 704 ? -7.050 -11.368 49.170 1.00 72.81 704 HIS A C 1
ATOM 5457 O O . HIS A 1 704 ? -7.345 -11.521 50.357 1.00 72.81 704 HIS A O 1
ATOM 5463 N N . GLU A 1 705 ? -7.684 -12.008 48.187 1.00 69.38 705 GLU A N 1
ATOM 5464 C CA . GLU A 1 705 ? -8.811 -12.924 48.401 1.00 69.38 705 GLU A CA 1
ATOM 5465 C C . GLU A 1 705 ? -8.436 -14.189 49.186 1.00 69.38 705 GLU A C 1
ATOM 5467 O O . GLU A 1 705 ? -9.267 -14.682 49.940 1.00 69.38 705 GLU A O 1
ATOM 5472 N N . ILE A 1 706 ? -7.195 -14.685 49.083 1.00 78.12 706 ILE A N 1
ATOM 5473 C CA . ILE A 1 706 ? -6.695 -15.825 49.876 1.00 78.12 706 ILE A CA 1
ATOM 5474 C C . ILE A 1 706 ? -6.150 -15.373 51.245 1.00 78.12 706 ILE A C 1
ATOM 5476 O O . ILE A 1 706 ? -6.315 -16.075 52.245 1.00 78.12 706 ILE A O 1
ATOM 5480 N N . ARG A 1 707 ? -5.532 -14.187 51.339 1.00 74.38 707 ARG A N 1
ATOM 5481 C CA . ARG A 1 707 ? -4.996 -13.658 52.608 1.00 74.38 707 ARG A CA 1
ATOM 5482 C C . ARG A 1 707 ? -6.099 -13.386 53.636 1.00 74.38 707 ARG A C 1
ATOM 5484 O O . ARG A 1 707 ? -5.877 -13.623 54.820 1.00 74.38 707 ARG A O 1
ATOM 5491 N N . ASN A 1 708 ? -7.282 -12.951 53.202 1.00 75.38 708 ASN A N 1
ATOM 5492 C CA . ASN A 1 708 ? -8.428 -12.692 54.082 1.00 75.38 708 ASN A CA 1
ATOM 5493 C C . ASN A 1 708 ? -8.931 -13.947 54.843 1.00 75.38 708 ASN A C 1
ATOM 5495 O O . ASN A 1 708 ? -8.966 -13.905 56.075 1.00 75.38 708 ASN A O 1
ATOM 5499 N N . PRO A 1 709 ? -9.276 -15.080 54.192 1.00 77.19 709 PRO A N 1
ATOM 5500 C CA . PRO A 1 709 ? -9.660 -16.304 54.891 1.00 77.19 709 PRO A CA 1
ATOM 5501 C C . PRO A 1 709 ? -8.497 -16.921 55.678 1.00 77.19 709 PRO A C 1
ATOM 5503 O O . PRO A 1 709 ? -8.742 -17.409 56.776 1.00 77.19 709 PRO A O 1
ATOM 5506 N N . LEU A 1 710 ? -7.240 -16.840 55.211 1.00 79.56 710 LEU A N 1
ATOM 5507 C CA . LEU A 1 710 ? -6.080 -17.268 56.014 1.00 79.56 710 LEU A CA 1
ATOM 5508 C C . LEU A 1 710 ? -5.968 -16.470 57.324 1.00 79.56 710 LEU A C 1
ATOM 5510 O O . LEU A 1 710 ? -5.811 -17.065 58.388 1.00 79.56 710 LEU A O 1
ATOM 5514 N N . ALA A 1 711 ? -6.109 -15.142 57.275 1.00 72.69 711 ALA A N 1
ATOM 5515 C CA . ALA A 1 711 ? -6.109 -14.296 58.470 1.00 72.69 711 ALA A CA 1
ATOM 5516 C C . ALA A 1 711 ? -7.297 -14.605 59.402 1.00 72.69 711 ALA A C 1
ATOM 5518 O O . ALA A 1 711 ? -7.128 -14.649 60.619 1.00 72.69 711 ALA A O 1
ATOM 5519 N N . SER A 1 712 ? -8.478 -14.886 58.840 1.00 76.19 712 SER A N 1
ATOM 5520 C CA . SER A 1 712 ? -9.655 -15.308 59.610 1.00 76.19 712 SER A CA 1
ATOM 5521 C C . SER A 1 712 ? -9.461 -16.671 60.285 1.00 76.19 712 SER A C 1
ATOM 5523 O O . SER A 1 712 ? -9.889 -16.848 61.425 1.00 76.19 712 SER A O 1
ATOM 5525 N N . ILE A 1 713 ? -8.818 -17.630 59.609 1.00 78.00 713 ILE A N 1
ATOM 5526 C CA . ILE A 1 713 ? -8.492 -18.955 60.156 1.00 78.00 713 ILE A CA 1
ATOM 5527 C C . ILE A 1 713 ? -7.461 -18.818 61.280 1.00 78.00 713 ILE A C 1
ATOM 5529 O O . ILE A 1 713 ? -7.709 -19.331 62.368 1.00 78.00 713 ILE A O 1
ATOM 5533 N N . ALA A 1 714 ? -6.369 -18.075 61.059 1.00 73.88 714 ALA A N 1
ATOM 5534 C CA . ALA A 1 714 ? -5.356 -17.804 62.081 1.00 73.88 714 ALA A CA 1
ATOM 5535 C C . ALA A 1 714 ? -5.967 -17.149 63.330 1.00 73.88 714 ALA A C 1
ATOM 5537 O O . ALA A 1 714 ? -5.830 -17.683 64.426 1.00 73.88 714 ALA A O 1
ATOM 5538 N N . GLY A 1 715 ? -6.717 -16.052 63.163 1.00 74.94 715 GLY A N 1
ATOM 5539 C CA . GLY A 1 715 ? -7.334 -15.335 64.283 1.00 74.94 715 GLY A CA 1
ATOM 5540 C C . GLY A 1 715 ? -8.367 -16.167 65.050 1.00 74.94 715 GLY A C 1
ATOM 5541 O O . GLY A 1 715 ? -8.434 -16.086 66.275 1.00 74.94 715 GLY A O 1
ATOM 5542 N N . SER A 1 716 ? -9.129 -17.021 64.356 1.00 74.44 716 SER A N 1
ATOM 5543 C CA . SER A 1 716 ? -10.058 -17.957 65.009 1.00 74.44 716 SER A CA 1
ATOM 5544 C C . SER A 1 716 ? -9.315 -19.042 65.796 1.00 74.44 716 SER A C 1
ATOM 5546 O O . SER A 1 716 ? -9.755 -19.424 66.879 1.00 74.44 716 SER A O 1
ATOM 5548 N N . PHE A 1 717 ? -8.178 -19.526 65.282 1.00 72.25 717 PHE A N 1
ATOM 5549 C CA . PHE A 1 717 ? -7.346 -20.508 65.977 1.00 72.25 717 PHE A CA 1
ATOM 5550 C C . PHE A 1 717 ? -6.611 -19.920 67.184 1.00 72.25 717 PHE A C 1
ATOM 5552 O O . PHE A 1 717 ? -6.511 -20.590 68.210 1.00 72.25 717 PHE A O 1
ATOM 5559 N N . ASP A 1 718 ? -6.145 -18.673 67.101 1.00 70.44 718 ASP A N 1
ATOM 5560 C CA . ASP A 1 718 ? -5.520 -17.980 68.231 1.00 70.44 718 ASP A CA 1
ATOM 5561 C C . ASP A 1 718 ? -6.510 -17.723 69.377 1.00 70.44 718 ASP A C 1
ATOM 5563 O O . ASP A 1 718 ? -6.153 -17.940 70.535 1.00 70.44 718 ASP A O 1
ATOM 5567 N N . LEU A 1 719 ? -7.765 -17.369 69.066 1.00 71.50 719 LEU A N 1
ATOM 5568 C CA . LEU A 1 719 ? -8.860 -17.282 70.046 1.00 71.50 719 LEU A CA 1
ATOM 5569 C C . LEU A 1 719 ? -9.200 -18.647 70.670 1.00 71.50 719 LEU A C 1
ATOM 5571 O O . LEU A 1 719 ? -9.322 -18.774 71.887 1.00 71.50 719 LEU A O 1
ATOM 5575 N N . LEU A 1 720 ? -9.290 -19.707 69.860 1.00 69.69 720 LEU A N 1
ATOM 5576 C CA . LEU A 1 720 ? -9.481 -21.070 70.375 1.00 69.69 720 LEU A CA 1
ATOM 5577 C C . LEU A 1 720 ? -8.311 -21.533 71.259 1.00 69.69 720 LEU A C 1
ATOM 5579 O O . LEU A 1 720 ? -8.513 -22.338 72.167 1.00 69.69 720 LEU A O 1
ATOM 5583 N N . ARG A 1 721 ? -7.096 -21.027 71.016 1.00 69.38 721 ARG A N 1
ATOM 5584 C CA . ARG A 1 721 ? -5.903 -21.309 71.822 1.00 69.38 721 ARG A CA 1
ATOM 5585 C C . ARG A 1 721 ? -5.873 -20.530 73.141 1.00 69.38 721 ARG A C 1
ATOM 5587 O O . ARG A 1 721 ? -5.290 -21.040 74.095 1.00 69.38 721 ARG A O 1
ATOM 5594 N N . SER A 1 722 ? -6.468 -19.335 73.219 1.00 69.31 722 SER A N 1
ATOM 5595 C CA . SER A 1 722 ? -6.520 -18.552 74.464 1.00 69.31 722 SER A CA 1
ATOM 5596 C C . SER A 1 722 ? -7.590 -19.033 75.445 1.00 69.31 722 SER A C 1
ATOM 5598 O O . SER A 1 722 ? -7.362 -18.982 76.653 1.00 69.31 722 SER A O 1
ATOM 5600 N N . ASP A 1 723 ? -8.724 -19.527 74.942 1.00 63.28 723 ASP A N 1
ATOM 5601 C CA . ASP A 1 723 ? -9.930 -19.729 75.760 1.00 63.28 723 ASP A CA 1
ATOM 5602 C C . ASP A 1 723 ? -10.152 -21.187 76.221 1.00 63.28 723 ASP A C 1
ATOM 5604 O O . ASP A 1 723 ? -11.043 -21.455 77.031 1.00 63.28 723 ASP A O 1
ATOM 5608 N N . LEU A 1 724 ? -9.354 -22.152 75.740 1.00 59.47 724 LEU A N 1
ATOM 5609 C CA . LEU A 1 724 ? -9.529 -23.585 76.020 1.00 59.47 724 LEU A CA 1
ATOM 5610 C C . LEU A 1 724 ? -8.298 -24.234 76.669 1.00 59.47 724 LEU A C 1
ATOM 5612 O O . LEU A 1 724 ? -7.167 -24.098 76.206 1.00 59.47 724 LEU A O 1
ATOM 5616 N N . CYS A 1 725 ? -8.538 -25.068 77.687 1.00 60.41 725 CYS A N 1
ATOM 5617 C CA . CYS A 1 725 ? -7.548 -26.019 78.206 1.00 60.41 725 CYS A CA 1
ATOM 5618 C C . CYS A 1 725 ? -7.367 -27.192 77.224 1.00 60.41 725 CYS A C 1
ATOM 5620 O O . CYS A 1 725 ? -7.898 -28.283 77.433 1.00 60.41 725 CYS A O 1
ATOM 5622 N N . LEU A 1 726 ? -6.646 -26.942 76.129 1.00 68.69 726 LEU A N 1
ATOM 5623 C CA . LEU A 1 726 ? -6.368 -27.915 75.070 1.00 68.69 726 LEU A CA 1
ATOM 5624 C C . LEU A 1 726 ? -5.561 -29.117 75.593 1.00 68.69 726 LEU A C 1
ATOM 5626 O O . LEU A 1 726 ? -4.621 -28.963 76.377 1.00 68.69 726 LEU A O 1
ATOM 5630 N N . SER A 1 727 ? -5.879 -30.322 75.110 1.00 71.44 727 SER A N 1
ATOM 5631 C CA . SER A 1 727 ? -5.013 -31.490 75.320 1.00 71.44 727 SER A CA 1
ATOM 5632 C C . SER A 1 727 ? -3.686 -31.332 74.560 1.00 71.44 727 SER A C 1
ATOM 5634 O O . SER A 1 727 ? -3.586 -30.542 73.618 1.00 71.44 727 SER A O 1
ATOM 5636 N N . LYS A 1 728 ? -2.657 -32.112 74.927 1.00 71.56 728 LYS A N 1
ATOM 5637 C CA . LYS A 1 728 ? -1.343 -32.084 74.249 1.00 71.56 728 LYS A CA 1
ATOM 5638 C C . LYS A 1 728 ? -1.451 -32.243 72.726 1.00 71.56 728 LYS A C 1
ATOM 5640 O O . LYS A 1 728 ? -0.781 -31.519 71.994 1.00 71.56 728 LYS A O 1
ATOM 5645 N N . ASP A 1 729 ? -2.323 -33.138 72.270 1.00 69.81 729 ASP A N 1
ATOM 5646 C CA . ASP A 1 729 ? -2.501 -33.441 70.847 1.00 69.81 729 ASP A CA 1
ATOM 5647 C C . ASP A 1 729 ? -3.277 -32.322 70.130 1.00 69.81 729 ASP A C 1
ATOM 5649 O O . ASP A 1 729 ? -2.956 -31.953 69.001 1.00 69.81 729 ASP A O 1
ATOM 5653 N N . GLN A 1 730 ? -4.260 -31.716 70.808 1.00 73.19 730 GLN A N 1
ATOM 5654 C CA . GLN A 1 730 ? -5.000 -30.561 70.288 1.00 73.19 730 GLN A CA 1
ATOM 5655 C C . GLN A 1 730 ? -4.112 -29.315 70.175 1.00 73.19 730 GLN A C 1
ATOM 5657 O O . GLN A 1 730 ? -4.229 -28.567 69.206 1.00 73.19 730 GLN A O 1
ATOM 5662 N N . TYR A 1 731 ? -3.194 -29.114 71.125 1.00 75.06 731 TYR A N 1
ATOM 5663 C CA . TYR A 1 731 ? -2.218 -28.027 71.075 1.00 75.06 731 TYR A CA 1
ATOM 5664 C C . TYR A 1 731 ? -1.233 -28.206 69.906 1.00 75.06 731 TYR A C 1
ATOM 5666 O O . TYR A 1 731 ? -0.960 -27.247 69.188 1.00 75.06 731 TYR A O 1
ATOM 5674 N N . GLN A 1 732 ? -0.761 -29.434 69.648 1.00 74.25 732 GLN A N 1
ATOM 5675 C CA . GLN A 1 732 ? 0.061 -29.730 68.466 1.00 74.25 732 GLN A CA 1
ATOM 5676 C C . GLN A 1 732 ? -0.691 -29.497 67.149 1.00 74.25 732 GLN A C 1
ATOM 5678 O O . GLN A 1 732 ? -0.129 -28.914 66.225 1.00 74.25 732 GLN A O 1
ATOM 5683 N N . LEU A 1 733 ? -1.960 -29.909 67.056 1.00 77.62 733 LEU A N 1
ATOM 5684 C CA . LEU A 1 733 ? -2.795 -29.652 65.877 1.00 77.62 733 LEU A CA 1
ATOM 5685 C C . LEU A 1 733 ? -2.992 -28.149 65.627 1.00 77.62 733 LEU A C 1
ATOM 5687 O O . LEU A 1 733 ? -2.855 -27.706 64.487 1.00 77.62 733 LEU A O 1
ATOM 5691 N N . ALA A 1 734 ? -3.243 -27.364 66.679 1.00 75.19 734 ALA A N 1
ATOM 5692 C CA . ALA A 1 734 ? -3.320 -25.908 66.586 1.00 75.19 734 ALA A CA 1
ATOM 5693 C C . ALA A 1 734 ? -2.001 -25.300 66.082 1.00 75.19 734 ALA A C 1
ATOM 5695 O O . ALA A 1 734 ? -2.003 -24.512 65.139 1.00 75.19 734 ALA A O 1
ATOM 5696 N N . GLU A 1 735 ? -0.866 -25.718 66.648 1.00 77.06 735 GLU A N 1
ATOM 5697 C CA . GLU A 1 735 ? 0.454 -25.221 66.255 1.00 77.06 735 GLU A CA 1
ATOM 5698 C C . GLU A 1 735 ? 0.800 -25.554 64.791 1.00 77.06 735 GLU A C 1
ATOM 5700 O O . GLU A 1 735 ? 1.356 -24.713 64.083 1.00 77.06 735 GLU A O 1
ATOM 5705 N N . ILE A 1 736 ? 0.430 -26.747 64.308 1.00 79.88 736 ILE A N 1
ATOM 5706 C CA . ILE A 1 736 ? 0.579 -27.137 62.897 1.00 79.88 736 ILE A CA 1
ATOM 5707 C C . ILE A 1 736 ? -0.267 -26.232 61.989 1.00 79.88 736 ILE A C 1
ATOM 5709 O O . ILE A 1 736 ? 0.236 -25.748 60.975 1.00 79.88 736 ILE A O 1
ATOM 5713 N N . ILE A 1 737 ? -1.527 -25.967 62.351 1.00 79.62 737 ILE A N 1
ATOM 5714 C CA . ILE A 1 737 ? -2.449 -25.160 61.536 1.00 79.62 737 ILE A CA 1
ATOM 5715 C C . ILE A 1 737 ? -2.000 -23.697 61.467 1.00 79.62 737 ILE A C 1
ATOM 5717 O O . ILE A 1 737 ? -1.955 -23.134 60.372 1.00 79.62 737 ILE A O 1
ATOM 5721 N N . THR A 1 738 ? -1.606 -23.084 62.588 1.00 78.38 738 THR A N 1
ATOM 5722 C CA . THR A 1 738 ? -1.058 -21.716 62.593 1.00 78.38 738 THR A CA 1
ATOM 5723 C C . THR A 1 738 ? 0.205 -21.636 61.733 1.00 78.38 738 THR A C 1
ATOM 5725 O O . THR A 1 738 ? 0.299 -20.778 60.855 1.00 78.38 738 THR A O 1
ATOM 5728 N N . ARG A 1 739 ? 1.138 -22.586 61.895 1.00 76.38 739 ARG A N 1
ATOM 5729 C CA . ARG A 1 739 ? 2.410 -22.617 61.156 1.00 76.38 739 ARG A CA 1
ATOM 5730 C C . ARG A 1 739 ? 2.225 -22.801 59.645 1.00 76.38 739 ARG A C 1
ATOM 5732 O O . ARG A 1 739 ? 2.918 -22.152 58.863 1.00 76.38 739 ARG A O 1
ATOM 5739 N N . GLU A 1 740 ? 1.287 -23.644 59.211 1.00 81.81 740 GLU A N 1
ATOM 5740 C CA . GLU A 1 740 ? 0.968 -23.801 57.783 1.00 81.81 740 GLU A CA 1
ATOM 5741 C C . GLU A 1 740 ? 0.223 -22.584 57.213 1.00 81.81 740 GLU A C 1
ATOM 5743 O O . GLU A 1 740 ? 0.444 -22.213 56.060 1.00 81.81 740 GLU A O 1
ATOM 5748 N N . THR A 1 741 ? -0.587 -21.902 58.024 1.00 81.56 741 THR A N 1
ATOM 5749 C CA . THR A 1 741 ? -1.301 -20.676 57.632 1.00 81.56 741 THR A CA 1
ATOM 5750 C C . THR A 1 741 ? -0.327 -19.505 57.427 1.00 81.56 741 THR A C 1
ATOM 5752 O O . THR A 1 741 ? -0.402 -18.801 56.416 1.00 81.56 741 THR A O 1
ATOM 5755 N N . GLU A 1 742 ? 0.653 -19.338 58.322 1.00 78.44 742 GLU A N 1
ATOM 5756 C CA . GLU A 1 742 ? 1.766 -18.390 58.154 1.00 78.44 742 GLU A CA 1
ATOM 5757 C C . GLU A 1 742 ? 2.634 -18.731 56.934 1.00 78.44 742 GLU A C 1
ATOM 5759 O O . GLU A 1 742 ? 2.962 -17.850 56.134 1.00 78.44 742 GLU A O 1
ATOM 5764 N N . ARG A 1 743 ? 2.969 -20.016 56.749 1.00 78.06 743 ARG A N 1
ATOM 5765 C CA . ARG A 1 743 ? 3.739 -20.508 55.597 1.00 78.06 743 ARG A CA 1
ATOM 5766 C C . ARG A 1 743 ? 3.042 -20.191 54.271 1.00 78.06 743 ARG A C 1
ATOM 5768 O O . ARG A 1 743 ? 3.690 -19.653 53.376 1.00 78.06 743 ARG A O 1
ATOM 5775 N N . LEU A 1 744 ? 1.741 -20.464 54.157 1.00 79.56 744 LEU A N 1
ATOM 5776 C CA . LEU A 1 744 ? 0.924 -20.122 52.987 1.00 79.56 744 LEU A CA 1
ATOM 5777 C C . LEU A 1 744 ? 0.945 -18.616 52.700 1.00 79.56 744 LEU A C 1
ATOM 5779 O O . LEU A 1 744 ? 1.196 -18.208 51.566 1.00 79.56 744 LEU A O 1
ATOM 5783 N N . ASN A 1 745 ? 0.752 -17.782 53.725 1.00 78.19 745 ASN A N 1
ATOM 5784 C CA . ASN A 1 745 ? 0.762 -16.326 53.576 1.00 78.19 745 ASN A CA 1
ATOM 5785 C C . ASN A 1 745 ? 2.149 -15.799 53.139 1.00 78.19 745 ASN A C 1
ATOM 5787 O O . ASN A 1 745 ? 2.238 -14.881 52.314 1.00 78.19 745 ASN A O 1
ATOM 5791 N N . ARG A 1 746 ? 3.242 -16.422 53.610 1.00 77.69 746 ARG A N 1
ATOM 5792 C CA . ARG A 1 746 ? 4.604 -16.122 53.140 1.00 77.69 746 ARG A CA 1
ATOM 5793 C C . ARG A 1 746 ? 4.804 -16.525 51.679 1.00 77.69 746 ARG A C 1
ATOM 5795 O O . ARG A 1 746 ? 5.230 -15.685 50.896 1.00 77.69 746 ARG A O 1
ATOM 5802 N N . THR A 1 747 ? 4.425 -17.742 51.285 1.00 75.94 747 THR A N 1
ATOM 5803 C CA . THR A 1 747 ? 4.552 -18.223 49.895 1.00 75.94 747 THR A CA 1
ATOM 5804 C C . THR A 1 747 ? 3.736 -17.384 48.905 1.00 75.94 747 THR A C 1
ATOM 5806 O O . THR A 1 747 ? 4.226 -17.074 47.822 1.00 75.94 747 THR A O 1
ATOM 5809 N N . ILE A 1 748 ? 2.532 -16.938 49.278 1.00 78.88 748 ILE A N 1
ATOM 5810 C CA . ILE A 1 748 ? 1.734 -15.998 48.469 1.00 78.88 748 ILE A CA 1
ATOM 5811 C C . ILE A 1 748 ? 2.477 -14.664 48.291 1.00 78.88 748 ILE A C 1
ATOM 5813 O O . ILE A 1 748 ? 2.510 -14.104 47.197 1.00 78.88 748 ILE A O 1
ATOM 5817 N N . THR A 1 749 ? 3.105 -14.163 49.354 1.00 73.81 749 THR A N 1
ATOM 5818 C CA . THR A 1 749 ? 3.844 -12.892 49.333 1.00 73.81 749 THR A CA 1
ATOM 5819 C C . THR A 1 749 ? 5.144 -12.996 48.518 1.00 73.81 749 THR A C 1
ATOM 5821 O O . THR A 1 749 ? 5.447 -12.098 47.733 1.00 73.81 749 THR A O 1
ATOM 5824 N N . GLU A 1 750 ? 5.864 -14.118 48.621 1.00 71.00 750 GLU A N 1
ATOM 5825 C CA . GLU A 1 750 ? 7.024 -14.455 47.783 1.00 71.00 750 GLU A CA 1
ATOM 5826 C C . GLU A 1 750 ? 6.625 -14.520 46.293 1.00 71.00 750 GLU A C 1
ATOM 5828 O O . GLU A 1 750 ? 7.242 -13.853 45.459 1.00 71.00 750 GLU A O 1
ATOM 5833 N N . PHE A 1 751 ? 5.541 -15.229 45.956 1.00 73.88 751 PHE A N 1
ATOM 5834 C CA . PHE A 1 751 ? 5.029 -15.348 44.585 1.00 73.88 751 PHE A CA 1
ATOM 5835 C C . PHE A 1 751 ? 4.634 -13.993 43.971 1.00 73.88 751 PHE A C 1
ATOM 5837 O O . PHE A 1 751 ? 4.999 -13.702 42.830 1.00 73.88 751 PHE A O 1
ATOM 5844 N N . LEU A 1 752 ? 3.963 -13.124 44.737 1.00 72.12 752 LEU A N 1
ATOM 5845 C CA . LEU A 1 752 ? 3.652 -11.757 44.301 1.00 72.12 752 LEU A CA 1
ATOM 5846 C C . LEU A 1 752 ? 4.907 -10.931 43.999 1.00 72.12 752 LEU A C 1
ATOM 5848 O O . LEU A 1 752 ? 4.944 -10.238 42.985 1.00 72.12 752 LEU A O 1
ATOM 5852 N N . SER A 1 753 ? 5.928 -11.011 44.858 1.00 67.19 753 SER A N 1
ATOM 5853 C CA . SER A 1 753 ? 7.177 -10.256 44.681 1.00 67.19 753 SER A CA 1
ATOM 5854 C C . SER A 1 753 ? 7.964 -10.685 43.436 1.00 67.19 753 SER A C 1
ATOM 5856 O O . SER A 1 753 ? 8.623 -9.860 42.806 1.00 67.19 753 SER A O 1
ATOM 5858 N N . TYR A 1 754 ? 7.839 -11.956 43.038 1.00 67.81 754 TYR A N 1
ATOM 5859 C CA . TYR A 1 754 ? 8.403 -12.481 41.796 1.00 67.81 754 TYR A CA 1
ATOM 5860 C C . TYR A 1 754 ? 7.616 -12.011 40.562 1.00 67.81 754 TYR A C 1
ATOM 5862 O O . TYR A 1 754 ? 8.205 -11.598 39.566 1.00 67.81 754 TYR A O 1
ATOM 5870 N N . ALA A 1 755 ? 6.282 -12.047 40.632 1.00 64.12 755 ALA A N 1
ATOM 5871 C CA . ALA A 1 755 ? 5.412 -11.699 39.509 1.00 64.12 755 ALA A CA 1
ATOM 5872 C C . ALA A 1 755 ? 5.293 -10.178 39.266 1.00 64.12 755 ALA A C 1
ATOM 5874 O O . ALA A 1 755 ? 4.965 -9.749 38.159 1.00 64.12 755 ALA A O 1
ATOM 5875 N N . ARG A 1 756 ? 5.589 -9.346 40.274 1.00 62.81 756 ARG A N 1
ATOM 5876 C CA . ARG A 1 756 ? 5.742 -7.892 40.127 1.00 62.81 756 ARG A CA 1
ATOM 5877 C C . ARG A 1 756 ? 6.952 -7.396 40.934 1.00 62.81 756 ARG A C 1
ATOM 5879 O O . ARG A 1 756 ? 6.784 -7.037 42.101 1.00 62.81 756 ARG A O 1
ATOM 5886 N N . PRO A 1 757 ? 8.151 -7.341 40.322 1.00 56.31 757 PRO A N 1
ATOM 5887 C CA . PRO A 1 757 ? 9.340 -6.805 40.971 1.00 56.31 757 PRO A CA 1
ATOM 5888 C C . PRO A 1 757 ? 9.107 -5.365 41.437 1.00 56.31 757 PRO A C 1
ATOM 5890 O O . PRO A 1 757 ? 8.614 -4.530 40.676 1.00 56.31 757 PRO A O 1
ATOM 5893 N N . ILE A 1 758 ? 9.457 -5.081 42.689 1.00 60.81 758 ILE A N 1
ATOM 5894 C CA . ILE A 1 758 ? 9.464 -3.719 43.229 1.00 60.81 758 ILE A CA 1
ATOM 5895 C C . ILE A 1 758 ? 10.665 -2.994 42.613 1.00 60.81 758 ILE A C 1
ATOM 5897 O O . ILE A 1 758 ? 11.771 -3.535 42.617 1.00 60.81 758 ILE A O 1
ATOM 5901 N N . GLU A 1 759 ? 10.460 -1.789 42.077 1.00 64.75 759 GLU A N 1
ATOM 5902 C CA . GLU A 1 759 ? 11.568 -0.955 41.598 1.00 64.75 759 GLU A CA 1
ATOM 5903 C C . GLU A 1 759 ? 12.453 -0.554 42.796 1.00 64.75 759 GLU A C 1
ATOM 5905 O O . GLU A 1 759 ? 11.947 0.088 43.723 1.00 64.75 759 GLU A O 1
ATOM 5910 N N . PRO A 1 760 ? 13.742 -0.948 42.821 1.00 69.75 760 PRO A N 1
ATOM 5911 C CA . PRO A 1 760 ? 14.609 -0.728 43.974 1.00 69.75 760 PRO A CA 1
ATOM 5912 C C . PRO A 1 760 ? 14.893 0.762 44.158 1.00 69.75 760 PRO A C 1
ATOM 5914 O O . PRO A 1 760 ? 15.260 1.457 43.208 1.00 69.75 760 PRO A O 1
ATOM 5917 N N . ARG A 1 761 ? 14.781 1.257 45.393 1.00 78.75 761 ARG A N 1
ATOM 5918 C CA . ARG A 1 761 ? 15.172 2.630 45.733 1.00 78.75 761 ARG A CA 1
ATOM 5919 C C . ARG A 1 761 ? 16.643 2.638 46.116 1.00 78.75 761 ARG A C 1
ATOM 5921 O O . ARG A 1 761 ? 16.990 2.513 47.286 1.00 78.75 761 ARG A O 1
ATOM 5928 N N . THR A 1 762 ? 17.505 2.745 45.109 1.00 84.31 762 THR A N 1
ATOM 5929 C CA . THR A 1 762 ? 18.953 2.758 45.323 1.00 84.31 762 THR A CA 1
ATOM 5930 C C . THR A 1 762 ? 19.395 4.020 46.056 1.00 84.31 762 THR A C 1
ATOM 5932 O O . THR A 1 762 ? 19.018 5.134 45.695 1.00 84.31 762 THR A O 1
ATOM 5935 N N . GLN A 1 763 ? 20.212 3.827 47.086 1.00 87.00 763 GLN A N 1
ATOM 5936 C CA . GLN A 1 763 ? 20.932 4.878 47.794 1.00 87.00 763 GLN A CA 1
ATOM 5937 C C . GLN A 1 763 ? 22.366 4.391 48.079 1.00 87.00 763 GLN A C 1
ATOM 5939 O O . GLN A 1 763 ? 22.601 3.178 48.085 1.00 87.00 763 GLN A O 1
ATOM 5944 N N . PRO A 1 764 ? 23.345 5.282 48.301 1.00 87.75 764 PRO A N 1
ATOM 5945 C CA . PRO A 1 764 ? 24.695 4.871 48.671 1.00 87.75 764 PRO A CA 1
ATOM 5946 C C . PRO A 1 764 ? 24.716 4.312 50.104 1.00 87.75 764 PRO A C 1
ATOM 5948 O O . PRO A 1 764 ? 24.533 5.051 51.069 1.00 87.75 764 PRO A O 1
ATOM 5951 N N . VAL A 1 765 ? 24.959 3.006 50.238 1.00 88.81 765 VAL A N 1
ATOM 5952 C CA . VAL A 1 765 ? 25.005 2.265 51.515 1.00 88.81 765 VAL A CA 1
ATOM 5953 C C . VAL A 1 765 ? 26.388 1.643 51.712 1.00 88.81 765 VAL A C 1
ATOM 5955 O O . VAL A 1 765 ? 26.958 1.103 50.762 1.00 88.81 765 VAL A O 1
ATOM 5958 N N . ASP A 1 766 ? 26.925 1.659 52.939 1.00 90.50 766 ASP A N 1
ATOM 5959 C CA . ASP A 1 766 ? 28.085 0.831 53.298 1.00 90.50 766 ASP A CA 1
ATOM 5960 C C . ASP A 1 766 ? 27.642 -0.627 53.503 1.00 90.50 766 ASP A C 1
ATOM 5962 O O . ASP A 1 766 ? 26.980 -0.986 54.482 1.00 90.50 766 ASP A O 1
ATOM 5966 N N . LEU A 1 767 ? 28.016 -1.490 52.558 1.00 88.69 767 LEU A N 1
ATOM 5967 C CA . LEU A 1 767 ? 27.683 -2.910 52.594 1.00 88.69 767 LEU A CA 1
ATOM 5968 C C . LEU A 1 767 ? 28.340 -3.626 53.781 1.00 88.69 767 LEU A C 1
ATOM 5970 O O . LEU A 1 767 ? 27.794 -4.612 54.271 1.00 88.69 767 LEU A O 1
ATOM 5974 N N . SER A 1 768 ? 29.489 -3.152 54.267 1.00 87.12 768 SER A N 1
ATOM 5975 C CA . SER A 1 768 ? 30.182 -3.773 55.399 1.00 87.12 768 SER A CA 1
ATOM 5976 C C . SER A 1 768 ? 29.436 -3.550 56.716 1.00 87.12 768 SER A C 1
ATOM 5978 O O . SER A 1 768 ? 29.333 -4.473 57.530 1.00 87.12 768 SER A O 1
ATOM 5980 N N . GLU A 1 769 ? 28.830 -2.373 56.891 1.00 86.62 769 GLU A N 1
ATOM 5981 C CA . GLU A 1 769 ? 27.947 -2.072 58.019 1.00 86.62 769 GLU A CA 1
ATOM 5982 C C . GLU A 1 769 ? 26.639 -2.868 57.912 1.00 86.62 769 GLU A C 1
ATOM 5984 O O . GLU A 1 769 ? 26.282 -3.588 58.847 1.00 86.62 769 GLU A O 1
ATOM 5989 N N . LEU A 1 770 ? 25.999 -2.867 56.735 1.00 88.12 770 LEU A N 1
ATOM 5990 C CA . LEU A 1 770 ? 24.761 -3.610 56.472 1.00 88.12 770 LEU A CA 1
ATOM 5991 C C . LEU A 1 770 ? 24.897 -5.122 56.734 1.00 88.12 770 LEU A C 1
ATOM 5993 O O . LEU A 1 770 ? 24.032 -5.741 57.366 1.00 88.12 770 LEU A O 1
ATOM 5997 N N . ILE A 1 771 ? 25.992 -5.737 56.274 1.00 89.00 771 ILE A N 1
ATOM 5998 C CA . ILE A 1 771 ? 26.277 -7.157 56.521 1.00 89.00 771 ILE A CA 1
ATOM 5999 C C . ILE A 1 771 ? 26.569 -7.390 58.011 1.00 89.00 771 ILE A C 1
ATOM 6001 O O . ILE A 1 771 ? 26.085 -8.370 58.576 1.00 89.00 771 ILE A O 1
ATOM 6005 N N . SER A 1 772 ? 27.307 -6.493 58.673 1.00 86.12 772 SER A N 1
ATOM 6006 C CA . SER A 1 772 ? 27.599 -6.582 60.112 1.00 86.12 772 SER A CA 1
ATOM 6007 C C . SER A 1 772 ? 26.322 -6.533 60.963 1.00 86.12 772 SER A C 1
ATOM 6009 O O . SER A 1 772 ? 26.144 -7.371 61.852 1.00 86.12 772 SER A O 1
ATOM 6011 N N . GLU A 1 773 ? 25.383 -5.629 60.657 1.00 85.19 773 GLU A N 1
ATOM 6012 C CA . GLU A 1 773 ? 24.052 -5.603 61.280 1.00 85.19 773 GLU A CA 1
ATOM 6013 C C . GLU A 1 773 ? 23.273 -6.895 61.021 1.00 85.19 773 GLU A C 1
ATOM 6015 O O . GLU A 1 773 ? 22.732 -7.495 61.952 1.00 85.19 773 GLU A O 1
ATOM 6020 N N . THR A 1 774 ? 23.251 -7.361 59.770 1.00 85.19 774 THR A N 1
ATOM 6021 C CA . THR A 1 774 ? 22.535 -8.585 59.383 1.00 85.19 774 THR A CA 1
ATOM 6022 C C . THR A 1 774 ? 23.080 -9.801 60.139 1.00 85.19 774 THR A C 1
ATOM 6024 O O . THR A 1 774 ? 22.312 -10.570 60.712 1.00 85.19 774 THR A O 1
ATOM 6027 N N . VAL A 1 775 ? 24.406 -9.936 60.256 1.00 85.38 775 VAL A N 1
ATOM 6028 C CA . VAL A 1 775 ? 25.057 -11.001 61.037 1.00 85.38 775 VAL A CA 1
ATOM 6029 C C . VAL A 1 775 ? 24.745 -10.886 62.534 1.00 85.38 775 VAL A C 1
ATOM 6031 O O . VAL A 1 775 ? 24.536 -11.912 63.184 1.00 85.38 775 VAL A O 1
ATOM 6034 N N . ARG A 1 776 ? 24.668 -9.673 63.103 1.00 83.06 776 ARG A N 1
ATOM 6035 C CA . ARG A 1 776 ? 24.246 -9.475 64.505 1.00 83.06 776 ARG A CA 1
ATOM 6036 C C . ARG A 1 776 ? 22.812 -9.949 64.738 1.00 83.06 776 ARG A C 1
ATOM 6038 O O . ARG A 1 776 ? 22.575 -10.646 65.720 1.00 83.06 776 ARG A O 1
ATOM 6045 N N . LEU A 1 777 ? 21.888 -9.623 63.834 1.00 80.50 777 LEU A N 1
ATOM 6046 C CA . LEU A 1 777 ? 20.498 -10.087 63.897 1.00 80.50 777 LEU A CA 1
ATOM 6047 C C . LEU A 1 777 ? 20.418 -11.618 63.776 1.00 80.50 777 LEU A C 1
ATOM 6049 O O . LEU A 1 777 ? 19.733 -12.267 64.565 1.00 80.50 777 LEU A O 1
ATOM 6053 N N . MET A 1 778 ? 21.185 -12.215 62.858 1.00 78.12 778 MET A N 1
ATOM 6054 C CA . MET A 1 778 ? 21.211 -13.669 62.659 1.00 78.12 778 MET A CA 1
ATOM 6055 C C . MET A 1 778 ? 21.813 -14.461 63.822 1.00 78.12 778 MET A C 1
ATOM 6057 O O . MET A 1 778 ? 21.412 -15.604 64.027 1.00 78.12 778 MET A O 1
ATOM 6061 N N . ARG A 1 779 ? 22.717 -13.882 64.626 1.00 78.94 779 ARG A N 1
ATOM 6062 C CA . ARG A 1 779 ? 23.227 -14.537 65.851 1.00 78.94 779 ARG A CA 1
ATOM 6063 C C . ARG A 1 779 ? 22.141 -14.828 66.888 1.00 78.94 779 ARG A C 1
ATOM 6065 O O . ARG A 1 779 ? 22.346 -15.698 67.728 1.00 78.94 779 ARG A O 1
ATOM 6072 N N . ASN A 1 780 ? 21.003 -14.142 66.795 1.00 71.62 780 ASN A N 1
ATOM 6073 C CA . ASN A 1 780 ? 19.830 -14.351 67.639 1.00 71.62 780 ASN A CA 1
ATOM 6074 C C . ASN A 1 780 ? 18.703 -15.120 66.910 1.00 71.62 780 ASN A C 1
ATOM 6076 O O . ASN A 1 780 ? 17.618 -15.269 67.470 1.00 71.62 780 ASN A O 1
ATOM 6080 N N . SER A 1 781 ? 18.925 -15.596 65.675 1.00 74.19 781 SER A N 1
ATOM 6081 C CA . SER A 1 781 ? 17.935 -16.395 64.937 1.00 74.19 781 SER A CA 1
ATOM 6082 C C . SER A 1 781 ? 17.880 -17.833 65.477 1.00 74.19 781 SER A C 1
ATOM 6084 O O . SER A 1 781 ? 18.935 -18.444 65.664 1.00 74.19 781 SER A O 1
ATOM 6086 N N . PRO A 1 782 ? 16.683 -18.435 65.643 1.00 66.56 782 PRO A N 1
ATOM 6087 C CA . PRO A 1 782 ? 16.538 -19.849 66.009 1.00 66.56 782 PRO A CA 1
ATOM 6088 C C . PRO A 1 782 ? 17.091 -20.824 64.950 1.00 66.56 782 PRO A C 1
ATOM 6090 O O . PRO A 1 782 ? 17.178 -22.024 65.201 1.00 66.56 782 PRO A O 1
ATOM 6093 N N . GLU A 1 783 ? 17.462 -20.330 63.766 1.00 69.50 783 GLU A N 1
ATOM 6094 C CA . GLU A 1 783 ? 18.095 -21.108 62.696 1.00 69.50 783 GLU A CA 1
ATOM 6095 C C . GLU A 1 783 ? 19.580 -21.425 62.985 1.00 69.50 783 GLU A C 1
ATOM 6097 O O . GLU A 1 783 ? 20.130 -22.356 62.391 1.00 69.50 783 GLU A O 1
ATOM 6102 N N . LEU A 1 784 ? 20.226 -20.684 63.898 1.00 74.19 784 LEU A N 1
ATOM 6103 C CA . LEU A 1 784 ? 21.634 -20.865 64.258 1.00 74.19 784 LEU A CA 1
ATOM 6104 C C . LEU A 1 784 ? 21.786 -21.881 65.404 1.00 74.19 784 LEU A C 1
ATOM 6106 O O . LEU A 1 784 ? 21.517 -21.589 66.570 1.00 74.19 784 LEU A O 1
ATOM 6110 N N . LYS A 1 785 ? 22.268 -23.086 65.086 1.00 75.75 785 LYS A N 1
ATOM 6111 C CA . LYS A 1 785 ? 22.591 -24.116 66.086 1.00 75.75 785 LYS A CA 1
ATOM 6112 C C . LYS A 1 785 ? 23.937 -23.815 66.770 1.00 75.75 785 LYS A C 1
ATOM 6114 O O . LYS A 1 785 ? 24.822 -23.243 66.136 1.00 75.75 785 LYS A O 1
ATOM 6119 N N . PRO A 1 786 ? 24.183 -24.299 68.006 1.00 74.62 786 PRO A N 1
ATOM 6120 C CA . PRO A 1 786 ? 25.477 -24.134 68.689 1.00 74.62 786 PRO A CA 1
ATOM 6121 C C . PRO A 1 786 ? 26.692 -24.730 67.951 1.00 74.62 786 PRO A C 1
ATOM 6123 O O . PRO A 1 786 ? 27.829 -24.387 68.267 1.00 74.62 786 PRO A O 1
ATOM 6126 N N . SER A 1 787 ? 26.470 -25.630 66.985 1.00 75.94 787 SER A N 1
ATOM 6127 C CA . SER A 1 787 ? 27.505 -26.210 66.120 1.00 75.94 787 SER A CA 1
ATOM 6128 C C . SER A 1 787 ? 27.846 -25.354 64.888 1.00 75.94 787 SER A C 1
ATOM 6130 O O . SER A 1 787 ? 28.741 -25.716 64.119 1.00 75.94 787 SER A O 1
ATOM 6132 N N . HIS A 1 788 ? 27.173 -24.215 64.687 1.00 83.25 788 HIS A N 1
ATOM 6133 C CA . HIS A 1 788 ? 27.485 -23.254 63.629 1.00 83.25 788 HIS A CA 1
ATOM 6134 C C . HIS A 1 788 ? 28.492 -22.196 64.096 1.00 83.25 788 HIS A C 1
ATOM 6136 O O . HIS A 1 788 ? 28.417 -21.675 65.207 1.00 83.25 788 HIS A O 1
ATOM 6142 N N . LYS A 1 789 ? 29.425 -21.835 63.214 1.00 82.75 789 LYS A N 1
ATOM 6143 C CA . LYS A 1 789 ? 30.363 -20.718 63.389 1.00 82.75 789 LYS A CA 1
ATOM 6144 C C . LYS A 1 789 ? 30.190 -19.717 62.252 1.00 82.75 789 LYS A C 1
ATOM 6146 O O . LYS A 1 789 ? 29.870 -20.103 61.132 1.00 82.75 789 LYS A O 1
ATOM 6151 N N . ILE A 1 790 ? 30.428 -18.439 62.535 1.00 84.94 790 ILE A N 1
ATOM 6152 C CA . ILE A 1 790 ? 30.405 -17.365 61.536 1.00 84.94 790 ILE A CA 1
ATOM 6153 C C . ILE A 1 790 ? 31.770 -16.672 61.562 1.00 84.94 790 ILE A C 1
ATOM 6155 O O . ILE A 1 790 ? 32.137 -16.115 62.598 1.00 84.94 790 ILE A O 1
ATOM 6159 N N . ASP A 1 791 ? 32.507 -16.719 60.450 1.00 85.62 791 ASP A N 1
ATOM 6160 C CA . ASP A 1 791 ? 33.744 -15.954 60.228 1.00 85.62 791 ASP A CA 1
ATOM 6161 C C . ASP A 1 791 ? 33.441 -14.787 59.275 1.00 85.62 791 ASP A C 1
ATOM 6163 O O . ASP A 1 791 ? 32.854 -14.985 58.213 1.00 85.62 791 ASP A O 1
ATOM 6167 N N . THR A 1 792 ? 33.808 -13.565 59.652 1.00 82.69 792 THR A N 1
ATOM 6168 C CA . THR A 1 792 ? 33.498 -12.333 58.902 1.00 82.69 792 THR A CA 1
ATOM 6169 C C . THR A 1 792 ? 34.768 -11.536 58.650 1.00 82.69 792 THR A C 1
ATOM 6171 O O . THR A 1 792 ? 35.403 -11.079 59.600 1.00 82.69 792 THR A O 1
ATOM 6174 N N . ARG A 1 793 ? 35.111 -11.325 57.375 1.00 83.69 793 ARG A N 1
ATOM 6175 C CA . ARG A 1 793 ? 36.341 -10.658 56.911 1.00 83.69 793 ARG A CA 1
ATOM 6176 C C . ARG A 1 793 ? 36.040 -9.499 55.963 1.00 83.69 793 ARG A C 1
ATOM 6178 O O . ARG A 1 793 ? 36.607 -9.406 54.880 1.00 83.69 793 ARG A O 1
ATOM 6185 N N . LEU A 1 794 ? 35.128 -8.633 56.387 1.00 80.94 794 LEU A N 1
ATOM 6186 C CA . LEU A 1 794 ? 34.599 -7.540 55.575 1.00 80.94 794 LEU A CA 1
ATOM 6187 C C . LEU A 1 794 ? 35.631 -6.421 55.371 1.00 80.94 794 LEU A C 1
ATOM 6189 O O . LEU A 1 794 ? 36.390 -6.078 56.280 1.00 80.94 794 LEU A O 1
ATOM 6193 N N . ARG A 1 795 ? 35.610 -5.818 54.181 1.00 83.06 795 ARG A N 1
ATOM 6194 C CA . ARG A 1 795 ? 36.275 -4.542 53.872 1.00 83.06 795 ARG A CA 1
ATOM 6195 C C . ARG A 1 795 ? 35.207 -3.454 53.697 1.00 83.06 795 ARG A C 1
ATOM 6197 O O . ARG A 1 795 ? 34.122 -3.800 53.233 1.00 83.06 795 ARG A O 1
ATOM 6204 N N . PRO A 1 796 ? 35.487 -2.174 54.007 1.00 81.50 796 PRO A N 1
ATOM 6205 C CA . PRO A 1 796 ? 34.541 -1.089 53.745 1.00 81.50 796 PRO A CA 1
ATOM 6206 C C . PRO A 1 796 ? 3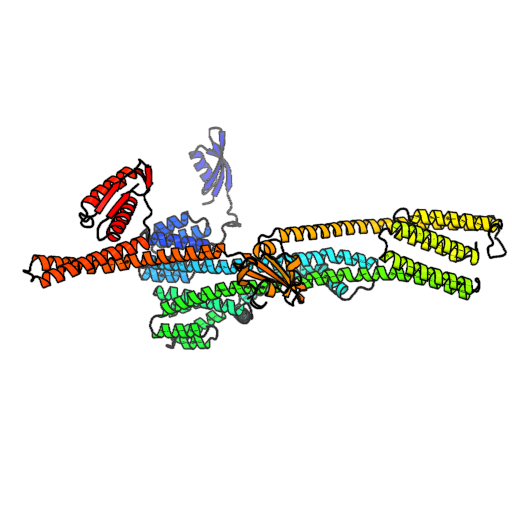4.277 -0.981 52.241 1.00 81.50 796 PRO A C 1
ATOM 6208 O O . PRO A 1 796 ? 35.222 -0.839 51.460 1.00 81.50 796 PRO A O 1
ATOM 6211 N N . VAL A 1 797 ? 33.010 -1.082 51.835 1.00 86.69 797 VAL A N 1
ATOM 6212 C CA . VAL A 1 797 ? 32.581 -1.008 50.431 1.00 86.69 797 VAL A CA 1
ATOM 6213 C C . VAL A 1 797 ? 31.237 -0.297 50.376 1.00 86.69 797 VAL A C 1
ATOM 6215 O O . VAL A 1 797 ? 30.236 -0.812 50.868 1.00 86.69 797 VAL A O 1
ATOM 6218 N N . THR A 1 798 ? 31.209 0.872 49.743 1.00 88.25 798 THR A N 1
ATOM 6219 C CA . THR A 1 798 ? 29.979 1.631 49.495 1.00 88.25 798 THR A CA 1
ATOM 6220 C C . THR A 1 798 ? 29.398 1.255 48.133 1.00 88.25 798 THR A C 1
ATOM 6222 O O . THR A 1 798 ? 30.140 1.180 47.153 1.00 88.25 798 THR A O 1
ATOM 6225 N N . ALA A 1 799 ? 28.085 1.035 48.051 1.00 87.88 799 ALA A N 1
ATOM 6226 C CA . ALA A 1 799 ? 27.395 0.713 46.802 1.00 87.88 799 ALA A CA 1
ATOM 6227 C C . ALA A 1 799 ? 26.024 1.400 46.709 1.00 87.88 799 ALA A C 1
ATOM 6229 O O . ALA A 1 799 ? 25.346 1.582 47.716 1.00 87.88 799 ALA A O 1
ATOM 6230 N N . GLU A 1 800 ? 25.612 1.740 45.486 1.00 91.12 800 GLU A N 1
ATOM 6231 C CA . GLU A 1 800 ? 24.258 2.201 45.148 1.00 91.12 800 GLU A CA 1
ATOM 6232 C C . GLU A 1 800 ? 23.292 1.004 45.179 1.00 91.12 800 GLU A C 1
ATOM 6234 O O . GLU A 1 800 ? 23.201 0.244 44.213 1.00 91.12 800 GLU A O 1
ATOM 6239 N N . VAL A 1 801 ? 22.600 0.792 46.301 1.00 89.25 801 VAL A N 1
ATOM 6240 C CA . VAL A 1 801 ? 21.690 -0.351 46.502 1.00 89.25 801 VAL A CA 1
ATOM 6241 C C . VAL A 1 801 ? 20.433 0.053 47.266 1.00 89.25 801 VAL A C 1
ATOM 6243 O O . VAL A 1 801 ? 20.435 1.020 48.022 1.00 89.25 801 VAL A O 1
ATOM 6246 N N . ASP A 1 802 ? 19.349 -0.701 47.086 1.00 89.25 802 ASP A N 1
ATOM 6247 C CA . ASP A 1 802 ? 18.217 -0.646 48.014 1.00 89.25 802 ASP A CA 1
ATOM 6248 C C . ASP A 1 802 ? 18.604 -1.405 49.290 1.00 89.25 802 ASP A C 1
ATOM 6250 O O . ASP A 1 802 ? 18.851 -2.616 49.270 1.00 89.25 802 ASP A O 1
ATOM 6254 N N . GLU A 1 803 ? 18.711 -0.672 50.397 1.00 86.62 803 GLU A N 1
ATOM 6255 C CA . GLU A 1 803 ? 19.211 -1.192 51.667 1.00 86.62 803 GLU A CA 1
ATOM 6256 C C . GLU A 1 803 ? 18.364 -2.357 52.198 1.00 86.62 803 GLU A C 1
ATOM 6258 O O . GLU A 1 803 ? 18.907 -3.362 52.660 1.00 86.62 803 GLU A O 1
ATOM 6263 N N . ALA A 1 804 ? 17.035 -2.249 52.107 1.00 80.62 804 ALA A N 1
ATOM 6264 C CA . ALA A 1 804 ? 16.114 -3.242 52.645 1.00 80.62 804 ALA A CA 1
ATOM 6265 C C . ALA A 1 804 ? 16.141 -4.528 51.809 1.00 80.62 804 ALA A C 1
ATOM 6267 O O . ALA A 1 804 ? 16.244 -5.627 52.363 1.00 80.62 804 ALA A O 1
ATOM 6268 N N . MET A 1 805 ? 16.128 -4.397 50.478 1.00 82.81 805 MET A N 1
ATOM 6269 C CA . MET A 1 805 ? 16.252 -5.545 49.577 1.00 82.81 805 MET A CA 1
ATOM 6270 C C . MET A 1 805 ? 17.609 -6.239 49.742 1.00 82.81 805 MET A C 1
ATOM 6272 O O . MET A 1 805 ? 17.674 -7.468 49.778 1.00 82.81 805 MET A O 1
ATOM 6276 N N . MET A 1 806 ? 18.697 -5.480 49.899 1.00 88.38 806 MET A N 1
ATOM 6277 C CA . MET A 1 806 ? 20.037 -6.051 50.033 1.00 88.38 806 MET A CA 1
ATOM 6278 C C . MET A 1 806 ? 20.249 -6.744 51.390 1.00 88.38 806 MET A C 1
ATOM 6280 O O . MET A 1 806 ? 20.798 -7.847 51.444 1.00 88.38 806 MET A O 1
ATOM 6284 N N . ARG A 1 807 ? 19.700 -6.180 52.476 1.00 87.38 807 ARG A N 1
ATOM 6285 C CA . ARG A 1 807 ? 19.598 -6.826 53.800 1.00 87.38 807 ARG A CA 1
ATOM 6286 C C . ARG A 1 807 ? 18.881 -8.182 53.705 1.00 87.38 807 ARG A C 1
ATOM 6288 O O . ARG A 1 807 ? 19.350 -9.177 54.258 1.00 87.38 807 ARG A O 1
ATOM 6295 N N . GLN A 1 808 ? 17.781 -8.243 52.948 1.00 82.88 808 GLN A N 1
ATOM 6296 C CA . GLN A 1 808 ? 17.008 -9.467 52.719 1.00 82.88 808 GLN A CA 1
ATOM 6297 C C . GLN A 1 808 ? 17.768 -10.505 51.872 1.00 82.88 808 GLN A C 1
ATOM 6299 O O . GLN A 1 808 ? 17.710 -11.697 52.180 1.00 82.88 808 GLN A O 1
ATOM 6304 N N . VAL A 1 809 ? 18.527 -10.081 50.852 1.00 86.44 809 VAL A N 1
ATOM 6305 C CA . VAL A 1 809 ? 19.407 -10.970 50.066 1.00 86.44 809 VAL A CA 1
ATOM 6306 C C . VAL A 1 809 ? 20.459 -11.628 50.963 1.00 86.44 809 VAL A C 1
ATOM 6308 O O . VAL A 1 809 ? 20.574 -12.855 50.957 1.00 86.44 809 VAL A O 1
ATOM 6311 N N . PHE A 1 810 ? 21.178 -10.850 51.781 1.00 88.06 810 PHE A N 1
ATOM 6312 C CA . PHE A 1 810 ? 22.186 -11.398 52.695 1.00 88.06 810 PHE A CA 1
ATOM 6313 C C . PHE A 1 810 ? 21.584 -12.351 53.734 1.00 88.06 810 PHE A C 1
ATOM 6315 O O . PHE A 1 810 ? 22.121 -13.442 53.938 1.00 88.06 810 PHE A O 1
ATOM 6322 N N . TYR A 1 811 ? 20.444 -11.988 54.335 1.00 85.06 811 TYR A N 1
ATOM 6323 C CA . TYR A 1 811 ? 19.733 -12.853 55.281 1.00 85.06 811 TYR A CA 1
ATOM 6324 C C . TYR A 1 811 ? 19.331 -14.193 54.641 1.00 85.06 811 TYR A C 1
ATOM 6326 O O . TYR A 1 811 ? 19.583 -15.256 55.210 1.00 85.06 811 TYR A O 1
ATOM 6334 N N . ASN A 1 812 ? 18.762 -14.163 53.432 1.00 82.75 812 ASN A N 1
ATOM 6335 C CA . ASN A 1 812 ? 18.328 -15.365 52.718 1.00 82.75 812 ASN A CA 1
ATOM 6336 C C . ASN A 1 812 ? 19.503 -16.275 52.333 1.00 82.75 812 ASN A C 1
ATOM 6338 O O . ASN A 1 812 ? 19.419 -17.489 52.520 1.00 82.75 812 ASN A O 1
ATOM 6342 N N . LEU A 1 813 ? 20.609 -15.711 51.832 1.00 87.94 813 LEU A N 1
ATOM 6343 C CA . LEU A 1 813 ? 21.810 -16.479 51.484 1.00 87.94 813 LEU A CA 1
ATOM 6344 C C . LEU A 1 813 ? 22.411 -17.174 52.712 1.00 87.94 813 LEU A C 1
ATOM 6346 O O . LEU A 1 813 ? 22.694 -18.372 52.667 1.00 87.94 813 LEU A O 1
ATOM 6350 N N . ALA A 1 814 ? 22.547 -16.455 53.826 1.00 84.19 814 ALA A N 1
ATOM 6351 C CA . ALA A 1 814 ? 23.070 -17.010 55.069 1.00 84.19 814 ALA A CA 1
ATOM 6352 C C . ALA A 1 814 ? 22.115 -18.048 55.692 1.00 84.19 814 ALA A C 1
ATOM 6354 O O . ALA A 1 814 ? 22.554 -19.119 56.110 1.00 84.19 814 ALA A O 1
ATOM 6355 N N . SER A 1 815 ? 20.803 -17.791 55.691 1.00 82.31 815 SER A N 1
ATOM 6356 C CA . SER A 1 815 ? 19.784 -18.736 56.167 1.00 82.31 815 SER A CA 1
ATOM 6357 C C . SER A 1 815 ? 19.782 -20.034 55.342 1.00 82.31 815 SER A C 1
ATOM 6359 O O . SER A 1 815 ? 19.742 -21.132 55.902 1.00 82.31 815 SER A O 1
ATOM 6361 N N . ASN A 1 816 ? 19.926 -19.935 54.015 1.00 84.25 816 ASN A N 1
ATOM 6362 C CA . ASN A 1 816 ? 20.087 -21.093 53.133 1.00 84.25 816 ASN A CA 1
ATOM 6363 C C . ASN A 1 816 ? 21.394 -21.855 53.404 1.00 84.25 816 ASN A C 1
ATOM 6365 O O . ASN A 1 816 ? 21.382 -23.085 53.413 1.00 84.25 816 ASN A O 1
ATOM 6369 N N . ALA A 1 817 ? 22.498 -21.159 53.691 1.00 86.69 817 ALA A N 1
ATOM 6370 C CA . ALA A 1 817 ? 23.760 -21.798 54.062 1.00 86.69 817 ALA A CA 1
ATOM 6371 C C . ALA A 1 817 ? 23.650 -22.594 55.379 1.00 86.69 817 ALA A C 1
ATOM 6373 O O . ALA A 1 817 ? 24.124 -23.727 55.445 1.00 86.69 817 ALA A O 1
ATOM 6374 N N . PHE A 1 818 ? 22.968 -22.069 56.405 1.00 82.94 818 PHE A N 1
ATOM 6375 C CA . PHE A 1 818 ? 22.718 -22.822 57.645 1.00 82.94 818 PHE A CA 1
ATOM 6376 C C . PHE A 1 818 ? 21.788 -24.024 57.427 1.00 82.94 818 PHE A C 1
ATOM 6378 O O . PHE A 1 818 ? 22.048 -25.100 57.966 1.00 82.94 818 PHE A O 1
ATOM 6385 N N . LYS A 1 819 ? 20.755 -23.887 56.581 1.00 80.31 819 LYS A N 1
ATOM 6386 C CA . LYS A 1 819 ? 19.868 -24.999 56.180 1.00 80.31 819 LYS A CA 1
ATOM 6387 C C . LYS A 1 819 ? 20.610 -26.099 55.414 1.00 80.31 819 LYS A C 1
ATOM 6389 O O . LYS A 1 819 ? 20.291 -27.270 55.591 1.00 80.31 819 LYS A O 1
ATOM 6394 N N . ALA A 1 820 ? 21.619 -25.738 54.621 1.00 84.25 820 ALA A N 1
ATOM 6395 C CA . ALA A 1 820 ? 22.498 -26.680 53.925 1.00 84.25 820 ALA A CA 1
ATOM 6396 C C . ALA A 1 820 ? 23.541 -27.360 54.840 1.00 84.25 820 ALA A C 1
ATOM 6398 O O . ALA A 1 820 ? 24.141 -28.355 54.441 1.00 84.25 820 ALA A O 1
ATOM 6399 N N . MET A 1 821 ? 23.742 -26.863 56.068 1.00 87.06 821 MET A N 1
ATOM 6400 C CA . MET A 1 821 ? 24.692 -27.395 57.058 1.00 87.06 821 MET A CA 1
ATOM 6401 C C . MET A 1 821 ? 23.983 -27.845 58.357 1.00 87.06 821 MET A C 1
ATOM 6403 O O . MET A 1 821 ? 24.302 -27.342 59.439 1.00 87.06 821 MET A O 1
ATOM 6407 N N . PRO A 1 822 ? 23.008 -28.777 58.307 1.00 77.12 822 PRO A N 1
ATOM 6408 C CA . PRO A 1 822 ? 22.119 -29.064 59.438 1.00 77.12 822 PRO A CA 1
ATOM 6409 C C . PRO A 1 822 ? 22.811 -29.661 60.675 1.00 77.12 822 PRO A C 1
ATOM 6411 O O . PRO A 1 822 ? 22.283 -29.508 61.776 1.00 77.12 822 PRO A O 1
ATOM 6414 N N . GLU A 1 823 ? 23.971 -30.305 60.524 1.00 80.44 823 GLU A N 1
ATOM 6415 C CA . GLU A 1 823 ? 24.769 -30.873 61.629 1.00 80.44 823 GLU A CA 1
ATOM 6416 C C . GLU A 1 823 ? 25.698 -29.835 62.302 1.00 80.44 823 GLU A C 1
ATOM 6418 O O . GLU A 1 823 ? 26.103 -29.988 63.455 1.00 80.44 823 GLU A O 1
ATOM 6423 N N . GLY A 1 824 ? 26.024 -28.743 61.607 1.00 80.50 824 GLY A N 1
ATOM 6424 C CA . GLY A 1 824 ? 27.059 -27.784 62.002 1.00 80.50 824 GLY A CA 1
ATOM 6425 C C . GLY A 1 824 ? 27.955 -27.399 60.825 1.00 80.50 824 GLY A C 1
ATOM 6426 O O . GLY A 1 824 ? 27.929 -28.042 59.778 1.00 80.50 824 GLY A O 1
ATOM 6427 N N . GLY A 1 825 ? 28.747 -26.338 60.984 1.00 85.31 825 GLY A N 1
ATOM 6428 C CA . GLY A 1 825 ? 29.600 -25.815 59.911 1.00 85.31 825 GLY A CA 1
ATOM 6429 C C . GLY A 1 825 ? 30.015 -24.358 60.116 1.00 85.31 825 GLY A C 1
ATOM 6430 O O . GLY A 1 825 ? 29.553 -23.700 61.049 1.00 85.31 825 GLY A O 1
ATOM 6431 N N . THR A 1 826 ? 30.887 -23.849 59.244 1.00 87.50 826 THR A N 1
ATOM 6432 C CA . THR A 1 826 ? 31.369 -22.459 59.294 1.00 87.50 826 THR A CA 1
ATOM 6433 C C . THR A 1 826 ? 30.847 -21.680 58.092 1.00 87.50 826 THR A C 1
ATOM 6435 O O . THR A 1 826 ? 31.204 -21.992 56.958 1.00 87.50 826 THR A O 1
ATOM 6438 N N . LEU A 1 827 ? 30.045 -20.644 58.336 1.00 88.00 827 LEU A N 1
ATOM 6439 C CA . LEU A 1 827 ? 29.694 -19.646 57.330 1.00 88.00 827 LEU A CA 1
ATOM 6440 C C . LEU A 1 827 ? 30.789 -18.573 57.293 1.00 88.00 827 LEU A C 1
ATOM 6442 O O . LEU A 1 827 ? 30.930 -17.804 58.244 1.00 88.00 827 LEU A O 1
ATOM 6446 N N . THR A 1 828 ? 31.553 -18.521 56.204 1.00 89.12 828 THR A N 1
ATOM 6447 C CA . THR A 1 828 ? 32.549 -17.467 55.967 1.00 89.12 828 THR A CA 1
ATOM 6448 C C . THR A 1 828 ? 31.953 -16.391 55.064 1.00 89.12 828 THR A C 1
ATOM 6450 O O . THR A 1 828 ? 31.449 -16.704 53.989 1.00 89.12 828 THR A O 1
ATOM 6453 N N . ILE A 1 829 ? 32.034 -15.132 55.490 1.00 86.88 829 ILE A N 1
ATOM 6454 C CA . ILE A 1 829 ? 31.587 -13.952 54.741 1.00 86.88 829 ILE A CA 1
ATOM 6455 C C . ILE A 1 829 ? 32.798 -13.027 54.570 1.00 86.88 829 ILE A C 1
ATOM 6457 O O . ILE A 1 829 ? 33.430 -12.658 55.562 1.00 86.88 829 ILE A O 1
ATOM 6461 N N . SER A 1 830 ? 33.150 -12.677 53.333 1.00 84.88 830 SER A N 1
ATOM 6462 C CA . SER A 1 830 ? 34.402 -11.985 52.973 1.00 84.88 830 SER A CA 1
ATOM 6463 C C . SER A 1 830 ? 34.210 -10.993 51.838 1.00 84.88 830 SER A C 1
ATOM 6465 O O . SER A 1 830 ? 33.591 -11.436 50.846 1.00 84.88 830 SER A O 1
#

Secondary structure (DSSP, 8-state):
--EEEEEEEETTS-EEEEEEE-SSHHHHHHHHHHTTEEEEEEEE-PPPS------PPPPHHHHHHHHHHHHHHHHTT--HHHHHHHHHHH-S-HHHHHHHHHHHHHHHTT--HHHHHHT-TTTS-HHHHHHHHHHHHHT-HHHHHHHHHHHHHHHHHHHHHHHHHHHHHHHHHHHHHHHHHHIIIIIHHHHHHHHHHTT----HHHHHHHHHHHHHHHHHHHHHHHHHHHHHHHHHHHTSHHHHHHHHHHHTT-TTHHHHHHHHHHHHHHHHHHHHHHTT--HHHHHHHHHHHS--HHHHHHHHHHHHHHHTT--SHHHHHHTS-S-HHHHHHHHHHHHTT-HHHHHHHHHHHHHHHHHHHHHHHHHHHHHHHHTTTHHHHHHHHHHHHHHHHHHHHHHHHHHHHHHHHHHHHHHHHT-S-HHHHHHHHHHHHHHHHHHHHHTTT-S-HHHHHHHHHHHHHHHHHHHHHHHTGGG-GGGGHHHHHHHHHHHHSHHHHHHHHHHHHHHHHHHHHHHHHTTSS--S-S-PPPHHHHHHHHHHHHHHHHHHHHHHHHHHHHHHHHHHHHHHHHHHHHHHHHHHHHHHHH-SSEEEEEETT-BEEEE-HHHHHHHS--HHHHTTSBHHHHSTTPPPTT-SEEEEEEE-TTS-EEEEEEEEEEEEEETTEEEEEEEEEEE-HHHHHHHHHHHHHHHHHHHHHHHHHHHHHHHHHHHHHHHHHHHHHHHS---HHHHHHHHHHHHHHHHHHHHHHHHHHHHSPPPP--EEEEHHHHHHHHHHHHTTSTT--TTEEEEE-----EEEE-HHHHHHHHHHHHHHHHHH-TT-EEEEE-

Sequence (830 aa):
MPNFSFKGRTRQGEQVSGERQADTRQSLALALRREQIFLLEAEEKKPSRFNMEFGGNPTAKDLAVFTRQFSVMIDSGVPLVQCLQILADTQENKKFAAAIRNVTKEVESGNSLAAAMKMNPKVFDELYTNMVAAGEAGGILDTIFQRLSIYIEKAVKLKRAVQSAMVYPIAVVVIASAVITLILWKVVPAFTELFQSMNVDLPLPTRIVIGASQFVGSYGIFVAIGLVILGFLFKSYYATPKGRYNVDALILKAPIFGPLLRKISVARFTRTMATLIASGVPILDCLDITARTSGNAVIEEAIFSVKKAIEEGRTIVDPLKASGVFPQMVVSMIGVGEAAGALEVMLTKIADFYEEEVDSAVGDLMTALEPAMIVVLGVTVGGIVISMYMPIFSLILRLIYVRLVVFTVFAAAEVIRNVMPSRDMTILLGAVYVLSACWFALLKLDKSYVLQSYAQIAVDLLLITWTVNRTGGVDSYFSSLYFLEIVMSSILLERRGAFLAGTASSLIHFIHMDLGYFGYIRTNPNVWPDLGLLQYIISLNIFGFCSVAFLSNYLAESWRRTGVELEKSTGQIAFLQAFSDRIIDSLGSGLVTTDLEGRIYLFNRAAEETTGYRAHEAIGLTIWEVFPGMPGVDSTRFEISTNRRDGHEIHLRFSVSPVMIDEKNTAGNVWCFDNITELRQLERQMRQKEQMAAIGAMSAGIAHEIRNPLASIAGSFDLLRSDLCLSKDQYQLAEIITRETERLNRTITEFLSYARPIEPRTQPVDLSELISETVRLMRNSPELKPSHKIDTRLRPVTAEVDEAMMRQVFYNLASNAFKAMPEGGTLTIS

Foldseek 3Di:
DWKKWFWWAAPVGDIDTDIDDDPDPVRVQVVVVVVRTHTDDIDGPDDPPPPVPPFDQDDLVLLLVLLVQLLVCVVVVHDNLVSLQVSLVPRPRVVVSVLSVQLSVCVVVPDQSLVSNVVVCSRQPPLNSVLSVLCSVVVNNSVSSVLVSVVSVLVVVLVVLLVVLVVVLVVLVVVLVVVLLCCLQPVLVVLVVVVVVVVDDADPLLVVSVVSSVCCNPCVVVVVVVVVVVVVVLVVQCVDLVSQQVVLVVQLPDPQRNVLLLLQLLLQLLSQLLSCVVSVHDNLVSLQVSLVRSPGSLSSVLSVQLSVVVVVVDDSLPSNVVSVSDDPQLSVLCVVCRVVVNNSVSSVVSNVVSSVVNSVSSVVSSVVVVLVSLQVRFCSPVSSVCSSCVVVVVVVVVVLVVVLVVVVVLLVVQVVVVQADPVVSVVLNVVVVVVSVVLVVVVVPDPCLQVVLVVVLVVVLVSLLVQCQSRALLPDPSLVVLLVSLLVQLQRNALCRNVVSLVCSLVSSVVSNVCVVVPVRRGPDPDDDDPVVSVVSSVVSSVVSNVSSVVSNVVSNVVVVVVVVVVVVVVVVVVVVVVVLVVQQPDLWWKWWDAAQQATDDTHNNNCVVQVDDRVRRHRDGPCVSFPPDDDLPDQWDWDFDARPVGDTWIKIWGKDFCDSGSVDGRGIMIIIDGCRVVVVVVVVVVVLVVLLVCLVVLVVVLVVLLVVLVVQLVVLVVVVVPDPDDPVRVVVSVVSNVVSVVVNVVSVVSNCRSDPDDAPWDWDFVLVLLVVLVVVCVPDPLDDPQEAEAEDDDGDIDGGRSVVVSVVSNVVVSVVSVVVVPHDYHYHD

Radius of gyration: 48.4 Å; chains: 1; bounding box: 98×98×158 Å

pLDDT: mean 80.76, std 9.73, range [35.97, 95.06]